Protein 9T3P (pdb70)

Foldseek 3Di:
DDKDKDKDKDKDKDLCDKAWPDFDPVPWKKWWKKKKAWALPWPDWWWKWWDAVDIDIDIHDHGDMDMDTGIRTGTMMTHNDDPDNNGIIIMMMIIIIMTDDDCPPPD/DDKDKDKDKDKDKDLCDKAWPDFDPVPWKKWWKKKKAWALPWPAWWWKWWDAVDIDIDIHDHGDMDMDTGIRTGTMMTHNDDPDNNGIIIMMMIIIIMTDDDCPPPD/DDKDKDKDKDKDKDLCDKAWPDFDPVPWKKWWKKKKAWALPWPAWWWKWWDAVDIDIDIHDHGDMDMDTGIRTGTMMTHNDDPDNNGIIIMMMIIIIMTDDDCPPPD/DDKDKDKDKDKDKDLCDKAWPDFDPVPWKKWWKKKKAWALPWPAWWWKWWDAVDIDIDIHDHGDMDMDTGIRTGTMMTHNDDPDNNGIIIMMMIIIIMTDDDCPPPD/DDKDKDKDKDKDKDLCDKAWPDFDPVPWKKWWKKKKAWALPWPAWWWKWWDAVDIDIDIHDHGDMDMDTGIRTGTMMTHNDDPDNNGIIIMMMIIIIMTDDDCPPPD/DDKDKDKDKDKDKDLCDKAWPDFDPVPWKKWWKKKKAWALPWPAWWWKWWDAVDIDIDIHDHGDMDMDTGIRTGTMMTHNDDPDNNGIIIMMMIIIIMTDDDCPPPD/DDKDKDKDKDKDKDLCDKAWPDFDPVPWKKWWKKKKAWALPWPAWWWKWWDAVDIDIDIHDHGDMDMDTGIRTGTMMTHNDDPDNNGIIIMMMIIIIMTDDDCPPPD/DDKDKDKDKDKDKDLCDKAWPDFDPVPWKKWWKKKKAWALPWPAWWWKWWDAVDIDIDIHDHGDMDMDTGIRTGTMMTHNDDPDNNGIIIMMMIIIIMTDDDCPPPD/DDKDKDKDKDKDKDLLDKAWPDFDPVPWKKWWKKKKAWALPWPAWWWKWWDAVDIDIDIHDHGDMDMDTGIRTGTMMTHNDDPDNNGIIIMMMIIIIMTDDDCPPPD

InterPro domains:
  IPR025055 Endospore appendages core [PF13157] (61-148)

Solvent-accessible surface area: 39518 Å² total; per-residue (Å²): 54,73,29,16,75,5,98,21,42,3,51,3,35,25,108,147,85,90,55,59,8,1,63,14,31,70,101,8,56,1,2,1,5,1,9,0,56,0,31,143,78,11,81,41,36,0,22,0,46,2,56,8,78,81,81,31,78,21,76,0,95,40,3,13,10,14,4,5,2,2,30,63,0,77,16,0,10,1,23,80,17,48,116,57,145,82,21,59,2,53,4,118,1,51,0,23,0,1,2,10,11,34,56,223,140,27,104,48,72,31,16,74,3,103,21,43,4,48,2,34,24,106,146,86,90,47,59,5,0,64,15,33,68,95,9,55,1,2,1,3,1,10,0,61,0,31,161,77,10,83,41,36,0,21,0,45,2,56,7,76,79,82,26,81,25,77,0,107,39,6,23,11,16,3,2,2,2,24,62,0,78,16,0,10,2,22,81,16,48,113,57,144,83,21,60,2,46,4,120,1,52,0,28,1,1,3,14,14,30,49,220,138,22,94,48,61,31,13,78,2,96,19,40,3,48,5,35,25,106,148,87,90,67,60,10,0,67,16,35,69,100,7,56,0,1,1,4,1,10,0,60,0,30,164,77,10,81,42,36,0,22,0,46,2,56,7,70,74,83,24,79,24,77,0,104,40,6,24,12,16,3,2,1,2,23,62,1,76,16,0,9,2,21,82,16,48,114,58,144,83,20,59,2,53,4,116,2,52,0,28,0,1,3,11,13,30,54,222,143,27,106,48,68,34,12,78,3,96,19,39,3,47,4,37,24,107,146,84,91,65,60,11,1,66,14,27,68,101,7,57,0,1,1,4,1,11,0,62,0,31,159,78,10,83,40,35,1,22,0,46,2,56,7,74,77,82,25,80,24,76,0,104,41,6,19,12,15,3,1,1,2,24,64,1,78,17,0,9,2,22,82,17,49,115,56,144,81,21,61,2,53,4,118,1,51,0,30,0,2,3,13,14,27,52,222,139,26,109,53,70,32,15,76,4,98,19,40,3,49,3,33,26,107,150,85,90,59,58,10,1,65,15,32,69,100,7,53,0,1,0,3,1,9,1,58,0,31,154,78,10,82,40,36,0,22,0,46,2,56,7,72,71,83,25,77,19,78,0,95,38,4,14,10,12,2,2,1,1,22,63,0,76,16,0,9,2,22,81,17,48,116,57,142,81,22,59,2,54,5,116,1,52,0,27,0,1,2,12,13,32,59,222,144,29,110,49,69,33,12,76,3,99,19,42,3,48,3,32,25,107,149,87,90,52,57,7,0,62,16,24,70,96,7,58,0,2,1,4,1,12,0,61,0,30,159,77,11,81,41,36,1,22,0,45,2,56,7,72,77,83,27,79,23,78,0,102,41,5,21,10,14,3,2,2,2,23,62,0,76,16,0,9,1,22,82,17,49,114,58,143,83,22,60,2,50,5,117,1,52,0,29,0,1,3,13,12,27,53,221,140,26,102,52,71,32,15,77,4,98,19,42,4,52,3,31,25,107,146,85,90,57,56,9,0,62,15,30,69,99,8,56,1,1,1,4,1,10,0,57,0,30,143,79,10,82,39,36,0,22,0,46,2,57,8,77,80,82,28,78,21,76,0,96,40,4,13,10,13,3,2,2,2,28,62,0,77,16,0,9,2,21,80,17,48,116,56,143,82,21,60,2,55,4,119,1,53,0,27,0,1,2,13,14,31,54,224,142,28,108,45,69,31,15,72,3,100,21,40,3,49,2,29,25,107,148,86,90,49,58,6,1,64,15,36,69,101,8,60,1,2,1,3,1,8,0,60,0,31,155,80,10,83,41,36,0,22,0,46,1,56,7,74,80,83,26,80,22,78,0,106,38,5,19,9,13,3,3,2,2,23,61,0,78,17,0,8,2,23,81,17,47,114,57,143,80,21,56,2,49,5,116,1,52,0,23,0,0,3,14,13,25,54,222,140,27,106,53,69,33,12,78,2,98,19,42,4,50,4,29,24,108,147,86,90,58,54,8,0,63,16,31,69,100,7,54,1,1,1,5,1,12,1,60,0,30,152,77,10,83,40,37,1,22,0,46,2,55,7,76,76,83,27,79,21,78,0,100,40,5,18,11,14,3,2,2,2,24,62,0,75,16,0,9,2,23,82,16,49,112,57,144,80,22,56,2,54,4,118,2,52,0,30,0,2,2,12,12,32,53,220,142,27,111

Structure (mmCIF, N/CA/C/O backbone):
data_9T3P
#
_entry.id   9T3P
#
_cell.length_a   1.00
_cell.length_b   1.00
_cell.length_c   1.00
_cell.angle_alpha   90.00
_cell.angle_beta   90.00
_cell.angle_gamma   90.00
#
_symmetry.space_group_name_H-M   'P 1'
#
loop_
_atom_site.group_PDB
_atom_site.id
_atom_site.type_symbol
_atom_site.label_atom_id
_atom_site.label_alt_id
_atom_site.label_comp_id
_atom_site.label_asym_id
_atom_site.label_entity_id
_atom_site.label_seq_id
_atom_site.pdbx_PDB_ins_code
_atom_site.Cartn_x
_atom_site.Cartn_y
_atom_site.Cartn_z
_atom_site.occupancy
_atom_site.B_iso_or_equiv
_atom_site.auth_seq_id
_atom_site.auth_comp_id
_atom_site.auth_asym_id
_atom_site.auth_atom_id
_atom_site.pdbx_PDB_model_num
ATOM 1 N N . ALA A 1 51 ? 85.563 65.481 43.374 1.00 41.73 4 ALA A N 1
ATOM 2 C CA . ALA A 1 51 ? 86.174 65.704 44.670 1.00 91.00 4 ALA A CA 1
ATOM 3 C C . ALA A 1 51 ? 85.259 66.500 45.607 1.00 92.24 4 ALA A C 1
ATOM 4 O O . ALA A 1 51 ? 84.381 67.253 45.181 1.00 90.03 4 ALA A O 1
ATOM 6 N N . GLU A 1 52 ? 85.491 66.355 46.892 1.00 93.71 5 GLU A N 1
ATOM 7 C CA . GLU A 1 52 ? 84.894 67.186 47.939 1.00 94.29 5 GLU A CA 1
ATOM 8 C C . GLU A 1 52 ? 85.960 67.584 48.959 1.00 95.10 5 GLU A C 1
ATOM 9 O O . GLU A 1 52 ? 86.964 66.888 49.142 1.00 94.36 5 GLU A O 1
ATOM 15 N N . LEU A 1 53 ? 85.726 68.724 49.611 1.00 95.89 6 LEU A N 1
ATOM 16 C CA . LEU A 1 53 ? 86.520 69.149 50.752 1.00 96.36 6 LEU A CA 1
ATOM 17 C C . LEU A 1 53 ? 86.038 68.425 52.012 1.00 96.52 6 LEU A C 1
ATOM 18 O O . LEU A 1 53 ? 84.832 68.230 52.196 1.00 95.88 6 LEU A O 1
ATOM 23 N N . VAL A 1 54 ? 86.979 68.078 52.867 1.00 97.16 7 VAL A N 1
ATOM 24 C CA . VAL A 1 54 ? 86.725 67.503 54.190 1.00 97.49 7 VAL A CA 1
ATOM 25 C C . VAL A 1 54 ? 87.383 68.418 55.216 1.00 97.63 7 VAL A C 1
ATOM 26 O O . VAL A 1 54 ? 88.536 68.799 55.044 1.00 97.33 7 VAL A O 1
ATOM 30 N N . THR A 1 55 ? 86.658 68.769 56.267 1.00 97.84 8 THR A N 1
ATOM 31 C CA . THR A 1 55 ? 87.198 69.523 57.399 1.00 98.05 8 THR A CA 1
ATOM 32 C C . THR A 1 55 ? 87.248 68.622 58.627 1.00 98.17 8 THR A C 1
ATOM 33 O O . THR A 1 55 ? 86.262 67.972 58.941 1.00 97.70 8 THR A O 1
ATOM 37 N N . ASN A 1 56 ? 88.401 68.603 59.288 1.00 98.10 9 ASN A N 1
ATOM 38 C CA . ASN A 1 56 ? 88.575 67.980 60.591 1.00 98.27 9 ASN A CA 1
ATOM 39 C C . ASN A 1 56 ? 88.772 69.082 61.622 1.00 98.30 9 ASN A C 1
ATOM 40 O O . ASN A 1 56 ? 89.571 69.998 61.422 1.00 97.74 9 ASN A O 1
ATOM 45 N N . GLU A 1 57 ? 88.058 68.979 62.732 1.00 98.47 10 GLU A N 1
ATOM 46 C CA . GLU A 1 57 ? 88.200 69.852 63.885 1.00 98.59 10 GLU A CA 1
ATOM 47 C C . GLU A 1 57 ? 88.603 69.006 65.092 1.00 98.51 10 GLU A C 1
ATOM 48 O O . GLU A 1 57 ? 87.949 68.018 65.417 1.00 97.76 10 GLU A O 1
ATOM 54 N N . PHE A 1 58 ? 89.698 69.376 65.738 1.00 98.43 11 PHE A N 1
ATOM 55 C CA . PHE A 1 58 ? 90.193 68.645 66.902 1.00 98.44 11 PHE A CA 1
ATOM 56 C C . PHE A 1 58 ? 90.932 69.565 67.863 1.00 98.43 11 PHE A C 1
ATOM 57 O O . PHE A 1 58 ? 91.435 70.623 67.487 1.00 97.91 11 PHE A O 1
ATOM 65 N N . ALA A 1 59 ? 91.006 69.150 69.115 1.00 98.43 12 ALA A N 1
ATOM 66 C CA . ALA A 1 59 ? 91.724 69.834 70.172 1.00 98.48 12 ALA A CA 1
ATOM 67 C C . ALA A 1 59 ? 92.588 68.854 70.961 1.00 98.34 12 ALA A C 1
ATOM 68 O O . ALA A 1 59 ? 92.403 67.638 70.887 1.00 97.43 12 ALA A O 1
ATOM 70 N N . GLY A 1 60 ? 93.530 69.386 71.717 1.00 98.28 13 GLY A N 1
ATOM 71 C CA . GLY A 1 60 ? 94.386 68.573 72.563 1.00 98.39 13 GLY A CA 1
ATOM 72 C C . GLY A 1 60 ? 95.073 69.397 73.635 1.00 98.45 13 GLY A C 1
ATOM 73 O O . GLY A 1 60 ? 95.065 70.625 73.598 1.00 97.76 13 GLY A O 1
ATOM 74 N N . ASP A 1 61 ? 95.678 68.695 74.590 1.00 97.94 14 ASP A N 1
ATOM 75 C CA . ASP A 1 61 ? 96.339 69.293 75.734 1.00 97.99 14 ASP A CA 1
ATOM 76 C C . ASP A 1 61 ? 97.866 69.252 75.582 1.00 97.93 14 ASP A C 1
ATOM 77 O O . ASP A 1 61 ? 98.431 68.379 74.930 1.00 96.96 14 ASP A O 1
ATOM 82 N N . ILE A 1 62 ? 98.535 70.230 76.190 1.00 97.31 15 ILE A N 1
ATOM 83 C CA . ILE A 1 62 ? 99.993 70.347 76.276 1.00 97.15 15 ILE A CA 1
ATOM 84 C C . ILE A 1 62 ? 100.341 70.450 77.761 1.00 96.75 15 ILE A C 1
ATOM 85 O O . ILE A 1 62 ? 99.789 71.294 78.463 1.00 95.60 15 ILE A O 1
ATOM 90 N N . LEU A 1 63 ? 101.256 69.623 78.228 1.00 96.12 16 LEU A N 1
ATOM 91 C CA . LEU A 1 63 ? 101.776 69.689 79.593 1.00 95.51 16 LEU A CA 1
ATOM 92 C C . LEU A 1 63 ? 103.281 69.422 79.603 1.00 95.05 16 LEU A C 1
ATOM 93 O O . LEU A 1 63 ? 103.735 68.347 79.224 1.00 93.65 16 LEU A O 1
ATOM 98 N N . ILE A 1 64 ? 104.040 70.411 80.067 1.00 94.56 17 ILE A N 1
ATOM 99 C CA . ILE A 1 64 ? 105.491 70.348 80.219 1.00 93.73 17 ILE A CA 1
ATOM 100 C C . ILE A 1 64 ? 105.805 70.619 81.682 1.00 93.16 17 ILE A C 1
ATOM 101 O O . ILE A 1 64 ? 105.651 71.743 82.162 1.00 91.26 17 ILE A O 1
ATOM 106 N N . SER A 1 65 ? 106.206 69.579 82.404 1.00 91.35 18 SER A N 1
ATOM 107 C CA . SER A 1 65 ? 106.549 69.692 83.823 1.00 89.59 18 SER A CA 1
ATOM 108 C C . SER A 1 65 ? 107.575 68.625 84.189 1.00 87.26 18 SER A C 1
ATOM 109 O O . SER A 1 65 ? 107.411 67.454 83.847 1.00 79.21 18 SER A O 1
ATOM 112 N N . ASN A 1 80 ? 117.659 72.388 75.173 1.00 54.12 33 ASN A N 1
ATOM 113 C CA . ASN A 1 80 ? 116.468 72.860 74.460 1.00 53.86 33 ASN A CA 1
ATOM 114 C C . ASN A 1 80 ? 115.837 71.680 73.708 1.00 57.36 33 ASN A C 1
ATOM 115 O O . ASN A 1 80 ? 116.430 71.151 72.768 1.00 52.68 33 ASN A O 1
ATOM 120 N N . THR A 1 81 ? 114.661 71.244 74.160 1.00 74.85 34 THR A N 1
ATOM 121 C CA . THR A 1 81 ? 113.952 70.112 73.575 1.00 78.44 34 THR A CA 1
ATOM 122 C C . THR A 1 81 ? 112.849 70.604 72.646 1.00 84.01 34 THR A C 1
ATOM 123 O O . THR A 1 81 ? 112.283 71.682 72.828 1.00 80.67 34 THR A O 1
ATOM 127 N N . THR A 1 82 ? 112.564 69.805 71.638 1.00 84.84 35 THR A N 1
ATOM 128 C CA . THR A 1 82 ? 111.443 70.007 70.717 1.00 86.97 35 THR A CA 1
ATOM 129 C C . THR A 1 82 ? 110.444 68.880 70.920 1.00 88.64 35 THR A C 1
ATOM 130 O O . THR A 1 82 ? 110.824 67.710 70.924 1.00 86.11 35 THR A O 1
ATOM 134 N N . VAL A 1 83 ? 109.164 69.213 71.067 1.00 90.83 36 VAL A N 1
ATOM 135 C CA . VAL A 1 83 ? 108.072 68.236 71.181 1.00 91.47 36 VAL A CA 1
ATOM 136 C C . VAL A 1 83 ? 107.104 68.471 70.025 1.00 93.46 36 VAL A C 1
ATOM 137 O O . VAL A 1 83 ? 106.452 69.509 69.957 1.00 92.78 36 VAL A O 1
ATOM 141 N N . ASN A 1 84 ? 107.006 67.512 69.109 1.00 92.69 37 ASN A N 1
ATOM 142 C CA . ASN A 1 84 ? 106.020 67.568 68.034 1.00 93.75 37 ASN A CA 1
ATOM 143 C C . ASN A 1 84 ? 104.633 67.214 68.592 1.00 94.57 37 ASN A C 1
ATOM 144 O O . ASN A 1 84 ? 104.461 66.132 69.140 1.00 93.41 37 ASN A O 1
ATOM 149 N N . ILE A 1 85 ? 103.658 68.120 68.448 1.00 96.02 38 ILE A N 1
ATOM 150 C CA . ILE A 1 85 ? 102.294 67.919 68.950 1.00 96.33 38 ILE A CA 1
ATOM 151 C C . ILE A 1 85 ? 101.320 67.491 67.848 1.00 97.39 38 ILE A C 1
ATOM 152 O O . ILE A 1 85 ? 100.371 66.769 68.104 1.00 96.48 38 ILE A O 1
ATOM 157 N N . TRP A 1 86 ? 101.580 67.915 66.593 1.00 97.71 39 TRP A N 1
ATOM 158 C CA . TRP A 1 86 ? 100.825 67.494 65.417 1.00 98.13 39 TRP A CA 1
ATOM 159 C C . TRP A 1 86 ? 101.743 67.439 64.202 1.00 97.98 39 TRP A C 1
ATOM 160 O O . TRP A 1 86 ? 102.648 68.268 64.052 1.00 97.25 39 TRP A O 1
ATOM 171 N N . LYS A 1 87 ? 101.504 66.480 63.316 1.00 97.59 40 LYS A N 1
ATOM 172 C CA . LYS A 1 87 ? 102.060 66.480 61.972 1.00 97.26 40 LYS A CA 1
ATOM 173 C C . LYS A 1 87 ? 101.109 65.807 60.986 1.00 97.60 40 LYS A C 1
ATOM 174 O O . LYS A 1 87 ? 100.276 64.988 61.379 1.00 96.45 40 LYS A O 1
ATOM 180 N N . ASN A 1 88 ? 101.258 66.142 59.702 1.00 97.16 41 ASN A N 1
ATOM 181 C CA . ASN A 1 88 ? 100.620 65.410 58.610 1.00 97.10 41 ASN A CA 1
ATOM 182 C C . ASN A 1 88 ? 101.491 64.216 58.155 1.00 97.28 41 ASN A C 1
ATOM 183 O O . ASN A 1 88 ? 102.522 63.912 58.755 1.00 94.59 41 ASN A O 1
ATOM 188 N N . ASP A 1 89 ? 101.060 63.554 57.077 1.00 96.46 42 ASP A N 1
ATOM 189 C CA . ASP A 1 89 ? 101.766 62.416 56.475 1.00 95.80 42 ASP A CA 1
ATOM 190 C C . ASP A 1 89 ? 102.785 62.801 55.381 1.00 95.63 42 ASP A C 1
ATOM 191 O O . ASP A 1 89 ? 103.396 61.926 54.774 1.00 90.87 42 ASP A O 1
ATOM 196 N N . GLY A 1 90 ? 102.961 64.099 55.123 1.00 94.67 43 GLY A N 1
ATOM 197 C CA . GLY A 1 90 ? 103.795 64.612 54.029 1.00 94.02 43 GLY A CA 1
ATOM 198 C C . GLY A 1 90 ? 103.132 64.562 52.643 1.00 94.35 43 GLY A C 1
ATOM 199 O O . GLY A 1 90 ? 103.752 65.007 51.681 1.00 90.59 43 GLY A O 1
ATOM 200 N N . ILE A 1 91 ? 101.904 64.047 52.522 1.00 94.39 44 ILE A N 1
ATOM 201 C CA . ILE A 1 91 ? 101.167 63.902 51.256 1.00 93.79 44 ILE A CA 1
ATOM 202 C C . ILE A 1 91 ? 99.941 64.824 51.232 1.00 93.66 44 ILE A C 1
ATOM 203 O O . ILE A 1 91 ? 99.719 65.541 50.264 1.00 90.33 44 ILE A O 1
ATOM 208 N N . VAL A 1 92 ? 99.143 64.811 52.299 1.00 93.24 45 VAL A N 1
ATOM 209 C CA . VAL A 1 92 ? 97.908 65.589 52.386 1.00 93.36 45 VAL A CA 1
ATOM 210 C C . VAL A 1 92 ? 98.204 67.093 52.391 1.00 93.87 45 VAL A C 1
ATOM 211 O O . VAL A 1 92 ? 98.971 67.591 53.216 1.00 93.33 45 VAL A O 1
ATOM 215 N N . SER A 1 93 ? 97.558 67.842 51.488 1.00 94.53 46 SER A N 1
ATOM 216 C CA . SER A 1 93 ? 97.597 69.302 51.485 1.00 94.50 46 SER A CA 1
ATOM 217 C C . SER A 1 93 ? 96.508 69.848 52.415 1.00 95.25 46 SER A C 1
ATOM 218 O O . SER A 1 93 ? 95.316 69.794 52.105 1.00 93.81 46 SER A O 1
ATOM 221 N N . LEU A 1 94 ? 96.925 70.364 53.566 1.00 96.58 47 LEU A N 1
ATOM 222 C CA . LEU A 1 94 ? 96.049 70.855 54.619 1.00 97.05 47 LEU A CA 1
ATOM 223 C C . LEU A 1 94 ? 96.096 72.377 54.711 1.00 97.13 47 LEU A C 1
ATOM 224 O O . LEU A 1 94 ? 97.157 72.967 54.877 1.00 96.34 47 LEU A O 1
ATOM 229 N N . SER A 1 95 ? 94.946 73.005 54.654 1.00 97.33 48 SER A N 1
ATOM 230 C CA . SER A 1 95 ? 94.768 74.423 54.941 1.00 97.46 48 SER A CA 1
ATOM 231 C C . SER A 1 95 ? 93.883 74.599 56.168 1.00 97.70 48 SER A C 1
ATOM 232 O O . SER A 1 95 ? 93.008 73.769 56.423 1.00 97.17 48 SER A O 1
ATOM 235 N N . GLY A 1 96 ? 94.043 75.687 56.890 1.00 97.91 49 GLY A N 1
ATOM 236 C CA . GLY A 1 96 ? 93.158 75.978 57.999 1.00 98.15 49 GLY A CA 1
ATOM 237 C C . GLY A 1 96 ? 93.763 76.871 59.058 1.00 98.34 49 GLY A C 1
ATOM 238 O O . GLY A 1 96 ? 94.682 77.639 58.801 1.00 97.71 49 GLY A O 1
ATOM 239 N N . THR A 1 97 ? 93.211 76.763 60.274 1.00 98.30 50 THR A N 1
ATOM 240 C CA . THR A 1 97 ? 93.628 77.570 61.419 1.00 98.54 50 THR A CA 1
ATOM 241 C C . THR A 1 97 ? 94.125 76.682 62.554 1.00 98.50 50 THR A C 1
ATOM 242 O O . THR A 1 97 ? 93.524 75.663 62.881 1.00 98.12 50 THR A O 1
ATOM 246 N N . ILE A 1 98 ? 95.221 77.132 63.157 1.00 98.67 51 ILE A N 1
ATOM 247 C CA . ILE A 1 98 ? 95.826 76.563 64.358 1.00 98.52 51 ILE A CA 1
ATOM 248 C C . ILE A 1 98 ? 95.741 77.622 65.459 1.00 98.50 51 ILE A C 1
ATOM 249 O O . ILE A 1 98 ? 96.162 78.756 65.245 1.00 98.10 51 ILE A O 1
ATOM 254 N N . SER A 1 99 ? 95.229 77.246 66.632 1.00 98.53 52 SER A N 1
ATOM 255 C CA . SER A 1 99 ? 95.225 78.096 67.827 1.00 98.60 52 SER A CA 1
ATOM 256 C C . SER A 1 99 ? 95.939 77.370 68.960 1.00 98.53 52 SER A C 1
ATOM 257 O O . SER A 1 99 ? 95.673 76.199 69.207 1.00 98.04 52 SER A O 1
ATOM 260 N N . ILE A 1 100 ? 96.861 78.060 69.647 1.00 98.47 53 ILE A N 1
ATOM 261 C CA . ILE A 1 100 ? 97.613 77.513 70.779 1.00 98.34 53 ILE A CA 1
ATOM 262 C C . ILE A 1 100 ? 97.431 78.446 71.979 1.00 98.34 53 ILE A C 1
ATOM 263 O O . ILE A 1 100 ? 97.828 79.608 71.932 1.00 97.82 53 ILE A O 1
ATOM 268 N N . TYR A 1 101 ? 96.854 77.925 73.046 1.00 98.05 54 TYR A N 1
ATOM 269 C CA . TYR A 1 101 ? 96.672 78.612 74.315 1.00 98.07 54 TYR A CA 1
ATOM 270 C C . TYR A 1 101 ? 97.746 78.178 75.313 1.00 97.99 54 TYR A C 1
ATOM 271 O O . TYR A 1 101 ? 98.008 76.985 75.457 1.00 97.44 54 TYR A O 1
ATOM 280 N N . ASN A 1 102 ? 98.342 79.127 76.018 1.00 97.35 55 ASN A N 1
ATOM 281 C CA . ASN A 1 102 ? 99.208 78.903 77.170 1.00 97.16 55 ASN A CA 1
ATOM 282 C C . ASN A 1 102 ? 98.465 79.353 78.432 1.00 96.95 55 ASN A C 1
ATOM 283 O O . ASN A 1 102 ? 98.116 80.527 78.548 1.00 96.04 55 ASN A O 1
ATOM 288 N N . ASN A 1 103 ? 98.206 78.443 79.363 1.00 97.09 56 ASN A N 1
ATOM 289 C CA . ASN A 1 103 ? 97.415 78.722 80.553 1.00 96.76 56 ASN A CA 1
ATOM 290 C C . ASN A 1 103 ? 98.078 79.796 81.432 1.00 96.43 56 ASN A C 1
ATOM 291 O O . ASN A 1 103 ? 99.297 79.868 81.542 1.00 95.27 56 ASN A O 1
ATOM 296 N N . ARG A 1 104 ? 97.278 80.598 82.099 1.00 96.13 57 ARG A N 1
ATOM 297 C CA . ARG A 1 104 ? 97.736 81.676 82.998 1.00 95.31 57 ARG A CA 1
ATOM 298 C C . ARG A 1 104 ? 98.544 81.193 84.214 1.00 95.01 57 ARG A C 1
ATOM 299 O O . ARG A 1 104 ? 99.215 82.000 84.856 1.00 91.62 57 ARG A O 1
ATOM 307 N N . ASN A 1 105 ? 98.461 79.908 84.532 1.00 94.83 58 ASN A N 1
ATOM 308 C CA . ASN A 1 105 ? 99.222 79.279 85.617 1.00 94.14 58 ASN A CA 1
ATOM 309 C C . ASN A 1 105 ? 100.605 78.753 85.173 1.00 94.59 58 ASN A C 1
ATOM 310 O O . ASN A 1 105 ? 101.339 78.238 86.016 1.00 91.64 58 ASN A O 1
ATOM 315 N N . SER A 1 106 ? 100.946 78.882 83.898 1.00 94.78 59 SER A N 1
ATOM 316 C CA . SER A 1 106 ? 102.259 78.498 83.392 1.00 94.94 59 SER A CA 1
ATOM 317 C C . SER A 1 106 ? 103.356 79.418 83.938 1.00 94.33 59 SER A C 1
ATOM 318 O O . SER A 1 106 ? 103.160 80.624 84.075 1.00 93.06 59 SER A O 1
ATOM 321 N N . THR A 1 107 ? 104.540 78.854 84.205 1.00 93.49 60 THR A N 1
ATOM 322 C CA . THR A 1 107 ? 105.714 79.605 84.690 1.00 92.38 60 THR A CA 1
ATOM 323 C C . THR A 1 107 ? 106.473 80.320 83.577 1.00 91.87 60 THR A C 1
ATOM 324 O O . THR A 1 107 ? 107.216 81.261 83.847 1.00 89.38 60 THR A O 1
ATOM 328 N N . ASN A 1 108 ? 106.326 79.866 82.340 1.00 92.01 61 ASN A N 1
ATOM 329 C CA . ASN A 1 108 ? 107.121 80.310 81.198 1.00 92.49 61 ASN A CA 1
ATOM 330 C C . ASN A 1 108 ? 106.240 80.550 79.966 1.00 93.58 61 ASN A C 1
ATOM 331 O O . ASN A 1 108 ? 105.114 80.058 79.873 1.00 92.35 61 ASN A O 1
ATOM 336 N N . ALA A 1 109 ? 106.789 81.293 79.005 1.00 93.30 62 ALA A N 1
ATOM 337 C CA . ALA A 1 109 ? 106.209 81.424 77.684 1.00 93.31 62 ALA A CA 1
ATOM 338 C C . ALA A 1 109 ? 106.254 80.080 76.933 1.00 93.76 62 ALA A C 1
ATOM 339 O O . ALA A 1 109 ? 107.168 79.280 77.122 1.00 92.37 62 ALA A O 1
ATOM 341 N N . LEU A 1 110 ? 105.284 79.867 76.054 1.00 94.49 63 LEU A N 1
ATOM 342 C CA . LEU A 1 110 ? 105.221 78.702 75.175 1.00 94.80 63 LEU A CA 1
ATOM 343 C C . LEU A 1 110 ? 105.679 79.128 73.770 1.00 95.24 63 LEU A C 1
ATOM 344 O O . LEU A 1 110 ? 104.995 79.912 73.112 1.00 94.02 63 LEU A O 1
ATOM 349 N N . SER A 1 111 ? 106.814 78.614 73.334 1.00 95.46 64 SER A N 1
ATOM 350 C CA . SER A 1 111 ? 107.331 78.858 71.985 1.00 95.53 64 SER A CA 1
ATOM 351 C C . SER A 1 111 ? 106.858 77.755 71.041 1.00 96.16 64 SER A C 1
ATOM 352 O O . SER A 1 111 ? 107.053 76.567 71.309 1.00 95.32 64 SER A O 1
ATOM 355 N N . ILE A 1 112 ? 106.218 78.144 69.931 1.00 97.07 65 ILE A N 1
ATOM 356 C CA . ILE A 1 112 ? 105.612 77.231 68.966 1.00 97.28 65 ILE A CA 1
ATOM 357 C C . ILE A 1 112 ? 106.214 77.468 67.584 1.00 97.57 65 ILE A C 1
ATOM 358 O O . ILE A 1 112 ? 106.252 78.596 67.100 1.00 96.91 65 ILE A O 1
ATOM 363 N N . GLN A 1 113 ? 106.651 76.397 66.943 1.00 97.59 66 GLN A N 1
ATOM 364 C CA . GLN A 1 113 ? 107.040 76.386 65.538 1.00 97.71 66 GLN A CA 1
ATOM 365 C C . GLN A 1 113 ? 105.937 75.733 64.710 1.00 97.93 66 GLN A C 1
ATOM 366 O O . GLN A 1 113 ? 105.611 74.567 64.920 1.00 97.42 66 GLN A O 1
ATOM 372 N N . ILE A 1 114 ? 105.389 76.492 63.746 1.00 98.09 67 ILE A N 1
ATOM 373 C CA . ILE A 1 114 ? 104.441 75.988 62.750 1.00 98.16 67 ILE A CA 1
ATOM 374 C C . ILE A 1 114 ? 105.191 75.893 61.419 1.00 97.90 67 ILE A C 1
ATOM 375 O O . ILE A 1 114 ? 105.675 76.902 60.905 1.00 97.17 67 ILE A O 1
ATOM 380 N N . ILE A 1 115 ? 105.289 74.684 60.873 1.00 98.01 68 ILE A N 1
ATOM 381 C CA . ILE A 1 115 ? 105.869 74.437 59.557 1.00 97.90 68 ILE A CA 1
ATOM 382 C C . ILE A 1 115 ? 104.739 74.284 58.545 1.00 97.84 68 ILE A C 1
ATOM 383 O O . ILE A 1 115 ? 103.857 73.445 58.698 1.00 97.12 68 ILE A O 1
ATOM 388 N N . SER A 1 116 ? 104.777 75.115 57.498 1.00 97.00 69 SER A N 1
ATOM 389 C CA . SER A 1 116 ? 103.963 75.043 56.288 1.00 96.34 69 SER A CA 1
ATOM 390 C C . SER A 1 116 ? 104.901 75.164 55.077 1.00 96.08 69 SER A C 1
ATOM 391 O O . SER A 1 116 ? 106.010 74.605 55.102 1.00 92.52 69 SER A O 1
ATOM 394 N N . SER A 1 117 ? 104.529 75.894 54.027 1.00 94.84 70 SER A N 1
ATOM 395 C CA . SER A 1 117 ? 105.458 76.327 52.972 1.00 93.49 70 SER A CA 1
ATOM 396 C C . SER A 1 117 ? 106.570 77.244 53.525 1.00 93.47 70 SER A C 1
ATOM 397 O O . SER A 1 117 ? 107.638 77.361 52.937 1.00 89.42 70 SER A O 1
ATOM 400 N N . THR A 1 118 ? 106.323 77.849 54.679 1.00 94.75 71 THR A N 1
ATOM 401 C CA . THR A 1 118 ? 107.299 78.613 55.462 1.00 94.54 71 THR A CA 1
ATOM 402 C C . THR A 1 118 ? 107.352 78.085 56.894 1.00 95.79 71 THR A C 1
ATOM 403 O O . THR A 1 118 ? 106.411 77.458 57.382 1.00 93.99 71 THR A O 1
ATOM 407 N N . THR A 1 119 ? 108.450 78.363 57.592 1.00 96.33 72 THR A N 1
ATOM 408 C CA . THR A 1 119 ? 108.551 78.107 59.033 1.00 96.50 72 THR A CA 1
ATOM 409 C C . THR A 1 119 ? 108.259 79.398 59.785 1.00 96.38 72 THR A C 1
ATOM 410 O O . THR A 1 119 ? 108.940 80.404 59.587 1.00 94.48 72 THR A O 1
ATOM 414 N N . ASN A 1 120 ? 107.247 79.382 60.647 1.00 96.50 73 ASN A N 1
ATOM 415 C CA . ASN A 1 120 ? 106.898 80.498 61.514 1.00 96.47 73 ASN A CA 1
ATOM 416 C C . ASN A 1 120 ? 107.071 80.086 62.975 1.00 96.97 73 ASN A C 1
ATOM 417 O O . ASN A 1 120 ? 106.656 78.997 63.378 1.00 95.81 73 ASN A O 1
ATOM 422 N N . THR A 1 121 ? 107.655 80.971 63.771 1.00 96.42 74 THR A N 1
ATOM 423 C CA . THR A 1 121 ? 107.762 80.800 65.223 1.00 96.29 74 THR A CA 1
ATOM 424 C C . THR A 1 121 ? 106.917 81.859 65.920 1.00 96.09 74 THR A C 1
ATOM 425 O O . THR A 1 121 ? 106.938 83.034 65.542 1.00 94.02 74 THR A O 1
ATOM 429 N N . PHE A 1 122 ? 106.167 81.433 66.928 1.00 96.09 75 PHE A N 1
ATOM 430 C CA . PHE A 1 122 ? 105.303 82.276 67.747 1.00 95.66 75 PHE A CA 1
ATOM 431 C C . PHE A 1 122 ? 105.618 82.039 69.219 1.00 95.53 75 PHE A C 1
ATOM 432 O O . PHE A 1 122 ? 106.090 80.972 69.604 1.00 94.41 75 PHE A O 1
ATOM 440 N N . THR A 1 123 ? 105.327 83.037 70.041 1.00 95.20 76 THR A N 1
ATOM 441 C CA . THR A 1 123 ? 105.45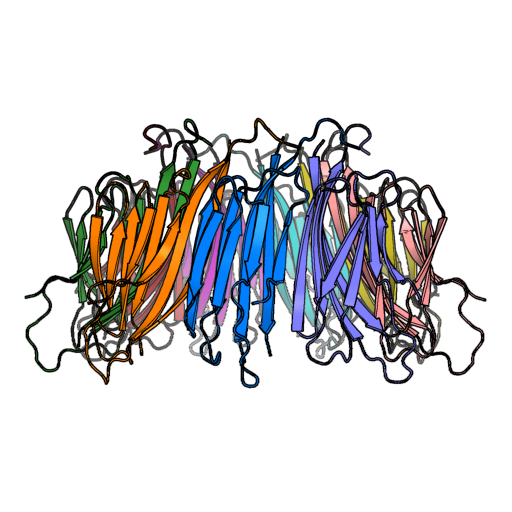9 82.943 71.495 1.00 94.78 76 THR A CA 1
ATOM 442 C C . THR A 1 123 ? 104.129 83.314 72.137 1.00 95.07 76 THR A C 1
ATOM 443 O O . THR A 1 123 ? 103.647 84.430 71.952 1.00 93.84 76 THR A O 1
ATOM 447 N N . ALA A 1 124 ? 103.549 82.394 72.892 1.00 95.48 77 ALA A N 1
ATOM 448 C CA . ALA A 1 124 ? 102.375 82.646 73.712 1.00 95.87 77 ALA A CA 1
ATOM 449 C C . ALA A 1 124 ? 102.806 82.844 75.164 1.00 95.63 77 ALA A C 1
ATOM 450 O O . ALA A 1 124 ? 103.282 81.904 75.812 1.00 94.81 77 ALA A O 1
ATOM 452 N N . LEU A 1 125 ? 102.636 84.058 75.682 1.00 94.68 78 LEU A N 1
ATOM 453 C CA . LEU A 1 125 ? 102.826 84.336 77.102 1.00 94.32 78 LEU A CA 1
ATOM 454 C C . LEU A 1 125 ? 101.713 83.665 77.919 1.00 95.02 78 LEU A C 1
ATOM 455 O O . LEU A 1 125 ? 100.630 83.422 77.383 1.00 94.56 78 LEU A O 1
ATOM 460 N N . PRO A 1 126 ? 101.934 83.385 79.234 1.00 94.71 79 PRO A N 1
ATOM 461 C CA . PRO A 1 126 ? 100.899 82.819 80.088 1.00 95.02 79 PRO A CA 1
ATOM 462 C C . PRO A 1 126 ? 99.580 83.604 79.995 1.00 95.27 79 PRO A C 1
ATOM 463 O O . PRO A 1 126 ? 99.568 84.829 80.073 1.00 94.55 79 PRO A O 1
ATOM 467 N N . GLY A 1 127 ? 98.470 82.892 79.797 1.00 96.01 80 GLY A N 1
ATOM 468 C CA . GLY A 1 127 ? 97.132 83.462 79.628 1.00 96.29 80 GLY A CA 1
ATOM 469 C C . GLY A 1 127 ? 96.781 83.918 78.210 1.00 96.73 80 GLY A C 1
ATOM 470 O O . GLY A 1 127 ? 95.702 84.478 78.019 1.00 96.09 80 GLY A O 1
ATOM 471 N N . ASN A 1 128 ? 97.638 83.704 77.210 1.00 96.33 81 ASN A N 1
ATOM 472 C CA . ASN A 1 128 ? 97.412 84.149 75.833 1.00 96.79 81 ASN A CA 1
ATOM 473 C C . ASN A 1 128 ? 97.217 82.983 74.876 1.00 97.28 81 ASN A C 1
ATOM 474 O O . ASN A 1 128 ? 97.880 81.950 74.978 1.00 96.58 81 ASN A O 1
ATOM 479 N N . THR A 1 129 ? 96.355 83.187 73.878 1.00 97.67 82 THR A N 1
ATOM 480 C CA . THR A 1 129 ? 96.222 82.320 72.709 1.00 97.93 82 THR A CA 1
ATOM 481 C C . THR A 1 129 ? 96.823 83.002 71.495 1.00 97.72 82 THR A C 1
ATOM 482 O O . THR A 1 129 ? 96.473 84.134 71.180 1.00 97.07 82 THR A O 1
ATOM 486 N N . ILE A 1 130 ? 97.708 82.311 70.772 1.00 97.96 83 ILE A N 1
ATOM 487 C CA . ILE A 1 130 ? 98.144 82.694 69.433 1.00 97.61 83 ILE A CA 1
ATOM 488 C C . ILE A 1 130 ? 97.348 81.897 68.394 1.00 98.10 83 ILE A C 1
ATOM 489 O O . ILE A 1 130 ? 97.051 80.719 68.602 1.00 97.78 83 ILE A O 1
ATOM 494 N N . SER A 1 131 ? 97.040 82.522 67.259 1.00 98.33 84 SER A N 1
ATOM 495 C CA . SER A 1 131 ? 96.377 81.854 66.143 1.00 98.46 84 SER A CA 1
ATOM 496 C C . SER A 1 131 ? 97.081 82.138 64.821 1.00 98.28 84 SER A C 1
ATOM 497 O O . SER A 1 131 ? 97.612 83.222 64.594 1.00 97.70 84 SER A O 1
ATOM 500 N N . TYR A 1 132 ? 97.089 81.144 63.920 1.00 98.31 85 TYR A N 1
ATOM 501 C CA . TYR A 1 132 ? 97.674 81.210 62.585 1.00 98.45 85 TYR A CA 1
ATOM 502 C C . TYR A 1 132 ? 96.729 80.554 61.579 1.00 98.42 85 TYR A C 1
ATOM 503 O O . TYR A 1 132 ? 96.184 79.493 61.854 1.00 97.91 85 TYR A O 1
ATOM 512 N N . THR A 1 133 ? 96.559 81.167 60.411 1.00 98.21 86 THR A N 1
ATOM 513 C CA . THR A 1 133 ? 95.764 80.601 59.311 1.00 98.24 86 THR A CA 1
ATOM 514 C C . THR A 1 133 ? 96.603 80.571 58.045 1.00 97.95 86 THR A C 1
ATOM 515 O O . THR A 1 133 ? 97.170 81.593 57.662 1.00 97.00 86 THR A O 1
ATOM 519 N N . GLY A 1 134 ? 96.669 79.405 57.375 1.00 97.65 87 GLY A N 1
ATOM 520 C CA . GLY A 1 134 ? 97.467 79.262 56.168 1.00 97.53 87 GLY A CA 1
ATOM 521 C C . GLY A 1 134 ? 97.200 77.988 55.378 1.00 97.74 87 GLY A C 1
ATOM 522 O O . GLY A 1 134 ? 96.400 77.131 55.770 1.00 96.90 87 GLY A O 1
ATOM 523 N N . PHE A 1 135 ? 97.901 77.874 54.232 1.00 96.60 88 PHE A N 1
ATOM 524 C CA . PHE A 1 135 ? 97.924 76.681 53.381 1.00 96.21 88 PHE A CA 1
ATOM 525 C C . PHE A 1 135 ? 99.127 75.778 53.702 1.00 96.14 88 PHE A C 1
ATOM 526 O O . PHE A 1 135 ? 100.061 76.200 54.382 1.00 93.99 88 PHE A O 1
ATOM 534 N N . ASP A 1 136 ? 99.100 74.552 53.191 1.00 96.11 89 ASP A N 1
ATOM 535 C CA . ASP A 1 136 ? 100.202 73.584 53.242 1.00 96.29 89 ASP A CA 1
ATOM 536 C C . ASP A 1 136 ? 100.788 73.357 54.649 1.00 96.93 89 ASP A C 1
ATOM 537 O O . ASP A 1 136 ? 101.994 73.211 54.841 1.00 95.67 89 ASP A O 1
ATOM 542 N N . LEU A 1 137 ? 99.898 73.315 55.645 1.00 97.58 90 LEU A N 1
ATOM 543 C CA . LEU A 1 137 ? 100.276 73.040 57.025 1.00 97.93 90 LEU A CA 1
ATOM 544 C C . LEU A 1 137 ? 100.855 71.626 57.140 1.00 97.83 90 LEU A C 1
ATOM 545 O O . LEU A 1 137 ? 100.220 70.653 56.715 1.00 97.32 90 LEU A O 1
ATOM 550 N N . GLN A 1 138 ? 102.050 71.502 57.725 1.00 97.92 91 GLN A N 1
ATOM 551 C CA . GLN A 1 138 ? 102.792 70.241 57.790 1.00 97.81 91 GLN A CA 1
ATOM 552 C C . GLN A 1 138 ? 103.035 69.741 59.214 1.00 97.93 91 GLN A C 1
ATOM 553 O O . GLN A 1 138 ? 102.883 68.548 59.475 1.00 96.28 91 GLN A O 1
ATOM 559 N N . SER A 1 139 ? 103.429 70.609 60.133 1.00 98.11 92 SER A N 1
ATOM 560 C CA . SER A 1 139 ? 103.648 70.217 61.526 1.00 98.16 92 SER A CA 1
ATOM 561 C C . SER A 1 139 ? 103.556 71.391 62.488 1.00 98.36 92 SER A C 1
ATOM 562 O O . SER A 1 139 ? 103.809 72.540 62.120 1.00 97.46 92 SER A O 1
ATOM 565 N N . VAL A 1 140 ? 103.256 71.082 63.740 1.00 98.17 93 VAL A N 1
ATOM 566 C CA . VAL A 1 140 ? 103.336 72.025 64.864 1.00 98.23 93 VAL A CA 1
ATOM 567 C C . VAL A 1 140 ? 104.153 71.379 65.971 1.00 97.91 93 VAL A C 1
ATOM 568 O O . VAL A 1 140 ? 103.890 70.240 66.369 1.00 97.20 93 VAL A O 1
ATOM 572 N N . SER A 1 141 ? 105.153 72.099 66.477 1.00 97.50 94 SER A N 1
ATOM 573 C CA . SER A 1 141 ? 106.024 71.645 67.557 1.00 97.25 94 SER A CA 1
ATOM 574 C C . SER A 1 141 ? 106.168 72.720 68.629 1.00 97.39 94 SER A C 1
ATOM 575 O O . SER A 1 141 ? 106.238 73.909 68.322 1.00 96.35 94 SER A O 1
ATOM 578 N N . VAL A 1 142 ? 106.261 72.293 69.890 1.00 96.69 95 VAL A N 1
ATOM 579 C CA . VAL A 1 142 ? 106.790 73.140 70.966 1.00 96.28 95 VAL A CA 1
ATOM 580 C C . VAL A 1 142 ? 108.316 73.110 70.859 1.00 95.83 95 VAL A C 1
ATOM 581 O O . VAL A 1 142 ? 108.906 72.037 70.761 1.00 94.71 95 VAL A O 1
ATOM 585 N N . ILE A 1 143 ? 108.946 74.280 70.845 1.00 95.59 96 ILE A N 1
ATOM 586 C CA . ILE A 1 143 ? 110.396 74.455 70.728 1.00 95.16 96 ILE A CA 1
ATOM 587 C C . ILE A 1 143 ? 110.936 75.290 71.890 1.00 94.41 96 ILE A C 1
ATOM 588 O O . ILE A 1 143 ? 110.171 75.882 72.645 1.00 91.96 96 ILE A O 1
ATOM 593 N N . ASP A 1 144 ? 112.266 75.357 72.025 1.00 92.30 97 ASP A N 1
ATOM 594 C CA . ASP A 1 144 ? 112.970 76.203 72.996 1.00 91.21 97 ASP A CA 1
ATOM 595 C C . ASP A 1 144 ? 112.485 76.026 74.448 1.00 90.50 97 ASP A C 1
ATOM 596 O O . ASP A 1 144 ? 112.401 76.983 75.227 1.00 86.63 97 ASP A O 1
ATOM 601 N N . ILE A 1 145 ? 112.151 74.774 74.830 1.00 90.64 98 ILE A N 1
ATOM 602 C CA . ILE A 1 145 ? 111.728 74.446 76.198 1.00 89.67 98 ILE A CA 1
ATOM 603 C C . ILE A 1 145 ? 112.919 74.672 77.132 1.00 88.51 98 ILE A C 1
ATOM 604 O O . ILE A 1 145 ? 113.944 73.995 76.981 1.00 85.55 98 ILE A O 1
ATOM 609 N N . PRO A 1 146 ? 112.831 75.604 78.106 1.00 87.92 99 PRO A N 1
ATOM 610 C CA . PRO A 1 146 ? 113.949 75.917 78.987 1.00 86.69 99 PRO A CA 1
ATOM 611 C C . PRO A 1 146 ? 114.276 74.771 79.948 1.00 86.40 99 PRO A C 1
ATOM 612 O O . PRO A 1 146 ? 113.402 74.035 80.407 1.00 82.26 99 PRO A O 1
ATOM 616 N N . SER A 1 147 ? 115.545 74.669 80.326 1.00 84.24 100 SER A N 1
ATOM 617 C CA . SER A 1 147 ? 116.077 73.666 81.256 1.00 83.15 100 SER A CA 1
ATOM 618 C C . SER A 1 147 ? 115.883 74.037 82.733 1.00 83.12 100 SER A C 1
ATOM 619 O O . SER A 1 147 ? 116.820 73.944 83.530 1.00 77.03 100 SER A O 1
ATOM 622 N N . ASP A 1 148 ? 114.687 74.500 83.114 1.00 82.10 101 ASP A N 1
ATOM 623 C CA . ASP A 1 148 ? 114.381 74.907 84.490 1.00 83.04 101 ASP A CA 1
ATOM 624 C C . ASP A 1 148 ? 113.749 73.729 85.257 1.00 84.46 101 ASP A C 1
ATOM 625 O O . ASP A 1 148 ? 112.709 73.211 84.845 1.00 80.92 101 ASP A O 1
ATOM 630 N N . PRO A 1 149 ? 114.317 73.308 86.404 1.00 84.68 102 PRO A N 1
ATOM 631 C CA . PRO A 1 149 ? 113.738 72.219 87.192 1.00 84.71 102 PRO A CA 1
ATOM 632 C C . PRO A 1 149 ? 112.347 72.535 87.771 1.00 85.51 102 PRO A C 1
ATOM 633 O O . PRO A 1 149 ? 111.611 71.614 88.105 1.00 81.30 102 PRO A O 1
ATOM 637 N N . SER A 1 150 ? 111.975 73.825 87.874 1.00 87.23 103 SER A N 1
ATOM 638 C CA . SER A 1 150 ? 110.663 74.280 88.336 1.00 88.42 103 SER A CA 1
ATOM 639 C C . SER A 1 150 ? 109.697 74.656 87.201 1.00 89.34 103 SER A C 1
ATOM 640 O O . SER A 1 150 ? 108.650 75.255 87.455 1.00 86.38 103 SER A O 1
ATOM 643 N N . ILE A 1 151 ? 110.006 74.318 85.953 1.00 89.87 104 ILE A N 1
ATOM 644 C CA . ILE A 1 151 ? 109.143 74.589 84.808 1.00 90.63 104 ILE A CA 1
ATOM 645 C C . ILE A 1 151 ? 107.771 73.936 84.975 1.00 91.31 104 ILE A C 1
ATOM 646 O O . ILE A 1 151 ? 107.656 72.761 85.333 1.00 89.70 104 ILE A O 1
ATOM 651 N N . TYR A 1 152 ? 106.716 74.702 84.676 1.00 92.49 105 TYR A N 1
ATOM 652 C CA . TYR A 1 152 ? 105.351 74.210 84.544 1.00 93.29 105 TYR A CA 1
ATOM 653 C C . TYR A 1 152 ? 104.665 74.971 83.410 1.00 93.61 105 TYR A C 1
ATOM 654 O O . TYR A 1 152 ? 104.387 76.162 83.535 1.00 92.56 105 TYR A O 1
ATOM 663 N N . ILE A 1 153 ? 104.392 74.300 82.301 1.00 94.19 106 ILE A N 1
ATOM 664 C CA . ILE A 1 153 ? 103.624 74.842 81.188 1.00 94.49 106 ILE A CA 1
ATOM 665 C C . ILE A 1 153 ? 102.427 73.931 80.952 1.00 94.85 106 ILE A C 1
ATOM 666 O O . ILE A 1 153 ? 102.582 72.763 80.593 1.00 94.13 106 ILE A O 1
ATOM 671 N N . GLU A 1 154 ? 101.236 74.469 81.158 1.00 96.21 107 GLU A N 1
ATOM 672 C CA . GLU A 1 154 ? 99.967 73.853 80.800 1.00 96.51 107 GLU A CA 1
ATOM 673 C C . GLU A 1 154 ? 99.378 74.641 79.629 1.00 96.90 107 GLU A C 1
ATOM 674 O O . GLU A 1 154 ? 99.282 75.866 79.683 1.00 96.09 107 GLU A O 1
ATOM 680 N N . GLY A 1 155 ? 98.995 73.958 78.555 1.00 97.20 108 GLY A N 1
ATOM 681 C CA . GLY A 1 155 ? 98.443 74.593 77.376 1.00 97.55 108 GLY A CA 1
ATOM 682 C C . GLY A 1 155 ? 97.356 73.759 76.724 1.00 97.92 108 GLY A C 1
ATOM 683 O O . GLY A 1 155 ? 97.113 72.603 77.080 1.00 97.28 108 GLY A O 1
ATOM 684 N N . ARG A 1 156 ? 96.695 74.349 75.735 1.00 98.15 109 ARG A N 1
ATOM 685 C CA . ARG A 1 156 ? 95.708 73.663 74.916 1.00 98.21 109 ARG A CA 1
ATOM 686 C C . ARG A 1 156 ? 95.843 74.121 73.470 1.00 98.48 109 ARG A C 1
ATOM 687 O O . ARG A 1 156 ? 96.150 75.279 73.215 1.00 97.86 109 ARG A O 1
ATOM 695 N N . TYR A 1 157 ? 95.612 73.230 72.521 1.00 98.25 110 TYR A N 1
ATOM 696 C CA . TYR A 1 157 ? 95.546 73.570 71.113 1.00 98.37 110 TYR A CA 1
ATOM 697 C C . TYR A 1 157 ? 94.175 73.238 70.522 1.00 98.40 110 TYR A C 1
ATOM 698 O O . TYR A 1 157 ? 93.488 72.331 70.988 1.00 97.73 110 TYR A O 1
ATOM 707 N N . CYS A 1 158 ? 93.810 73.963 69.474 1.00 98.59 111 CYS A N 1
ATOM 708 C CA . CYS A 1 158 ? 92.642 73.703 68.647 1.00 98.59 111 CYS A CA 1
ATOM 709 C C . CYS A 1 158 ? 93.036 73.842 67.172 1.00 98.69 111 CYS A C 1
ATOM 710 O O . CYS A 1 158 ? 93.760 74.771 66.812 1.00 98.06 111 CYS A O 1
ATOM 713 N N . PHE A 1 159 ? 92.585 72.914 66.316 1.00 98.60 112 PHE A N 1
ATOM 714 C CA . PHE A 1 159 ? 92.858 72.889 64.888 1.00 98.74 112 PHE A CA 1
ATOM 715 C C . PHE A 1 159 ? 91.556 72.770 64.112 1.00 98.69 112 PHE A C 1
ATOM 716 O O . PHE A 1 159 ? 90.707 71.943 64.441 1.00 98.13 112 PHE A O 1
ATOM 724 N N . GLN A 1 160 ? 91.422 73.551 63.030 1.00 98.57 113 GLN A N 1
ATOM 725 C CA . GLN A 1 160 ? 90.402 73.390 61.998 1.00 98.54 113 GLN A CA 1
ATOM 726 C C . GLN A 1 160 ? 91.131 73.228 60.660 1.00 98.43 113 GLN A C 1
ATOM 727 O O . GLN A 1 160 ? 91.570 74.216 60.069 1.00 97.77 113 GLN A O 1
ATOM 733 N N . LEU A 1 161 ? 91.289 71.991 60.200 1.00 98.59 114 LEU A N 1
ATOM 734 C CA . LEU A 1 161 ? 92.057 71.661 59.001 1.00 98.53 114 LEU A CA 1
ATOM 735 C C . LEU A 1 161 ? 91.133 71.172 57.887 1.00 98.49 114 LEU A C 1
ATOM 736 O O . LEU A 1 161 ? 90.306 70.285 58.105 1.00 97.76 114 LEU A O 1
ATOM 741 N N . THR A 1 162 ? 91.315 71.697 56.678 1.00 97.88 115 THR A N 1
ATOM 742 C CA . THR A 1 162 ? 90.575 71.253 55.495 1.00 97.73 115 THR A CA 1
ATOM 743 C C . THR A 1 162 ? 91.528 70.708 54.449 1.00 97.47 115 THR A C 1
ATOM 744 O O . THR A 1 162 ? 92.516 71.350 54.107 1.00 96.85 115 THR A O 1
ATOM 748 N N . TYR A 1 163 ? 91.188 69.542 53.885 1.00 97.19 116 TYR A N 1
ATOM 749 C CA . TYR A 1 163 ? 91.860 68.937 52.746 1.00 96.94 116 TYR A CA 1
ATOM 750 C C . TYR A 1 163 ? 90.843 68.579 51.654 1.00 96.73 116 TYR A C 1
ATOM 751 O O . TYR A 1 163 ? 89.631 68.699 51.851 1.00 96.00 116 TYR A O 1
ATOM 760 N N . CYS A 1 164 ? 91.332 68.144 50.505 1.00 96.10 117 CYS A N 1
ATOM 761 C CA . CYS A 1 164 ? 90.509 67.719 49.388 1.00 95.66 117 CYS A CA 1
ATOM 762 C C . CYS A 1 164 ? 90.612 66.205 49.218 1.00 95.46 117 CYS A C 1
ATOM 763 O O . CYS A 1 164 ? 91.711 65.655 49.256 1.00 93.63 117 CYS A O 1
ATOM 766 N N . LYS A 1 165 ? 89.476 65.518 49.018 1.00 95.11 118 LYS A N 1
ATOM 767 C CA . LYS A 1 165 ? 89.431 64.062 48.829 1.00 95.07 118 LYS A CA 1
ATOM 768 C C . LYS A 1 165 ? 88.698 63.705 47.543 1.00 94.76 118 LYS A C 1
ATOM 769 O O . LYS A 1 165 ? 87.557 64.123 47.330 1.00 93.06 118 LYS A O 1
ATOM 775 N N . SER A 1 166 ? 89.342 62.888 46.706 1.00 92.84 119 SER A N 1
ATOM 776 C CA . SER A 1 166 ? 88.744 62.357 45.483 1.00 92.05 119 SER A CA 1
ATOM 777 C C . SER A 1 166 ? 87.606 61.369 45.789 1.00 92.28 119 SER A C 1
ATOM 778 O O . SER A 1 166 ? 87.597 60.693 46.814 1.00 89.82 119 SER A O 1
ATOM 781 N N . LYS A 1 167 ? 86.656 61.264 44.850 1.00 91.37 120 LYS A N 1
ATOM 782 C CA . LYS A 1 167 ? 85.577 60.270 44.846 1.00 90.40 120 LYS A CA 1
ATOM 783 C C . LYS A 1 167 ? 85.647 59.346 43.629 1.00 88.36 120 LYS A C 1
ATOM 784 O O . LYS A 1 167 ? 84.656 58.706 43.303 1.00 82.63 120 LYS A O 1
ATOM 790 N N . ARG A 1 168 ? 86.788 59.285 42.935 1.00 84.98 121 ARG A N 1
ATOM 791 C CA . ARG A 1 168 ? 86.943 58.460 41.729 1.00 81.89 121 ARG A CA 1
ATOM 792 C C . ARG A 1 168 ? 87.089 56.983 42.074 1.00 79.79 121 ARG A C 1
ATOM 793 O O . ARG A 1 168 ? 86.366 56.161 41.526 1.00 70.20 121 ARG A O 1
ATOM 801 N N . ASP A 1 169 ? 87.980 56.674 43.004 1.00 78.03 122 ASP A N 1
ATOM 802 C CA . ASP A 1 169 ? 88.287 55.306 43.440 1.00 74.87 122 ASP A CA 1
ATOM 803 C C . ASP A 1 169 ? 87.425 54.918 44.642 1.00 74.80 122 ASP A C 1
ATOM 804 O O . ASP A 1 169 ? 87.903 54.665 45.750 1.00 66.01 122 ASP A O 1
ATOM 809 N N . CYS A 1 170 ? 86.111 54.943 44.414 1.00 80.98 123 CYS A N 1
ATOM 810 C CA . CYS A 1 170 ? 85.124 54.742 45.463 1.00 79.32 123 CYS A CA 1
ATOM 811 C C . CYS A 1 170 ? 84.662 53.286 45.488 1.00 77.46 123 CYS A C 1
ATOM 812 O O . CYS A 1 170 ? 84.285 52.740 44.452 1.00 68.56 123 CYS A O 1
ATOM 815 N N . LEU A 1 171 ? 84.635 52.701 46.665 1.00 72.85 124 LEU A N 1
ATOM 816 C CA . LEU A 1 171 ? 84.057 51.381 46.919 1.00 70.85 124 LEU A CA 1
ATOM 817 C C . LEU A 1 171 ? 82.606 51.513 47.391 1.00 67.07 124 LEU A C 1
ATOM 818 O O . LEU A 1 171 ? 82.285 52.459 48.142 1.00 59.34 124 LEU A O 1
ATOM 824 N N . ALA B 1 51 ? 85.223 75.247 43.776 1.00 89.03 4 ALA B N 1
ATOM 825 C CA . ALA B 1 51 ? 85.590 75.822 45.054 1.00 90.94 4 ALA B CA 1
ATOM 826 C C . ALA B 1 51 ? 84.408 75.833 46.038 1.00 92.11 4 ALA B C 1
ATOM 827 O O . ALA B 1 51 ? 83.237 75.833 45.649 1.00 89.82 4 ALA B O 1
ATOM 829 N N . GLU B 1 52 ? 84.732 75.874 47.304 1.00 93.54 5 GLU B N 1
ATOM 830 C CA . GLU B 1 52 ? 83.778 76.115 48.381 1.00 94.15 5 GLU B CA 1
ATOM 831 C C . GLU B 1 52 ? 84.365 77.109 49.381 1.00 95.13 5 GLU B C 1
ATOM 832 O O . GLU B 1 52 ? 85.579 77.232 49.522 1.00 94.29 5 GLU B O 1
ATOM 838 N N . LEU B 1 53 ? 83.472 77.825 50.061 1.00 95.86 6 LEU B N 1
ATOM 839 C CA . LEU B 1 53 ? 83.844 78.665 51.190 1.00 96.38 6 LEU B CA 1
ATOM 840 C C . LEU B 1 53 ? 83.993 77.801 52.447 1.00 96.50 6 LEU B C 1
ATOM 841 O O . LEU B 1 53 ? 83.211 76.865 52.661 1.00 95.86 6 LEU B O 1
ATOM 846 N N . VAL B 1 54 ? 84.965 78.148 53.264 1.00 97.18 7 VAL B N 1
ATOM 847 C CA . VAL B 1 54 ? 85.199 77.553 54.581 1.00 97.47 7 VAL B CA 1
ATOM 848 C C . VAL B 1 54 ? 85.137 78.679 55.608 1.00 97.61 7 VAL B C 1
ATOM 849 O O . VAL B 1 54 ? 85.756 79.720 55.406 1.00 97.34 7 VAL B O 1
ATOM 853 N N . THR B 1 55 ? 84.396 78.475 56.684 1.00 97.92 8 THR B N 1
ATOM 854 C CA . THR B 1 55 ? 84.353 79.401 57.818 1.00 98.06 8 THR B CA 1
ATOM 855 C C . THR B 1 55 ? 85.022 78.753 59.019 1.00 98.15 8 THR B C 1
ATOM 856 O O . THR B 1 55 ? 84.704 77.617 59.357 1.00 97.70 8 THR B O 1
ATOM 860 N N . ASN B 1 56 ? 85.935 79.485 59.647 1.00 98.04 9 ASN B N 1
ATOM 861 C CA . ASN B 1 56 ? 86.515 79.130 60.933 1.00 98.29 9 ASN B CA 1
ATOM 862 C C . ASN B 1 56 ? 85.983 80.097 61.984 1.00 98.34 9 ASN B C 1
ATOM 863 O O . ASN B 1 56 ? 85.984 81.314 61.779 1.00 97.64 9 ASN B O 1
ATOM 868 N N . GLU B 1 57 ? 85.557 79.549 63.111 1.00 98.47 10 GLU B N 1
ATOM 869 C CA . GLU B 1 57 ? 85.136 80.309 64.281 1.00 98.45 10 GLU B CA 1
ATOM 870 C C . GLU B 1 57 ? 86.037 79.934 65.449 1.00 98.50 10 GLU B C 1
ATOM 871 O O . GLU B 1 57 ? 86.196 78.759 65.771 1.00 97.69 10 GLU B O 1
ATOM 877 N N . PHE B 1 58 ? 86.650 80.928 66.074 1.00 98.41 11 PHE B N 1
ATOM 878 C CA . PHE B 1 58 ? 87.552 80.699 67.197 1.00 98.41 11 PHE B CA 1
ATOM 879 C C . PHE B 1 58 ? 87.544 81.883 68.162 1.00 98.41 11 PHE B C 1
ATOM 880 O O . PHE B 1 58 ? 87.220 83.011 67.805 1.00 97.79 11 PHE B O 1
ATOM 888 N N . ALA B 1 59 ? 87.915 81.606 69.400 1.00 98.34 12 ALA B N 1
ATOM 889 C CA . ALA B 1 59 ? 88.047 82.592 70.457 1.00 98.36 12 ALA B CA 1
ATOM 890 C C . ALA B 1 59 ? 89.373 82.410 71.198 1.00 98.31 12 ALA B C 1
ATOM 891 O O . ALA B 1 59 ? 90.025 81.371 71.098 1.00 97.45 12 ALA B O 1
ATOM 893 N N . GLY B 1 60 ? 89.768 83.423 71.936 1.00 98.35 13 GLY B N 1
ATOM 894 C CA . GLY B 1 60 ? 90.978 83.367 72.741 1.00 98.39 13 GLY B CA 1
ATOM 895 C C . GLY B 1 60 ? 91.000 84.443 73.805 1.00 98.49 13 GLY B C 1
ATOM 896 O O . GLY B 1 60 ? 90.200 85.370 73.799 1.00 97.72 13 GLY B O 1
ATOM 897 N N . ASP B 1 61 ? 91.947 84.297 74.729 1.00 97.92 14 ASP B N 1
ATOM 898 C CA . ASP B 1 61 ? 92.096 85.192 75.869 1.00 97.95 14 ASP B CA 1
ATOM 899 C C . ASP B 1 61 ? 93.277 86.152 75.667 1.00 97.93 14 ASP B C 1
ATOM 900 O O . ASP B 1 61 ? 94.252 85.854 74.973 1.00 97.01 14 ASP B O 1
ATOM 905 N N . ILE B 1 62 ? 93.171 87.333 76.279 1.00 97.32 15 ILE B N 1
ATOM 906 C CA . ILE B 1 62 ? 94.203 88.372 76.330 1.00 97.15 15 ILE B CA 1
ATOM 907 C C . ILE B 1 62 ? 94.452 88.676 77.803 1.00 96.77 15 ILE B C 1
ATOM 908 O O . ILE B 1 62 ? 93.513 88.959 78.542 1.00 95.60 15 ILE B O 1
ATOM 913 N N . LEU B 1 63 ? 95.707 88.639 78.225 1.00 96.12 16 LEU B N 1
ATOM 914 C CA . LEU B 1 63 ? 96.109 89.026 79.576 1.00 95.62 16 LEU B CA 1
ATOM 915 C C . LEU B 1 63 ? 97.421 89.804 79.537 1.00 95.17 16 LEU B C 1
ATOM 916 O O . LEU B 1 63 ? 98.454 89.284 79.126 1.00 93.74 16 LEU B O 1
ATOM 921 N N . ILE B 1 64 ? 97.368 91.046 80.006 1.00 94.68 17 ILE B N 1
ATOM 922 C CA . ILE B 1 64 ? 98.516 91.946 80.119 1.00 93.84 17 ILE B CA 1
ATOM 923 C C . ILE B 1 64 ? 98.620 92.350 81.581 1.00 93.17 17 ILE B C 1
ATOM 924 O O . ILE B 1 64 ? 97.794 93.100 82.091 1.00 91.25 17 ILE B O 1
ATOM 929 N N . SER B 1 65 ? 99.629 91.820 82.271 1.00 91.39 18 SER B N 1
ATOM 930 C CA . SER B 1 65 ? 99.863 92.114 83.683 1.00 89.47 18 SER B CA 1
ATOM 931 C C . SER B 1 65 ? 101.344 91.960 84.003 1.00 87.26 18 SER B C 1
ATOM 932 O O . SER B 1 65 ? 101.961 90.962 83.631 1.00 79.10 18 SER B O 1
ATOM 935 N N . ASN B 1 80 ? 106.299 101.289 74.883 1.00 53.63 33 ASN B N 1
ATOM 936 C CA . ASN B 1 80 ? 105.055 100.904 74.212 1.00 53.38 33 ASN B CA 1
ATOM 937 C C . ASN B 1 80 ? 105.298 99.611 73.425 1.00 57.15 33 ASN B C 1
ATOM 938 O O . ASN B 1 80 ? 106.059 99.598 72.457 1.00 52.44 33 ASN B O 1
ATOM 943 N N . THR B 1 81 ? 104.688 98.518 73.875 1.00 74.75 34 THR B N 1
ATOM 944 C CA . THR B 1 81 ? 104.860 97.203 73.269 1.00 78.32 34 THR B CA 1
ATOM 945 C C . THR B 1 81 ? 103.668 96.878 72.383 1.00 83.94 34 THR B C 1
ATOM 946 O O . THR B 1 81 ? 102.548 97.337 72.609 1.00 80.40 34 THR B O 1
ATOM 950 N N . THR B 1 82 ? 103.923 96.094 71.357 1.00 84.73 35 THR B N 1
ATOM 951 C CA . THR B 1 82 ? 102.906 95.531 70.467 1.00 87.06 35 THR B CA 1
ATOM 952 C C . THR B 1 82 ? 102.884 94.020 70.664 1.00 88.60 35 THR B C 1
ATOM 953 O O . THR B 1 82 ? 103.936 93.382 70.630 1.00 86.06 35 THR B O 1
ATOM 957 N N . VAL B 1 83 ? 101.701 93.451 70.855 1.00 90.81 36 VAL B N 1
ATOM 958 C CA . VAL B 1 83 ? 101.510 91.999 70.967 1.00 91.55 36 VAL B CA 1
ATOM 959 C C . VAL B 1 83 ? 100.585 91.545 69.840 1.00 93.55 36 VAL B C 1
ATOM 960 O O . VAL B 1 83 ? 99.416 91.913 69.814 1.00 92.74 36 VAL B O 1
ATOM 964 N N . ASN B 1 84 ? 101.101 90.751 68.905 1.00 92.75 37 ASN B N 1
ATOM 965 C CA . ASN B 1 84 ? 100.281 90.157 67.851 1.00 93.88 37 ASN B CA 1
ATOM 966 C C . ASN B 1 84 ? 99.478 88.985 68.439 1.00 94.66 37 ASN B C 1
ATOM 967 O O . ASN B 1 84 ? 100.066 88.046 68.963 1.00 93.46 37 ASN B O 1
ATOM 972 N N . ILE B 1 85 ? 98.140 89.041 68.342 1.00 95.90 38 ILE B N 1
ATOM 973 C CA . ILE B 1 85 ? 97.259 88.008 68.879 1.00 96.20 38 ILE B CA 1
ATOM 974 C C . ILE B 1 85 ? 96.758 87.047 67.789 1.00 97.36 38 ILE B C 1
ATOM 975 O O . ILE B 1 85 ? 96.514 85.877 68.057 1.00 96.46 38 ILE B O 1
ATOM 980 N N . TRP B 1 86 ? 96.633 87.545 66.547 1.00 97.71 39 TRP B N 1
ATOM 981 C CA . TRP B 1 86 ? 96.288 86.733 65.381 1.00 98.11 39 TRP B CA 1
ATOM 982 C C . TRP B 1 86 ? 96.976 87.291 64.135 1.00 97.95 39 TRP B C 1
ATOM 983 O O . TRP B 1 86 ? 97.114 88.504 63.985 1.00 97.27 39 TRP B O 1
ATOM 994 N N . LYS B 1 87 ? 97.384 86.413 63.233 1.00 97.46 40 LYS B N 1
ATOM 995 C CA . LYS B 1 87 ? 97.754 86.773 61.872 1.00 97.17 40 LYS B CA 1
ATOM 996 C C . LYS B 1 87 ? 97.434 85.638 60.900 1.00 97.60 40 LYS B C 1
ATOM 997 O O . LYS B 1 87 ? 97.356 84.480 61.291 1.00 96.45 40 LYS B O 1
ATOM 1003 N N . ASN B 1 88 ? 97.272 85.990 59.622 1.00 97.26 41 ASN B N 1
ATOM 1004 C CA . ASN B 1 88 ? 97.228 85.020 58.530 1.00 97.22 41 ASN B CA 1
ATOM 1005 C C . ASN B 1 88 ? 98.652 84.683 58.027 1.00 97.35 41 ASN B C 1
ATOM 1006 O O . ASN B 1 88 ? 99.657 85.121 58.593 1.00 94.80 41 ASN B O 1
ATOM 1011 N N . ASP B 1 89 ? 98.719 83.898 56.945 1.00 96.46 42 ASP B N 1
ATOM 1012 C CA . ASP B 1 89 ? 99.979 83.490 56.303 1.00 96.04 42 ASP B CA 1
ATOM 1013 C C . ASP B 1 89 ? 100.457 84.445 55.192 1.00 95.82 42 ASP B C 1
ATOM 1014 O O . ASP B 1 89 ? 101.468 84.187 54.550 1.00 91.26 42 ASP B O 1
ATOM 1019 N N . GLY B 1 90 ? 99.736 85.535 54.954 1.00 94.67 43 GLY B N 1
ATOM 1020 C CA . GLY B 1 90 ? 99.995 86.466 53.849 1.00 94.02 43 GLY B CA 1
ATOM 1021 C C . GLY B 1 90 ? 99.466 86.003 52.478 1.00 94.48 43 GLY B C 1
ATOM 1022 O O . GLY B 1 90 ? 99.606 86.744 51.513 1.00 90.78 43 GLY B O 1
ATOM 1023 N N . ILE B 1 91 ? 98.871 84.812 52.387 1.00 94.59 44 ILE B N 1
ATOM 1024 C CA . ILE B 1 91 ? 98.363 84.221 51.139 1.00 93.85 44 ILE B CA 1
ATOM 1025 C C . ILE B 1 91 ? 96.831 84.115 51.170 1.00 93.79 44 ILE B C 1
ATOM 1026 O O . ILE B 1 91 ? 96.160 84.516 50.228 1.00 90.36 44 ILE B O 1
ATOM 1031 N N . VAL B 1 92 ? 96.277 83.591 52.254 1.00 93.20 45 VAL B N 1
ATOM 1032 C CA . VAL B 1 92 ? 94.839 83.375 52.402 1.00 93.45 45 VAL B CA 1
ATOM 1033 C C . VAL B 1 92 ? 94.082 84.709 52.434 1.00 93.88 45 VAL B C 1
ATOM 1034 O O . VAL B 1 92 ? 94.371 85.587 53.248 1.00 93.38 45 VAL B O 1
ATOM 1038 N N . SER B 1 93 ? 93.077 84.858 51.565 1.00 94.53 46 SER B N 1
ATOM 1039 C CA . SER B 1 93 ? 92.154 85.990 51.595 1.00 94.63 46 SER B CA 1
ATOM 1040 C C . SER B 1 93 ? 91.012 85.703 52.571 1.00 95.27 46 SER B C 1
ATOM 1041 O O . SER B 1 93 ? 90.122 84.886 52.291 1.00 93.81 46 SER B O 1
ATOM 1044 N N . LEU B 1 94 ? 91.036 86.358 53.723 1.00 96.59 47 LEU B N 1
ATOM 1045 C CA . LEU B 1 94 ? 90.087 86.166 54.818 1.00 97.09 47 LEU B CA 1
ATOM 1046 C C . LEU B 1 94 ? 89.144 87.353 54.939 1.00 97.10 47 LEU B C 1
ATOM 1047 O O . LEU B 1 94 ? 89.570 88.495 55.085 1.00 96.32 47 LEU B O 1
ATOM 1052 N N . SER B 1 95 ? 87.852 87.080 54.934 1.00 97.33 48 SER B N 1
ATOM 1053 C CA . SER B 1 95 ? 86.810 88.043 55.259 1.00 97.48 48 SER B CA 1
ATOM 1054 C C . SER B 1 95 ? 86.072 87.605 56.519 1.00 97.71 48 SER B C 1
ATOM 1055 O O . SER B 1 95 ? 85.955 86.409 56.777 1.00 97.17 48 SER B O 1
ATOM 1058 N N . GLY B 1 96 ? 85.509 88.534 57.255 1.00 97.91 49 GLY B N 1
ATOM 1059 C CA . GLY B 1 96 ? 84.689 88.176 58.395 1.00 98.18 49 GLY B CA 1
ATOM 1060 C C . GLY B 1 96 ? 84.606 89.249 59.460 1.00 98.33 49 GLY B C 1
ATOM 1061 O O . GLY B 1 96 ? 84.800 90.435 59.194 1.00 97.70 49 GLY B O 1
ATOM 1062 N N . THR B 1 97 ? 84.293 88.811 60.680 1.00 98.31 50 THR B N 1
ATOM 1063 C CA . THR B 1 97 ? 84.131 89.693 61.835 1.00 98.50 50 THR B CA 1
ATOM 1064 C C . THR B 1 97 ? 85.124 89.347 62.933 1.00 98.52 50 THR B C 1
ATOM 1065 O O . THR B 1 97 ? 85.342 88.180 63.253 1.00 98.11 50 THR B O 1
ATOM 1069 N N . ILE B 1 98 ? 85.693 90.400 63.519 1.00 98.59 51 ILE B N 1
ATOM 1070 C CA . ILE B 1 98 ? 86.567 90.358 64.687 1.00 98.50 51 ILE B CA 1
ATOM 1071 C C . ILE B 1 98 ? 85.851 91.106 65.808 1.00 98.54 51 ILE B C 1
ATOM 1072 O O . ILE B 1 98 ? 85.426 92.247 65.619 1.00 98.03 51 ILE B O 1
ATOM 1077 N N . SER B 1 99 ? 85.736 90.498 66.990 1.00 98.51 52 SER B N 1
ATOM 1078 C CA . SER B 1 99 ? 85.230 91.136 68.204 1.00 98.61 52 SER B CA 1
ATOM 1079 C C . SER B 1 99 ? 86.287 91.050 69.298 1.00 98.50 52 SER B C 1
ATOM 1080 O O . SER B 1 99 ? 86.851 89.981 69.525 1.00 98.05 52 SER B O 1
ATOM 1083 N N . ILE B 1 100 ? 86.564 92.160 69.978 1.00 98.46 53 ILE B N 1
ATOM 1084 C CA . ILE B 1 100 ? 87.529 92.240 71.079 1.00 98.34 53 ILE B CA 1
ATOM 1085 C C . ILE B 1 100 ? 86.835 92.825 72.301 1.00 98.32 53 ILE B C 1
ATOM 1086 O O . ILE B 1 100 ? 86.375 93.963 72.267 1.00 97.80 53 ILE B O 1
ATOM 1091 N N . TYR B 1 101 ? 86.767 92.055 73.375 1.00 98.05 54 TYR B N 1
ATOM 1092 C CA . TYR B 1 101 ? 86.228 92.460 74.664 1.00 98.08 54 TYR B CA 1
ATOM 1093 C C . TYR B 1 101 ? 87.360 92.826 75.622 1.00 97.97 54 TYR B C 1
ATOM 1094 O O . TYR B 1 101 ? 88.341 92.086 75.726 1.00 97.51 54 TYR B O 1
ATOM 1103 N N . ASN B 1 102 ? 87.225 93.933 76.328 1.00 97.38 55 ASN B N 1
ATOM 1104 C CA . ASN B 1 102 ? 88.072 94.322 77.447 1.00 97.17 55 ASN B CA 1
ATOM 1105 C C . ASN B 1 102 ? 87.262 94.185 78.733 1.00 96.95 55 ASN B C 1
ATOM 1106 O O . ASN B 1 102 ? 86.241 94.850 78.896 1.00 95.99 55 ASN B O 1
ATOM 1111 N N . ASN B 1 103 ? 87.690 93.326 79.652 1.00 97.06 56 ASN B N 1
ATOM 1112 C CA . ASN B 1 103 ? 86.953 93.026 80.869 1.00 96.87 56 ASN B CA 1
ATOM 1113 C C . ASN B 1 103 ? 86.792 94.264 81.754 1.00 96.50 56 ASN B C 1
ATOM 1114 O O . ASN B 1 103 ? 87.671 95.121 81.837 1.00 95.35 56 ASN B O 1
ATOM 1119 N N . ARG B 1 104 ? 85.679 94.356 82.467 1.00 96.11 57 ARG B N 1
ATOM 1120 C CA . ARG B 1 104 ? 85.359 95.471 83.375 1.00 95.43 57 ARG B CA 1
ATOM 1121 C C . ARG B 1 104 ? 86.325 95.634 84.556 1.00 95.11 57 ARG B C 1
ATOM 1122 O O . ARG B 1 104 ? 86.330 96.677 85.197 1.00 91.66 57 ARG B O 1
ATOM 1130 N N . ASN B 1 105 ? 87.117 94.595 84.841 1.00 94.83 58 ASN B N 1
ATOM 1131 C CA . ASN B 1 105 ? 88.140 94.613 85.891 1.00 94.24 58 ASN B CA 1
ATOM 1132 C C . ASN B 1 105 ? 89.513 95.117 85.397 1.00 94.57 58 ASN B C 1
ATOM 1133 O O . ASN B 1 105 ? 90.433 95.205 86.203 1.00 91.54 58 ASN B O 1
ATOM 1138 N N . SER B 1 106 ? 89.646 95.441 84.121 1.00 94.68 59 SER B N 1
ATOM 1139 C CA . SER B 1 106 ? 90.876 96.006 83.571 1.00 94.94 59 SER B CA 1
ATOM 1140 C C . SER B 1 106 ? 91.125 97.417 84.108 1.00 94.32 59 SER B C 1
ATOM 1141 O O . SER B 1 106 ? 90.192 98.204 84.279 1.00 93.12 59 SER B O 1
ATOM 1144 N N . THR B 1 107 ? 92.394 97.748 84.321 1.00 93.59 60 THR B N 1
ATOM 1145 C CA . THR B 1 107 ? 92.810 99.078 84.793 1.00 92.49 60 THR B CA 1
ATOM 1146 C C . THR B 1 107 ? 92.894 100.117 83.673 1.00 91.95 60 THR B C 1
ATOM 1147 O O . THR B 1 107 ? 92.855 101.317 83.954 1.00 89.55 60 THR B O 1
ATOM 1151 N N . ASN B 1 108 ? 93.027 99.680 82.432 1.00 92.04 61 ASN B N 1
ATOM 1152 C CA . ASN B 1 108 ? 93.309 100.536 81.284 1.00 92.46 61 ASN B CA 1
ATOM 1153 C C . ASN B 1 108 ? 92.445 100.145 80.078 1.00 93.55 61 ASN B C 1
ATOM 1154 O O . ASN B 1 108 ? 91.904 99.041 80.005 1.00 92.28 61 ASN B O 1
ATOM 1159 N N . ALA B 1 109 ? 92.347 101.063 79.121 1.00 93.40 62 ALA B N 1
ATOM 1160 C CA . ALA B 1 109 ? 91.768 100.792 77.816 1.00 93.42 62 ALA B CA 1
ATOM 1161 C C . ALA B 1 109 ? 92.654 99.798 77.035 1.00 93.75 62 ALA B C 1
ATOM 1162 O O . ALA B 1 109 ? 93.875 99.787 77.180 1.00 92.36 62 ALA B O 1
ATOM 1164 N N . LEU B 1 110 ? 92.022 98.999 76.176 1.00 94.45 63 LEU B N 1
ATOM 1165 C CA . LEU B 1 110 ? 92.696 98.078 75.275 1.00 94.94 63 LEU B CA 1
ATOM 1166 C C . LEU B 1 110 ? 92.720 98.698 73.877 1.00 95.21 63 LEU B C 1
ATOM 1167 O O . LEU B 1 110 ? 91.667 98.856 73.255 1.00 93.98 63 LEU B O 1
ATOM 1172 N N . SER B 1 111 ? 93.900 99.058 73.390 1.00 95.49 64 SER B N 1
ATOM 1173 C CA . SER B 1 111 ? 94.088 99.575 72.034 1.00 95.52 64 SER B CA 1
ATOM 1174 C C . SER B 1 111 ? 94.412 98.427 71.078 1.00 96.19 64 SER B C 1
ATOM 1175 O O . SER B 1 111 ? 95.336 97.656 71.311 1.00 95.28 64 SER B O 1
ATOM 1178 N N . ILE B 1 112 ? 93.625 98.316 70.002 1.00 96.99 65 ILE B N 1
ATOM 1179 C CA . ILE B 1 112 ? 93.724 97.224 69.031 1.00 97.17 65 ILE B CA 1
ATOM 1180 C C . ILE B 1 112 ? 93.974 97.797 67.641 1.00 97.56 65 ILE B C 1
ATOM 1181 O O . ILE B 1 112 ? 93.246 98.677 67.185 1.00 96.87 65 ILE B O 1
ATOM 1186 N N . GLN B 1 113 ? 94.974 97.266 66.956 1.00 97.58 66 GLN B N 1
ATOM 1187 C CA . GLN B 1 113 ? 95.228 97.520 65.542 1.00 97.71 66 GLN B CA 1
ATOM 1188 C C . GLN B 1 113 ? 94.786 96.302 64.725 1.00 97.80 66 GLN B C 1
ATOM 1189 O O . GLN B 1 113 ? 95.307 95.201 64.917 1.00 97.41 66 GLN B O 1
ATOM 1195 N N . ILE B 1 114 ? 93.842 96.522 63.800 1.00 97.96 67 ILE B N 1
ATOM 1196 C CA . ILE B 1 114 ? 93.415 95.525 62.817 1.00 98.09 67 ILE B CA 1
ATOM 1197 C C . ILE B 1 114 ? 93.998 95.942 61.469 1.00 97.82 67 ILE B C 1
ATOM 1198 O O . ILE B 1 114 ? 93.691 97.021 60.967 1.00 97.12 67 ILE B O 1
ATOM 1203 N N . ILE B 1 115 ? 94.826 95.087 60.890 1.00 97.94 68 ILE B N 1
ATOM 1204 C CA . ILE B 1 115 ? 95.392 95.280 59.553 1.00 97.90 68 ILE B CA 1
ATOM 1205 C C . ILE B 1 115 ? 94.593 94.430 58.570 1.00 97.84 68 ILE B C 1
ATOM 1206 O O . ILE B 1 115 ? 94.480 93.217 58.724 1.00 97.03 68 ILE B O 1
ATOM 1211 N N . SER B 1 116 ? 94.041 95.088 57.538 1.00 97.02 69 SER B N 1
ATOM 1212 C CA . SER B 1 116 ? 93.432 94.501 56.348 1.00 96.30 69 SER B CA 1
ATOM 1213 C C . SER B 1 116 ? 94.023 95.196 55.114 1.00 95.98 69 SER B C 1
ATOM 1214 O O . SER B 1 116 ? 95.224 95.490 55.097 1.00 92.30 69 SER B O 1
ATOM 1217 N N . SER B 1 117 ? 93.243 95.507 54.090 1.00 94.94 70 SER B N 1
ATOM 1218 C CA . SER B 1 117 ? 93.621 96.444 53.030 1.00 93.59 70 SER B CA 1
ATOM 1219 C C . SER B 1 117 ? 93.882 97.862 53.572 1.00 93.47 70 SER B C 1
ATOM 1220 O O . SER B 1 117 ? 94.591 98.649 52.956 1.00 89.35 70 SER B O 1
ATOM 1223 N N . THR B 1 118 ? 93.342 98.162 54.743 1.00 94.85 71 THR B N 1
ATOM 1224 C CA . THR B 1 118 ? 93.608 99.377 55.517 1.00 94.50 71 THR B CA 1
ATOM 1225 C C . THR B 1 118 ? 94.046 99.014 56.935 1.00 95.89 71 THR B C 1
ATOM 1226 O O . THR B 1 118 ? 93.755 97.928 57.435 1.00 94.06 71 THR B O 1
ATOM 1230 N N . THR B 1 119 ? 94.723 99.933 57.601 1.00 96.22 72 THR B N 1
ATOM 1231 C CA . THR B 1 119 ? 95.022 99.809 59.033 1.00 96.52 72 THR B CA 1
ATOM 1232 C C . THR B 1 119 ? 93.986 100.600 59.821 1.00 96.38 72 THR B C 1
ATOM 1233 O O . THR B 1 119 ? 93.842 101.806 59.628 1.00 94.35 72 THR B O 1
ATOM 1237 N N . ASN B 1 120 ? 93.257 99.931 60.723 1.00 96.53 73 ASN B N 1
ATOM 1238 C CA . ASN B 1 120 ? 92.301 100.546 61.624 1.00 96.37 73 ASN B CA 1
ATOM 1239 C C . ASN B 1 120 ? 92.755 100.353 63.064 1.00 96.99 73 ASN B C 1
ATOM 1240 O O . ASN B 1 120 ? 93.162 99.253 63.453 1.00 95.72 73 ASN B O 1
ATOM 1245 N N . THR B 1 121 ? 92.649 101.397 63.872 1.00 96.44 74 THR B N 1
ATOM 1246 C CA . THR B 1 121 ? 92.896 101.339 65.313 1.00 96.25 74 THR B CA 1
ATOM 1247 C C . THR B 1 121 ? 91.596 101.589 66.061 1.00 95.99 74 THR B C 1
ATOM 1248 O O . THR B 1 121 ? 90.832 102.494 65.720 1.00 93.94 74 THR B O 1
ATOM 1252 N N . PHE B 1 122 ? 91.338 100.776 67.080 1.00 95.99 75 PHE B N 1
ATOM 1253 C CA . PHE B 1 122 ? 90.169 100.849 67.943 1.00 95.67 75 PHE B CA 1
ATOM 1254 C C . PHE B 1 122 ? 90.617 100.880 69.400 1.00 95.53 75 PHE B C 1
ATOM 1255 O O . PHE B 1 122 ? 91.684 100.379 69.736 1.00 94.38 75 PHE B O 1
ATOM 1263 N N . THR B 1 123 ? 89.781 101.440 70.248 1.00 95.20 76 THR B N 1
ATOM 1264 C CA . THR B 1 123 ? 89.996 101.458 71.696 1.00 94.79 76 THR B CA 1
ATOM 1265 C C . THR B 1 123 ? 88.771 100.877 72.386 1.00 95.18 76 THR B C 1
ATOM 1266 O O . THR B 1 123 ? 87.675 101.411 72.238 1.00 93.87 76 THR B O 1
ATOM 1270 N N . ALA B 1 124 ? 88.953 99.799 73.134 1.00 95.47 77 ALA B N 1
ATOM 1271 C CA . ALA B 1 124 ? 87.926 99.225 73.991 1.00 95.87 77 ALA B CA 1
ATOM 1272 C C . ALA B 1 124 ? 88.176 99.659 75.433 1.00 95.61 77 ALA B C 1
ATOM 1273 O O . ALA B 1 124 ? 89.168 99.263 76.050 1.00 94.84 77 ALA B O 1
ATOM 1275 N N . LEU B 1 125 ? 87.277 100.469 75.985 1.00 94.75 78 LEU B N 1
ATOM 1276 C CA . LEU B 1 125 ? 87.297 100.804 77.402 1.00 94.43 78 LEU B CA 1
ATOM 1277 C C . LEU B 1 125 ? 86.915 99.568 78.245 1.00 95.14 78 LEU B C 1
ATOM 1278 O O . LEU B 1 125 ? 86.223 98.676 77.726 1.00 94.63 78 LEU B O 1
ATOM 1283 N N . PRO B 1 126 ? 87.307 99.502 79.532 1.00 94.73 79 PRO B N 1
ATOM 1284 C CA . PRO B 1 126 ? 86.913 98.400 80.404 1.00 95.01 79 PRO B CA 1
ATOM 1285 C C . PRO B 1 126 ? 85.406 98.138 80.366 1.00 95.39 79 PRO B C 1
ATOM 1286 O O . PRO B 1 126 ? 84.603 99.065 80.472 1.00 94.53 79 PRO B O 1
ATOM 1290 N N . GLY B 1 127 ? 85.004 96.877 80.182 1.00 96.04 80 GLY B N 1
ATOM 1291 C CA . GLY B 1 127 ? 83.615 96.444 80.062 1.00 96.26 80 GLY B CA 1
ATOM 1292 C C . GLY B 1 127 ? 83.000 96.571 78.663 1.00 96.82 80 GLY B C 1
ATOM 1293 O O . GLY B 1 127 ? 81.810 96.293 78.516 1.00 96.11 80 GLY B O 1
ATOM 1294 N N . ASN B 1 128 ? 83.759 96.967 77.641 1.00 96.31 81 ASN B N 1
ATOM 1295 C CA . ASN B 1 128 ? 83.249 97.154 76.283 1.00 96.79 81 ASN B CA 1
ATOM 1296 C C . ASN B 1 128 ? 83.828 96.138 75.302 1.00 97.28 81 ASN B C 1
ATOM 1297 O O . ASN B 1 128 ? 85.005 95.782 75.372 1.00 96.58 81 ASN B O 1
ATOM 1302 N N . THR B 1 129 ? 82.998 95.728 74.335 1.00 97.65 82 THR B N 1
ATOM 1303 C CA . THR B 1 129 ? 83.427 94.985 73.150 1.00 97.82 82 THR B CA 1
ATOM 1304 C C . THR B 1 129 ? 83.396 95.900 71.933 1.00 97.61 82 THR B C 1
ATOM 1305 O O . THR B 1 129 ? 82.380 96.528 71.657 1.00 97.05 82 THR B O 1
ATOM 1309 N N . ILE B 1 130 ? 84.489 95.948 71.178 1.00 97.98 83 ILE B N 1
ATOM 1310 C CA . ILE B 1 130 ? 84.535 96.522 69.835 1.00 97.63 83 ILE B CA 1
ATOM 1311 C C . ILE B 1 130 ? 84.401 95.394 68.800 1.00 98.14 83 ILE B C 1
ATOM 1312 O O . ILE B 1 130 ? 84.945 94.309 68.990 1.00 97.78 83 ILE B O 1
ATOM 1317 N N . SER B 1 131 ? 83.723 95.682 67.687 1.00 98.34 84 SER B N 1
ATOM 1318 C CA . SER B 1 131 ? 83.617 94.740 66.574 1.00 98.47 84 SER B CA 1
ATOM 1319 C C . SER B 1 131 ? 83.922 95.410 65.238 1.00 98.26 84 SER B C 1
ATOM 1320 O O . SER B 1 131 ? 83.620 96.586 65.020 1.00 97.68 84 SER B O 1
ATOM 1323 N N . TYR B 1 132 ? 84.543 94.664 64.318 1.00 98.32 85 TYR B N 1
ATOM 1324 C CA . TYR B 1 132 ? 84.891 95.093 62.966 1.00 98.47 85 TYR B CA 1
ATOM 1325 C C . TYR B 1 132 ? 84.567 93.980 61.975 1.00 98.40 85 TYR B C 1
ATOM 1326 O O . TYR B 1 132 ? 84.851 92.817 62.244 1.00 97.90 85 TYR B O 1
ATOM 1335 N N . THR B 1 133 ? 83.993 94.334 60.828 1.00 98.24 86 THR B N 1
ATOM 1336 C CA . THR B 1 133 ? 83.720 93.384 59.737 1.00 98.24 86 THR B CA 1
ATOM 1337 C C . THR B 1 133 ? 84.328 93.900 58.445 1.00 97.97 86 THR B C 1
ATOM 1338 O O . THR B 1 133 ? 84.082 95.046 58.074 1.00 97.01 86 THR B O 1
ATOM 1342 N N . GLY B 1 134 ? 85.104 93.063 57.744 1.00 97.67 87 GLY B N 1
ATOM 1343 C CA . GLY B 1 134 ? 85.757 93.465 56.513 1.00 97.52 87 GLY B CA 1
ATOM 1344 C C . GLY B 1 134 ? 86.355 92.323 55.703 1.00 97.73 87 GLY B C 1
ATOM 1345 O O . GLY B 1 134 ? 86.324 91.157 56.097 1.00 96.92 87 GLY B O 1
ATOM 1346 N N . PHE B 1 135 ? 86.925 92.696 54.541 1.00 96.70 88 PHE B N 1
ATOM 1347 C CA . PHE B 1 135 ? 87.684 91.809 53.660 1.00 96.30 88 PHE B CA 1
ATOM 1348 C C . PHE B 1 135 ? 89.195 91.906 53.923 1.00 96.11 88 PHE B C 1
ATOM 1349 O O . PHE B 1 135 ? 89.654 92.832 54.591 1.00 94.11 88 PHE B O 1
ATOM 1357 N N . ASP B 1 136 ? 89.951 90.955 53.379 1.00 96.11 89 ASP B N 1
ATOM 1358 C CA . ASP B 1 136 ? 91.418 90.937 53.383 1.00 96.29 89 ASP B CA 1
ATOM 1359 C C . ASP B 1 136 ? 92.057 91.147 54.770 1.00 96.90 89 ASP B C 1
ATOM 1360 O O . ASP B 1 136 ? 93.076 91.823 54.918 1.00 95.71 89 ASP B O 1
ATOM 1365 N N . LEU B 1 137 ? 91.444 90.540 55.788 1.00 97.59 90 LEU B N 1
ATOM 1366 C CA . LEU B 1 137 ? 91.958 90.579 57.155 1.00 97.94 90 LEU B CA 1
ATOM 1367 C C . LEU B 1 137 ? 93.326 89.881 57.214 1.00 97.84 90 LEU B C 1
ATOM 1368 O O . LEU B 1 137 ? 93.457 88.734 56.788 1.00 97.32 90 LEU B O 1
ATOM 1373 N N . GLN B 1 138 ? 94.335 90.566 57.759 1.00 97.93 91 GLN B N 1
ATOM 1374 C CA . GLN B 1 138 ? 95.726 90.090 57.779 1.00 97.83 91 GLN B CA 1
ATOM 1375 C C . GLN B 1 138 ? 96.286 89.864 59.183 1.00 97.92 91 GLN B C 1
ATOM 1376 O O . GLN B 1 138 ? 96.954 88.865 59.419 1.00 96.36 91 GLN B O 1
ATOM 1382 N N . SER B 1 139 ? 96.043 90.786 60.109 1.00 98.11 92 SER B N 1
ATOM 1383 C CA . SER B 1 139 ? 96.515 90.627 61.481 1.00 98.18 92 SER B CA 1
ATOM 1384 C C . SER B 1 139 ? 95.714 91.459 62.477 1.00 98.35 92 SER B C 1
ATOM 1385 O O . SER B 1 139 ? 95.142 92.492 62.129 1.00 97.44 92 SER B O 1
ATOM 1388 N N . VAL B 1 140 ? 95.745 91.035 63.731 1.00 98.17 93 VAL B N 1
ATOM 1389 C CA . VAL B 1 140 ? 95.238 91.801 64.868 1.00 98.24 93 VAL B CA 1
ATOM 1390 C C . VAL B 1 140 ? 96.319 91.840 65.943 1.00 97.91 93 VAL B C 1
ATOM 1391 O O . VAL B 1 140 ? 96.869 90.804 66.314 1.00 97.15 93 VAL B O 1
ATOM 1395 N N . SER B 1 141 ? 96.619 93.037 66.431 1.00 97.42 94 SER B N 1
ATOM 1396 C CA . SER B 1 141 ? 97.613 93.257 67.477 1.00 97.25 94 SER B CA 1
ATOM 1397 C C . SER B 1 141 ? 97.064 94.166 68.573 1.00 97.29 94 SER B C 1
ATOM 1398 O O . SER B 1 141 ? 96.328 95.116 68.288 1.00 96.26 94 SER B O 1
ATOM 1401 N N . VAL B 1 142 ? 97.459 93.899 69.816 1.00 96.65 95 VAL B N 1
ATOM 1402 C CA . VAL B 1 142 ? 97.350 94.886 70.896 1.00 96.25 95 VAL B CA 1
ATOM 1403 C C . VAL B 1 142 ? 98.520 95.852 70.742 1.00 95.92 95 VAL B C 1
ATOM 1404 O O . VAL B 1 142 ? 99.662 95.420 70.608 1.00 94.71 95 VAL B O 1
ATOM 1408 N N . ILE B 1 143 ? 98.239 97.150 70.744 1.00 95.57 96 ILE B N 1
ATOM 1409 C CA . ILE B 1 143 ? 99.219 98.228 70.592 1.00 95.18 96 ILE B CA 1
ATOM 1410 C C . ILE B 1 143 ? 99.129 99.215 71.758 1.00 94.41 96 ILE B C 1
ATOM 1411 O O . ILE B 1 143 ? 98.192 99.160 72.544 1.00 91.87 96 ILE B O 1
ATOM 1416 N N . ASP B 1 144 ? 100.104 100.128 71.863 1.00 92.21 97 ASP B N 1
ATOM 1417 C CA . ASP B 1 144 ? 100.119 101.224 72.834 1.00 91.21 97 ASP B CA 1
ATOM 1418 C C . ASP B 1 144 ? 99.915 100.770 74.292 1.00 90.61 97 ASP B C 1
ATOM 1419 O O . ASP B 1 144 ? 99.262 101.439 75.093 1.00 86.90 97 ASP B O 1
ATOM 1424 N N . ILE B 1 145 ? 100.493 99.605 74.651 1.00 90.60 98 ILE B N 1
ATOM 1425 C CA . ILE B 1 145 ? 100.432 99.083 76.018 1.00 89.78 98 ILE B CA 1
ATOM 1426 C C . ILE B 1 145 ? 101.226 100.029 76.929 1.00 88.64 98 ILE B C 1
ATOM 1427 O O . ILE B 1 145 ? 102.440 100.173 76.729 1.00 85.63 98 ILE B O 1
ATOM 1432 N N . PRO B 1 146 ? 100.588 100.676 77.935 1.00 87.93 99 PRO B N 1
ATOM 1433 C CA . PRO B 1 146 ? 101.270 101.637 78.787 1.00 86.67 99 PRO B CA 1
ATOM 1434 C C . PRO B 1 146 ? 102.293 100.974 79.713 1.00 86.43 99 PRO B C 1
ATOM 1435 O O . PRO B 1 146 ? 102.119 99.849 80.169 1.00 82.41 99 PRO B O 1
ATOM 1439 N N . SER B 1 147 ? 103.349 101.714 80.044 1.00 84.42 100 SER B N 1
ATOM 1440 C CA . SER B 1 147 ? 104.434 101.291 80.938 1.00 83.37 100 SER B CA 1
ATOM 1441 C C . SER B 1 147 ? 104.091 101.461 82.423 1.00 83.30 100 SER B C 1
ATOM 1442 O O . SER B 1 147 ? 104.883 102.017 83.195 1.00 77.25 100 SER B O 1
ATOM 1445 N N . ASP B 1 148 ? 102.903 101.030 82.860 1.00 82.04 101 ASP B N 1
ATOM 1446 C CA . ASP B 1 148 ? 102.449 101.141 84.246 1.00 82.81 101 ASP B CA 1
ATOM 1447 C C . ASP B 1 148 ? 102.759 99.841 85.009 1.00 84.27 101 ASP B C 1
ATOM 1448 O O . ASP B 1 148 ? 102.291 98.768 84.612 1.00 80.59 101 ASP B O 1
ATOM 1453 N N . PRO B 1 149 ? 103.513 99.885 86.134 1.00 84.68 102 PRO B N 1
ATOM 1454 C CA . PRO B 1 149 ? 103.808 98.684 86.916 1.00 84.80 102 PRO B CA 1
ATOM 1455 C C . PRO B 1 149 ? 102.562 98.023 87.535 1.00 85.51 102 PRO B C 1
ATOM 1456 O O . PRO B 1 149 ? 102.614 96.838 87.859 1.00 81.12 102 PRO B O 1
ATOM 1460 N N . SER B 1 150 ? 101.447 98.761 87.671 1.00 87.13 103 SER B N 1
ATOM 1461 C CA . SER B 1 150 ? 100.167 98.253 88.183 1.00 88.20 103 SER B CA 1
ATOM 1462 C C . SER B 1 150 ? 99.147 97.918 87.090 1.00 89.33 103 SER B C 1
ATOM 1463 O O . SER B 1 150 ? 97.978 97.693 87.385 1.00 86.27 103 SER B O 1
ATOM 1466 N N . ILE B 1 151 ? 99.559 97.865 85.819 1.00 89.85 104 ILE B N 1
ATOM 1467 C CA . ILE B 1 151 ? 98.679 97.511 84.709 1.00 90.70 104 ILE B CA 1
ATOM 1468 C C . ILE B 1 151 ? 98.069 96.119 84.899 1.00 91.43 104 ILE B C 1
ATOM 1469 O O . ILE B 1 151 ? 98.754 95.150 85.230 1.00 89.71 104 ILE B O 1
ATOM 1474 N N . TYR B 1 152 ? 96.767 96.027 84.646 1.00 92.47 105 TYR B N 1
ATOM 1475 C CA . TYR B 1 152 ? 96.038 94.762 84.538 1.00 93.28 105 TYR B CA 1
ATOM 1476 C C . TYR B 1 152 ? 94.987 94.895 83.444 1.00 93.74 105 TYR B C 1
ATOM 1477 O O . TYR B 1 152 ? 93.996 95.619 83.604 1.00 92.60 105 TYR B O 1
ATOM 1486 N N . ILE B 1 153 ? 95.179 94.212 82.326 1.00 94.29 106 ILE B N 1
ATOM 1487 C CA . ILE B 1 153 ? 94.202 94.128 81.244 1.00 94.57 106 ILE B CA 1
ATOM 1488 C C . ILE B 1 153 ? 93.883 92.651 81.021 1.00 94.85 106 ILE B C 1
ATOM 1489 O O . ILE B 1 153 ? 94.747 91.874 80.626 1.00 94.15 106 ILE B O 1
ATOM 1494 N N . GLU B 1 154 ? 92.627 92.290 81.275 1.00 96.23 107 GLU B N 1
ATOM 1495 C CA . GLU B 1 154 ? 92.059 90.993 80.933 1.00 96.50 107 GLU B CA 1
ATOM 1496 C C . GLU B 1 154 ? 91.051 91.211 79.803 1.00 96.92 107 GLU B C 1
ATOM 1497 O O . GLU B 1 154 ? 90.180 92.071 79.890 1.00 96.05 107 GLU B O 1
ATOM 1503 N N . GLY B 1 155 ? 91.174 90.445 78.724 1.00 97.21 108 GLY B N 1
ATOM 1504 C CA . GLY B 1 155 ? 90.290 90.563 77.578 1.00 97.55 108 GLY B CA 1
ATOM 1505 C C . GLY B 1 155 ? 89.991 89.221 76.937 1.00 97.91 108 GLY B C 1
ATOM 1506 O O . GLY B 1 155 ? 90.571 88.186 77.271 1.00 97.25 108 GLY B O 1
ATOM 1507 N N . ARG B 1 156 ? 89.072 89.250 75.982 1.00 98.19 109 ARG B N 1
ATOM 1508 C CA . ARG B 1 156 ? 88.741 88.086 75.173 1.00 98.21 109 ARG B CA 1
ATOM 1509 C C . ARG B 1 156 ? 88.491 88.523 73.737 1.00 98.47 109 ARG B C 1
ATOM 1510 O O . ARG B 1 156 ? 87.958 89.606 73.508 1.00 97.85 109 ARG B O 1
ATOM 1518 N N . TYR B 1 157 ? 88.864 87.698 72.777 1.00 98.29 110 TYR B N 1
ATOM 1519 C CA . TYR B 1 157 ? 88.534 87.916 71.377 1.00 98.39 110 TYR B CA 1
ATOM 1520 C C . TYR B 1 157 ? 87.699 86.771 70.816 1.00 98.34 110 TYR B C 1
ATOM 1521 O O . TYR B 1 157 ? 87.775 85.634 71.280 1.00 97.71 110 TYR B O 1
ATOM 1530 N N . CYS B 1 158 ? 86.906 87.081 69.796 1.00 98.57 111 CYS B N 1
ATOM 1531 C CA . CYS B 1 158 ? 86.156 86.128 68.999 1.00 98.58 111 CYS B CA 1
ATOM 1532 C C . CYS B 1 158 ? 86.313 86.489 67.518 1.00 98.67 111 CYS B C 1
ATOM 1533 O O . CYS B 1 158 ? 86.242 87.666 67.160 1.00 98.08 111 CYS B O 1
ATOM 1536 N N . PHE B 1 159 ? 86.546 85.497 66.657 1.00 98.60 112 PHE B N 1
ATOM 1537 C CA . PHE B 1 159 ? 86.718 85.657 65.216 1.00 98.70 112 PHE B CA 1
ATOM 1538 C C . PHE B 1 159 ? 85.782 84.715 64.479 1.00 98.65 112 PHE B C 1
ATOM 1539 O O . PHE B 1 159 ? 85.691 83.533 64.805 1.00 98.08 112 PHE B O 1
ATOM 1547 N N . GLN B 1 160 ? 85.125 85.223 63.417 1.00 98.58 113 GLN B N 1
ATOM 1548 C CA . GLN B 1 160 ? 84.421 84.434 62.405 1.00 98.51 113 GLN B CA 1
ATOM 1549 C C . GLN B 1 160 ? 85.029 84.782 61.047 1.00 98.42 113 GLN B C 1
ATOM 1550 O O . GLN B 1 160 ? 84.701 85.817 60.466 1.00 97.81 113 GLN B O 1
ATOM 1556 N N . LEU B 1 161 ? 85.941 83.939 60.561 1.00 98.59 114 LEU B N 1
ATOM 1557 C CA . LEU B 1 161 ? 86.693 84.189 59.331 1.00 98.50 114 LEU B CA 1
ATOM 1558 C C . LEU B 1 161 ? 86.277 83.210 58.241 1.00 98.49 114 LEU B C 1
ATOM 1559 O O . LEU B 1 161 ? 86.230 82.003 58.453 1.00 97.78 114 LEU B O 1
ATOM 1564 N N . THR B 1 162 ? 86.027 83.727 57.033 1.00 97.85 115 THR B N 1
ATOM 1565 C CA . THR B 1 162 ? 85.713 82.915 55.863 1.00 97.70 115 THR B CA 1
ATOM 1566 C C . THR B 1 162 ? 86.753 83.112 54.777 1.00 97.58 115 THR B C 1
ATOM 1567 O O . THR B 1 162 ? 87.077 84.238 54.420 1.00 96.93 115 THR B O 1
ATOM 1571 N N . TYR B 1 163 ? 87.237 82.003 54.199 1.00 97.19 116 TYR B N 1
ATOM 1572 C CA . TYR B 1 163 ? 88.100 81.979 53.028 1.00 96.91 116 TYR B CA 1
ATOM 1573 C C . TYR B 1 163 ? 87.518 81.054 51.959 1.00 96.80 116 TYR B C 1
ATOM 1574 O O . TYR B 1 163 ? 86.525 80.360 52.184 1.00 95.98 116 TYR B O 1
ATOM 1583 N N . CYS B 1 164 ? 88.132 81.037 50.783 1.00 96.21 117 CYS B N 1
ATOM 1584 C CA . CYS B 1 164 ? 87.741 80.176 49.680 1.00 95.65 117 CYS B CA 1
ATOM 1585 C C . CYS B 1 164 ? 88.800 79.093 49.470 1.00 95.59 117 CYS B C 1
ATOM 1586 O O . CYS B 1 164 ? 89.993 79.387 49.471 1.00 93.64 117 CYS B O 1
ATOM 1589 N N . LYS B 1 165 ? 88.378 77.835 49.291 1.00 95.12 118 LYS B N 1
ATOM 1590 C CA . LYS B 1 165 ? 89.276 76.700 49.071 1.00 95.18 118 LYS B CA 1
ATOM 1591 C C . LYS B 1 165 ? 88.902 75.936 47.805 1.00 94.77 118 LYS B C 1
ATOM 1592 O O . LYS B 1 165 ? 87.760 75.518 47.640 1.00 93.03 118 LYS B O 1
ATOM 1598 N N . SER B 1 166 ? 89.888 75.727 46.934 1.00 92.83 119 SER B N 1
ATOM 1599 C CA . SER B 1 166 ? 89.731 74.933 45.722 1.00 92.08 119 SER B CA 1
ATOM 1600 C C . SER B 1 166 ? 89.523 73.443 46.041 1.00 92.18 119 SER B C 1
ATOM 1601 O O . SER B 1 166 ? 89.984 72.931 47.056 1.00 89.76 119 SER B O 1
ATOM 1604 N N . LYS B 1 167 ? 88.844 72.743 45.124 1.00 91.49 120 LYS B N 1
ATOM 1605 C CA . LYS B 1 167 ? 88.671 71.285 45.136 1.00 90.53 120 LYS B CA 1
ATOM 1606 C C . LYS B 1 167 ? 89.279 70.620 43.905 1.00 88.47 120 LYS B C 1
ATOM 1607 O O . LYS B 1 167 ? 88.928 69.487 43.596 1.00 82.76 120 LYS B O 1
ATOM 1613 N N . ARG B 1 168 ? 90.152 71.314 43.176 1.00 85.07 121 ARG B N 1
ATOM 1614 C CA . ARG B 1 168 ? 90.765 70.779 41.952 1.00 81.88 121 ARG B CA 1
ATOM 1615 C C . ARG B 1 168 ? 91.853 69.761 42.263 1.00 79.68 121 ARG B C 1
ATOM 1616 O O . ARG B 1 168 ? 91.821 68.665 41.724 1.00 69.89 121 ARG B O 1
ATOM 1624 N N . ASP B 1 169 ? 92.760 70.104 43.162 1.00 77.72 122 ASP B N 1
ATOM 1625 C CA . ASP B 1 169 ? 93.901 69.276 43.564 1.00 74.67 122 ASP B CA 1
ATOM 1626 C C . ASP B 1 169 ? 93.540 68.429 44.792 1.00 74.72 122 ASP B C 1
ATOM 1627 O O . ASP B 1 169 ? 94.084 68.571 45.884 1.00 65.96 122 ASP B O 1
ATOM 1632 N N . CYS B 1 170 ? 92.541 67.570 44.588 1.00 80.97 123 CYS B N 1
ATOM 1633 C CA . CYS B 1 170 ? 91.960 66.775 45.659 1.00 79.31 123 CYS B CA 1
ATOM 1634 C C . CYS B 1 170 ? 92.573 65.379 45.683 1.00 77.37 123 CYS B C 1
ATOM 1635 O O . CYS B 1 170 ? 92.638 64.711 44.650 1.00 68.24 123 CYS B O 1
ATOM 1638 N N . LEU B 1 171 ? 92.964 64.929 46.855 1.00 73.25 124 LEU B N 1
ATOM 1639 C CA . LEU B 1 171 ? 93.420 63.564 47.112 1.00 71.17 124 LEU B CA 1
ATOM 1640 C C . LEU B 1 171 ? 92.261 62.690 47.613 1.00 67.46 124 LEU B C 1
ATOM 1641 O O . LEU B 1 171 ? 91.409 63.189 48.374 1.00 59.59 124 LEU B O 1
ATOM 1647 N N . ALA C 1 51 ? 79.339 82.566 43.420 1.00 89.00 4 ALA C N 1
ATOM 1648 C CA . ALA C 1 51 ? 79.249 83.254 44.694 1.00 90.93 4 ALA C CA 1
ATOM 1649 C C . ALA C 1 51 ? 78.377 82.483 45.697 1.00 92.23 4 ALA C C 1
ATOM 1650 O O . ALA C 1 51 ? 77.494 81.695 45.327 1.00 89.98 4 ALA C O 1
ATOM 1652 N N . GLU C 1 52 ? 78.599 82.742 46.960 1.00 93.54 5 GLU C N 1
ATOM 1653 C CA . GLU C 1 52 ? 77.735 82.300 48.054 1.00 94.19 5 GLU C CA 1
ATOM 1654 C C . GLU C 1 52 ? 77.534 83.447 49.049 1.00 95.03 5 GLU C C 1
ATOM 1655 O O . GLU C 1 52 ? 78.372 84.344 49.171 1.00 94.32 5 GLU C O 1
ATOM 1661 N N . LEU C 1 53 ? 76.402 83.403 49.745 1.00 95.99 6 LEU C N 1
ATOM 1662 C CA . LEU C 1 53 ? 76.150 84.285 50.874 1.00 96.38 6 LEU C CA 1
ATOM 1663 C C . LEU C 1 53 ? 76.852 83.734 52.123 1.00 96.50 6 LEU C C 1
ATOM 1664 O O . LEU C 1 53 ? 76.883 82.521 52.342 1.00 95.92 6 LEU C O 1
ATOM 1669 N N . VAL C 1 54 ? 77.370 84.641 52.924 1.00 97.18 7 VAL C N 1
ATOM 1670 C CA . VAL C 1 54 ? 77.953 84.354 54.236 1.00 97.48 7 VAL C CA 1
ATOM 1671 C C . VAL C 1 54 ? 77.188 85.167 55.265 1.00 97.62 7 VAL C C 1
ATOM 1672 O O . VAL C 1 54 ? 76.971 86.364 55.063 1.00 97.32 7 VAL C O 1
ATOM 1676 N N . THR C 1 55 ? 76.784 84.538 56.351 1.00 97.80 8 THR C N 1
ATOM 1677 C CA . THR C 1 55 ? 76.159 85.214 57.493 1.00 98.06 8 THR C CA 1
ATOM 1678 C C . THR C 1 55 ? 77.110 85.168 58.677 1.00 98.16 8 THR C C 1
ATOM 1679 O O . THR C 1 55 ? 77.622 84.106 59.009 1.00 97.70 8 THR C O 1
ATOM 1683 N N . ASN C 1 56 ? 77.330 86.328 59.292 1.00 98.03 9 ASN C N 1
ATOM 1684 C CA . ASN C 1 56 ? 78.025 86.443 60.565 1.00 98.29 9 ASN C CA 1
ATOM 1685 C C . ASN C 1 56 ? 77.003 86.831 61.629 1.00 98.33 9 ASN C C 1
ATOM 1686 O O . ASN C 1 56 ? 76.209 87.753 61.434 1.00 97.68 9 ASN C O 1
ATOM 1691 N N . GLU C 1 57 ? 77.056 86.143 62.752 1.00 98.45 10 GLU C N 1
ATOM 1692 C CA . GLU C 1 57 ? 76.260 86.446 63.935 1.00 98.48 10 GLU C CA 1
ATOM 1693 C C . GLU C 1 57 ? 77.203 86.757 65.089 1.00 98.50 10 GLU C C 1
ATOM 1694 O O . GLU C 1 57 ? 78.097 85.973 65.401 1.00 97.72 10 GLU C O 1
ATOM 1700 N N . PHE C 1 58 ? 77.032 87.910 65.704 1.00 98.43 11 PHE C N 1
ATOM 1701 C CA . PHE C 1 58 ? 77.880 88.337 66.816 1.00 98.42 11 PHE C CA 1
ATOM 1702 C C . PHE C 1 58 ? 77.114 89.226 67.790 1.00 98.33 11 PHE C C 1
ATOM 1703 O O . PHE C 1 58 ? 76.124 89.866 67.442 1.00 97.75 11 PHE C O 1
ATOM 1711 N N . ALA C 1 59 ? 77.591 89.270 69.017 1.00 98.34 12 ALA C N 1
ATOM 1712 C CA . ALA C 1 59 ? 77.061 90.107 70.076 1.00 98.37 12 ALA C CA 1
ATOM 1713 C C . ALA C 1 59 ? 78.198 90.840 70.787 1.00 98.31 12 ALA C C 1
ATOM 1714 O O . ALA C 1 59 ? 79.365 90.483 70.671 1.00 97.35 12 ALA C O 1
ATOM 1716 N N . GLY C 1 60 ? 77.840 91.875 71.532 1.00 98.28 13 GLY C N 1
ATOM 1717 C CA . GLY C 1 60 ? 78.801 92.625 72.319 1.00 98.37 13 GLY C CA 1
ATOM 1718 C C . GLY C 1 60 ? 78.131 93.457 73.398 1.00 98.37 13 GLY C C 1
ATOM 1719 O O . GLY C 1 60 ? 76.914 93.629 73.409 1.00 97.65 13 GLY C O 1
ATOM 1720 N N . ASP C 1 61 ? 78.949 93.975 74.297 1.00 97.91 14 ASP C N 1
ATOM 1721 C CA . ASP C 1 61 ? 78.498 94.756 75.440 1.00 97.96 14 ASP C CA 1
ATOM 1722 C C . ASP C 1 61 ? 78.757 96.251 75.228 1.00 97.94 14 ASP C C 1
ATOM 1723 O O . ASP C 1 61 ? 79.684 96.659 74.517 1.00 96.99 14 ASP C O 1
ATOM 1728 N N . ILE C 1 62 ? 77.917 97.063 75.844 1.00 97.32 15 ILE C N 1
ATOM 1729 C CA . ILE C 1 62 ? 78.014 98.530 75.888 1.00 97.18 15 ILE C CA 1
ATOM 1730 C C . ILE C 1 62 ? 78.031 98.928 77.357 1.00 96.75 15 ILE C C 1
ATOM 1731 O O . ILE C 1 62 ? 77.144 98.535 78.113 1.00 95.56 15 ILE C O 1
ATOM 1736 N N . LEU C 1 63 ? 79.005 99.730 77.760 1.00 96.10 16 LEU C N 1
ATOM 1737 C CA . LEU C 1 63 ? 79.074 100.289 79.104 1.00 95.60 16 LEU C CA 1
ATOM 1738 C C . LEU C 1 63 ? 79.558 101.732 79.050 1.00 95.19 16 LEU C C 1
ATOM 1739 O O . LEU C 1 63 ? 80.671 102.015 78.620 1.00 93.84 16 LEU C O 1
ATOM 1744 N N . ILE C 1 64 ? 78.713 102.640 79.524 1.00 94.65 17 ILE C N 1
ATOM 1745 C CA . ILE C 1 64 ? 79.001 104.072 79.632 1.00 93.81 17 ILE C CA 1
ATOM 1746 C C . ILE C 1 64 ? 78.831 104.454 81.093 1.00 93.25 17 ILE C C 1
ATOM 1747 O O . ILE C 1 64 ? 77.716 104.485 81.620 1.00 91.25 17 ILE C O 1
ATOM 1752 N N . SER C 1 65 ? 79.951 104.710 81.777 1.00 91.29 18 SER C N 1
ATOM 1753 C CA . SER C 1 65 ? 79.955 105.092 83.182 1.00 89.47 18 SER C CA 1
ATOM 1754 C C . SER C 1 65 ? 81.188 105.935 83.489 1.00 87.35 18 SER C C 1
ATOM 1755 O O . SER C 1 65 ? 82.300 105.572 83.113 1.00 79.40 18 SER C O 1
ATOM 1758 N N . ASN C 1 80 ? 78.740 116.182 74.340 1.00 53.11 33 ASN C N 1
ATOM 1759 C CA . ASN C 1 80 ? 78.031 115.082 73.673 1.00 52.97 33 ASN C CA 1
ATOM 1760 C C . ASN C 1 80 ? 79.041 114.257 72.878 1.00 56.58 33 ASN C C 1
ATOM 1761 O O . ASN C 1 80 ? 79.616 114.738 71.900 1.00 52.03 33 ASN C O 1
ATOM 1766 N N . THR C 1 81 ? 79.299 113.042 73.339 1.00 74.69 34 THR C N 1
ATOM 1767 C CA . THR C 1 81 ? 80.270 112.148 72.718 1.00 78.23 34 THR C CA 1
ATOM 1768 C C . THR C 1 81 ? 79.558 111.126 71.845 1.00 83.82 34 THR C C 1
ATOM 1769 O O . THR C 1 81 ? 78.414 110.751 72.083 1.00 80.42 34 THR C O 1
ATOM 1773 N N . THR C 1 82 ? 80.249 110.709 70.800 1.00 84.82 35 THR C N 1
ATOM 1774 C CA . THR C 1 82 ? 79.837 109.615 69.924 1.00 86.95 35 THR C CA 1
ATOM 1775 C C . THR C 1 82 ? 80.806 108.455 70.113 1.00 88.53 35 THR C C 1
ATOM 1776 O O . THR C 1 82 ? 82.019 108.655 70.053 1.00 86.11 35 THR C O 1
ATOM 1780 N N . VAL C 1 83 ? 80.288 107.254 70.322 1.00 90.73 36 VAL C N 1
ATOM 1781 C CA . VAL C 1 83 ? 81.086 106.030 70.427 1.00 91.45 36 VAL C CA 1
ATOM 1782 C C . VAL C 1 83 ? 80.666 105.084 69.313 1.00 93.49 36 VAL C C 1
ATOM 1783 O O . VAL C 1 83 ? 79.538 104.593 69.307 1.00 92.65 36 VAL C O 1
ATOM 1787 N N . ASN C 1 84 ? 81.558 104.815 68.364 1.00 92.78 37 ASN C N 1
ATOM 1788 C CA . ASN C 1 84 ? 81.310 103.820 67.322 1.00 93.88 37 ASN C CA 1
ATOM 1789 C C . ASN C 1 84 ? 81.480 102.416 67.912 1.00 94.69 37 ASN C C 1
ATOM 1790 O O . ASN C 1 84 ? 82.550 102.096 68.425 1.00 93.53 37 ASN C O 1
ATOM 1795 N N . ILE C 1 85 ? 80.425 101.583 67.844 1.00 95.94 38 ILE C N 1
ATOM 1796 C CA . ILE C 1 85 ? 80.449 100.215 68.384 1.00 96.33 38 ILE C CA 1
ATOM 1797 C C . ILE C 1 85 ? 80.678 99.169 67.297 1.00 97.36 38 ILE C C 1
ATOM 1798 O O . ILE C 1 85 ? 81.262 98.122 67.558 1.00 96.48 38 ILE C O 1
ATOM 1803 N N . TRP C 1 86 ? 80.235 99.456 66.059 1.00 97.63 39 TRP C N 1
ATOM 1804 C CA . TRP C 1 86 ? 80.489 98.609 64.891 1.00 98.02 39 TRP C CA 1
ATOM 1805 C C . TRP C 1 86 ? 80.623 99.478 63.641 1.00 97.96 39 TRP C C 1
ATOM 1806 O O . TRP C 1 86 ? 79.931 100.483 63.493 1.00 97.26 39 TRP C O 1
ATOM 1817 N N . LYS C 1 87 ? 81.492 99.076 62.729 1.00 97.55 40 LYS C N 1
ATOM 1818 C CA . LYS C 1 87 ? 81.516 99.578 61.357 1.00 97.25 40 LYS C CA 1
ATOM 1819 C C . LYS C 1 87 ? 82.002 98.515 60.388 1.00 97.63 40 LYS C C 1
ATOM 1820 O O . LYS C 1 87 ? 82.718 97.588 60.770 1.00 96.56 40 LYS C O 1
ATOM 1826 N N . ASN C 1 88 ? 81.629 98.661 59.119 1.00 97.17 41 ASN C N 1
ATOM 1827 C CA . ASN C 1 88 ? 82.211 97.895 58.016 1.00 97.12 41 ASN C CA 1
ATOM 1828 C C . ASN C 1 88 ? 83.497 98.567 57.489 1.00 97.25 41 ASN C C 1
ATOM 1829 O O . ASN C 1 88 ? 83.976 99.561 58.043 1.00 94.52 41 ASN C O 1
ATOM 1834 N N . ASP C 1 89 ? 84.040 98.013 56.403 1.00 96.45 42 ASP C N 1
ATOM 1835 C CA . ASP C 1 89 ? 85.247 98.530 55.737 1.00 96.04 42 ASP C CA 1
ATOM 1836 C C . ASP C 1 89 ? 84.960 99.561 54.623 1.00 95.81 42 ASP C C 1
ATOM 1837 O O . ASP C 1 89 ? 85.887 100.025 53.966 1.00 90.89 42 ASP C O 1
ATOM 1842 N N . GLY C 1 90 ? 83.696 99.904 54.405 1.00 94.67 43 GLY C N 1
ATOM 1843 C CA . GLY C 1 90 ? 83.261 100.770 53.299 1.00 93.90 43 GLY C CA 1
ATOM 1844 C C . GLY C 1 90 ? 83.145 100.073 51.940 1.00 94.37 43 GLY C C 1
ATOM 1845 O O . GLY C 1 90 ? 82.749 100.719 50.973 1.00 90.65 43 GLY C O 1
ATOM 1846 N N . ILE C 1 91 ? 83.476 98.782 51.844 1.00 94.59 44 ILE C N 1
ATOM 1847 C CA . ILE C 1 91 ? 83.458 97.992 50.604 1.00 93.88 44 ILE C CA 1
ATOM 1848 C C . ILE C 1 91 ? 82.371 96.913 50.662 1.00 93.75 44 ILE C C 1
ATOM 1849 O O . ILE C 1 91 ? 81.580 96.769 49.731 1.00 90.53 44 ILE C O 1
ATOM 1854 N N . VAL C 1 92 ? 82.317 96.158 51.758 1.00 93.32 45 VAL C N 1
ATOM 1855 C CA . VAL C 1 92 ? 81.372 95.056 51.925 1.00 93.48 45 VAL C CA 1
ATOM 1856 C C . VAL C 1 92 ? 79.930 95.569 51.981 1.00 93.97 45 VAL C C 1
ATOM 1857 O O . VAL C 1 92 ? 79.585 96.423 52.796 1.00 93.38 45 VAL C O 1
ATOM 1861 N N . SER C 1 93 ? 79.049 95.006 51.131 1.00 94.50 46 SER C N 1
ATOM 1862 C CA . SER C 1 93 ? 77.612 95.262 51.187 1.00 94.51 46 SER C CA 1
ATOM 1863 C C . SER C 1 93 ? 76.958 94.296 52.179 1.00 95.28 46 SER C C 1
ATOM 1864 O O . SER C 1 93 ? 76.814 93.102 51.908 1.00 93.78 46 SER C O 1
ATOM 1867 N N . LEU C 1 94 ? 76.566 94.829 53.329 1.00 96.57 47 LEU C N 1
ATOM 1868 C CA . LEU C 1 94 ? 76.001 94.059 54.434 1.00 97.07 47 LEU C CA 1
ATOM 1869 C C . LEU C 1 94 ? 74.503 94.339 54.585 1.00 97.11 47 LEU C C 1
ATOM 1870 O O . LEU C 1 94 ? 74.086 95.484 54.731 1.00 96.35 47 LEU C O 1
ATOM 1875 N N . SER C 1 95 ? 73.708 93.292 54.600 1.00 97.33 48 SER C N 1
ATOM 1876 C CA . SER C 1 95 ? 72.294 93.332 54.950 1.00 97.47 48 SER C CA 1
ATOM 1877 C C . SER C 1 95 ? 72.050 92.525 56.215 1.00 97.71 48 SER C C 1
ATOM 1878 O O . SER C 1 95 ? 72.753 91.547 56.468 1.00 97.15 48 SER C O 1
ATOM 1881 N N . GLY C 1 96 ? 71.028 92.870 56.965 1.00 97.90 49 GLY C N 1
ATOM 1882 C CA . GLY C 1 96 ? 70.662 92.070 58.119 1.00 98.16 49 GLY C CA 1
ATOM 1883 C C . GLY C 1 96 ? 69.917 92.837 59.188 1.00 98.32 49 GLY C C 1
ATOM 1884 O O . GLY C 1 96 ? 69.280 93.859 58.922 1.00 97.69 49 GLY C O 1
ATOM 1885 N N . THR C 1 97 ? 69.987 92.308 60.412 1.00 98.30 50 THR C N 1
ATOM 1886 C CA . THR C 1 97 ? 69.303 92.874 61.571 1.00 98.53 50 THR C CA 1
ATOM 1887 C C . THR C 1 97 ? 70.299 93.271 62.653 1.00 98.52 50 THR C C 1
ATOM 1888 O O . THR C 1 97 ? 71.227 92.530 62.970 1.00 98.07 50 THR C O 1
ATOM 1892 N N . ILE C 1 98 ? 70.048 94.437 63.230 1.00 98.58 51 ILE C N 1
ATOM 1893 C CA . ILE C 1 98 ? 70.754 94.988 64.385 1.00 98.52 51 ILE C CA 1
ATOM 1894 C C . ILE C 1 98 ? 69.738 95.100 65.520 1.00 98.52 51 ILE C C 1
ATOM 1895 O O . ILE C 1 98 ? 68.675 95.684 65.338 1.00 97.99 51 ILE C O 1
ATOM 1900 N N . SER C 1 99 ? 70.069 94.570 66.706 1.00 98.54 52 SER C N 1
ATOM 1901 C CA . SER C 1 99 ? 69.287 94.731 67.928 1.00 98.50 52 SER C CA 1
ATOM 1902 C C . SER C 1 99 ? 70.156 95.362 69.005 1.00 98.52 52 SER C C 1
ATOM 1903 O O . SER C 1 99 ? 71.288 94.922 69.219 1.00 98.05 52 SER C O 1
ATOM 1906 N N . ILE C 1 100 ? 69.647 96.391 69.680 1.00 98.49 53 ILE C N 1
ATOM 1907 C CA . ILE C 1 100 ? 70.347 97.089 70.768 1.00 98.34 53 ILE C CA 1
ATOM 1908 C C . ILE C 1 100 ? 69.456 97.082 72.002 1.00 98.30 53 ILE C C 1
ATOM 1909 O O . ILE C 1 100 ? 68.361 97.643 71.986 1.00 97.77 53 ILE C O 1
ATOM 1914 N N . TYR C 1 101 ? 69.926 96.468 73.072 1.00 98.05 54 TYR C N 1
ATOM 1915 C CA . TYR C 1 101 ? 69.269 96.428 74.373 1.00 98.07 54 TYR C CA 1
ATOM 1916 C C . TYR C 1 101 ? 69.903 97.455 75.312 1.00 97.97 54 TYR C C 1
ATOM 1917 O O . TYR C 1 101 ? 71.127 97.537 75.402 1.00 97.44 54 TYR C O 1
ATOM 1926 N N . ASN C 1 102 ? 69.087 98.199 76.023 1.00 97.27 55 ASN C N 1
ATOM 1927 C CA . ASN C 1 102 ? 69.487 99.055 77.134 1.00 97.05 55 ASN C CA 1
ATOM 1928 C C . ASN C 1 102 ? 68.981 98.423 78.438 1.00 96.97 55 ASN C C 1
ATOM 1929 O O . ASN C 1 102 ? 67.775 98.261 78.613 1.00 95.99 55 ASN C O 1
ATOM 1934 N N . ASN C 1 103 ? 69.878 98.055 79.339 1.00 97.06 56 ASN C N 1
ATOM 1935 C CA . ASN C 1 103 ? 69.535 97.351 80.571 1.00 96.78 56 ASN C CA 1
ATOM 1936 C C . ASN C 1 103 ? 68.609 98.194 81.464 1.00 96.41 56 ASN C C 1
ATOM 1937 O O . ASN C 1 103 ? 68.726 99.413 81.535 1.00 95.34 56 ASN C O 1
ATOM 1942 N N . ARG C 1 104 ? 67.716 97.537 82.188 1.00 96.11 57 ARG C N 1
ATOM 1943 C CA . ARG C 1 104 ? 66.762 98.179 83.103 1.00 95.30 57 ARG C CA 1
ATOM 1944 C C . ARG C 1 104 ? 67.407 98.942 84.268 1.00 95.10 57 ARG C C 1
ATOM 1945 O O . ARG C 1 104 ? 66.738 99.740 84.917 1.00 91.70 57 ARG C O 1
ATOM 1953 N N . ASN C 1 105 ? 68.692 98.671 84.544 1.00 94.80 58 ASN C N 1
ATOM 1954 C CA . ASN C 1 105 ? 69.464 99.363 85.577 1.00 94.21 58 ASN C CA 1
ATOM 1955 C C . ASN C 1 105 ? 70.173 100.628 85.067 1.00 94.56 58 ASN C C 1
ATOM 1956 O O . ASN C 1 105 ? 70.828 101.307 85.857 1.00 91.72 58 ASN C O 1
ATOM 1961 N N . SER C 1 106 ? 70.044 100.961 83.789 1.00 94.67 59 SER C N 1
ATOM 1962 C CA . SER C 1 106 ? 70.604 102.185 83.226 1.00 94.94 59 SER C CA 1
ATOM 1963 C C . SER C 1 106 ? 69.878 103.420 83.760 1.00 94.30 59 SER C C 1
ATOM 1964 O O . SER C 1 106 ? 68.666 103.413 83.951 1.00 93.15 59 SER C O 1
ATOM 1967 N N . THR C 1 107 ? 70.629 104.502 83.958 1.00 93.57 60 THR C N 1
ATOM 1968 C CA . THR C 1 107 ? 70.086 105.779 84.425 1.00 92.49 60 THR C CA 1
ATOM 1969 C C . THR C 1 107 ? 69.445 106.610 83.317 1.00 91.98 60 THR C C 1
ATOM 1970 O O . THR C 1 107 ? 68.637 107.505 83.595 1.00 89.55 60 THR C O 1
ATOM 1974 N N . ASN C 1 108 ? 69.817 106.365 82.066 1.00 91.90 61 ASN C N 1
ATOM 1975 C CA . ASN C 1 108 ? 69.453 107.191 80.921 1.00 92.37 61 ASN C CA 1
ATOM 1976 C C . ASN C 1 108 ? 69.038 106.324 79.723 1.00 93.46 61 ASN C C 1
ATOM 1977 O O . ASN C 1 108 ? 69.345 105.131 79.652 1.00 92.25 61 ASN C O 1
ATOM 1982 N N . ALA C 1 109 ? 68.350 106.950 78.773 1.00 93.42 62 ALA C N 1
ATOM 1983 C CA . ALA C 1 109 ? 68.077 106.362 77.478 1.00 93.30 62 ALA C CA 1
ATOM 1984 C C . ALA C 1 109 ? 69.379 106.178 76.682 1.00 93.78 62 ALA C C 1
ATOM 1985 O O . ALA C 1 109 ? 70.314 106.970 76.805 1.00 92.34 62 ALA C O 1
ATOM 1987 N N . LEU C 1 110 ? 69.403 105.171 75.834 1.00 94.35 63 LEU C N 1
ATOM 1988 C CA . LEU C 1 110 ? 70.507 104.906 74.916 1.00 94.81 63 LEU C CA 1
ATOM 1989 C C . LEU C 1 110 ? 70.099 105.383 73.521 1.00 95.10 63 LEU C C 1
ATOM 1990 O O . LEU C 1 110 ? 69.196 104.809 72.918 1.00 93.94 63 LEU C O 1
ATOM 1995 N N . SER C 1 111 ? 70.750 106.414 73.009 1.00 95.45 64 SER C N 1
ATOM 1996 C CA . SER C 1 111 ? 70.536 106.918 71.656 1.00 95.54 64 SER C CA 1
ATOM 1997 C C . SER C 1 111 ? 71.513 106.254 70.686 1.00 96.17 64 SER C C 1
ATOM 1998 O O . SER C 1 111 ? 72.724 106.281 70.900 1.00 95.31 64 SER C O 1
ATOM 2001 N N . ILE C 1 112 ? 70.981 105.658 69.628 1.00 96.97 65 ILE C N 1
ATOM 2002 C CA . ILE C 1 112 ? 71.754 104.887 68.651 1.00 97.16 65 ILE C CA 1
ATOM 2003 C C . ILE C 1 112 ? 71.546 105.480 67.258 1.00 97.56 65 ILE C C 1
ATOM 2004 O O . ILE C 1 112 ? 70.417 105.665 66.820 1.00 96.84 65 ILE C O 1
ATOM 2009 N N . GLN C 1 113 ? 72.644 105.733 66.554 1.00 97.55 66 GLN C N 1
ATOM 2010 C CA . GLN C 1 113 ? 72.647 106.076 65.139 1.00 97.74 66 GLN C CA 1
ATOM 2011 C C . GLN C 1 113 ? 73.094 104.862 64.323 1.00 97.80 66 GLN C C 1
ATOM 2012 O O . GLN C 1 113 ? 74.206 104.371 64.496 1.00 97.42 66 GLN C O 1
ATOM 2018 N N . ILE C 1 114 ? 72.218 104.403 63.416 1.00 97.97 67 ILE C N 1
ATOM 2019 C CA . ILE C 1 114 ? 72.530 103.370 62.439 1.00 98.07 67 ILE C CA 1
ATOM 2020 C C . ILE C 1 114 ? 72.676 104.047 61.080 1.00 97.80 67 ILE C C 1
ATOM 2021 O O . ILE C 1 114 ? 71.727 104.658 60.591 1.00 97.11 67 ILE C O 1
ATOM 2026 N N . ILE C 1 115 ? 73.858 103.950 60.479 1.00 97.93 68 ILE C N 1
ATOM 2027 C CA . ILE C 1 115 ? 74.134 104.454 59.133 1.00 97.92 68 ILE C CA 1
ATOM 2028 C C . ILE C 1 115 ? 74.065 103.279 58.162 1.00 97.82 68 ILE C C 1
ATOM 2029 O O . ILE C 1 115 ? 74.777 102.286 58.309 1.00 97.05 68 ILE C O 1
ATOM 2034 N N . SER C 1 116 ? 73.200 103.414 57.149 1.00 97.00 69 SER C N 1
ATOM 2035 C CA . SER C 1 116 ? 73.099 102.564 55.966 1.00 96.21 69 SER C CA 1
ATOM 2036 C C . SER C 1 116 ? 73.068 103.466 54.730 1.00 95.95 69 SER C C 1
ATOM 2037 O O . SER C 1 116 ? 73.782 104.486 54.695 1.00 92.21 69 SER C O 1
ATOM 2040 N N . SER C 1 117 ? 72.255 103.180 53.719 1.00 94.84 70 SER C N 1
ATOM 2041 C CA . SER C 1 117 ? 71.910 104.131 52.656 1.00 93.36 70 SER C CA 1
ATOM 2042 C C . SER C 1 117 ? 71.193 105.383 53.201 1.00 93.25 70 SER C C 1
ATOM 2043 O O . SER C 1 117 ? 71.199 106.440 52.579 1.00 89.15 70 SER C O 1
ATOM 2046 N N . THR C 1 118 ? 70.614 105.263 54.385 1.00 94.89 71 THR C N 1
ATOM 2047 C CA . THR C 1 118 ? 70.034 106.364 55.158 1.00 94.44 71 THR C CA 1
ATOM 2048 C C . THR C 1 118 ? 70.629 106.384 56.563 1.00 95.76 71 THR C C 1
ATOM 2049 O O . THR C 1 118 ? 71.129 105.376 57.062 1.00 94.04 71 THR C O 1
ATOM 2053 N N . THR C 1 119 ? 70.551 107.528 57.230 1.00 96.22 72 THR C N 1
ATOM 2054 C CA . THR C 1 119 ? 70.886 107.635 58.655 1.00 96.40 72 THR C CA 1
ATOM 2055 C C . THR C 1 119 ? 69.603 107.560 59.463 1.00 96.25 72 THR C C 1
ATOM 2056 O O . THR C 1 119 ? 68.699 108.379 59.283 1.00 94.34 72 THR C O 1
ATOM 2060 N N . ASN C 1 120 ? 69.508 106.581 60.369 1.00 96.60 73 ASN C N 1
ATOM 2061 C CA . ASN C 1 120 ? 68.396 106.430 61.288 1.00 96.45 73 ASN C CA 1
ATOM 2062 C C . ASN C 1 120 ? 68.889 106.585 62.723 1.00 96.95 73 ASN C C 1
ATOM 2063 O O . ASN C 1 120 ? 69.918 106.021 63.095 1.00 95.81 73 ASN C O 1
ATOM 2068 N N . THR C 1 121 ? 68.142 107.322 63.532 1.00 96.40 74 THR C N 1
ATOM 2069 C CA . THR C 1 121 ? 68.389 107.439 64.973 1.00 96.27 74 THR C CA 1
ATOM 2070 C C . THR C 1 121 ? 67.247 106.784 65.740 1.00 95.98 74 THR C C 1
ATOM 2071 O O . THR C 1 121 ? 66.081 106.974 65.417 1.00 94.04 74 THR C O 1
ATOM 2075 N N . PHE C 1 122 ? 67.601 106.010 66.754 1.00 95.95 75 PHE C N 1
ATOM 2076 C CA . PHE C 1 122 ? 66.683 105.303 67.633 1.00 95.69 75 PHE C CA 1
ATOM 2077 C C . PHE C 1 122 ? 67.025 105.632 69.080 1.00 95.52 75 PHE C C 1
ATOM 2078 O O . PHE C 1 122 ? 68.165 105.942 69.402 1.00 94.45 75 PHE C O 1
ATOM 2086 N N . THR C 1 123 ? 66.037 105.520 69.955 1.00 95.22 76 THR C N 1
ATOM 2087 C CA . THR C 1 123 ? 66.211 105.674 71.394 1.00 94.76 76 THR C CA 1
ATOM 2088 C C . THR C 1 123 ? 65.670 104.447 72.101 1.00 95.09 76 THR C C 1
ATOM 2089 O O . THR C 1 123 ? 64.487 104.132 71.976 1.00 93.82 76 THR C O 1
ATOM 2093 N N . ALA C 1 124 ? 66.521 103.743 72.841 1.00 95.48 77 ALA C N 1
ATOM 2094 C CA . ALA C 1 124 ? 66.130 102.644 73.710 1.00 95.76 77 ALA C CA 1
ATOM 2095 C C . ALA C 1 124 ? 66.055 103.148 75.155 1.00 95.53 77 ALA C C 1
ATOM 2096 O O . ALA C 1 124 ? 67.081 103.492 75.748 1.00 94.80 77 ALA C O 1
ATOM 2098 N N . LEU C 1 125 ? 64.858 103.181 75.719 1.00 94.65 78 LEU C N 1
ATOM 2099 C CA . LEU C 1 125 ? 64.669 103.456 77.137 1.00 94.34 78 LEU C CA 1
ATOM 2100 C C . LEU C 1 125 ? 65.202 102.276 77.976 1.00 95.01 78 LEU C C 1
ATOM 2101 O O . LEU C 1 125 ? 65.252 101.156 77.464 1.00 94.58 78 LEU C O 1
ATOM 2106 N N . PRO C 1 126 ? 65.556 102.488 79.262 1.00 94.73 79 PRO C N 1
ATOM 2107 C CA . PRO C 1 126 ? 65.988 101.406 80.133 1.00 94.90 79 PRO C CA 1
ATOM 2108 C C . PRO C 1 126 ? 65.015 100.222 80.114 1.00 95.38 79 PRO C C 1
ATOM 2109 O O . PRO C 1 126 ? 63.801 100.403 80.240 1.00 94.55 79 PRO C O 1
ATOM 2113 N N . GLY C 1 127 ? 65.544 99.002 79.935 1.00 95.92 80 GLY C N 1
ATOM 2114 C CA . GLY C 1 127 ? 64.766 97.766 79.836 1.00 96.29 80 GLY C CA 1
ATOM 2115 C C . GLY C 1 127 ? 64.193 97.452 78.451 1.00 96.74 80 GLY C C 1
ATOM 2116 O O . GLY C 1 127 ? 63.467 96.468 78.323 1.00 96.13 80 GLY C O 1
ATOM 2117 N N . ASN C 1 128 ? 64.499 98.241 77.414 1.00 96.20 81 ASN C N 1
ATOM 2118 C CA . ASN C 1 128 ? 63.970 98.039 76.067 1.00 96.66 81 ASN C CA 1
ATOM 2119 C C . ASN C 1 128 ? 65.058 97.643 75.074 1.00 97.18 81 ASN C C 1
ATOM 2120 O O . ASN C 1 128 ? 66.178 98.146 75.121 1.00 96.54 81 ASN C O 1
ATOM 2125 N N . THR C 1 129 ? 64.681 96.793 74.117 1.00 97.57 82 THR C N 1
ATOM 2126 C CA . THR C 1 129 ? 65.477 96.502 72.921 1.00 97.81 82 THR C CA 1
ATOM 2127 C C . THR C 1 129 ? 64.835 97.164 71.708 1.00 97.60 82 THR C C 1
ATOM 2128 O O . THR C 1 129 ? 63.655 96.977 71.454 1.00 97.02 82 THR C O 1
ATOM 2132 N N . ILE C 1 130 ? 65.620 97.912 70.932 1.00 97.87 83 ILE C N 1
ATOM 2133 C CA . ILE C 1 130 ? 65.264 98.362 69.589 1.00 97.62 83 ILE C CA 1
ATOM 2134 C C . ILE C 1 130 ? 65.877 97.415 68.555 1.00 98.13 83 ILE C C 1
ATOM 2135 O O . ILE C 1 130 ? 67.005 96.946 68.731 1.00 97.76 83 ILE C O 1
ATOM 2140 N N . SER C 1 131 ? 65.164 97.178 67.459 1.00 98.21 84 SER C N 1
ATOM 2141 C CA . SER C 1 131 ? 65.673 96.395 66.347 1.00 98.36 84 SER C CA 1
ATOM 2142 C C . SER C 1 131 ? 65.447 97.095 65.003 1.00 98.25 84 SER C C 1
ATOM 2143 O O . SER C 1 131 ? 64.448 97.781 64.803 1.00 97.65 84 SER C O 1
ATOM 2146 N N . TYR C 1 132 ? 66.392 96.922 64.071 1.00 98.33 85 TYR C N 1
ATOM 2147 C CA . TYR C 1 132 ? 66.362 97.468 62.720 1.00 98.39 85 TYR C CA 1
ATOM 2148 C C . TYR C 1 132 ? 66.824 96.405 61.723 1.00 98.32 85 TYR C C 1
ATOM 2149 O O . TYR C 1 132 ? 67.801 95.713 61.978 1.00 97.89 85 TYR C O 1
ATOM 2158 N N . THR C 1 133 ? 66.143 96.299 60.590 1.00 98.24 86 THR C N 1
ATOM 2159 C CA . THR C 1 133 ? 66.531 95.395 59.498 1.00 98.14 86 THR C CA 1
ATOM 2160 C C . THR C 1 133 ? 66.635 96.173 58.201 1.00 97.86 86 THR C C 1
ATOM 2161 O O . THR C 1 133 ? 65.698 96.879 57.841 1.00 96.97 86 THR C O 1
ATOM 2165 N N . GLY C 1 134 ? 67.767 96.035 57.487 1.00 97.65 87 GLY C N 1
ATOM 2166 C CA . GLY C 1 134 ? 67.970 96.757 56.242 1.00 97.51 87 GLY C CA 1
ATOM 2167 C C . GLY C 1 134 ? 69.163 96.287 55.425 1.00 97.71 87 GLY C C 1
ATOM 2168 O O . GLY C 1 134 ? 69.909 95.382 55.816 1.00 96.94 87 GLY C O 1
ATOM 2169 N N . PHE C 1 135 ? 69.330 96.928 54.251 1.00 96.60 88 PHE C N 1
ATOM 2170 C CA . PHE C 1 135 ? 70.468 96.748 53.358 1.00 96.23 88 PHE C CA 1
ATOM 2171 C C . PHE C 1 135 ? 71.547 97.820 53.593 1.00 96.14 88 PHE C C 1
ATOM 2172 O O . PHE C 1 135 ? 71.301 98.822 54.258 1.00 93.83 88 PHE C O 1
ATOM 2180 N N . ASP C 1 136 ? 72.736 97.588 53.031 1.00 96.13 89 ASP C N 1
ATOM 2181 C CA . ASP C 1 136 ? 73.862 98.535 53.005 1.00 96.29 89 ASP C CA 1
ATOM 2182 C C . ASP C 1 136 ? 74.230 99.118 54.380 1.00 96.92 89 ASP C C 1
ATOM 2183 O O . ASP C 1 136 ? 74.555 100.298 54.516 1.00 95.72 89 ASP C O 1
ATOM 2188 N N . LEU C 1 137 ? 74.179 98.265 55.403 1.00 97.49 90 LEU C N 1
ATOM 2189 C CA . LEU C 1 137 ? 74.568 98.636 56.759 1.00 97.91 90 LEU C CA 1
ATOM 2190 C C . LEU C 1 137 ? 76.052 99.002 56.799 1.00 97.84 90 LEU C C 1
ATOM 2191 O O . LEU C 1 137 ? 76.897 98.222 56.358 1.00 97.39 90 LEU C O 1
ATOM 2196 N N . GLN C 1 138 ? 76.379 100.180 57.335 1.00 97.90 91 GLN C N 1
ATOM 2197 C CA . GLN C 1 138 ? 77.739 100.729 57.320 1.00 97.81 91 GLN C CA 1
ATOM 2198 C C . GLN C 1 138 ? 78.338 100.936 58.717 1.00 97.91 91 GLN C C 1
ATOM 2199 O O . GLN C 1 138 ? 79.502 100.617 58.938 1.00 96.30 91 GLN C O 1
ATOM 2205 N N . SER C 1 139 ? 77.562 101.482 59.653 1.00 98.13 92 SER C N 1
ATOM 2206 C CA . SER C 1 139 ? 78.052 101.684 61.015 1.00 98.15 92 SER C CA 1
ATOM 2207 C C . SER C 1 139 ? 76.916 101.800 62.027 1.00 98.27 92 SER C C 1
ATOM 2208 O O . SER C 1 139 ? 75.804 102.199 61.697 1.00 97.39 92 SER C O 1
ATOM 2211 N N . VAL C 1 140 ? 77.235 101.501 63.278 1.00 98.19 93 VAL C N 1
ATOM 2212 C CA . VAL C 1 140 ? 76.370 101.753 64.430 1.00 98.12 93 VAL C CA 1
ATOM 2213 C C . VAL C 1 140 ? 77.178 102.499 65.484 1.00 97.91 93 VAL C C 1
ATOM 2214 O O . VAL C 1 140 ? 78.283 102.078 65.839 1.00 97.11 93 VAL C O 1
ATOM 2218 N N . SER C 1 141 ? 76.639 103.596 65.975 1.00 97.40 94 SER C N 1
ATOM 2219 C CA . SER C 1 141 ? 77.262 104.422 67.010 1.00 97.27 94 SER C CA 1
ATOM 2220 C C . SER C 1 141 ? 76.269 104.756 68.117 1.00 97.25 94 SER C C 1
ATOM 2221 O O . SER C 1 141 ? 75.094 104.989 67.852 1.00 96.27 94 SER C O 1
ATOM 2224 N N . VAL C 1 142 ? 76.764 104.827 69.355 1.00 96.69 95 VAL C N 1
ATOM 2225 C CA . VAL C 1 142 ? 76.051 105.505 70.437 1.00 96.25 95 VAL C CA 1
ATOM 2226 C C . VAL C 1 142 ? 76.303 107.000 70.279 1.00 95.84 95 VAL C C 1
ATOM 2227 O O . VAL C 1 142 ? 77.451 107.418 70.123 1.00 94.58 95 VAL C O 1
ATOM 2231 N N . ILE C 1 143 ? 75.243 107.791 70.298 1.00 95.57 96 ILE C N 1
ATOM 2232 C CA . ILE C 1 143 ? 75.290 109.251 70.131 1.00 95.15 96 ILE C CA 1
ATOM 2233 C C . ILE C 1 143 ? 74.592 109.950 71.304 1.00 94.30 96 ILE C C 1
ATOM 2234 O O . ILE C 1 143 ? 73.930 109.306 72.112 1.00 91.72 96 ILE C O 1
ATOM 2239 N N . ASP C 1 144 ? 74.733 111.264 71.393 1.00 92.21 97 ASP C N 1
ATOM 2240 C CA . ASP C 1 144 ? 74.046 112.117 72.373 1.00 91.14 97 ASP C CA 1
ATOM 2241 C C . ASP C 1 144 ? 74.209 111.655 73.831 1.00 90.60 97 ASP C C 1
ATOM 2242 O O . ASP C 1 144 ? 73.290 111.742 74.645 1.00 86.96 97 ASP C O 1
ATOM 2247 N N . ILE C 1 145 ? 75.415 111.143 74.174 1.00 90.33 98 ILE C N 1
ATOM 2248 C CA . ILE C 1 145 ? 75.727 110.714 75.537 1.00 89.56 98 ILE C CA 1
ATOM 2249 C C . ILE C 1 145 ? 75.732 111.949 76.438 1.00 88.50 98 ILE C C 1
ATOM 2250 O O . ILE C 1 145 ? 76.556 112.855 76.228 1.00 85.66 98 ILE C O 1
ATOM 2255 N N . PRO C 1 146 ? 74.843 112.029 77.455 1.00 88.03 99 PRO C N 1
ATOM 2256 C CA . PRO C 1 146 ? 74.743 113.208 78.307 1.00 86.77 99 PRO C CA 1
ATOM 2257 C C . PRO C 1 146 ? 75.968 113.376 79.209 1.00 86.63 99 PRO C C 1
ATOM 2258 O O . PRO C 1 146 ? 76.581 112.403 79.657 1.00 82.59 99 PRO C O 1
ATOM 2262 N N . SER C 1 147 ? 76.291 114.617 79.533 1.00 84.20 100 SER C N 1
ATOM 2263 C CA . SER C 1 147 ? 77.399 115.009 80.411 1.00 83.19 100 SER C CA 1
ATOM 2264 C C . SER C 1 147 ? 77.063 114.914 81.905 1.00 83.22 100 SER C C 1
ATOM 2265 O O . SER C 1 147 ? 77.332 115.849 82.667 1.00 77.29 100 SER C O 1
ATOM 2268 N N . ASP C 1 148 ? 76.435 113.819 82.339 1.00 81.93 101 ASP C N 1
ATOM 2269 C CA . ASP C 1 148 ? 76.041 113.614 83.735 1.00 82.74 101 ASP C CA 1
ATOM 2270 C C . ASP C 1 148 ? 77.137 112.829 84.481 1.00 84.27 101 ASP C C 1
ATOM 2271 O O . ASP C 1 148 ? 77.476 111.714 84.089 1.00 80.76 101 ASP C O 1
ATOM 2276 N N . PRO C 1 149 ? 77.700 113.363 85.599 1.00 84.56 102 PRO C N 1
ATOM 2277 C CA . PRO C 1 149 ? 78.713 112.644 86.369 1.00 84.71 102 PRO C CA 1
ATOM 2278 C C . PRO C 1 149 ? 78.211 111.339 87.008 1.00 85.41 102 PRO C C 1
ATOM 2279 O O . PRO C 1 149 ? 79.021 110.474 87.324 1.00 81.04 102 PRO C O 1
ATOM 2283 N N . SER C 1 150 ? 76.888 111.175 87.172 1.00 87.11 103 SER C N 1
ATOM 2284 C CA . SER C 1 150 ? 76.254 109.964 87.700 1.00 88.23 103 SER C CA 1
ATOM 2285 C C . SER C 1 150 ? 75.681 109.038 86.614 1.00 89.34 103 SER C C 1
ATOM 2286 O O . SER C 1 150 ? 74.941 108.113 86.926 1.00 86.38 103 SER C O 1
ATOM 2289 N N . ILE C 1 151 ? 76.008 109.268 85.344 1.00 89.86 104 ILE C N 1
ATOM 2290 C CA . ILE C 1 151 ? 75.556 108.418 84.243 1.00 90.74 104 ILE C CA 1
ATOM 2291 C C . ILE C 1 151 ? 76.006 106.968 84.436 1.00 91.43 104 ILE C C 1
ATOM 2292 O O . ILE C 1 151 ? 77.158 106.685 84.751 1.00 89.81 104 ILE C O 1
ATOM 2297 N N . TYR C 1 152 ? 75.072 106.043 84.203 1.00 92.47 105 TYR C N 1
ATOM 2298 C CA . TYR C 1 152 ? 75.342 104.611 84.100 1.00 93.29 105 TYR C CA 1
ATOM 2299 C C . TYR C 1 152 ? 74.443 104.021 83.019 1.00 93.73 105 TYR C C 1
ATOM 2300 O O . TYR C 1 152 ? 73.228 103.917 83.202 1.00 92.65 105 TYR C O 1
ATOM 2309 N N . ILE C 1 153 ? 75.021 103.621 81.896 1.00 94.27 106 ILE C N 1
ATOM 2310 C CA . ILE C 1 153 ? 74.322 102.906 80.830 1.00 94.48 106 ILE C CA 1
ATOM 2311 C C . ILE C 1 153 ? 75.031 101.591 80.605 1.00 94.87 106 ILE C C 1
ATOM 2312 O O . ILE C 1 153 ? 76.192 101.561 80.192 1.00 94.18 106 ILE C O 1
ATOM 2317 N N . GLU C 1 154 ? 74.332 100.504 80.880 1.00 96.24 107 GLU C N 1
ATOM 2318 C CA . GLU C 1 154 ? 74.740 99.145 80.542 1.00 96.51 107 GLU C CA 1
ATOM 2319 C C . GLU C 1 154 ? 73.822 98.651 79.425 1.00 96.91 107 GLU C C 1
ATOM 2320 O O . GLU C 1 154 ? 72.597 98.732 79.529 1.00 96.03 107 GLU C O 1
ATOM 2326 N N . GLY C 1 155 ? 74.397 98.139 78.346 1.00 97.24 108 GLY C N 1
ATOM 2327 C CA . GLY C 1 155 ? 73.638 97.647 77.217 1.00 97.59 108 GLY C CA 1
ATOM 2328 C C . GLY C 1 155 ? 74.279 96.429 76.573 1.00 97.90 108 GLY C C 1
ATOM 2329 O O . GLY C 1 155 ? 75.398 96.029 76.890 1.00 97.26 108 GLY C O 1
ATOM 2330 N N . ARG C 1 156 ? 73.552 95.847 75.627 1.00 98.07 109 ARG C N 1
ATOM 2331 C CA . ARG C 1 156 ? 74.055 94.745 74.813 1.00 98.22 109 ARG C CA 1
ATOM 2332 C C . ARG C 1 156 ? 73.553 94.907 73.385 1.00 98.46 109 ARG C C 1
ATOM 2333 O O . ARG C 1 156 ? 72.442 95.371 73.167 1.00 97.84 109 ARG C O 1
ATOM 2341 N N . TYR C 1 157 ? 74.372 94.520 72.412 1.00 98.27 110 TYR C N 1
ATOM 2342 C CA . TYR C 1 157 ? 73.963 94.463 71.022 1.00 98.36 110 TYR C CA 1
ATOM 2343 C C . TYR C 1 157 ? 74.068 93.044 70.468 1.00 98.32 110 TYR C C 1
ATOM 2344 O O . TYR C 1 157 ? 74.878 92.243 70.922 1.00 97.74 110 TYR C O 1
ATOM 2353 N N . CYS C 1 158 ? 73.244 92.761 69.466 1.00 98.45 111 CYS C N 1
ATOM 2354 C CA . CYS C 1 158 ? 73.290 91.540 68.675 1.00 98.56 111 CYS C CA 1
ATOM 2355 C C . CYS C 1 158 ? 73.145 91.912 67.194 1.00 98.67 111 CYS C C 1
ATOM 2356 O O . CYS C 1 158 ? 72.317 92.750 66.844 1.00 98.07 111 CYS C O 1
ATOM 2359 N N . PHE C 1 159 ? 73.967 91.307 66.321 1.00 98.61 112 PHE C N 1
ATOM 2360 C CA . PHE C 1 159 ? 73.968 91.534 64.883 1.00 98.64 112 PHE C CA 1
ATOM 2361 C C . PHE C 1 159 ? 73.861 90.202 64.153 1.00 98.68 112 PHE C C 1
ATOM 2362 O O . PHE C 1 159 ? 74.577 89.254 64.475 1.00 98.03 112 PHE C O 1
ATOM 2370 N N . GLN C 1 160 ? 73.017 90.149 63.114 1.00 98.59 113 GLN C N 1
ATOM 2371 C CA . GLN C 1 160 ? 72.982 89.086 62.110 1.00 98.40 113 GLN C CA 1
ATOM 2372 C C . GLN C 1 160 ? 73.189 89.737 60.747 1.00 98.40 113 GLN C C 1
ATOM 2373 O O . GLN C 1 160 ? 72.254 90.299 60.175 1.00 97.77 113 GLN C O 1
ATOM 2379 N N . LEU C 1 161 ? 74.419 89.703 60.227 1.00 98.58 114 LEU C N 1
ATOM 2380 C CA . LEU C 1 161 ? 74.806 90.372 58.993 1.00 98.40 114 LEU C CA 1
ATOM 2381 C C . LEU C 1 161 ? 75.117 89.356 57.904 1.00 98.49 114 LEU C C 1
ATOM 2382 O O . LEU C 1 161 ? 75.875 88.408 58.112 1.00 97.77 114 LEU C O 1
ATOM 2387 N N . THR C 1 162 ? 74.569 89.576 56.703 1.00 97.88 115 THR C N 1
ATOM 2388 C CA . THR C 1 162 ? 74.849 88.744 55.536 1.00 97.71 115 THR C CA 1
ATOM 2389 C C . THR C 1 162 ? 75.484 89.570 54.434 1.00 97.58 115 THR C C 1
ATOM 2390 O O . THR C 1 162 ? 74.984 90.626 54.076 1.00 96.90 115 THR C O 1
ATOM 2394 N N . TYR C 1 163 ? 76.564 89.048 53.846 1.00 97.28 116 TYR C N 1
ATOM 2395 C CA . TYR C 1 163 ? 77.213 89.587 52.658 1.00 96.91 116 TYR C CA 1
ATOM 2396 C C . TYR C 1 163 ? 77.367 88.498 51.595 1.00 96.71 116 TYR C C 1
ATOM 2397 O O . TYR C 1 163 ? 77.072 87.323 51.830 1.00 95.93 116 TYR C O 1
ATOM 2406 N N . CYS C 1 164 ? 77.819 88.878 50.405 1.00 96.14 117 CYS C N 1
ATOM 2407 C CA . CYS C 1 164 ? 78.067 87.972 49.301 1.00 95.69 117 CYS C CA 1
ATOM 2408 C C . CYS C 1 164 ? 79.573 87.854 49.067 1.00 95.56 117 CYS C C 1
ATOM 2409 O O . CYS C 1 164 ? 80.278 88.854 49.043 1.00 93.69 117 CYS C O 1
ATOM 2412 N N . LYS C 1 165 ? 80.079 86.616 48.890 1.00 95.20 118 LYS C N 1
ATOM 2413 C CA . LYS C 1 165 ? 81.501 86.360 48.645 1.00 95.15 118 LYS C CA 1
ATOM 2414 C C . LYS C 1 165 ? 81.697 85.534 47.377 1.00 94.77 118 LYS C C 1
ATOM 2415 O O . LYS C 1 165 ? 81.109 84.470 47.228 1.00 93.02 118 LYS C O 1
ATOM 2421 N N . SER C 1 166 ? 82.565 86.025 46.489 1.00 92.74 119 SER C N 1
ATOM 2422 C CA . SER C 1 166 ? 82.947 85.314 45.268 1.00 91.96 119 SER C CA 1
ATOM 2423 C C . SER C 1 166 ? 83.773 84.056 45.586 1.00 92.19 119 SER C C 1
ATOM 2424 O O . SER C 1 166 ? 84.473 83.977 46.592 1.00 89.69 119 SER C O 1
ATOM 2427 N N . LYS C 1 167 ? 83.701 83.070 44.672 1.00 91.47 120 LYS C N 1
ATOM 2428 C CA . LYS C 1 167 ? 84.525 81.857 44.682 1.00 90.50 120 LYS C CA 1
ATOM 2429 C C . LYS C 1 167 ? 85.401 81.748 43.431 1.00 88.48 120 LYS C C 1
ATOM 2430 O O . LYS C 1 167 ? 85.874 80.662 43.120 1.00 82.63 120 LYS C O 1
ATOM 2436 N N . ARG C 1 168 ? 85.600 82.839 42.689 1.00 85.15 121 ARG C N 1
ATOM 2437 C CA . ARG C 1 168 ? 86.391 82.837 41.449 1.00 81.95 121 ARG C CA 1
ATOM 2438 C C . ARG C 1 168 ? 87.883 82.780 41.730 1.00 79.65 121 ARG C C 1
ATOM 2439 O O . ARG C 1 168 ? 88.574 81.925 41.191 1.00 69.92 121 ARG C O 1
ATOM 2447 N N . ASP C 1 169 ? 88.353 83.642 42.625 1.00 77.64 122 ASP C N 1
ATOM 2448 C CA . ASP C 1 169 ? 89.760 83.767 43.001 1.00 74.58 122 ASP C CA 1
ATOM 2449 C C . ASP C 1 169 ? 90.073 82.892 44.219 1.00 74.71 122 ASP C C 1
ATOM 2450 O O . ASP C 1 169 ? 90.426 83.364 45.302 1.00 66.20 122 ASP C O 1
ATOM 2455 N N . CYS C 1 170 ? 89.854 81.592 44.036 1.00 80.96 123 CYS C N 1
ATOM 2456 C CA . CYS C 1 170 ? 89.952 80.620 45.109 1.00 79.40 123 CYS C CA 1
ATOM 2457 C C . CYS C 1 170 ? 91.331 79.961 45.114 1.00 77.46 123 CYS C C 1
ATOM 2458 O O . CYS C 1 170 ? 91.789 79.486 44.079 1.00 68.44 123 CYS C O 1
ATOM 2461 N N . LEU C 1 171 ? 91.938 79.884 46.277 1.00 73.55 124 LEU C N 1
ATOM 2462 C CA . LEU C 1 171 ? 93.175 79.133 46.516 1.00 71.38 124 LEU C CA 1
ATOM 2463 C C . LEU C 1 171 ? 92.858 77.729 47.034 1.00 67.69 124 LEU C C 1
ATOM 2464 O O . LEU C 1 171 ? 91.894 77.555 47.804 1.00 59.71 124 LEU C O 1
ATOM 2470 N N . ALA D 1 51 ? 70.155 84.279 43.353 1.00 89.01 4 ALA D N 1
ATOM 2471 C CA . ALA D 1 51 ? 69.651 84.751 44.627 1.00 90.90 4 ALA D CA 1
ATOM 2472 C C . ALA D 1 51 ? 69.482 83.611 45.635 1.00 92.11 4 ALA D C 1
ATOM 2473 O O . ALA D 1 51 ? 69.315 82.443 45.282 1.00 90.01 4 ALA D O 1
ATOM 2475 N N . GLU D 1 52 ? 69.491 83.959 46.904 1.00 93.54 5 GLU D N 1
ATOM 2476 C CA . GLU D 1 52 ? 69.122 83.071 48.004 1.00 94.09 5 GLU D CA 1
ATOM 2477 C C . GLU D 1 52 ? 68.241 83.825 48.998 1.00 95.03 5 GLU D C 1
ATOM 2478 O O . GLU D 1 52 ? 68.302 85.049 49.115 1.00 94.27 5 GLU D O 1
ATOM 2484 N N . LEU D 1 53 ? 67.403 83.056 49.708 1.00 95.86 6 LEU D N 1
ATOM 2485 C CA . LEU D 1 53 ? 66.648 83.577 50.841 1.00 96.25 6 LEU D CA 1
ATOM 2486 C C . LEU D 1 53 ? 67.541 83.609 52.074 1.00 96.51 6 LEU D C 1
ATOM 2487 O O . LEU D 1 53 ? 68.351 82.705 52.298 1.00 95.90 6 LEU D O 1
ATOM 2492 N N . VAL D 1 54 ? 67.366 84.645 52.876 1.00 97.19 7 VAL D N 1
ATOM 2493 C CA . VAL D 1 54 ? 68.009 84.804 54.184 1.00 97.49 7 VAL D CA 1
ATOM 2494 C C . VAL D 1 54 ? 66.906 84.939 55.219 1.00 97.54 7 VAL D C 1
ATOM 2495 O O . VAL D 1 54 ? 65.971 85.715 55.018 1.00 97.29 7 VAL D O 1
ATOM 2499 N N . THR D 1 55 ? 67.003 84.195 56.311 1.00 97.72 8 THR D N 1
ATOM 2500 C CA . THR D 1 55 ? 66.097 84.322 57.456 1.00 97.95 8 THR D CA 1
ATOM 2501 C C . THR D 1 55 ? 66.864 84.902 58.634 1.00 98.06 8 THR D C 1
ATOM 2502 O O . THR D 1 55 ? 67.941 84.423 58.961 1.00 97.65 8 THR D O 1
ATOM 2506 N N . ASN D 1 56 ? 66.289 85.934 59.248 1.00 98.00 9 ASN D N 1
ATOM 2507 C CA . ASN D 1 56 ? 66.752 86.476 60.517 1.00 98.29 9 ASN D CA 1
ATOM 2508 C C . ASN D 1 56 ? 65.731 86.125 61.586 1.00 98.21 9 ASN D C 1
ATOM 2509 O O . ASN D 1 56 ? 64.529 86.311 61.395 1.00 97.62 9 ASN D O 1
ATOM 2514 N N . GLU D 1 57 ? 66.219 85.631 62.712 1.00 98.37 10 GLU D N 1
ATOM 2515 C CA . GLU D 1 57 ? 65.419 85.354 63.894 1.00 98.46 10 GLU D CA 1
ATOM 2516 C C . GLU D 1 57 ? 65.950 86.207 65.044 1.00 98.44 10 GLU D C 1
ATOM 2517 O O . GLU D 1 57 ? 67.143 86.188 65.348 1.00 97.61 10 GLU D O 1
ATOM 2523 N N . PHE D 1 58 ? 65.074 86.981 65.664 1.00 98.42 11 PHE D N 1
ATOM 2524 C CA . PHE D 1 58 ? 65.454 87.857 66.770 1.00 98.44 11 PHE D CA 1
ATOM 2525 C C . PHE D 1 58 ? 64.295 88.043 67.745 1.00 98.30 11 PHE D C 1
ATOM 2526 O O . PHE D 1 58 ? 63.128 87.900 67.400 1.00 97.80 11 PHE D O 1
ATOM 2534 N N . ALA D 1 59 ? 64.638 88.391 68.974 1.00 98.32 12 ALA D N 1
ATOM 2535 C CA . ALA D 1 59 ? 63.701 88.691 70.033 1.00 98.26 12 ALA D CA 1
ATOM 2536 C C . ALA D 1 59 ? 64.096 89.981 70.743 1.00 98.20 12 ALA D C 1
ATOM 2537 O O . ALA D 1 59 ? 65.225 90.458 70.621 1.00 97.27 12 ALA D O 1
ATOM 2539 N N . GLY D 1 60 ? 63.163 90.551 71.483 1.00 98.25 13 GLY D N 1
ATOM 2540 C CA . GLY D 1 60 ? 63.420 91.749 72.261 1.00 98.25 13 GLY D CA 1
ATOM 2541 C C . GLY D 1 60 ? 62.380 91.956 73.341 1.00 98.35 13 GLY D C 1
ATOM 2542 O O . GLY D 1 60 ? 61.335 91.305 73.363 1.00 97.65 13 GLY D O 1
ATOM 2543 N N . ASP D 1 61 ? 62.684 92.874 74.241 1.00 97.84 14 ASP D N 1
ATOM 2544 C CA . ASP D 1 61 ? 61.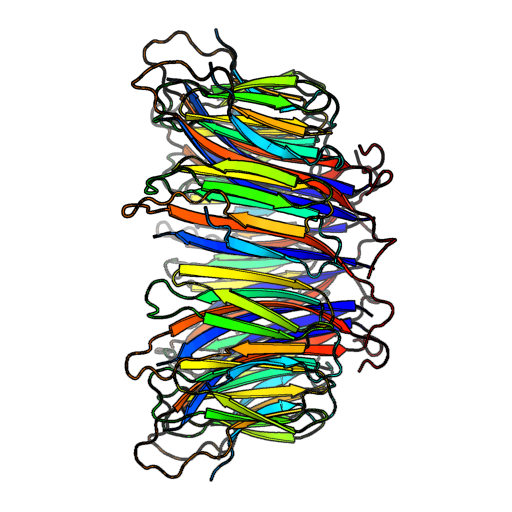845 93.187 75.389 1.00 97.86 14 ASP D CA 1
ATOM 2545 C C . ASP D 1 61 ? 61.079 94.497 75.177 1.00 97.81 14 ASP D C 1
ATOM 2546 O O . ASP D 1 61 ? 61.515 95.407 74.466 1.00 96.94 14 ASP D O 1
ATOM 2551 N N . ILE D 1 62 ? 59.905 94.586 75.809 1.00 97.24 15 ILE D N 1
ATOM 2552 C CA . ILE D 1 62 ? 59.041 95.766 75.852 1.00 97.19 15 ILE D CA 1
ATOM 2553 C C . ILE D 1 62 ? 58.811 96.089 77.322 1.00 96.68 15 ILE D C 1
ATOM 2554 O O . ILE D 1 62 ? 58.389 95.218 78.085 1.00 95.51 15 ILE D O 1
ATOM 2559 N N . LEU D 1 63 ? 59.045 97.323 77.714 1.00 96.01 16 LEU D N 1
ATOM 2560 C CA . LEU D 1 63 ? 58.753 97.801 79.062 1.00 95.51 16 LEU D CA 1
ATOM 2561 C C . LEU D 1 63 ? 58.185 99.216 79.007 1.00 95.05 16 LEU D C 1
ATOM 2562 O O . LEU D 1 63 ? 58.859 100.153 78.575 1.00 93.76 16 LEU D O 1
ATOM 2567 N N . ILE D 1 64 ? 56.952 99.373 79.488 1.00 94.67 17 ILE D N 1
ATOM 2568 C CA . ILE D 1 64 ? 56.245 100.654 79.587 1.00 93.72 17 ILE D CA 1
ATOM 2569 C C . ILE D 1 64 ? 55.885 100.843 81.057 1.00 93.18 17 ILE D C 1
ATOM 2570 O O . ILE D 1 64 ? 55.021 100.156 81.584 1.00 91.19 17 ILE D O 1
ATOM 2575 N N . SER D 1 65 ? 56.583 101.754 81.721 1.00 91.16 18 SER D N 1
ATOM 2576 C CA . SER D 1 65 ? 56.349 102.061 83.130 1.00 89.26 18 SER D CA 1
ATOM 2577 C C . SER D 1 65 ? 56.746 103.495 83.423 1.00 87.08 18 SER D C 1
ATOM 2578 O O . SER D 1 65 ? 57.826 103.938 83.031 1.00 79.17 18 SER D O 1
ATOM 2581 N N . ASN D 1 80 ? 48.168 109.666 74.256 1.00 53.20 33 ASN D N 1
ATOM 2582 C CA . ASN D 1 80 ? 48.344 108.369 73.592 1.00 53.28 33 ASN D CA 1
ATOM 2583 C C . ASN D 1 80 ? 49.647 108.402 72.795 1.00 56.78 33 ASN D C 1
ATOM 2584 O O . ASN D 1 80 ? 49.774 109.126 71.806 1.00 52.43 33 ASN D O 1
ATOM 2589 N N . THR D 1 81 ? 50.639 107.654 73.266 1.00 74.69 34 THR D N 1
ATOM 2590 C CA . THR D 1 81 ? 51.961 107.603 72.653 1.00 78.20 34 THR D CA 1
ATOM 2591 C C . THR D 1 81 ? 52.080 106.366 71.785 1.00 83.82 34 THR D C 1
ATOM 2592 O O . THR D 1 81 ? 51.465 105.330 72.035 1.00 80.84 34 THR D O 1
ATOM 2596 N N . THR D 1 82 ? 52.878 106.495 70.738 1.00 84.61 35 THR D N 1
ATOM 2597 C CA . THR D 1 82 ? 53.269 105.390 69.868 1.00 86.65 35 THR D CA 1
ATOM 2598 C C . THR D 1 82 ? 54.761 105.131 70.057 1.00 88.32 35 THR D C 1
ATOM 2599 O O . THR D 1 82 ? 55.554 106.071 69.989 1.00 85.96 35 THR D O 1
ATOM 2603 N N . VAL D 1 83 ? 55.142 103.876 70.278 1.00 90.81 36 VAL D N 1
ATOM 2604 C CA . VAL D 1 83 ? 56.542 103.460 70.376 1.00 91.35 36 VAL D CA 1
ATOM 2605 C C . VAL D 1 83 ? 56.827 102.459 69.263 1.00 93.36 36 VAL D C 1
ATOM 2606 O O . VAL D 1 83 ? 56.279 101.361 69.264 1.00 92.62 36 VAL D O 1
ATOM 2610 N N . ASN D 1 84 ? 57.675 102.827 68.306 1.00 92.65 37 ASN D N 1
ATOM 2611 C CA . ASN D 1 84 ? 58.116 101.903 67.262 1.00 93.76 37 ASN D CA 1
ATOM 2612 C C . ASN D 1 84 ? 59.158 100.938 67.850 1.00 94.59 37 ASN D C 1
ATOM 2613 O O . ASN D 1 84 ? 60.181 101.381 68.355 1.00 93.49 37 ASN D O 1
ATOM 2618 N N . ILE D 1 85 ? 58.878 99.628 67.786 1.00 95.92 38 ILE D N 1
ATOM 2619 C CA . ILE D 1 85 ? 59.777 98.597 68.327 1.00 96.24 38 ILE D CA 1
ATOM 2620 C C . ILE D 1 85 ? 60.623 97.935 67.236 1.00 97.39 38 ILE D C 1
ATOM 2621 O O . ILE D 1 85 ? 61.744 97.518 67.495 1.00 96.49 38 ILE D O 1
ATOM 2626 N N . TRP D 1 86 ? 60.096 97.869 66.009 1.00 97.61 39 TRP D N 1
ATOM 2627 C CA . TRP D 1 86 ? 60.828 97.382 64.831 1.00 98.03 39 TRP D CA 1
ATOM 2628 C C . TRP D 1 86 ? 60.362 98.125 63.586 1.00 97.99 39 TRP D C 1
ATOM 2629 O O . TRP D 1 86 ? 59.180 98.453 63.450 1.00 97.20 39 TRP D O 1
ATOM 2640 N N . LYS D 1 87 ? 61.281 98.374 62.666 1.00 97.55 40 LYS D N 1
ATOM 2641 C CA . LYS D 1 87 ? 60.962 98.776 61.300 1.00 97.17 40 LYS D CA 1
ATOM 2642 C C . LYS D 1 87 ? 62.009 98.265 60.320 1.00 97.63 40 LYS D C 1
ATOM 2643 O O . LYS D 1 87 ? 63.160 98.016 60.691 1.00 96.50 40 LYS D O 1
ATOM 2649 N N . ASN D 1 88 ? 61.620 98.135 59.052 1.00 97.15 41 ASN D N 1
ATOM 2650 C CA . ASN D 1 88 ? 62.550 97.921 57.947 1.00 97.02 41 ASN D CA 1
ATOM 2651 C C . ASN D 1 88 ? 63.098 99.262 57.413 1.00 97.29 41 ASN D C 1
ATOM 2652 O O . ASN D 1 88 ? 62.824 100.337 57.965 1.00 94.46 41 ASN D O 1
ATOM 2657 N N . ASP D 1 89 ? 63.870 99.193 56.328 1.00 96.49 42 ASP D N 1
ATOM 2658 C CA . ASP D 1 89 ? 64.451 100.360 55.651 1.00 95.82 42 ASP D CA 1
ATOM 2659 C C . ASP D 1 89 ? 63.563 100.960 54.545 1.00 95.61 42 ASP D C 1
ATOM 2660 O O . ASP D 1 89 ? 63.969 101.913 53.881 1.00 90.30 42 ASP D O 1
ATOM 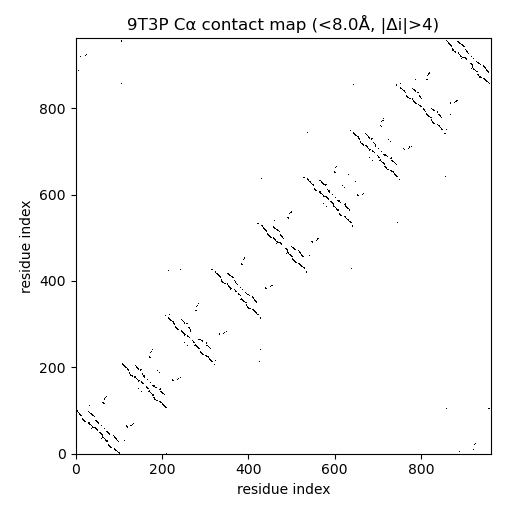2665 N N . GLY D 1 90 ? 62.368 100.412 54.335 1.00 94.55 43 GLY D N 1
ATOM 2666 C CA . GLY D 1 90 ? 61.471 100.786 53.232 1.00 93.83 43 GLY D CA 1
ATOM 2667 C C . GLY D 1 90 ? 61.826 100.173 51.869 1.00 94.28 43 GLY D C 1
ATOM 2668 O O . GLY D 1 90 ? 61.099 100.405 50.905 1.00 90.64 43 GLY D O 1
ATOM 2669 N N . ILE D 1 91 ? 62.910 99.394 51.774 1.00 94.46 44 ILE D N 1
ATOM 2670 C CA . ILE D 1 91 ? 63.393 98.775 50.530 1.00 93.69 44 ILE D CA 1
ATOM 2671 C C . ILE D 1 91 ? 63.257 97.254 50.593 1.00 93.58 44 ILE D C 1
ATOM 2672 O O . ILE D 1 91 ? 62.743 96.629 49.668 1.00 90.20 44 ILE D O 1
ATOM 2677 N N . VAL D 1 92 ? 63.706 96.642 51.693 1.00 93.13 45 VAL D N 1
ATOM 2678 C CA . VAL D 1 92 ? 63.693 95.187 51.866 1.00 93.28 45 VAL D CA 1
ATOM 2679 C C . VAL D 1 92 ? 62.264 94.652 51.930 1.00 93.78 45 VAL D C 1
ATOM 2680 O O . VAL D 1 92 ? 61.456 95.085 52.751 1.00 93.15 45 VAL D O 1
ATOM 2684 N N . SER D 1 93 ? 61.942 93.661 51.083 1.00 94.32 46 SER D N 1
ATOM 2685 C CA . SER D 1 93 ? 60.676 92.927 51.148 1.00 94.34 46 SER D CA 1
ATOM 2686 C C . SER D 1 93 ? 60.807 91.773 52.143 1.00 95.09 46 SER D C 1
ATOM 2687 O O . SER D 1 93 ? 61.463 90.763 51.873 1.00 93.64 46 SER D O 1
ATOM 2690 N N . LEU D 1 94 ? 60.176 91.928 53.303 1.00 96.46 47 LEU D N 1
ATOM 2691 C CA . LEU D 1 94 ? 60.241 90.980 54.411 1.00 96.97 47 LEU D CA 1
ATOM 2692 C C . LEU D 1 94 ? 58.922 90.237 54.571 1.00 97.00 47 LEU D C 1
ATOM 2693 O O . LEU D 1 94 ? 57.864 90.843 54.721 1.00 96.20 47 LEU D O 1
ATOM 2698 N N . SER D 1 95 ? 58.988 88.918 54.586 1.00 97.32 48 SER D N 1
ATOM 2699 C CA . SER D 1 95 ? 57.877 88.045 54.948 1.00 97.35 48 SER D CA 1
ATOM 2700 C C . SER D 1 95 ? 58.216 87.271 56.215 1.00 97.62 48 SER D C 1
ATOM 2701 O O . SER D 1 95 ? 59.387 86.979 56.461 1.00 97.04 48 SER D O 1
ATOM 2704 N N . GLY D 1 96 ? 57.218 86.879 56.979 1.00 97.94 49 GLY D N 1
ATOM 2705 C CA . GLY D 1 96 ? 57.461 86.038 58.136 1.00 98.07 49 GLY D CA 1
ATOM 2706 C C . GLY D 1 96 ? 56.404 86.142 59.211 1.00 98.23 49 GLY D C 1
ATOM 2707 O O . GLY D 1 96 ? 55.254 86.510 58.949 1.00 97.62 49 GLY D O 1
ATOM 2708 N N . THR D 1 97 ? 56.800 85.794 60.431 1.00 98.23 50 THR D N 1
ATOM 2709 C CA . THR D 1 97 ? 55.921 85.798 61.598 1.00 98.44 50 THR D CA 1
ATOM 2710 C C . THR D 1 97 ? 56.436 86.745 62.668 1.00 98.40 50 THR D C 1
ATOM 2711 O O . THR D 1 97 ? 57.628 86.775 62.978 1.00 98.00 50 THR D O 1
ATOM 2715 N N . ILE D 1 98 ? 55.496 87.475 63.250 1.00 98.56 51 ILE D N 1
ATOM 2716 C CA . ILE D 1 98 ? 55.692 88.355 64.403 1.00 98.40 51 ILE D CA 1
ATOM 2717 C C . ILE D 1 98 ? 54.854 87.787 65.547 1.00 98.43 51 ILE D C 1
ATOM 2718 O O . ILE D 1 98 ? 53.663 87.540 65.370 1.00 97.93 51 ILE D O 1
ATOM 2723 N N . SER D 1 99 ? 55.457 87.607 66.726 1.00 98.52 52 SER D N 1
ATOM 2724 C CA . SER D 1 99 ? 54.764 87.228 67.951 1.00 98.52 52 SER D CA 1
ATOM 2725 C C . SER D 1 99 ? 55.028 88.281 69.026 1.00 98.42 52 SER D C 1
ATOM 2726 O O . SER D 1 99 ? 56.174 88.675 69.225 1.00 98.01 52 SER D O 1
ATOM 2729 N N . ILE D 1 100 ? 53.975 88.736 69.706 1.00 98.49 53 ILE D N 1
ATOM 2730 C CA . ILE D 1 100 ? 54.071 89.725 70.789 1.00 98.32 53 ILE D CA 1
ATOM 2731 C C . ILE D 1 100 ? 53.396 89.151 72.029 1.00 98.33 53 ILE D C 1
ATOM 2732 O O . ILE D 1 100 ? 52.197 88.880 72.022 1.00 97.73 53 ILE D O 1
ATOM 2737 N N . TYR D 1 101 ? 54.160 88.985 73.094 1.00 98.09 54 TYR D N 1
ATOM 2738 C CA . TYR D 1 101 ? 53.692 88.538 74.398 1.00 97.98 54 TYR D CA 1
ATOM 2739 C C . TYR D 1 101 ? 53.521 89.741 75.335 1.00 97.97 54 TYR D C 1
ATOM 2740 O O . TYR D 1 101 ? 54.400 90.589 75.415 1.00 97.50 54 TYR D O 1
ATOM 2749 N N . ASN D 1 102 ? 52.414 89.784 76.053 1.00 97.28 55 ASN D N 1
ATOM 2750 C CA . ASN D 1 102 ? 52.177 90.702 77.166 1.00 97.05 55 ASN D CA 1
ATOM 2751 C C . ASN D 1 102 ? 52.201 89.895 78.466 1.00 96.99 55 ASN D C 1
ATOM 2752 O O . ASN D 1 102 ? 51.384 89.000 78.658 1.00 96.01 55 ASN D O 1
ATOM 2757 N N . ASN D 1 103 ? 53.128 90.200 79.365 1.00 96.96 56 ASN D N 1
ATOM 2758 C CA . ASN D 1 103 ? 53.325 89.449 80.601 1.00 96.78 56 ASN D CA 1
ATOM 2759 C C . ASN D 1 103 ? 52.081 89.502 81.498 1.00 96.34 56 ASN D C 1
ATOM 2760 O O . ASN D 1 103 ? 51.381 90.506 81.563 1.00 95.24 56 ASN D O 1
ATOM 2765 N N . ARG D 1 104 ? 51.819 88.428 82.234 1.00 96.04 57 ARG D N 1
ATOM 2766 C CA . ARG D 1 104 ? 50.673 88.312 83.157 1.00 95.23 57 ARG D CA 1
ATOM 2767 C C . ARG D 1 104 ? 50.685 89.309 84.323 1.00 95.00 57 ARG D C 1
ATOM 2768 O O . ARG D 1 104 ? 49.663 89.495 84.974 1.00 91.54 57 ARG D O 1
ATOM 2776 N N . ASN D 1 105 ? 51.841 89.922 84.581 1.00 94.70 58 ASN D N 1
ATOM 2777 C CA . ASN D 1 105 ? 52.004 90.951 85.605 1.00 94.03 58 ASN D CA 1
ATOM 2778 C C . ASN D 1 105 ? 51.727 92.380 85.094 1.00 94.45 58 ASN D C 1
ATOM 2779 O O . ASN D 1 105 ? 51.796 93.319 85.881 1.00 91.69 58 ASN D O 1
ATOM 2784 N N . SER D 1 106 ? 51.410 92.539 83.813 1.00 94.69 59 SER D N 1
ATOM 2785 C CA . SER D 1 106 ? 51.046 93.834 83.245 1.00 94.80 59 SER D CA 1
ATOM 2786 C C . SER D 1 106 ? 49.697 94.310 83.789 1.00 94.22 59 SER D C 1
ATOM 2787 O O . SER D 1 106 ? 48.775 93.527 83.991 1.00 93.03 59 SER D O 1
ATOM 2790 N N . THR D 1 107 ? 49.573 95.625 83.983 1.00 93.38 60 THR D N 1
ATOM 2791 C CA . THR D 1 107 ? 48.330 96.258 84.458 1.00 92.28 60 THR D CA 1
ATOM 2792 C C . THR D 1 107 ? 47.304 96.473 83.350 1.00 91.85 60 THR D C 1
ATOM 2793 O O . THR D 1 107 ? 46.114 96.631 83.636 1.00 89.59 60 THR D O 1
ATOM 2797 N N . ASN D 1 108 ? 47.744 96.517 82.094 1.00 91.92 61 ASN D N 1
ATOM 2798 C CA . ASN D 1 108 ? 46.929 96.914 80.950 1.00 92.25 61 ASN D CA 1
ATOM 2799 C C . ASN D 1 108 ? 47.164 95.974 79.754 1.00 93.36 61 ASN D C 1
ATOM 2800 O O . ASN D 1 108 ? 48.167 95.260 79.682 1.00 92.18 61 ASN D O 1
ATOM 2805 N N . ALA D 1 109 ? 46.224 96.019 78.815 1.00 93.33 62 ALA D N 1
ATOM 2806 C CA . ALA D 1 109 ? 46.390 95.379 77.519 1.00 93.24 62 ALA D CA 1
ATOM 2807 C C . ALA D 1 109 ? 47.496 96.073 76.710 1.00 93.69 62 ALA D C 1
ATOM 2808 O O . ALA D 1 109 ? 47.711 97.282 76.833 1.00 92.30 62 ALA D O 1
ATOM 2810 N N . LEU D 1 110 ? 48.161 95.314 75.864 1.00 94.35 63 LEU D N 1
ATOM 2811 C CA . LEU D 1 110 ? 49.171 95.820 74.935 1.00 94.80 63 LEU D CA 1
ATOM 2812 C C . LEU D 1 110 ? 48.551 95.913 73.540 1.00 95.13 63 LEU D C 1
ATOM 2813 O O . LEU D 1 110 ? 48.225 94.889 72.940 1.00 93.94 63 LEU D O 1
ATOM 2818 N N . SER D 1 111 ? 48.380 97.115 73.033 1.00 95.48 64 SER D N 1
ATOM 2819 C CA . SER D 1 111 ? 47.885 97.362 71.677 1.00 95.51 64 SER D CA 1
ATOM 2820 C C . SER D 1 111 ? 49.056 97.482 70.711 1.00 96.15 64 SER D C 1
ATOM 2821 O O . SER D 1 111 ? 49.966 98.280 70.918 1.00 95.37 64 SER D O 1
ATOM 2824 N N . ILE D 1 112 ? 49.030 96.676 69.646 1.00 96.97 65 ILE D N 1
ATOM 2825 C CA . ILE D 1 112 ? 50.110 96.578 68.664 1.00 97.16 65 ILE D CA 1
ATOM 2826 C C . ILE D 1 112 ? 49.569 96.886 67.275 1.00 97.49 65 ILE D C 1
ATOM 2827 O O . ILE D 1 112 ? 48.578 96.305 66.841 1.00 96.79 65 ILE D O 1
ATOM 2832 N N . GLN D 1 113 ? 50.240 97.782 66.562 1.00 97.45 66 GLN D N 1
ATOM 2833 C CA . GLN D 1 113 ? 50.011 98.040 65.144 1.00 97.62 66 GLN D CA 1
ATOM 2834 C C . GLN D 1 113 ? 51.128 97.399 64.325 1.00 97.83 66 GLN D C 1
ATOM 2835 O O . GLN D 1 113 ? 52.301 97.739 64.491 1.00 97.37 66 GLN D O 1
ATOM 2841 N N . ILE D 1 114 ? 50.752 96.480 63.430 1.00 97.89 67 ILE D N 1
ATOM 2842 C CA . ILE D 1 114 ? 51.650 95.887 62.447 1.00 98.08 67 ILE D CA 1
ATOM 2843 C C . ILE D 1 114 ? 51.313 96.497 61.087 1.00 97.72 67 ILE D C 1
ATOM 2844 O O . ILE D 1 114 ? 50.188 96.354 60.607 1.00 97.03 67 ILE D O 1
ATOM 2849 N N . ILE D 1 115 ? 52.270 97.186 60.475 1.00 97.81 68 ILE D N 1
ATOM 2850 C CA . ILE D 1 115 ? 52.156 97.735 59.127 1.00 97.83 68 ILE D CA 1
ATOM 2851 C C . ILE D 1 115 ? 52.847 96.794 58.152 1.00 97.70 68 ILE D C 1
ATOM 2852 O O . ILE D 1 115 ? 54.034 96.491 58.296 1.00 96.85 68 ILE D O 1
ATOM 2857 N N . SER D 1 116 ? 52.098 96.336 57.153 1.00 96.84 69 SER D N 1
ATOM 2858 C CA . SER D 1 116 ? 52.560 95.616 55.970 1.00 96.04 69 SER D CA 1
ATOM 2859 C C . SER D 1 116 ? 51.946 96.290 54.735 1.00 95.79 69 SER D C 1
ATOM 2860 O O . SER D 1 116 ? 51.837 97.523 54.693 1.00 92.13 69 SER D O 1
ATOM 2863 N N . SER D 1 117 ? 51.507 95.537 53.725 1.00 94.60 70 SER D N 1
ATOM 2864 C CA . SER D 1 117 ? 50.625 96.036 52.668 1.00 93.18 70 SER D CA 1
ATOM 2865 C C . SER D 1 117 ? 49.270 96.538 53.220 1.00 93.08 70 SER D C 1
ATOM 2866 O O . SER D 1 117 ? 48.598 97.349 52.601 1.00 89.01 70 SER D O 1
ATOM 2869 N N . THR D 1 118 ? 48.903 96.079 54.408 1.00 94.66 71 THR D N 1
ATOM 2870 C CA . THR D 1 118 ? 47.759 96.554 55.191 1.00 94.21 71 THR D CA 1
ATOM 2871 C C . THR D 1 118 ? 48.212 96.949 56.592 1.00 95.59 71 THR D C 1
ATOM 2872 O O . THR D 1 118 ? 49.248 96.503 57.083 1.00 93.93 71 THR D O 1
ATOM 2876 N N . THR D 1 119 ? 47.420 97.774 57.261 1.00 96.03 72 THR D N 1
ATOM 2877 C CA . THR D 1 119 ? 47.614 98.078 58.677 1.00 96.20 72 THR D CA 1
ATOM 2878 C C . THR D 1 119 ? 46.684 97.197 59.499 1.00 96.19 72 THR D C 1
ATOM 2879 O O . THR D 1 119 ? 45.468 97.243 59.323 1.00 94.24 72 THR D O 1
ATOM 2883 N N . ASN D 1 120 ? 47.248 96.393 60.402 1.00 96.52 73 ASN D N 1
ATOM 2884 C CA . ASN D 1 120 ? 46.499 95.567 61.334 1.00 96.26 73 ASN D CA 1
ATOM 2885 C C . ASN D 1 120 ? 46.788 96.014 62.764 1.00 96.88 73 ASN D C 1
ATOM 2886 O O . ASN D 1 120 ? 47.937 96.253 63.128 1.00 95.67 73 ASN D O 1
ATOM 2891 N N . THR D 1 121 ? 45.748 96.090 63.576 1.00 96.44 74 THR D N 1
ATOM 2892 C CA . THR D 1 121 ? 45.868 96.349 65.011 1.00 96.17 74 THR D CA 1
ATOM 2893 C C . THR D 1 121 ? 45.417 95.120 65.790 1.00 95.96 74 THR D C 1
ATOM 2894 O O . THR D 1 121 ? 44.400 94.511 65.478 1.00 94.02 74 THR D O 1
ATOM 2898 N N . PHE D 1 122 ? 46.198 94.752 66.803 1.00 95.99 75 PHE D N 1
ATOM 2899 C CA . PHE D 1 122 ? 45.951 93.630 67.687 1.00 95.56 75 PHE D CA 1
ATOM 2900 C C . PHE D 1 122 ? 46.010 94.105 69.133 1.00 95.42 75 PHE D C 1
ATOM 2901 O O . PHE D 1 122 ? 46.683 95.080 69.449 1.00 94.33 75 PHE D O 1
ATOM 2909 N N . THR D 1 123 ? 45.325 93.391 70.010 1.00 95.21 76 THR D N 1
ATOM 2910 C CA . THR D 1 123 ? 45.361 93.629 71.454 1.00 94.77 76 THR D CA 1
ATOM 2911 C C . THR D 1 123 ? 45.746 92.342 72.161 1.00 95.09 76 THR D C 1
ATOM 2912 O O . THR D 1 123 ? 45.037 91.340 72.046 1.00 93.80 76 THR D O 1
ATOM 2916 N N . ALA D 1 124 ? 46.852 92.357 72.894 1.00 95.46 77 ALA D N 1
ATOM 2917 C CA . ALA D 1 124 ? 47.262 91.272 73.770 1.00 95.78 77 ALA D CA 1
ATOM 2918 C C . ALA D 1 124 ? 46.896 91.621 75.212 1.00 95.53 77 ALA D C 1
ATOM 2919 O O . ALA D 1 124 ? 47.464 92.545 75.798 1.00 94.84 77 ALA D O 1
ATOM 2921 N N . LEU D 1 125 ? 45.954 90.872 75.786 1.00 94.57 78 LEU D N 1
ATOM 2922 C CA . LEU D 1 125 ? 45.640 90.969 77.209 1.00 94.20 78 LEU D CA 1
ATOM 2923 C C . LEU D 1 125 ? 46.806 90.411 78.042 1.00 94.93 78 LEU D C 1
ATOM 2924 O O . LEU D 1 125 ? 47.571 89.587 77.532 1.00 94.55 78 LEU D O 1
ATOM 2929 N N . PRO D 1 126 ? 46.958 90.810 79.322 1.00 94.64 79 PRO D N 1
ATOM 2930 C CA . PRO D 1 126 ? 47.989 90.264 80.193 1.00 94.93 79 PRO D CA 1
ATOM 2931 C C . PRO D 1 126 ? 48.009 88.731 80.182 1.00 95.25 79 PRO D C 1
ATOM 2932 O O . PRO D 1 126 ? 46.961 88.096 80.317 1.00 94.54 79 PRO D O 1
ATOM 2936 N N . GLY D 1 127 ? 49.191 88.143 79.996 1.00 95.90 80 GLY D N 1
ATOM 2937 C CA . GLY D 1 127 ? 49.392 86.698 79.904 1.00 96.17 80 GLY D CA 1
ATOM 2938 C C . GLY D 1 127 ? 49.149 86.082 78.522 1.00 96.73 80 GLY D C 1
ATOM 2939 O O . GLY D 1 127 ? 49.225 84.857 78.398 1.00 96.08 80 GLY D O 1
ATOM 2940 N N . ASN D 1 128 ? 48.862 86.871 77.480 1.00 96.12 81 ASN D N 1
ATOM 2941 C CA . ASN D 1 128 ? 48.585 86.369 76.142 1.00 96.57 81 ASN D CA 1
ATOM 2942 C C . ASN D 1 128 ? 49.667 86.768 75.138 1.00 97.05 81 ASN D C 1
ATOM 2943 O O . ASN D 1 128 ? 50.197 87.875 75.178 1.00 96.49 81 ASN D O 1
ATOM 2948 N N . THR D 1 129 ? 49.930 85.866 74.183 1.00 97.58 82 THR D N 1
ATOM 2949 C CA . THR D 1 129 ? 50.714 86.152 72.985 1.00 97.71 82 THR D CA 1
ATOM 2950 C C . THR D 1 129 ? 49.792 86.244 71.775 1.00 97.53 82 THR D C 1
ATOM 2951 O O . THR D 1 129 ? 49.005 85.334 71.533 1.00 96.96 82 THR D O 1
ATOM 2955 N N . ILE D 1 130 ? 49.909 87.310 70.995 1.00 97.87 83 ILE D N 1
ATOM 2956 C CA . ILE D 1 130 ? 49.334 87.420 69.655 1.00 97.64 83 ILE D CA 1
ATOM 2957 C C . ILE D 1 130 ? 50.408 87.084 68.613 1.00 98.03 83 ILE D C 1
ATOM 2958 O O . ILE D 1 130 ? 51.572 87.461 68.783 1.00 97.68 83 ILE D O 1
ATOM 2963 N N . SER D 1 131 ? 50.013 86.437 67.523 1.00 98.21 84 SER D N 1
ATOM 2964 C CA . SER D 1 131 ? 50.909 86.160 66.401 1.00 98.36 84 SER D CA 1
ATOM 2965 C C . SER D 1 131 ? 50.274 86.544 65.069 1.00 98.15 84 SER D C 1
ATOM 2966 O O . SER D 1 131 ? 49.068 86.420 64.870 1.00 97.63 84 SER D O 1
ATOM 2969 N N . TYR D 1 132 ? 51.104 87.019 64.127 1.00 98.20 85 TYR D N 1
ATOM 2970 C CA . TYR D 1 132 ? 50.719 87.407 62.772 1.00 98.27 85 TYR D CA 1
ATOM 2971 C C . TYR D 1 132 ? 51.753 86.892 61.773 1.00 98.34 85 TYR D C 1
ATOM 2972 O O . TYR D 1 132 ? 52.947 86.999 62.023 1.00 97.78 85 TYR D O 1
ATOM 2981 N N . THR D 1 133 ? 51.301 86.356 60.650 1.00 98.14 86 THR D N 1
ATOM 2982 C CA . THR D 1 133 ? 52.177 85.914 59.553 1.00 98.14 86 THR D CA 1
ATOM 2983 C C . THR D 1 133 ? 51.743 86.568 58.250 1.00 97.87 86 THR D C 1
ATOM 2984 O O . THR D 1 133 ? 50.566 86.498 57.901 1.00 96.87 86 THR D O 1
ATOM 2988 N N . GLY D 1 134 ? 52.687 87.189 57.530 1.00 97.57 87 GLY D N 1
ATOM 2989 C CA . GLY D 1 134 ? 52.368 87.873 56.285 1.00 97.42 87 GLY D CA 1
ATOM 2990 C C . GLY D 1 134 ? 53.582 88.274 55.451 1.00 97.60 87 GLY D C 1
ATOM 2991 O O . GLY D 1 134 ? 54.737 88.065 55.838 1.00 96.83 87 GLY D O 1
ATOM 2992 N N . PHE D 1 135 ? 53.290 88.868 54.284 1.00 96.51 88 PHE D N 1
ATOM 2993 C CA . PHE D 1 135 ? 54.274 89.460 53.381 1.00 96.00 88 PHE D CA 1
ATOM 2994 C C . PHE D 1 135 ? 54.414 90.971 53.609 1.00 95.94 88 PHE D C 1
ATOM 2995 O O . PHE D 1 135 ? 53.581 91.588 54.276 1.00 93.61 88 PHE D O 1
ATOM 3003 N N . ASP D 1 136 ? 55.466 91.561 53.035 1.00 96.02 89 ASP D N 1
ATOM 3004 C CA . ASP D 1 136 ? 55.714 93.009 53.000 1.00 96.16 89 ASP D CA 1
ATOM 3005 C C . ASP D 1 136 ? 55.627 93.700 54.374 1.00 96.83 89 ASP D C 1
ATOM 3006 O O . ASP D 1 136 ? 55.115 94.815 54.511 1.00 95.57 89 ASP D O 1
ATOM 3011 N N . LEU D 1 137 ? 56.146 93.021 55.405 1.00 97.39 90 LEU D N 1
ATOM 3012 C CA . LEU D 1 137 ? 56.213 93.562 56.749 1.00 97.82 90 LEU D CA 1
ATOM 3013 C C . LEU D 1 137 ? 57.107 94.802 56.780 1.00 97.70 90 LEU D C 1
ATOM 3014 O O . LEU D 1 137 ? 58.259 94.746 56.336 1.00 97.31 90 LEU D O 1
ATOM 3019 N N . GLN D 1 138 ? 56.605 95.911 57.312 1.00 97.94 91 GLN D N 1
ATOM 3020 C CA . GLN D 1 138 ? 57.297 97.212 57.290 1.00 97.80 91 GLN D CA 1
ATOM 3021 C C . GLN D 1 138 ? 57.626 97.765 58.675 1.00 97.84 91 GLN D C 1
ATOM 3022 O O . GLN D 1 138 ? 58.725 98.268 58.888 1.00 96.28 91 GLN D O 1
ATOM 3028 N N . SER D 1 139 ? 56.691 97.682 59.620 1.00 98.12 92 SER D N 1
ATOM 3029 C CA . SER D 1 139 ? 56.945 98.157 60.981 1.00 98.19 92 SER D CA 1
ATOM 3030 C C . SER D 1 139 ? 56.011 97.520 62.002 1.00 98.28 92 SER D C 1
ATOM 3031 O O . SER D 1 139 ? 54.894 97.114 61.684 1.00 97.35 92 SER D O 1
ATOM 3034 N N . VAL D 1 140 ? 56.456 97.500 63.249 1.00 98.15 93 VAL D N 1
ATOM 3035 C CA . VAL D 1 140 ? 55.640 97.136 64.413 1.00 98.12 93 VAL D CA 1
ATOM 3036 C C . VAL D 1 140 ? 55.790 98.232 65.460 1.00 97.84 93 VAL D C 1
ATOM 3037 O O . VAL D 1 140 ? 56.907 98.613 65.812 1.00 97.07 93 VAL D O 1
ATOM 3041 N N . SER D 1 141 ? 54.676 98.717 65.959 1.00 97.44 94 SER D N 1
ATOM 3042 C CA . SER D 1 141 ? 54.630 99.750 66.988 1.00 97.27 94 SER D CA 1
ATOM 3043 C C . SER D 1 141 ? 53.660 99.375 68.101 1.00 97.29 94 SER D C 1
ATOM 3044 O O . SER D 1 141 ? 52.603 98.794 67.841 1.00 96.31 94 SER D O 1
ATOM 3047 N N . VAL D 1 142 ? 53.995 99.746 69.336 1.00 96.58 95 VAL D N 1
ATOM 3048 C CA . VAL D 1 142 ? 53.018 99.809 70.427 1.00 96.17 95 VAL D CA 1
ATOM 3049 C C . VAL D 1 142 ? 52.248 101.118 70.263 1.00 95.70 95 VAL D C 1
ATOM 3050 O O . VAL D 1 142 ? 52.855 102.179 70.100 1.00 94.62 95 VAL D O 1
ATOM 3054 N N . ILE D 1 143 ? 50.926 101.044 70.292 1.00 95.57 96 ILE D N 1
ATOM 3055 C CA . ILE D 1 143 ? 50.017 102.182 70.127 1.00 95.17 96 ILE D CA 1
ATOM 3056 C C . ILE D 1 143 ? 49.046 102.278 71.309 1.00 94.33 96 ILE D C 1
ATOM 3057 O O . ILE D 1 143 ? 48.959 101.355 72.120 1.00 91.83 96 ILE D O 1
ATOM 3062 N N . ASP D 1 144 ? 48.314 103.371 71.393 1.00 92.04 97 ASP D N 1
ATOM 3063 C CA . ASP D 1 144 ? 47.241 103.584 72.377 1.00 90.93 97 ASP D CA 1
ATOM 3064 C C . ASP D 1 144 ? 47.675 103.341 73.834 1.00 90.40 97 ASP D C 1
ATOM 3065 O O . ASP D 1 144 ? 46.919 102.822 74.653 1.00 86.86 97 ASP D O 1
ATOM 3070 N N . ILE D 1 145 ? 48.921 103.732 74.172 1.00 90.30 98 ILE D N 1
ATOM 3071 C CA . ILE D 1 145 ? 49.447 103.613 75.530 1.00 89.47 98 ILE D CA 1
ATOM 3072 C C . ILE D 1 145 ? 48.656 104.567 76.432 1.00 88.52 98 IL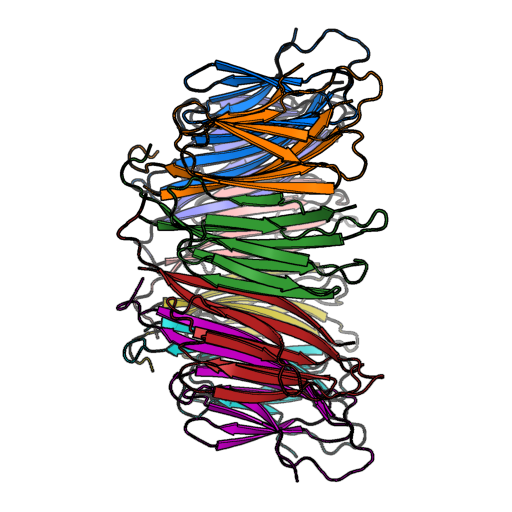E D C 1
ATOM 3073 O O . ILE D 1 145 ? 48.704 105.786 76.220 1.00 85.97 98 ILE D O 1
ATOM 3078 N N . PRO D 1 146 ? 47.930 104.059 77.451 1.00 87.93 99 PRO D N 1
ATOM 3079 C CA . PRO D 1 146 ? 47.104 104.893 78.306 1.00 86.68 99 PRO D CA 1
ATOM 3080 C C . PRO D 1 146 ? 47.940 105.818 79.202 1.00 86.40 99 PRO D C 1
ATOM 3081 O O . PRO D 1 146 ? 49.031 105.467 79.651 1.00 82.52 99 PRO D O 1
ATOM 3085 N N . SER D 1 147 ? 47.390 106.969 79.520 1.00 84.24 100 SER D N 1
ATOM 3086 C CA . SER D 1 147 ? 47.995 107.982 80.393 1.00 83.07 100 SER D CA 1
ATOM 3087 C C . SER D 1 147 ? 47.796 107.700 81.889 1.00 83.22 100 SER D C 1
ATOM 3088 O O . SER D 1 147 ? 47.393 108.587 82.647 1.00 77.64 100 SER D O 1
ATOM 3091 N N . ASP D 1 148 ? 48.021 106.459 82.328 1.00 81.80 101 ASP D N 1
ATOM 3092 C CA . ASP D 1 148 ? 47.865 106.063 83.727 1.00 82.54 101 ASP D CA 1
ATOM 3093 C C . ASP D 1 148 ? 49.209 106.167 84.465 1.00 84.06 101 ASP D C 1
ATOM 3094 O O . ASP D 1 148 ? 50.184 105.530 84.067 1.00 80.80 101 ASP D O 1
ATOM 3099 N N . PRO D 1 149 ? 49.297 106.949 85.579 1.00 84.59 102 PRO D N 1
ATOM 3100 C CA . PRO D 1 149 ? 50.539 107.056 86.344 1.00 84.74 102 PRO D CA 1
ATOM 3101 C C . PRO D 1 149 ? 51.004 105.739 86.985 1.00 85.41 102 PRO D C 1
ATOM 3102 O O . PRO D 1 149 ? 52.185 105.599 87.296 1.00 81.32 102 PRO D O 1
ATOM 3106 N N . SER D 1 150 ? 50.098 104.759 87.154 1.00 87.10 103 SER D N 1
ATOM 3107 C CA . SER D 1 150 ? 50.394 103.419 87.682 1.00 88.22 103 SER D CA 1
ATOM 3108 C C . SER D 1 150 ? 50.551 102.339 86.601 1.00 89.22 103 SER D C 1
ATOM 3109 O O . SER D 1 150 ? 50.587 101.153 86.916 1.00 86.43 103 SER D O 1
ATOM 3112 N N . ILE D 1 151 ? 50.652 102.716 85.324 1.00 89.77 104 ILE D N 1
ATOM 3113 C CA . ILE D 1 151 ? 50.843 101.778 84.225 1.00 90.54 104 ILE D CA 1
ATOM 3114 C C . ILE D 1 151 ? 52.123 100.957 84.410 1.00 91.21 104 ILE D C 1
ATOM 3115 O O . ILE D 1 151 ? 53.192 101.490 84.713 1.00 89.72 104 ILE D O 1
ATOM 3120 N N . TYR D 1 152 ? 52.004 99.650 84.187 1.00 92.39 105 TYR D N 1
ATOM 3121 C CA . TYR D 1 152 ? 53.133 98.733 84.078 1.00 93.19 105 TYR D CA 1
ATOM 3122 C C . TYR D 1 152 ? 52.817 97.693 83.006 1.00 93.62 105 TYR D C 1
ATOM 3123 O O . TYR D 1 152 ? 51.956 96.838 83.196 1.00 92.61 105 TYR D O 1
ATOM 3132 N N . ILE D 1 153 ? 53.505 97.762 81.887 1.00 94.28 106 ILE D N 1
ATOM 3133 C CA . ILE D 1 153 ? 53.420 96.764 80.820 1.00 94.46 106 ILE D CA 1
ATOM 3134 C C . ILE D 1 153 ? 54.818 96.208 80.597 1.00 94.86 106 ILE D C 1
ATOM 3135 O O . ILE D 1 153 ? 55.724 96.932 80.172 1.00 94.14 106 ILE D O 1
ATOM 3140 N N . GLU D 1 154 ? 54.988 94.927 80.872 1.00 96.10 107 GLU D N 1
ATOM 3141 C CA . GLU D 1 154 ? 56.172 94.145 80.529 1.00 96.43 107 GLU D CA 1
ATOM 3142 C C . GLU D 1 154 ? 55.783 93.173 79.417 1.00 96.82 107 GLU D C 1
ATOM 3143 O O . GLU D 1 154 ? 54.792 92.453 79.526 1.00 96.01 107 GLU D O 1
ATOM 3149 N N . GLY D 1 155 ? 56.536 93.156 78.332 1.00 97.21 108 GLY D N 1
ATOM 3150 C CA . GLY D 1 155 ? 56.263 92.291 77.204 1.00 97.48 108 GLY D CA 1
ATOM 3151 C C . GLY D 1 155 ? 57.534 91.771 76.550 1.00 97.93 108 GLY D C 1
ATOM 3152 O O . GLY D 1 155 ? 58.644 92.187 76.861 1.00 97.25 108 GLY D O 1
ATOM 3153 N N . ARG D 1 156 ? 57.343 90.854 75.621 1.00 98.07 109 ARG D N 1
ATOM 3154 C CA . ARG D 1 156 ? 58.437 90.328 74.798 1.00 98.23 109 ARG D CA 1
ATOM 3155 C C . ARG D 1 156 ? 57.938 90.126 73.377 1.00 98.49 109 ARG D C 1
ATOM 3156 O O . ARG D 1 156 ? 56.785 89.772 73.165 1.00 97.83 109 ARG D O 1
ATOM 3164 N N . TYR D 1 157 ? 58.805 90.354 72.394 1.00 98.19 110 TYR D N 1
ATOM 3165 C CA . TYR D 1 157 ? 58.525 90.040 71.003 1.00 98.39 110 TYR D CA 1
ATOM 3166 C C . TYR D 1 157 ? 59.517 89.026 70.453 1.00 98.34 110 TYR D C 1
ATOM 3167 O O . TYR D 1 157 ? 60.653 88.932 70.903 1.00 97.66 110 TYR D O 1
ATOM 3176 N N . CYS D 1 158 ? 59.065 88.275 69.456 1.00 98.48 111 CYS D N 1
ATOM 3177 C CA . CYS D 1 158 ? 59.877 87.371 68.663 1.00 98.45 111 CYS D CA 1
ATOM 3178 C C . CYS D 1 158 ? 59.527 87.556 67.184 1.00 98.55 111 CYS D C 1
ATOM 3179 O O . CYS D 1 158 ? 58.346 87.667 66.839 1.00 98.00 111 CYS D O 1
ATOM 3182 N N . PHE D 1 159 ? 60.537 87.618 66.305 1.00 98.51 112 PHE D N 1
ATOM 3183 C CA . PHE D 1 159 ? 60.382 87.785 64.870 1.00 98.64 112 PHE D CA 1
ATOM 3184 C C . PHE D 1 159 ? 61.160 86.695 64.140 1.00 98.65 112 PHE D C 1
ATOM 3185 O O . PHE D 1 159 ? 62.321 86.428 64.452 1.00 98.03 112 PHE D O 1
ATOM 3193 N N . GLN D 1 160 ? 60.541 86.110 63.104 1.00 98.55 113 GLN D N 1
ATOM 3194 C CA . GLN D 1 160 ? 61.193 85.271 62.103 1.00 98.40 113 GLN D CA 1
ATOM 3195 C C . GLN D 1 160 ? 60.921 85.897 60.736 1.00 98.42 113 GLN D C 1
ATOM 3196 O O . GLN D 1 160 ? 59.836 85.726 60.177 1.00 97.70 113 GLN D O 1
ATOM 3202 N N . LEU D 1 161 ? 61.885 86.657 60.209 1.00 98.45 114 LEU D N 1
ATOM 3203 C CA . LEU D 1 161 ? 61.742 87.412 58.972 1.00 98.41 114 LEU D CA 1
ATOM 3204 C C . LEU D 1 161 ? 62.624 86.829 57.879 1.00 98.37 114 LEU D C 1
ATOM 3205 O O . LEU D 1 161 ? 63.818 86.591 58.087 1.00 97.72 114 LEU D O 1
ATOM 3210 N N . THR D 1 162 ? 62.059 86.641 56.685 1.00 97.77 115 THR D N 1
ATOM 3211 C CA . THR D 1 162 ? 62.799 86.178 55.515 1.00 97.64 115 THR D CA 1
ATOM 3212 C C . THR D 1 162 ? 62.751 87.216 54.407 1.00 97.49 115 THR D C 1
ATOM 3213 O O . THR D 1 162 ? 61.681 87.709 54.057 1.00 96.82 115 THR D O 1
ATOM 3217 N N . TYR D 1 163 ? 63.909 87.510 53.813 1.00 97.16 116 TYR D N 1
ATOM 3218 C CA . TYR D 1 163 ? 64.055 88.331 52.618 1.00 96.93 116 TYR D CA 1
ATOM 3219 C C . TYR D 1 163 ? 64.868 87.591 51.553 1.00 96.74 116 TYR D C 1
ATOM 3220 O O . TYR D 1 163 ? 65.401 86.502 51.790 1.00 95.99 116 TYR D O 1
ATOM 3229 N N . CYS D 1 164 ? 64.954 88.173 50.358 1.00 96.13 117 CYS D N 1
ATOM 3230 C CA . CYS D 1 164 ? 65.729 87.634 49.253 1.00 95.55 117 CYS D CA 1
ATOM 3231 C C . CYS D 1 164 ? 66.958 88.508 49.005 1.00 95.47 117 CYS D C 1
ATOM 3232 O O . CYS D 1 164 ? 66.852 89.728 48.975 1.00 93.72 117 CYS D O 1
ATOM 3235 N N . LYS D 1 165 ? 68.138 87.890 48.826 1.00 95.12 118 LYS D N 1
ATOM 3236 C CA . LYS D 1 165 ? 69.396 88.610 48.569 1.00 95.16 118 LYS D CA 1
ATOM 3237 C C . LYS D 1 165 ? 70.069 88.099 47.298 1.00 94.77 118 LYS D C 1
ATOM 3238 O O . LYS D 1 165 ? 70.306 86.899 47.147 1.00 93.02 118 LYS D O 1
ATOM 3244 N N . SER D 1 166 ? 70.407 89.022 46.398 1.00 92.71 119 SER D N 1
ATOM 3245 C CA . SER D 1 166 ? 71.152 88.727 45.179 1.00 91.87 119 SER D CA 1
ATOM 3246 C C . SER D 1 166 ? 72.593 88.302 45.489 1.00 92.08 119 SER D C 1
ATOM 3247 O O . SER D 1 166 ? 73.187 88.699 46.485 1.00 89.73 119 SER D O 1
ATOM 3250 N N . LYS D 1 167 ? 73.172 87.503 44.579 1.00 91.45 120 LYS D N 1
ATOM 3251 C CA . LYS D 1 167 ? 74.587 87.110 44.576 1.00 90.54 120 LYS D CA 1
ATOM 3252 C C . LYS D 1 167 ? 75.315 87.590 43.317 1.00 88.39 120 LYS D C 1
ATOM 3253 O O . LYS D 1 167 ? 76.373 87.061 42.995 1.00 82.66 120 LYS D O 1
ATOM 3259 N N . ARG D 1 168 ? 74.744 88.549 42.573 1.00 85.08 121 ARG D N 1
ATOM 3260 C CA . ARG D 1 168 ? 75.344 89.046 41.325 1.00 81.77 121 ARG D CA 1
ATOM 3261 C C . ARG D 1 168 ? 76.528 89.972 41.592 1.00 79.55 121 ARG D C 1
ATOM 3262 O O . ARG D 1 168 ? 77.590 89.762 41.039 1.00 69.80 121 ARG D O 1
ATOM 3270 N N . ASP D 1 169 ? 76.333 90.936 42.482 1.00 77.31 122 ASP D N 1
ATOM 3271 C CA . ASP D 1 169 ? 77.338 91.949 42.840 1.00 74.47 122 ASP D CA 1
ATOM 3272 C C . ASP D 1 169 ? 78.148 91.492 44.056 1.00 74.62 122 ASP D C 1
ATOM 3273 O O . ASP D 1 169 ? 78.127 92.083 45.135 1.00 66.04 122 ASP D O 1
ATOM 3278 N N . CYS D 1 170 ? 78.823 90.358 43.873 1.00 80.98 123 CYS D N 1
ATOM 3279 C CA . CYS D 1 170 ? 79.535 89.685 44.936 1.00 79.42 123 CYS D CA 1
ATOM 3280 C C . CYS D 1 170 ? 81.013 90.070 44.922 1.00 77.45 123 CYS D C 1
ATOM 3281 O O . CYS D 1 170 ? 81.658 89.997 43.876 1.00 68.65 123 CYS D O 1
ATOM 3284 N N . LEU D 1 171 ? 81.535 90.415 46.074 1.00 73.05 124 LEU D N 1
ATOM 3285 C CA . LEU D 1 171 ? 82.961 90.653 46.294 1.00 70.98 124 LEU D CA 1
ATOM 3286 C C . LEU D 1 171 ? 83.651 89.379 46.807 1.00 67.39 124 LEU D C 1
ATOM 3287 O O . LEU D 1 171 ? 83.038 88.625 47.588 1.00 59.41 124 LEU D O 1
ATOM 3293 N N . ALA E 1 51 ? 61.656 79.376 43.129 1.00 88.80 4 ALA E N 1
ATOM 3294 C CA . ALA E 1 51 ? 61.007 79.429 44.422 1.00 90.71 4 ALA E CA 1
ATOM 3295 C C . ALA E 1 51 ? 61.633 78.447 45.422 1.00 92.01 4 ALA E C 1
ATOM 3296 O O . ALA E 1 51 ? 62.233 77.433 45.058 1.00 89.83 4 ALA E O 1
ATOM 3298 N N . GLU E 1 52 ? 61.459 78.735 46.685 1.00 93.40 5 GLU E N 1
ATOM 3299 C CA . GLU E 1 52 ? 61.767 77.831 47.789 1.00 93.96 5 GLU E CA 1
ATOM 3300 C C . GLU E 1 52 ? 60.631 77.856 48.810 1.00 94.90 5 GLU E C 1
ATOM 3301 O O . GLU E 1 52 ? 59.902 78.844 48.940 1.00 94.14 5 GLU E O 1
ATOM 3307 N N . LEU E 1 53 ? 60.488 76.742 49.538 1.00 95.76 6 LEU E N 1
ATOM 3308 C CA . LEU E 1 53 ? 59.600 76.672 50.689 1.00 96.16 6 LEU E CA 1
ATOM 3309 C C . LEU E 1 53 ? 60.295 77.279 51.908 1.00 96.44 6 LEU E C 1
ATOM 3310 O O . LEU E 1 53 ? 61.500 77.093 52.104 1.00 95.84 6 LEU E O 1
ATOM 3315 N N . VAL E 1 54 ? 59.518 77.964 52.718 1.00 97.09 7 VAL E N 1
ATOM 3316 C CA . VAL E 1 54 ? 59.940 78.504 54.012 1.00 97.36 7 VAL E CA 1
ATOM 3317 C C . VAL E 1 54 ? 59.024 77.917 55.076 1.00 97.52 7 VAL E C 1
ATOM 3318 O O . VAL E 1 54 ? 57.806 77.918 54.906 1.00 97.24 7 VAL E O 1
ATOM 3322 N N . THR E 1 55 ? 59.598 77.409 56.160 1.00 97.62 8 THR E N 1
ATOM 3323 C CA . THR E 1 55 ? 58.843 76.941 57.322 1.00 97.88 8 THR E CA 1
ATOM 3324 C C . THR E 1 55 ? 59.097 77.883 58.490 1.00 97.97 8 THR E C 1
ATOM 3325 O O . THR E 1 55 ? 60.243 78.200 58.786 1.00 97.53 8 THR E O 1
ATOM 3329 N N . ASN E 1 56 ? 58.010 78.320 59.125 1.00 97.90 9 ASN E N 1
ATOM 3330 C CA . ASN E 1 56 ? 58.053 79.042 60.386 1.00 98.15 9 ASN E CA 1
ATOM 3331 C C . ASN E 1 56 ? 57.516 78.121 61.481 1.00 98.21 9 ASN E C 1
ATOM 3332 O O . ASN E 1 56 ? 56.462 77.508 61.316 1.00 97.61 9 ASN E O 1
ATOM 3337 N N . GLU E 1 57 ? 58.226 78.067 62.594 1.00 98.35 10 GLU E N 1
ATOM 3338 C CA . GLU E 1 57 ? 57.810 77.358 63.793 1.00 98.37 10 GLU E CA 1
ATOM 3339 C C . GLU E 1 57 ? 57.704 78.361 64.941 1.00 98.44 10 GLU E C 1
ATOM 3340 O O . GLU E 1 57 ? 58.645 79.105 65.220 1.00 97.60 10 GLU E O 1
ATOM 3346 N N . PHE E 1 58 ? 56.554 78.404 65.584 1.00 98.41 11 PHE E N 1
ATOM 3347 C CA . PHE E 1 58 ? 56.311 79.327 66.688 1.00 98.34 11 PHE E CA 1
ATOM 3348 C C . PHE E 1 58 ? 55.321 78.751 67.693 1.00 98.34 11 PHE E C 1
ATOM 3349 O O . PHE E 1 58 ? 54.506 77.883 67.376 1.00 97.86 11 PHE E O 1
ATOM 3357 N N . ALA E 1 59 ? 55.393 79.242 68.917 1.00 98.22 12 ALA E N 1
ATOM 3358 C CA . ALA E 1 59 ? 54.500 78.884 69.999 1.00 98.27 12 ALA E CA 1
ATOM 3359 C C . ALA E 1 59 ? 53.993 80.139 70.713 1.00 98.23 12 ALA E C 1
ATOM 3360 O O . ALA E 1 59 ? 54.551 81.226 70.567 1.00 97.21 12 ALA E O 1
ATOM 3362 N N . GLY E 1 60 ? 52.938 79.985 71.480 1.00 98.17 13 GLY E N 1
ATOM 3363 C CA . GLY E 1 60 ? 52.387 81.076 72.266 1.00 98.15 13 GLY E CA 1
ATOM 3364 C C . GLY E 1 60 ? 51.479 80.580 73.372 1.00 98.38 13 GLY E C 1
ATOM 3365 O O . GLY E 1 60 ? 51.089 79.415 73.406 1.00 97.62 13 GLY E O 1
ATOM 3366 N N . ASP E 1 61 ? 51.141 81.492 74.269 1.00 97.81 14 ASP E N 1
ATOM 3367 C CA . ASP E 1 61 ? 50.324 81.204 75.437 1.00 97.89 14 ASP E CA 1
ATOM 3368 C C . ASP E 1 61 ? 48.895 81.722 75.251 1.00 97.83 14 ASP E C 1
ATOM 3369 O O . ASP E 1 61 ? 48.638 82.694 74.541 1.00 96.91 14 ASP E O 1
ATOM 3374 N N . ILE E 1 62 ? 47.946 81.055 75.913 1.00 97.24 15 ILE E N 1
ATOM 3375 C CA . ILE E 1 62 ? 46.528 81.417 75.987 1.00 97.06 15 ILE E CA 1
ATOM 3376 C C . ILE E 1 62 ? 46.175 81.528 77.463 1.00 96.66 15 ILE E C 1
ATOM 3377 O O . ILE E 1 62 ? 46.420 80.597 78.227 1.00 95.49 15 ILE E O 1
ATOM 3382 N N . LEU E 1 63 ? 45.568 82.632 77.862 1.00 96.00 16 LEU E N 1
ATOM 3383 C CA . LEU E 1 63 ? 45.068 82.819 79.219 1.00 95.51 16 LEU E CA 1
ATOM 3384 C C . LEU E 1 63 ? 43.734 83.555 79.188 1.00 95.07 16 LEU E C 1
ATOM 3385 O O . LEU E 1 63 ? 43.647 84.696 78.741 1.00 93.80 16 LEU E O 1
ATOM 3390 N N . ILE E 1 64 ? 42.694 82.890 79.701 1.00 94.46 17 ILE E N 1
ATOM 3391 C CA . ILE E 1 64 ? 41.341 83.428 79.823 1.00 93.64 17 ILE E CA 1
ATOM 3392 C C . ILE E 1 64 ? 40.965 83.366 81.296 1.00 93.09 17 ILE E C 1
ATOM 3393 O O . ILE E 1 64 ? 40.746 82.279 81.843 1.00 91.37 17 ILE E O 1
ATOM 3398 N N . SER E 1 65 ? 40.915 84.519 81.956 1.00 91.28 18 SER E N 1
ATOM 3399 C CA . SER E 1 65 ? 40.574 84.615 83.367 1.00 89.28 18 SER E CA 1
ATOM 3400 C C . SER E 1 65 ? 39.968 85.982 83.662 1.00 87.18 18 SER E C 1
ATOM 3401 O O . SER E 1 65 ? 40.508 87.003 83.249 1.00 79.31 18 SER E O 1
ATOM 3404 N N . ASN E 1 80 ? 29.191 85.238 74.672 1.00 52.82 33 ASN E N 1
ATOM 3405 C CA . ASN E 1 80 ? 30.148 84.338 74.016 1.00 52.99 33 ASN E CA 1
ATOM 3406 C C . ASN E 1 80 ? 31.136 85.179 73.207 1.00 56.16 33 ASN E C 1
ATOM 3407 O O . ASN E 1 80 ? 30.761 85.814 72.219 1.00 52.03 33 ASN E O 1
ATOM 3412 N N . THR E 1 81 ? 32.389 85.221 73.667 1.00 74.49 34 THR E N 1
ATOM 3413 C CA . THR E 1 81 ? 33.433 86.012 73.035 1.00 78.01 34 THR E CA 1
ATOM 3414 C C . THR E 1 81 ? 34.304 85.126 72.157 1.00 83.42 34 THR E C 1
ATOM 3415 O O . THR E 1 81 ? 34.470 83.935 72.403 1.00 80.76 34 THR E O 1
ATOM 3419 N N . THR E 1 82 ? 34.831 85.726 71.107 1.00 84.70 35 THR E N 1
ATOM 3420 C CA . THR E 1 82 ? 35.813 85.111 70.219 1.00 86.68 35 THR E CA 1
ATOM 3421 C C . THR E 1 82 ? 37.127 85.865 70.371 1.00 88.10 35 THR E C 1
ATOM 3422 O O . THR E 1 82 ? 37.143 87.089 70.297 1.00 85.97 35 THR E O 1
ATOM 3426 N N . VAL E 1 83 ? 38.222 85.135 70.566 1.00 90.82 36 VAL E N 1
ATOM 3427 C CA . VAL E 1 83 ? 39.571 85.705 70.637 1.00 91.27 36 VAL E CA 1
ATOM 3428 C C . VAL E 1 83 ? 40.404 85.110 69.513 1.00 93.29 36 VAL E C 1
ATOM 3429 O O . VAL E 1 83 ? 40.685 83.910 69.520 1.00 92.52 36 VAL E O 1
ATOM 3433 N N . ASN E 1 84 ? 40.807 85.928 68.548 1.00 92.65 37 ASN E N 1
ATOM 3434 C CA . ASN E 1 84 ? 41.716 85.491 67.486 1.00 93.55 37 ASN E CA 1
ATOM 3435 C C . ASN E 1 84 ? 43.146 85.404 68.041 1.00 94.47 37 ASN E C 1
ATOM 3436 O O . ASN E 1 84 ? 43.667 86.404 68.526 1.00 93.33 37 ASN E O 1
ATOM 3441 N N . ILE E 1 85 ? 43.758 84.223 67.971 1.00 95.80 38 ILE E N 1
ATOM 3442 C CA . ILE E 1 85 ? 45.124 83.995 68.481 1.00 96.12 38 ILE E CA 1
ATOM 3443 C C . ILE E 1 85 ? 46.173 84.019 67.368 1.00 97.25 38 ILE E C 1
ATOM 3444 O O . ILE E 1 85 ? 47.307 84.413 67.597 1.00 96.39 38 ILE E O 1
ATOM 3449 N N . TRP E 1 86 ? 45.785 83.625 66.143 1.00 97.52 39 TRP E N 1
ATOM 3450 C CA . TRP E 1 86 ? 46.628 83.703 64.952 1.00 97.91 39 TRP E CA 1
ATOM 3451 C C . TRP E 1 86 ? 45.777 83.980 63.719 1.00 97.85 39 TRP E C 1
ATOM 3452 O O . TRP E 1 86 ? 44.652 83.481 63.606 1.00 97.06 39 TRP E O 1
ATOM 3463 N N . LYS E 1 87 ? 46.305 84.750 62.785 1.00 97.49 40 LYS E N 1
ATOM 3464 C CA . LYS E 1 87 ? 45.778 84.856 61.429 1.00 97.05 40 LYS E CA 1
ATOM 3465 C C . LYS E 1 87 ? 46.894 85.115 60.425 1.00 97.50 40 LYS E C 1
ATOM 3466 O O . LYS E 1 87 ? 47.948 85.648 60.774 1.00 96.43 40 LYS E O 1
ATOM 3472 N N . ASN E 1 88 ? 46.639 84.760 59.165 1.00 96.97 41 ASN E N 1
ATOM 3473 C CA . ASN E 1 88 ? 47.473 85.180 58.039 1.00 96.81 41 ASN E CA 1
ATOM 3474 C C . ASN E 1 88 ? 47.033 86.558 57.500 1.00 97.06 41 ASN E C 1
ATOM 3475 O O . ASN E 1 88 ? 46.155 87.223 58.069 1.00 94.17 41 ASN E O 1
ATOM 3480 N N . ASP E 1 89 ? 47.649 86.983 56.397 1.00 96.26 42 ASP E N 1
ATOM 3481 C CA . ASP E 1 89 ? 47.344 88.254 55.718 1.00 95.63 42 ASP E CA 1
ATOM 3482 C C . ASP E 1 89 ? 46.249 88.147 54.642 1.00 95.33 42 ASP E C 1
ATOM 3483 O O . ASP E 1 89 ? 45.938 89.136 53.978 1.00 89.98 42 ASP E O 1
ATOM 3488 N N . GLY E 1 90 ? 45.673 86.963 54.445 1.00 94.19 43 GLY E N 1
ATOM 3489 C CA . GLY E 1 90 ? 44.717 86.680 53.370 1.00 93.43 43 GLY E CA 1
ATOM 3490 C C . GLY E 1 90 ? 45.349 86.426 51.995 1.00 93.96 43 GLY E C 1
ATOM 3491 O O . GLY E 1 90 ? 44.616 86.147 51.048 1.00 90.26 43 GLY E O 1
ATOM 3492 N N . ILE E 1 91 ? 46.682 86.510 51.869 1.00 94.08 44 ILE E N 1
ATOM 3493 C CA . ILE E 1 91 ? 47.421 86.335 50.610 1.00 93.29 44 ILE E CA 1
ATOM 3494 C C . ILE E 1 91 ? 48.285 85.071 50.662 1.00 93.26 44 ILE E C 1
ATOM 3495 O O . ILE E 1 91 ? 48.268 84.247 49.747 1.00 89.85 44 ILE E O 1
ATOM 3500 N N . VAL E 1 92 ? 49.047 84.891 51.738 1.00 92.81 45 VAL E N 1
ATOM 3501 C CA . VAL E 1 92 ? 49.959 83.761 51.900 1.00 92.85 45 VAL E CA 1
ATOM 3502 C C . VAL E 1 92 ? 49.199 82.440 51.990 1.00 93.35 45 VAL E C 1
ATOM 3503 O O . VAL E 1 92 ? 48.319 82.263 52.831 1.00 92.91 45 VAL E O 1
ATOM 3507 N N . SER E 1 93 ? 49.567 81.465 51.138 1.00 94.14 46 SER E N 1
ATOM 3508 C CA . SER E 1 93 ? 49.062 80.098 51.229 1.00 94.11 46 SER E CA 1
ATOM 3509 C C . SER E 1 93 ? 49.912 79.295 52.209 1.00 94.99 46 SER E C 1
ATOM 3510 O O . SER E 1 93 ? 51.059 78.936 51.916 1.00 93.52 46 SER E O 1
ATOM 3513 N N . LEU E 1 94 ? 49.361 79.011 53.382 1.00 96.36 47 LEU E N 1
ATOM 3514 C CA . LEU E 1 94 ? 50.036 78.334 54.476 1.00 96.96 47 LEU E CA 1
ATOM 3515 C C . LEU E 1 94 ? 49.504 76.915 54.668 1.00 97.02 47 LEU E C 1
ATOM 3516 O O . LEU E 1 94 ? 48.303 76.711 54.846 1.00 96.18 47 LEU E O 1
ATOM 3521 N N . SER E 1 95 ? 50.385 75.944 54.671 1.00 97.21 48 SER E N 1
ATOM 3522 C CA . SER E 1 95 ? 50.094 74.567 55.051 1.00 97.39 48 SER E CA 1
ATOM 3523 C C . SER E 1 95 ? 50.874 74.191 56.302 1.00 97.61 48 SER E C 1
ATOM 3524 O O . SER E 1 95 ? 51.970 74.711 56.524 1.00 97.03 48 SER E O 1
ATOM 3527 N N . GLY E 1 96 ? 50.369 73.255 57.077 1.00 97.84 49 GLY E N 1
ATOM 3528 C CA . GLY E 1 96 ? 51.117 72.770 58.225 1.00 97.95 49 GLY E CA 1
ATOM 3529 C C . GLY E 1 96 ? 50.259 72.195 59.330 1.00 98.20 49 GLY E C 1
ATOM 3530 O O . GLY E 1 96 ? 49.135 71.746 59.096 1.00 97.59 49 GLY E O 1
ATOM 3531 N N . THR E 1 97 ? 50.821 72.189 60.536 1.00 98.23 50 THR E N 1
ATOM 3532 C CA . THR E 1 97 ? 50.174 71.640 61.722 1.00 98.43 50 THR E CA 1
ATOM 3533 C C . THR E 1 97 ? 49.991 72.708 62.792 1.00 98.44 50 THR E C 1
ATOM 3534 O O . THR E 1 97 ? 50.891 73.499 63.065 1.00 97.97 50 THR E O 1
ATOM 3538 N N . ILE E 1 98 ? 48.809 72.677 63.401 1.00 98.49 51 ILE E N 1
ATOM 3539 C CA . ILE E 1 98 ? 48.426 73.483 64.558 1.00 98.44 51 ILE E CA 1
ATOM 3540 C C . ILE E 1 98 ? 48.164 72.525 65.720 1.00 98.44 51 ILE E C 1
ATOM 3541 O O . ILE E 1 98 ? 47.394 71.579 65.571 1.00 97.88 51 ILE E O 1
ATOM 3546 N N . SER E 1 99 ? 48.768 72.779 66.876 1.00 98.43 52 SER E N 1
ATOM 3547 C CA . SER E 1 99 ? 48.500 72.053 68.121 1.00 98.42 52 SER E CA 1
ATOM 3548 C C . SER E 1 99 ? 48.058 73.042 69.197 1.00 98.44 52 SER E C 1
ATOM 3549 O O . SER E 1 99 ? 48.695 74.078 69.379 1.00 97.98 52 SER E O 1
ATOM 3552 N N . ILE E 1 100 ? 46.977 72.730 69.904 1.00 98.39 53 ILE E N 1
ATOM 3553 C CA . ILE E 1 100 ? 46.444 73.558 70.989 1.00 98.24 53 ILE E CA 1
ATOM 3554 C C . ILE E 1 100 ? 46.324 72.695 72.246 1.00 98.24 53 ILE E C 1
ATOM 3555 O O . ILE E 1 100 ? 45.574 71.727 72.263 1.00 97.67 53 ILE E O 1
ATOM 3560 N N . TYR E 1 101 ? 47.037 73.066 73.287 1.00 97.97 54 TYR E N 1
ATOM 3561 C CA . TYR E 1 101 ? 46.991 72.438 74.602 1.00 97.96 54 TYR E CA 1
ATOM 3562 C C . TYR E 1 101 ? 46.119 73.258 75.550 1.00 97.85 54 TYR E C 1
ATOM 3563 O O . TYR E 1 101 ? 46.249 74.478 75.620 1.00 97.47 54 TYR E O 1
ATOM 3572 N N . ASN E 1 102 ? 45.255 72.590 76.297 1.00 97.18 55 ASN E N 1
ATOM 3573 C CA . ASN E 1 102 ? 44.508 73.153 77.415 1.00 96.99 55 ASN E CA 1
ATOM 3574 C C . ASN E 1 102 ? 45.069 72.563 78.712 1.00 96.88 55 ASN E C 1
ATOM 3575 O O . ASN E 1 102 ? 45.019 71.354 78.915 1.00 95.90 55 ASN E O 1
ATOM 3580 N N . ASN E 1 103 ? 45.611 73.402 79.592 1.00 96.95 56 ASN E N 1
ATOM 3581 C CA . ASN E 1 103 ? 46.270 72.954 80.817 1.00 96.67 56 ASN E CA 1
ATOM 3582 C C . ASN E 1 103 ? 45.301 72.214 81.744 1.00 96.23 56 ASN E C 1
ATOM 3583 O O . ASN E 1 103 ? 44.120 72.540 81.834 1.00 95.07 56 ASN E O 1
ATOM 3588 N N . ARG E 1 104 ? 45.797 71.226 82.479 1.00 96.00 57 ARG E N 1
ATOM 3589 C CA . ARG E 1 104 ? 45.015 70.419 83.421 1.00 95.22 57 ARG E CA 1
ATOM 3590 C C . ARG E 1 104 ? 44.408 71.201 84.594 1.00 94.94 57 ARG E C 1
ATOM 3591 O O . ARG E 1 104 ? 43.518 70.695 85.267 1.00 91.56 57 ARG E O 1
ATOM 3599 N N . ASN E 1 105 ? 44.905 72.409 84.829 1.00 94.73 58 ASN E N 1
ATOM 3600 C CA . ASN E 1 105 ? 44.387 73.314 85.859 1.00 94.02 58 ASN E CA 1
ATOM 3601 C C . ASN E 1 105 ? 43.254 74.232 85.366 1.00 94.38 58 ASN E C 1
ATOM 3602 O O . ASN E 1 105 ? 42.723 75.009 86.154 1.00 91.48 58 ASN E O 1
ATOM 3607 N N . SER E 1 106 ? 42.882 74.140 84.099 1.00 94.57 59 SER E N 1
ATOM 3608 C CA . SER E 1 106 ? 41.761 74.901 83.548 1.00 94.73 59 SER E CA 1
ATOM 3609 C C . SER E 1 106 ? 40.431 74.415 84.120 1.00 94.10 59 SER E C 1
ATOM 3610 O O . SER E 1 106 ? 40.225 73.222 84.340 1.00 92.95 59 SER E O 1
ATOM 3613 N N . THR E 1 107 ? 39.501 75.345 84.330 1.00 93.16 60 THR E N 1
ATOM 3614 C CA . THR E 1 107 ? 38.152 75.046 84.841 1.00 92.07 60 THR E CA 1
ATOM 3615 C C . THR E 1 107 ? 37.199 74.546 83.757 1.00 91.56 60 THR E C 1
ATOM 3616 O O . THR E 1 107 ? 36.192 73.909 84.074 1.00 89.37 60 THR E O 1
ATOM 3620 N N . ASN E 1 108 ? 37.481 74.854 82.501 1.00 91.73 61 ASN E N 1
ATOM 3621 C CA . ASN E 1 108 ? 36.581 74.618 81.374 1.00 92.16 61 ASN E CA 1
ATOM 3622 C C . ASN E 1 108 ? 37.329 74.034 80.170 1.00 93.16 61 ASN E C 1
ATOM 3623 O O . ASN E 1 108 ? 38.552 74.127 80.071 1.00 92.04 61 ASN E O 1
ATOM 3628 N N . ALA E 1 109 ? 36.556 73.457 79.244 1.00 93.23 62 ALA E N 1
ATOM 3629 C CA . ALA E 1 109 ? 37.065 73.065 77.941 1.00 93.14 62 ALA E CA 1
ATOM 3630 C C . ALA E 1 109 ? 37.459 74.296 77.114 1.00 93.59 62 ALA E C 1
ATOM 3631 O O . ALA E 1 109 ? 36.851 75.364 77.237 1.00 92.32 62 ALA E O 1
ATOM 3633 N N . LEU E 1 110 ? 38.437 74.137 76.249 1.00 94.25 63 LEU E N 1
ATOM 3634 C CA . LEU E 1 110 ? 38.870 75.163 75.301 1.00 94.61 63 LEU E CA 1
ATOM 3635 C C . LEU E 1 110 ? 38.302 74.819 73.921 1.00 95.04 63 LEU E C 1
ATOM 3636 O O . LEU E 1 110 ? 38.690 73.822 73.325 1.00 93.88 63 LEU E O 1
ATOM 3641 N N . SER E 1 111 ? 37.378 75.635 73.429 1.00 95.47 64 SER E N 1
ATOM 3642 C CA . SER E 1 111 ? 36.816 75.499 72.086 1.00 95.43 64 SER E CA 1
ATOM 3643 C C . SER E 1 111 ? 37.619 76.331 71.090 1.00 96.08 64 SER E C 1
ATOM 3644 O O . SER E 1 111 ? 37.814 77.528 71.285 1.00 95.36 64 SER E O 1
ATOM 3647 N N . ILE E 1 112 ? 38.090 75.686 70.022 1.00 96.96 65 ILE E N 1
ATOM 3648 C CA . ILE E 1 112 ? 38.962 76.299 69.015 1.00 97.19 65 ILE E CA 1
ATOM 3649 C C . ILE E 1 112 ? 38.310 76.172 67.640 1.00 97.47 65 ILE E C 1
ATOM 3650 O O . ILE E 1 112 ? 37.915 75.090 67.225 1.00 96.78 65 ILE E O 1
ATOM 3655 N N . GLN E 1 113 ? 38.252 77.289 66.918 1.00 97.46 66 GLN E N 1
ATOM 3656 C CA . GLN E 1 113 ? 37.881 77.327 65.512 1.00 97.64 66 GLN E CA 1
ATOM 3657 C C . GLN E 1 113 ? 39.139 77.539 64.662 1.00 97.84 66 GLN E C 1
ATOM 3658 O O . GLN E 1 113 ? 39.820 78.548 64.802 1.00 97.31 66 GLN E O 1
ATOM 3664 N N . ILE E 1 114 ? 39.400 76.587 63.769 1.00 97.87 67 ILE E N 1
ATOM 3665 C CA . ILE E 1 114 ? 40.453 76.700 62.755 1.00 97.98 67 ILE E CA 1
ATOM 3666 C C . ILE E 1 114 ? 39.777 76.942 61.411 1.00 97.70 67 ILE E C 1
ATOM 3667 O O . ILE E 1 114 ? 38.992 76.111 60.951 1.00 96.96 67 ILE E O 1
ATOM 3672 N N . ILE E 1 115 ? 40.069 78.078 60.785 1.00 97.82 68 ILE E N 1
ATOM 3673 C CA . ILE E 1 115 ? 39.595 78.419 59.447 1.00 97.72 68 ILE E CA 1
ATOM 3674 C C . ILE E 1 115 ? 40.710 78.120 58.449 1.00 97.63 68 ILE E C 1
ATOM 3675 O O . ILE E 1 115 ? 41.819 78.640 58.567 1.00 96.78 68 ILE E O 1
ATOM 3680 N N . SER E 1 116 ? 40.393 77.283 57.456 1.00 96.70 69 SER E N 1
ATOM 3681 C CA . SER E 1 116 ? 41.184 77.019 56.259 1.00 95.94 69 SER E CA 1
ATOM 3682 C C . SER E 1 116 ? 40.260 77.125 55.040 1.00 95.58 69 SER E C 1
ATOM 3683 O O . SER E 1 116 ? 39.389 78.014 55.010 1.00 91.92 69 SER E O 1
ATOM 3686 N N . SER E 1 117 ? 40.377 76.258 54.047 1.00 94.42 70 SER E N 1
ATOM 3687 C CA . SER E 1 117 ? 39.354 76.078 53.013 1.00 92.96 70 SER E CA 1
ATOM 3688 C C . SER E 1 117 ? 38.010 75.608 53.595 1.00 92.96 70 SER E C 1
ATOM 3689 O O . SER E 1 117 ? 36.955 75.804 52.996 1.00 89.10 70 SER E O 1
ATOM 3692 N N . THR E 1 118 ? 38.048 75.026 54.792 1.00 94.48 71 THR E N 1
ATOM 3693 C CA . THR E 1 118 ? 36.880 74.668 55.596 1.00 94.00 71 THR E CA 1
ATOM 3694 C C . THR E 1 118 ? 37.004 75.279 56.996 1.00 95.46 71 THR E C 1
ATOM 3695 O O . THR E 1 118 ? 38.098 75.588 57.462 1.00 93.92 71 THR E O 1
ATOM 3699 N N . THR E 1 119 ? 35.873 75.414 57.677 1.00 96.01 72 THR E N 1
ATOM 3700 C CA . THR E 1 119 ? 35.863 75.772 59.098 1.00 96.20 72 THR E CA 1
ATOM 3701 C C . THR E 1 119 ? 35.725 74.510 59.930 1.00 96.09 72 THR E C 1
ATOM 3702 O O . THR E 1 119 ? 34.754 73.772 59.784 1.00 94.27 72 THR E O 1
ATOM 3706 N N . ASN E 1 120 ? 36.696 74.260 60.815 1.00 96.40 73 ASN E N 1
ATOM 3707 C CA . ASN E 1 120 ? 36.667 73.152 61.759 1.00 96.17 73 ASN E CA 1
ATOM 3708 C C . ASN E 1 120 ? 36.637 73.689 63.184 1.00 96.75 73 ASN E C 1
ATOM 3709 O O . ASN E 1 120 ? 37.382 74.606 63.525 1.00 95.67 73 ASN E O 1
ATOM 3714 N N . THR E 1 121 ? 35.803 73.087 64.021 1.00 96.41 74 THR E N 1
ATOM 3715 C CA . THR E 1 121 ? 35.760 73.370 65.457 1.00 96.17 74 THR E CA 1
ATOM 3716 C C . THR E 1 121 ? 36.223 72.143 66.234 1.00 95.88 74 THR E C 1
ATOM 3717 O O . THR E 1 121 ? 35.820 71.019 65.939 1.00 94.05 74 THR E O 1
ATOM 3721 N N . PHE E 1 122 ? 37.073 72.368 67.228 1.00 95.97 75 PHE E N 1
ATOM 3722 C CA . PHE E 1 122 ? 37.620 71.352 68.108 1.00 95.48 75 PHE E CA 1
ATOM 3723 C C . PHE E 1 122 ? 37.399 71.771 69.563 1.00 95.34 75 PHE E C 1
ATOM 3724 O O . PHE E 1 122 ? 37.300 72.953 69.870 1.00 94.33 75 PHE E O 1
ATOM 3732 N N . THR E 1 123 ? 37.356 70.781 70.447 1.00 95.12 76 THR E N 1
ATOM 3733 C CA . THR E 1 123 ? 37.272 71.006 71.888 1.00 94.56 76 THR E CA 1
ATOM 3734 C C . THR E 1 123 ? 38.408 70.265 72.580 1.00 94.98 76 THR E C 1
ATOM 3735 O O . THR E 1 123 ? 38.503 69.044 72.469 1.00 93.74 76 THR E O 1
ATOM 3739 N N . ALA E 1 124 ? 39.259 70.995 73.287 1.00 95.38 77 ALA E N 1
ATOM 3740 C CA . ALA E 1 124 ? 40.287 70.426 74.140 1.00 95.68 77 ALA E CA 1
ATOM 3741 C C . ALA E 1 124 ? 39.815 70.471 75.601 1.00 95.50 77 ALA E C 1
ATOM 3742 O O . ALA E 1 124 ? 39.672 71.554 76.179 1.00 94.82 77 ALA E O 1
ATOM 3744 N N . LEU E 1 125 ? 39.585 69.305 76.190 1.00 94.49 78 LEU E N 1
ATOM 3745 C CA . LEU E 1 125 ? 39.319 69.190 77.622 1.00 94.10 78 LEU E CA 1
ATOM 3746 C C . LEU E 1 125 ? 40.597 69.519 78.417 1.00 94.92 78 LEU E C 1
ATOM 3747 O O . LEU E 1 125 ? 41.696 69.370 77.888 1.00 94.50 78 LEU E O 1
ATOM 3752 N N . PRO E 1 126 ? 40.473 69.928 79.709 1.00 94.53 79 PRO E N 1
ATOM 3753 C CA . PRO E 1 126 ? 41.639 70.178 80.546 1.00 94.83 79 PRO E CA 1
ATOM 3754 C C . PRO E 1 126 ? 42.633 69.015 80.521 1.00 95.27 79 PRO E C 1
ATOM 3755 O O . PRO E 1 126 ? 42.252 67.854 80.676 1.00 94.52 79 PRO E O 1
ATOM 3759 N N . GLY E 1 127 ? 43.911 69.316 80.308 1.00 95.92 80 GLY E N 1
ATOM 3760 C CA . GLY E 1 127 ? 44.997 68.339 80.199 1.00 96.18 80 GLY E CA 1
ATOM 3761 C C . GLY E 1 127 ? 45.171 67.703 78.816 1.00 96.71 80 GLY E C 1
ATOM 3762 O O . GLY E 1 127 ? 46.020 66.815 78.677 1.00 96.05 80 GLY E O 1
ATOM 3763 N N . ASN E 1 128 ? 44.425 68.117 77.791 1.00 96.10 81 ASN E N 1
ATOM 3764 C CA . ASN E 1 128 ? 44.501 67.537 76.448 1.00 96.46 81 ASN E CA 1
ATOM 3765 C C . ASN E 1 128 ? 45.057 68.526 75.425 1.00 97.08 81 ASN E C 1
ATOM 3766 O O . ASN E 1 128 ? 44.758 69.720 75.461 1.00 96.44 81 ASN E O 1
ATOM 3771 N N . THR E 1 129 ? 45.805 67.990 74.457 1.00 97.55 82 THR E N 1
ATOM 3772 C CA . THR E 1 129 ? 46.204 68.696 73.241 1.00 97.73 82 THR E CA 1
ATOM 3773 C C . THR E 1 129 ? 45.406 68.171 72.054 1.00 97.54 82 THR E C 1
ATOM 3774 O O . THR E 1 129 ? 45.368 66.968 71.825 1.00 96.96 82 THR E O 1
ATOM 3778 N N . ILE E 1 130 ? 44.796 69.064 71.279 1.00 97.87 83 ILE E N 1
ATOM 3779 C CA . ILE E 1 130 ? 44.248 68.762 69.954 1.00 97.50 83 ILE E CA 1
ATOM 3780 C C . ILE E 1 130 ? 45.268 69.182 68.890 1.00 98.01 83 ILE E C 1
ATOM 3781 O O . ILE E 1 130 ? 45.931 70.213 69.031 1.00 97.65 83 ILE E O 1
ATOM 3786 N N . SER E 1 131 ? 45.353 68.422 67.799 1.00 98.13 84 SER E N 1
ATOM 3787 C CA . SER E 1 131 ? 46.191 68.768 66.656 1.00 98.27 84 SER E CA 1
ATOM 3788 C C . SER E 1 131 ? 45.427 68.648 65.338 1.00 98.18 84 SER E C 1
ATOM 3789 O O . SER E 1 131 ? 44.565 67.785 65.169 1.00 97.58 84 SER E O 1
ATOM 3792 N N . TYR E 1 132 ? 45.740 69.535 64.386 1.00 98.23 85 TYR E N 1
ATOM 3793 C CA . TYR E 1 132 ? 45.162 69.572 63.041 1.00 98.27 85 TYR E CA 1
ATOM 3794 C C . TYR E 1 132 ? 46.267 69.823 62.019 1.00 98.22 85 TYR E C 1
ATOM 3795 O O . TYR E 1 132 ? 47.125 70.669 62.244 1.00 97.77 85 TYR E O 1
ATOM 3804 N N . THR E 1 133 ? 46.236 69.121 60.897 1.00 98.00 86 THR E N 1
ATOM 3805 C CA . THR E 1 133 ? 47.162 69.329 59.778 1.00 98.04 86 THR E CA 1
ATOM 3806 C C . THR E 1 133 ? 46.382 69.551 58.490 1.00 97.76 86 THR E C 1
ATOM 3807 O O . THR E 1 133 ? 45.507 68.751 58.168 1.00 96.82 86 THR E O 1
ATOM 3811 N N . GLY E 1 134 ? 46.696 70.620 57.752 1.00 97.47 87 GLY E N 1
ATOM 3812 C CA . GLY E 1 134 ? 45.988 70.937 56.524 1.00 97.34 87 GLY E CA 1
ATOM 3813 C C . GLY E 1 134 ? 46.651 72.009 55.664 1.00 97.53 87 GLY E C 1
ATOM 3814 O O . GLY E 1 134 ? 47.690 72.574 56.020 1.00 96.80 87 GLY E O 1
ATOM 3815 N N . PHE E 1 135 ? 46.018 72.279 54.504 1.00 96.42 88 PHE E N 1
ATOM 3816 C CA . PHE E 1 135 ? 46.378 73.352 53.580 1.00 95.91 88 PHE E CA 1
ATOM 3817 C C . PHE E 1 135 ? 45.531 74.609 53.822 1.00 95.84 88 PHE E C 1
ATOM 3818 O O . PHE E 1 135 ? 44.512 74.557 54.508 1.00 93.46 88 PHE E O 1
ATOM 3826 N N . ASP E 1 136 ? 45.944 75.724 53.223 1.00 95.82 89 ASP E N 1
ATOM 3827 C CA . ASP E 1 136 ? 45.214 76.999 53.203 1.00 95.99 89 ASP E CA 1
ATOM 3828 C C . ASP E 1 136 ? 44.741 77.488 54.582 1.00 96.71 89 ASP E C 1
ATOM 3829 O O . ASP E 1 136 ? 43.642 78.020 54.740 1.00 95.44 89 ASP E O 1
ATOM 3834 N N . LEU E 1 137 ? 45.596 77.302 55.587 1.00 97.29 90 LEU E N 1
ATOM 3835 C CA . LEU E 1 137 ? 45.330 77.770 56.944 1.00 97.70 90 LEU E CA 1
ATOM 3836 C C . LEU E 1 137 ? 45.241 79.301 56.959 1.00 97.71 90 LEU E C 1
ATOM 3837 O O . LEU E 1 137 ? 46.153 79.985 56.482 1.00 97.26 90 LEU E O 1
ATOM 3842 N N . GLN E 1 138 ? 44.156 79.840 57.513 1.00 97.83 91 GLN E N 1
ATOM 3843 C CA . GLN E 1 138 ? 43.861 81.279 57.489 1.00 97.72 91 GLN E CA 1
ATOM 3844 C C . GLN E 1 138 ? 43.796 81.920 58.873 1.00 97.73 91 GLN E C 1
ATOM 3845 O O . GLN E 1 138 ? 44.322 83.016 59.068 1.00 96.17 91 GLN E O 1
ATOM 3851 N N . SER E 1 139 ? 43.149 81.271 59.831 1.00 98.00 92 SER E N 1
ATOM 3852 C CA . SER E 1 139 ? 43.071 81.806 61.193 1.00 98.08 92 SER E CA 1
ATOM 3853 C C . SER E 1 139 ? 42.782 80.731 62.230 1.00 98.28 92 SER E C 1
ATOM 3854 O O . SER E 1 139 ? 42.174 79.698 61.932 1.00 97.35 92 SER E O 1
ATOM 3857 N N . VAL E 1 140 ? 43.157 81.006 63.467 1.00 98.08 93 VAL E N 1
ATOM 3858 C CA . VAL E 1 140 ? 42.781 80.216 64.642 1.00 98.11 93 VAL E CA 1
ATOM 3859 C C . VAL E 1 140 ? 42.221 81.161 65.696 1.00 97.81 93 VAL E C 1
ATOM 3860 O O . VAL E 1 140 ? 42.841 82.173 66.025 1.00 97.04 93 VAL E O 1
ATOM 3864 N N . SER E 1 141 ? 41.053 80.828 66.223 1.00 97.34 94 SER E N 1
ATOM 3865 C CA . SER E 1 141 ? 40.382 81.601 67.259 1.00 97.18 94 SER E CA 1
ATOM 3866 C C . SER E 1 141 ? 39.900 80.702 68.394 1.00 97.27 94 SER E C 1
ATOM 3867 O O . SER E 1 141 ? 39.452 79.580 68.152 1.00 96.26 94 SER E O 1
ATOM 3870 N N . VAL E 1 142 ? 39.947 81.217 69.622 1.00 96.47 95 VAL E N 1
ATOM 3871 C CA . VAL E 1 142 ? 39.180 80.653 70.729 1.00 96.15 95 VAL E CA 1
ATOM 3872 C C . VAL E 1 142 ? 37.747 81.168 70.601 1.00 95.70 95 VAL E C 1
ATOM 3873 O O . VAL E 1 142 ? 37.536 82.364 70.429 1.00 94.61 95 VAL E O 1
ATOM 3877 N N . ILE E 1 143 ? 36.777 80.264 70.658 1.00 95.56 96 ILE E N 1
ATOM 3878 C CA . ILE E 1 143 ? 35.345 80.563 70.523 1.00 95.05 96 ILE E CA 1
ATOM 3879 C C . ILE E 1 143 ? 34.563 80.017 71.715 1.00 94.22 96 ILE E C 1
ATOM 3880 O O . ILE E 1 143 ? 35.101 79.260 72.525 1.00 91.87 96 ILE E O 1
ATOM 3885 N N . ASP E 1 144 ? 33.305 80.387 71.831 1.00 91.82 97 ASP E N 1
ATOM 3886 C CA . ASP E 1 144 ? 32.371 79.878 72.841 1.00 90.71 97 ASP E CA 1
ATOM 3887 C C . ASP E 1 144 ? 32.888 79.979 74.284 1.00 90.23 97 ASP E C 1
ATOM 3888 O O . ASP E 1 144 ? 32.658 79.099 75.119 1.00 86.92 97 ASP E O 1
ATOM 3893 N N . ILE E 1 145 ? 33.605 81.072 74.598 1.00 90.33 98 ILE E N 1
ATOM 3894 C CA . ILE E 1 145 ? 34.111 81.330 75.947 1.00 89.38 98 ILE E CA 1
ATOM 3895 C C . ILE E 1 145 ? 32.911 81.560 76.873 1.00 88.41 98 ILE E C 1
ATOM 3896 O O . ILE E 1 145 ? 32.159 82.528 76.662 1.00 85.91 98 ILE E O 1
ATOM 3901 N N . PRO E 1 146 ? 32.696 80.716 77.902 1.00 87.81 99 PRO E N 1
ATOM 3902 C CA . PRO E 1 146 ? 31.543 80.838 78.780 1.00 86.55 99 PRO E CA 1
ATOM 3903 C C . PRO E 1 146 ? 31.618 82.087 79.662 1.00 86.30 99 PRO E C 1
ATOM 3904 O O . PRO E 1 146 ? 32.686 82.523 80.087 1.00 82.55 99 PRO E O 1
ATOM 3908 N N . SER E 1 147 ? 30.457 82.620 80.005 1.00 84.01 100 SER E N 1
ATOM 3909 C CA . SER E 1 147 ? 30.286 83.798 80.864 1.00 82.87 100 SER E CA 1
ATOM 3910 C C . SER E 1 147 ? 30.341 83.471 82.364 1.00 83.03 100 SER E C 1
ATOM 3911 O O . SER E 1 147 ? 29.478 83.900 83.130 1.00 77.53 100 SER E O 1
ATOM 3914 N N . ASP E 1 148 ? 31.326 82.671 82.791 1.00 81.61 101 ASP E N 1
ATOM 3915 C CA . ASP E 1 148 ? 31.489 82.274 84.189 1.00 82.40 101 ASP E CA 1
ATOM 3916 C C . ASP E 1 148 ? 32.468 83.224 84.901 1.00 84.09 101 ASP E C 1
ATOM 3917 O O . ASP E 1 148 ? 33.618 83.348 84.479 1.00 80.99 101 ASP E O 1
ATOM 3922 N N . PRO E 1 149 ? 32.072 83.875 86.011 1.00 84.59 102 PRO E N 1
ATOM 3923 C CA . PRO E 1 149 ? 32.970 84.756 86.754 1.00 84.63 102 PRO E CA 1
ATOM 3924 C C . PRO E 1 149 ? 34.184 84.039 87.373 1.00 85.32 102 PRO E C 1
ATOM 3925 O O . PRO E 1 149 ? 35.188 84.697 87.659 1.00 81.41 102 PRO E O 1
ATOM 3929 N N . SER E 1 150 ? 34.123 82.715 87.556 1.00 86.93 103 SER E N 1
ATOM 3930 C CA . SER E 1 150 ? 35.214 81.882 88.070 1.00 88.02 103 SER E CA 1
ATOM 3931 C C . SER E 1 150 ? 36.003 81.143 86.972 1.00 89.04 103 SER E C 1
ATOM 3932 O O . SER E 1 150 ? 36.799 80.258 87.281 1.00 86.26 103 SER E O 1
ATOM 3935 N N . ILE E 1 151 ? 35.814 81.493 85.700 1.00 89.45 104 ILE E N 1
ATOM 3936 C CA . ILE E 1 151 ? 36.543 80.890 84.589 1.00 90.32 104 ILE E CA 1
ATOM 3937 C C . ILE E 1 151 ? 38.057 81.078 84.747 1.00 91.03 104 ILE E C 1
ATOM 3938 O O . ILE E 1 151 ? 38.546 82.169 85.034 1.00 89.62 104 ILE E O 1
ATOM 3943 N N . TYR E 1 152 ? 38.797 79.998 84.515 1.00 92.28 105 TYR E N 1
ATOM 3944 C CA . TYR E 1 152 ? 40.244 80.004 84.377 1.00 93.09 105 TYR E CA 1
ATOM 3945 C C . TYR E 1 152 ? 40.648 78.999 83.304 1.00 93.52 105 TYR E C 1
ATOM 3946 O O . TYR E 1 152 ? 40.532 77.794 83.505 1.00 92.52 105 TYR E O 1
ATOM 3955 N N . ILE E 1 153 ? 41.110 79.477 82.168 1.00 94.18 106 ILE E N 1
ATOM 3956 C CA . ILE E 1 153 ? 41.665 78.648 81.098 1.00 94.38 106 ILE E CA 1
ATOM 3957 C C . ILE E 1 153 ? 43.088 79.114 80.833 1.00 94.79 106 ILE E C 1
ATOM 3958 O O . ILE E 1 153 ? 43.313 80.238 80.401 1.00 94.12 106 ILE E O 1
ATOM 3963 N N . GLU E 1 154 ? 44.039 78.228 81.092 1.00 96.02 107 GLU E N 1
ATOM 3964 C CA . GLU E 1 154 ? 45.438 78.380 80.721 1.00 96.40 107 GLU E CA 1
ATOM 3965 C C . GLU E 1 154 ? 45.742 77.374 79.610 1.00 96.84 107 GLU E C 1
ATOM 3966 O O . GLU E 1 154 ? 45.436 76.188 79.735 1.00 95.96 107 GLU E O 1
ATOM 3972 N N . GLY E 1 155 ? 46.316 77.839 78.502 1.00 97.13 108 GLY E N 1
ATOM 3973 C CA . GLY E 1 155 ? 46.635 76.984 77.377 1.00 97.46 108 GLY E CA 1
ATOM 3974 C C . GLY E 1 155 ? 47.927 77.392 76.690 1.00 97.84 108 GLY E C 1
ATOM 3975 O O . GLY E 1 155 ? 48.527 78.424 76.980 1.00 97.21 108 GLY E O 1
ATOM 3976 N N . ARG E 1 156 ? 48.350 76.557 75.755 1.00 98.06 109 ARG E N 1
ATOM 3977 C CA . ARG E 1 156 ? 49.502 76.840 74.902 1.00 98.11 109 ARG E CA 1
ATOM 3978 C C . ARG E 1 156 ? 49.221 76.357 73.495 1.00 98.47 109 ARG E C 1
ATOM 3979 O O . ARG E 1 156 ? 48.552 75.342 73.306 1.00 97.77 109 ARG E O 1
ATOM 3987 N N . TYR E 1 157 ? 49.725 77.068 72.494 1.00 98.18 110 TYR E N 1
ATOM 3988 C CA . TYR E 1 157 ? 49.679 76.631 71.109 1.00 98.25 110 TYR E CA 1
ATOM 3989 C C . TYR E 1 157 ? 51.077 76.482 70.524 1.00 98.23 110 TYR E C 1
ATOM 3990 O O . TYR E 1 157 ? 52.025 77.139 70.946 1.00 97.65 110 TYR E O 1
ATOM 3999 N N . CYS E 1 158 ? 51.182 75.613 69.531 1.00 98.37 111 CYS E N 1
ATOM 4000 C CA . CYS E 1 158 ? 52.369 75.428 68.711 1.00 98.46 111 CYS E CA 1
ATOM 4001 C C . CYS E 1 158 ? 51.948 75.338 67.240 1.00 98.59 111 CYS E C 1
ATOM 4002 O O . CYS E 1 158 ? 50.960 74.669 66.923 1.00 97.97 111 CYS E O 1
ATOM 4005 N N . PHE E 1 159 ? 52.671 76.017 66.340 1.00 98.50 112 PHE E N 1
ATOM 4006 C CA . PHE E 1 159 ? 52.410 76.039 64.906 1.00 98.60 112 PHE E CA 1
ATOM 4007 C C . PHE E 1 159 ? 53.689 75.688 64.145 1.00 98.55 112 PHE E C 1
ATOM 4008 O O . PHE E 1 159 ? 54.753 76.226 64.434 1.00 97.95 112 PHE E O 1
ATOM 4016 N N . GLN E 1 160 ? 53.563 74.835 63.123 1.00 98.58 113 GLN E N 1
ATOM 4017 C CA . GLN E 1 160 ? 54.579 74.596 62.104 1.00 98.43 113 GLN E CA 1
ATOM 4018 C C . GLN E 1 160 ? 53.938 74.896 60.745 1.00 98.42 113 GLN E C 1
ATOM 4019 O O . GLN E 1 160 ? 53.205 74.069 60.205 1.00 97.73 113 GLN E O 1
ATOM 4025 N N . LEU E 1 161 ? 54.184 76.087 60.202 1.00 98.46 114 LEU E N 1
ATOM 4026 C CA . LEU E 1 161 ? 53.562 76.571 58.975 1.00 98.41 114 LEU E CA 1
ATOM 4027 C C . LEU E 1 161 ? 54.585 76.670 57.853 1.00 98.38 114 LEU E C 1
ATOM 4028 O O . LEU E 1 161 ? 55.660 77.250 58.032 1.00 97.73 114 LEU E O 1
ATOM 4033 N N . THR E 1 162 ? 54.247 76.161 56.674 1.00 97.66 115 THR E N 1
ATOM 4034 C CA . THR E 1 162 ? 55.087 76.267 55.482 1.00 97.52 115 THR E CA 1
ATOM 4035 C C . THR E 1 162 ? 54.367 77.026 54.383 1.00 97.35 115 THR E C 1
ATOM 4036 O O . THR E 1 162 ? 53.219 76.716 54.063 1.00 96.77 115 THR E O 1
ATOM 4040 N N . TYR E 1 163 ? 55.058 77.985 53.759 1.00 97.05 116 TYR E N 1
ATOM 4041 C CA . TYR E 1 163 ? 54.611 78.704 52.570 1.00 96.84 116 TYR E CA 1
ATOM 4042 C C . TYR E 1 163 ? 55.688 78.641 51.481 1.00 96.61 116 TYR E C 1
ATOM 4043 O O . TYR E 1 163 ? 56.798 78.139 51.697 1.00 95.87 116 TYR E O 1
ATOM 4052 N N . CYS E 1 164 ? 55.357 79.136 50.293 1.00 96.04 117 CYS E N 1
ATOM 4053 C CA . CYS E 1 164 ? 56.269 79.207 49.165 1.00 95.49 117 CYS E CA 1
ATOM 4054 C C . CYS E 1 164 ? 56.663 80.658 48.905 1.00 95.39 117 CYS E C 1
ATOM 4055 O O . CYS E 1 164 ? 55.804 81.538 48.889 1.00 93.59 117 CYS E O 1
ATOM 4058 N N . LYS E 1 165 ? 57.964 80.930 48.689 1.00 95.00 118 LYS E N 1
ATOM 4059 C CA . LYS E 1 165 ? 58.474 82.281 48.413 1.00 95.08 118 LYS E CA 1
ATOM 4060 C C . LYS E 1 165 ? 59.287 82.302 47.121 1.00 94.66 118 LYS E C 1
ATOM 4061 O O . LYS E 1 165 ? 60.225 81.527 46.956 1.00 92.98 118 LYS E O 1
ATOM 4067 N N . SER E 1 166 ? 58.937 83.228 46.223 1.00 92.51 119 SER E N 1
ATOM 4068 C CA . SER E 1 166 ? 59.671 83.460 44.986 1.00 91.76 119 SER E CA 1
ATOM 4069 C C . SER E 1 166 ? 61.066 84.041 45.253 1.00 91.97 119 SER E C 1
ATOM 4070 O O . SER E 1 166 ? 61.296 84.735 46.240 1.00 89.68 119 SER E O 1
ATOM 4073 N N . LYS E 1 167 ? 61.995 83.784 44.320 1.00 91.37 120 LYS E N 1
ATOM 4074 C CA . LYS E 1 167 ? 63.334 84.377 44.282 1.00 90.41 120 LYS E CA 1
ATOM 4075 C C . LYS E 1 167 ? 63.569 85.201 43.012 1.00 88.26 120 LYS E C 1
ATOM 4076 O O . LYS E 1 167 ? 64.714 85.462 42.663 1.00 82.58 120 LYS E O 1
ATOM 4082 N N . ARG E 1 168 ? 62.506 85.578 42.301 1.00 84.99 121 ARG E N 1
ATOM 4083 C CA . ARG E 1 168 ? 62.617 86.342 41.049 1.00 81.67 121 ARG E CA 1
ATOM 4084 C C . ARG E 1 168 ? 62.953 87.803 41.306 1.00 79.57 121 ARG E C 1
ATOM 4085 O O . ARG E 1 168 ? 63.904 88.314 40.724 1.00 69.83 121 ARG E O 1
ATOM 4093 N N . ASP E 1 169 ? 62.222 88.433 42.202 1.00 77.33 122 ASP E N 1
ATOM 4094 C CA . ASP E 1 169 ? 62.372 89.843 42.557 1.00 74.29 122 ASP E CA 1
ATOM 4095 C C . ASP E 1 169 ? 63.316 90.004 43.745 1.00 74.43 122 ASP E C 1
ATOM 4096 O O . ASP E 1 169 ? 62.947 90.431 44.842 1.00 65.93 122 ASP E O 1
ATOM 4101 N N . CYS E 1 170 ? 64.555 89.569 43.525 1.00 80.69 123 CYS E N 1
ATOM 4102 C CA . CYS E 1 170 ? 65.563 89.503 44.566 1.00 79.11 123 CYS E CA 1
ATOM 4103 C C . CYS E 1 170 ? 66.452 90.744 44.527 1.00 77.39 123 CYS E C 1
ATOM 4104 O O . CYS E 1 170 ? 66.964 91.100 43.471 1.00 68.52 123 CYS E O 1
ATOM 4107 N N . LEU E 1 171 ? 66.671 91.347 45.680 1.00 72.66 124 LEU E N 1
ATOM 4108 C CA . LEU E 1 171 ? 67.621 92.431 45.873 1.00 70.48 124 LEU E CA 1
ATOM 4109 C C . LEU E 1 171 ? 68.965 91.896 46.371 1.00 66.79 124 LEU E C 1
ATOM 4110 O O . LEU E 1 171 ? 68.994 90.933 47.167 1.00 59.06 124 LEU E O 1
ATOM 4116 N N . ALA F 1 51 ? 58.124 70.364 43.524 1.00 88.62 4 ALA F N 1
ATOM 4117 C CA . ALA F 1 51 ? 57.616 70.002 44.833 1.00 90.53 4 ALA F CA 1
ATOM 4118 C C . ALA F 1 51 ? 58.744 69.641 45.807 1.00 91.81 4 ALA F C 1
ATOM 4119 O O . ALA F 1 51 ? 59.842 69.228 45.415 1.00 89.75 4 ALA F O 1
ATOM 4121 N N . GLU F 1 52 ? 58.462 69.763 47.088 1.00 93.41 5 GLU F N 1
ATOM 4122 C CA . GLU F 1 52 ? 59.303 69.269 48.173 1.00 93.99 5 GLU F CA 1
ATOM 4123 C C . GLU F 1 52 ? 58.434 68.572 49.220 1.00 94.84 5 GLU F C 1
ATOM 4124 O O . GLU F 1 52 ? 57.246 68.874 49.374 1.00 94.07 5 GLU F O 1
ATOM 4130 N N . LEU F 1 53 ? 59.047 67.625 49.941 1.00 95.76 6 LEU F N 1
ATOM 4131 C CA . LEU F 1 53 ? 58.434 67.011 51.111 1.00 96.15 6 LEU F CA 1
ATOM 4132 C C . LEU F 1 53 ? 58.618 67.934 52.321 1.00 96.42 6 LEU F C 1
ATOM 4133 O O . LEU F 1 53 ? 59.667 68.554 52.486 1.00 95.81 6 LEU F O 1
ATOM 4138 N N . VAL F 1 54 ? 57.599 67.968 53.160 1.00 97.06 7 VAL F N 1
ATOM 4139 C CA . VAL F 1 54 ? 57.616 68.663 54.450 1.00 97.36 7 VAL F CA 1
ATOM 4140 C C . VAL F 1 54 ? 57.309 67.635 55.530 1.00 97.51 7 VAL F C 1
ATOM 4141 O O . VAL F 1 54 ? 56.365 66.862 55.381 1.00 97.21 7 VAL F O 1
ATOM 4145 N N . THR F 1 55 ? 58.094 67.623 56.596 1.00 97.62 8 THR F N 1
ATOM 4146 C CA . THR F 1 55 ? 57.841 66.789 57.775 1.00 97.89 8 THR F CA 1
ATOM 4147 C C . THR F 1 55 ? 57.459 67.679 58.942 1.00 97.96 8 THR F C 1
ATOM 4148 O O . THR F 1 55 ? 58.148 68.656 59.219 1.00 97.50 8 THR F O 1
ATOM 4152 N N . ASN F 1 56 ? 56.360 67.328 59.605 1.00 97.93 9 ASN F N 1
ATOM 4153 C CA . ASN F 1 56 ? 55.961 67.916 60.870 1.00 98.19 9 ASN F CA 1
ATOM 4154 C C . ASN F 1 56 ? 56.155 66.877 61.972 1.00 98.24 9 ASN F C 1
ATOM 4155 O O . ASN F 1 56 ? 55.733 65.723 61.820 1.00 97.65 9 ASN F O 1
ATOM 4160 N N . GLU F 1 57 ? 56.765 67.302 63.063 1.00 98.37 10 GLU F N 1
ATOM 4161 C CA . GLU F 1 57 ? 56.927 66.488 64.265 1.00 98.37 10 GLU F CA 1
ATOM 4162 C C . GLU F 1 57 ? 56.235 67.203 65.427 1.00 98.44 10 GLU F C 1
ATOM 4163 O O . GLU F 1 57 ? 56.494 68.375 65.692 1.00 97.56 10 GLU F O 1
ATOM 4169 N N . PHE F 1 58 ? 55.327 66.507 66.098 1.00 98.33 11 PHE F N 1
ATOM 4170 C CA . PHE F 1 58 ? 54.584 67.074 67.210 1.00 98.30 11 PHE F CA 1
ATOM 4171 C C . PHE F 1 58 ? 54.212 66.004 68.237 1.00 98.34 11 PHE F C 1
ATOM 4172 O O . PHE F 1 58 ? 54.119 64.820 67.927 1.00 97.81 11 PHE F O 1
ATOM 4180 N N . ALA F 1 59 ? 53.982 66.439 69.459 1.00 98.24 12 ALA F N 1
ATOM 4181 C CA . ALA F 1 59 ? 53.550 65.608 70.560 1.00 98.27 12 ALA F CA 1
ATOM 4182 C C . ALA F 1 59 ? 52.380 66.258 71.299 1.00 98.13 12 ALA F C 1
ATOM 4183 O O . ALA F 1 59 ? 52.113 67.453 71.148 1.00 97.13 12 ALA F O 1
ATOM 4185 N N . GLY F 1 60 ? 51.677 65.470 72.098 1.00 98.16 13 GLY F N 1
ATOM 4186 C CA . GLY F 1 60 ? 50.579 65.971 72.903 1.00 98.18 13 GLY F CA 1
ATOM 4187 C C . GLY F 1 60 ? 50.217 65.018 74.023 1.00 98.36 13 GLY F C 1
ATOM 4188 O O . GLY F 1 60 ? 50.662 63.870 74.059 1.00 97.60 13 GLY F O 1
ATOM 4189 N N . ASP F 1 61 ? 49.400 65.512 74.933 1.00 97.73 14 ASP F N 1
ATOM 4190 C CA . ASP F 1 61 ? 48.975 64.782 76.115 1.00 97.76 14 ASP F CA 1
ATOM 4191 C C . ASP F 1 61 ? 47.535 64.271 75.973 1.00 97.70 14 ASP F C 1
ATOM 4192 O O . ASP F 1 61 ? 46.704 64.847 75.269 1.00 96.82 14 ASP F O 1
ATOM 4197 N N . ILE F 1 62 ? 47.252 63.154 76.644 1.00 97.23 15 ILE F N 1
ATOM 4198 C CA . ILE F 1 62 ? 45.928 62.533 76.751 1.00 97.08 15 ILE F CA 1
ATOM 4199 C C . ILE F 1 62 ? 45.624 62.399 78.245 1.00 96.65 15 ILE F C 1
ATOM 4200 O O . ILE F 1 62 ? 46.424 61.844 78.986 1.00 95.51 15 ILE F O 1
ATOM 4205 N N . LEU F 1 63 ? 44.458 62.872 78.671 1.00 96.00 16 LEU F N 1
ATOM 4206 C CA . LEU F 1 63 ? 43.986 62.709 80.042 1.00 95.50 16 LEU F CA 1
ATOM 4207 C C . LEU F 1 63 ? 42.486 62.425 80.051 1.00 95.06 16 LEU F C 1
ATOM 4208 O O . LEU F 1 63 ? 41.676 63.253 79.621 1.00 93.84 16 LEU F O 1
ATOM 4213 N N . ILE F 1 64 ? 42.124 61.258 80.573 1.00 94.48 17 ILE F N 1
ATOM 4214 C CA . ILE F 1 64 ? 40.737 60.818 80.740 1.00 93.60 17 ILE F CA 1
ATOM 4215 C C . ILE F 1 64 ? 40.533 60.538 82.222 1.00 93.09 17 ILE F C 1
ATOM 4216 O O . ILE F 1 64 ? 41.067 59.571 82.758 1.00 91.37 17 ILE F O 1
ATOM 4221 N N . SER F 1 65 ? 39.782 61.402 82.890 1.00 91.19 18 SER F N 1
ATOM 4222 C CA . SER F 1 65 ? 39.494 61.265 84.316 1.00 89.15 18 SER F CA 1
ATOM 4223 C C . SER F 1 65 ? 38.165 61.935 84.638 1.00 86.85 18 SER F C 1
ATOM 4224 O O . SER F 1 65 ? 37.916 63.062 84.223 1.00 78.72 18 SER F O 1
ATOM 4227 N N . ASN F 1 80 ? 30.094 54.466 75.931 1.00 53.24 33 ASN F N 1
ATOM 4228 C CA . ASN F 1 80 ? 31.389 54.379 75.254 1.00 53.25 33 ASN F CA 1
ATOM 4229 C C . ASN F 1 80 ? 31.593 55.644 74.416 1.00 56.16 33 ASN F C 1
ATOM 4230 O O . ASN F 1 80 ? 30.881 55.877 73.441 1.00 52.11 33 ASN F O 1
ATOM 4235 N N . THR F 1 81 ? 32.538 56.482 74.843 1.00 74.59 34 THR F N 1
ATOM 4236 C CA . THR F 1 81 ? 32.822 57.753 74.187 1.00 78.01 34 THR F CA 1
ATOM 4237 C C . THR F 1 81 ? 34.041 57.608 73.278 1.00 83.24 34 THR F C 1
ATOM 4238 O O . THR F 1 81 ? 34.942 56.804 73.519 1.00 80.58 34 THR F O 1
ATOM 4242 N N . THR F 1 82 ? 34.039 58.394 72.220 1.00 85.03 35 THR F N 1
ATOM 4243 C CA . THR F 1 82 ? 35.169 58.542 71.299 1.00 86.88 35 THR F CA 1
ATOM 4244 C C . THR F 1 82 ? 35.712 59.960 71.428 1.00 88.13 35 THR F C 1
ATOM 4245 O O . THR F 1 82 ? 34.939 60.919 71.366 1.00 86.00 35 THR F O 1
ATOM 4249 N N . VAL F 1 83 ? 37.020 60.102 71.586 1.00 90.81 36 VAL F N 1
ATOM 4250 C CA . VAL F 1 83 ? 37.704 61.405 71.627 1.00 91.26 36 VAL F CA 1
ATOM 4251 C C . VAL F 1 83 ? 38.694 61.466 70.471 1.00 93.17 36 VAL F C 1
ATOM 4252 O O . VAL F 1 83 ? 39.670 60.717 70.456 1.00 92.48 36 VAL F O 1
ATOM 4256 N N . ASN F 1 84 ? 38.465 62.344 69.505 1.00 92.57 37 ASN F N 1
ATOM 4257 C CA . ASN F 1 84 ? 39.414 62.572 68.422 1.00 93.45 37 ASN F CA 1
ATOM 4258 C C . ASN F 1 84 ? 40.582 63.427 68.938 1.00 94.26 37 ASN F C 1
ATOM 4259 O O . ASN F 1 84 ? 40.360 64.531 69.421 1.00 93.20 37 ASN F O 1
ATOM 4264 N N . ILE F 1 85 ? 41.815 62.904 68.840 1.00 95.82 38 ILE F N 1
ATOM 4265 C CA . ILE F 1 85 ? 43.024 63.599 69.320 1.00 96.12 38 ILE F CA 1
ATOM 4266 C C . ILE F 1 85 ? 43.787 64.279 68.181 1.00 97.15 38 ILE F C 1
ATOM 4267 O O . ILE F 1 85 ? 44.417 65.309 68.388 1.00 96.33 38 ILE F O 1
ATOM 4272 N N . TRP F 1 86 ? 43.705 63.723 66.961 1.00 97.51 39 TRP F N 1
ATOM 4273 C CA . TRP F 1 86 ? 44.278 64.316 65.751 1.00 97.92 39 TRP F CA 1
ATOM 4274 C C . TRP F 1 86 ? 43.412 63.975 64.541 1.00 97.76 39 TRP F C 1
ATOM 4275 O O . TRP F 1 86 ? 42.862 62.874 64.447 1.00 97.00 39 TRP F O 1
ATOM 4286 N N . LYS F 1 87 ? 43.314 64.904 63.598 1.00 97.48 40 LYS F N 1
ATOM 4287 C CA . LYS F 1 87 ? 42.811 64.639 62.257 1.00 96.96 40 LYS F CA 1
ATOM 4288 C C . LYS F 1 87 ? 43.481 65.545 61.229 1.00 97.43 40 LYS F C 1
ATOM 4289 O O . LYS F 1 87 ? 43.959 66.628 61.564 1.00 96.29 40 LYS F O 1
ATOM 4295 N N . ASN F 1 88 ? 43.480 65.099 59.970 1.00 96.87 41 ASN F N 1
ATOM 4296 C CA . ASN F 1 88 ? 43.833 65.947 58.831 1.00 96.71 41 ASN F CA 1
ATOM 4297 C C . ASN F 1 88 ? 42.601 66.726 58.322 1.00 96.95 41 ASN F C 1
ATOM 4298 O O . ASN F 1 88 ? 41.516 66.681 58.916 1.00 93.95 41 ASN F O 1
ATOM 4303 N N . ASP F 1 89 ? 42.779 67.443 57.205 1.00 96.06 42 ASP F N 1
ATOM 4304 C CA . ASP F 1 89 ? 41.720 68.225 56.544 1.00 95.30 42 ASP F CA 1
ATOM 4305 C C . ASP F 1 89 ? 40.917 67.435 55.493 1.00 95.11 42 ASP F C 1
ATOM 4306 O O . ASP F 1 89 ? 40.037 67.997 54.842 1.00 89.86 42 ASP F O 1
ATOM 4311 N N . GLY F 1 90 ? 41.219 66.152 55.301 1.00 93.86 43 GLY F N 1
ATOM 4312 C CA . GLY F 1 90 ? 40.637 65.315 54.244 1.00 93.13 43 GLY F CA 1
ATOM 4313 C C . GLY F 1 90 ? 41.253 65.508 52.850 1.00 93.66 43 GLY F C 1
ATOM 4314 O O . GLY F 1 90 ? 40.836 64.825 51.922 1.00 89.98 43 GLY F O 1
ATOM 4315 N N . ILE F 1 91 ? 42.230 66.426 52.693 1.00 93.78 44 ILE F N 1
ATOM 4316 C CA . ILE F 1 91 ? 42.880 66.750 51.422 1.00 92.98 44 ILE F CA 1
ATOM 4317 C C . ILE F 1 91 ? 44.351 66.327 51.433 1.00 92.99 44 ILE F C 1
ATOM 4318 O O . ILE F 1 91 ? 44.831 65.680 50.503 1.00 89.63 44 ILE F O 1
ATOM 4323 N N . VAL F 1 92 ? 45.071 66.671 52.489 1.00 92.61 45 VAL F N 1
ATOM 4324 C CA . VAL F 1 92 ? 46.501 66.391 52.618 1.00 92.69 45 VAL F CA 1
ATOM 4325 C C . VAL F 1 92 ? 46.765 64.880 52.711 1.00 93.18 45 VAL F C 1
ATOM 4326 O O . VAL F 1 92 ? 46.213 64.195 53.571 1.00 92.83 45 VAL F O 1
ATOM 4330 N N . SER F 1 93 ? 47.644 64.359 51.845 1.00 93.93 46 SER F N 1
ATOM 4331 C CA . SER F 1 93 ? 48.122 62.979 51.932 1.00 94.01 46 SER F CA 1
ATOM 4332 C C . SER F 1 93 ? 49.320 62.908 52.891 1.00 94.78 46 SER F C 1
ATOM 4333 O O . SER F 1 93 ? 50.425 63.351 52.569 1.00 93.32 46 SER F O 1
ATOM 4336 N N . LEU F 1 94 ? 49.095 62.347 54.066 1.00 96.26 47 LEU F N 1
ATOM 4337 C CA . LEU F 1 94 ? 50.075 62.252 55.142 1.00 96.77 47 LEU F CA 1
ATOM 4338 C C . LEU F 1 94 ? 50.568 60.823 55.324 1.00 96.93 47 LEU F C 1
ATOM 4339 O O . LEU F 1 94 ? 49.777 59.905 55.527 1.00 96.07 47 LEU F O 1
ATOM 4344 N N . SER F 1 95 ? 51.870 60.637 55.303 1.00 97.23 48 SER F N 1
ATOM 4345 C CA . SER F 1 95 ? 52.527 59.393 55.675 1.00 97.36 48 SER F CA 1
ATOM 4346 C C . SER F 1 95 ? 53.400 59.609 56.902 1.00 97.52 48 SER F C 1
ATOM 4347 O O . SER F 1 95 ? 53.918 60.709 57.102 1.00 96.99 48 SER F O 1
ATOM 4350 N N . GLY F 1 96 ? 53.622 58.570 57.685 1.00 97.81 49 GLY F N 1
ATOM 4351 C CA . GLY F 1 96 ? 54.537 58.680 58.807 1.00 97.95 49 GLY F CA 1
ATOM 4352 C C . GLY F 1 96 ? 54.279 57.693 59.920 1.00 98.20 49 GLY F C 1
ATOM 4353 O O . GLY F 1 96 ? 53.690 56.633 59.713 1.00 97.62 49 GLY F O 1
ATOM 4354 N N . THR F 1 97 ? 54.744 58.051 61.114 1.00 98.12 50 THR F N 1
ATOM 4355 C CA . THR F 1 97 ? 54.625 57.217 62.311 1.00 98.41 50 THR F CA 1
ATOM 4356 C C . THR F 1 97 ? 53.834 57.931 63.396 1.00 98.40 50 THR F C 1
ATOM 4357 O O . THR F 1 97 ? 54.036 59.113 63.664 1.00 97.94 50 THR F O 1
ATOM 4361 N N . ILE F 1 98 ? 52.958 57.163 64.028 1.00 98.47 51 ILE F N 1
ATOM 4362 C CA . ILE F 1 98 ? 52.176 57.550 65.200 1.00 98.43 51 ILE F CA 1
ATOM 4363 C C . ILE F 1 98 ? 52.614 56.648 66.358 1.00 98.42 51 ILE F C 1
ATOM 4364 O O . ILE F 1 98 ? 52.618 55.432 66.213 1.00 97.91 51 ILE F O 1
ATOM 4369 N N . SER F 1 99 ? 52.945 57.234 67.505 1.00 98.40 52 SER F N 1
ATOM 4370 C CA . SER F 1 99 ? 53.229 56.515 68.742 1.00 98.44 52 SER F CA 1
ATOM 4371 C C . SER F 1 99 ? 52.288 57.001 69.841 1.00 98.43 52 SER F C 1
ATOM 4372 O O . SER F 1 99 ? 52.125 58.205 70.020 1.00 97.95 52 SER F O 1
ATOM 4375 N N . ILE F 1 100 ? 51.659 56.075 70.571 1.00 98.35 53 ILE F N 1
ATOM 4376 C CA . ILE F 1 100 ? 50.750 56.381 71.671 1.00 98.31 53 ILE F CA 1
ATOM 4377 C C . ILE F 1 100 ? 51.233 55.646 72.916 1.00 98.24 53 ILE F C 1
ATOM 4378 O O . ILE F 1 100 ? 51.271 54.416 72.946 1.00 97.68 53 ILE F O 1
ATOM 4383 N N . TYR F 1 101 ? 51.582 56.393 73.960 1.00 97.95 54 TYR F N 1
ATOM 4384 C CA . TYR F 1 101 ? 51.974 55.886 75.259 1.00 97.87 54 TYR F CA 1
ATOM 4385 C C . TYR F 1 101 ? 50.803 55.966 76.244 1.00 97.85 54 TYR F C 1
ATOM 4386 O O . TYR F 1 101 ? 50.134 56.994 76.322 1.00 97.42 54 TYR F O 1
ATOM 4395 N N . ASN F 1 102 ? 50.573 54.904 76.993 1.00 97.18 55 ASN F N 1
ATOM 4396 C CA . ASN F 1 102 ? 49.669 54.868 78.140 1.00 96.96 55 ASN F CA 1
ATOM 4397 C C . ASN F 1 102 ? 50.506 54.778 79.414 1.00 96.85 55 ASN F C 1
ATOM 4398 O O . ASN F 1 102 ? 51.245 53.812 79.602 1.00 95.96 55 ASN F O 1
ATOM 4403 N N . ASN F 1 103 ? 50.420 55.770 80.294 1.00 96.96 56 ASN F N 1
ATOM 4404 C CA . ASN F 1 103 ? 51.243 55.857 81.493 1.00 96.67 56 ASN F CA 1
ATOM 4405 C C . ASN F 1 103 ? 50.992 54.670 82.437 1.00 96.23 56 ASN F C 1
ATOM 4406 O O . ASN F 1 103 ? 49.872 54.175 82.555 1.00 95.04 56 ASN F O 1
ATOM 4411 N N . ARG F 1 104 ? 52.022 54.231 83.143 1.00 96.01 57 ARG F N 1
ATOM 4412 C CA . ARG F 1 104 ? 51.952 53.117 84.103 1.00 95.20 57 ARG F CA 1
ATOM 4413 C C . ARG F 1 104 ? 51.017 53.344 85.293 1.00 94.93 57 ARG F C 1
ATOM 4414 O O . ARG F 1 104 ? 50.665 52.397 85.980 1.00 91.49 57 ARG F O 1
ATOM 4422 N N . ASN F 1 105 ? 50.639 54.598 85.540 1.00 94.64 58 ASN F N 1
ATOM 4423 C CA . ASN F 1 105 ? 49.695 54.972 86.592 1.00 93.93 58 ASN F CA 1
ATOM 4424 C C . ASN F 1 105 ? 48.221 54.960 86.132 1.00 94.29 58 ASN F C 1
ATOM 4425 O O . ASN F 1 105 ? 47.335 55.229 86.943 1.00 91.40 58 ASN F O 1
ATOM 4430 N N . SER F 1 106 ? 47.962 54.644 84.868 1.00 94.56 59 SER F N 1
ATOM 4431 C CA . SER F 1 106 ? 46.597 54.518 84.354 1.00 94.64 59 SER F CA 1
ATOM 4432 C C . SER F 1 106 ? 45.893 53.302 84.958 1.00 94.01 59 SER F C 1
ATOM 4433 O O . SER F 1 106 ? 46.503 52.252 85.160 1.00 92.93 59 SER F O 1
ATOM 4436 N N . THR F 1 107 ? 44.584 53.431 85.198 1.00 93.16 60 THR F N 1
ATOM 4437 C CA . THR F 1 107 ? 43.753 52.345 85.732 1.00 92.07 60 THR F CA 1
ATOM 4438 C C . THR F 1 107 ? 43.298 51.345 84.672 1.00 91.48 60 THR F C 1
ATOM 4439 O O . THR F 1 107 ? 42.930 50.220 85.006 1.00 89.26 60 THR F O 1
ATOM 4443 N N . ASN F 1 108 ? 43.297 51.751 83.406 1.00 91.72 61 ASN F N 1
ATOM 4444 C CA . ASN F 1 108 ? 42.714 50.989 82.301 1.00 92.08 61 ASN F CA 1
ATOM 4445 C C . ASN F 1 108 ? 43.638 51.013 81.071 1.00 93.18 61 ASN F C 1
ATOM 4446 O O . ASN F 1 108 ? 44.519 51.861 80.940 1.00 92.00 61 ASN F O 1
ATOM 4451 N N . ALA F 1 109 ? 43.391 50.078 80.153 1.00 93.33 62 ALA F N 1
ATOM 4452 C CA . ALA F 1 109 ? 44.000 50.087 78.837 1.00 93.20 62 ALA F CA 1
ATOM 4453 C C . ALA F 1 109 ? 43.495 51.282 78.017 1.00 93.68 62 ALA F C 1
ATOM 4454 O O . ALA F 1 109 ? 42.357 51.724 78.167 1.00 92.33 62 ALA F O 1
ATOM 4456 N N . LEU F 1 110 ? 44.328 51.774 77.125 1.00 94.16 63 LEU F N 1
ATOM 4457 C CA . LEU F 1 110 ? 43.989 52.833 76.182 1.00 94.64 63 LEU F CA 1
ATOM 4458 C C . LEU F 1 110 ? 43.729 52.204 74.809 1.00 94.90 63 LEU F C 1
ATOM 4459 O O . LEU F 1 110 ? 44.649 51.671 74.188 1.00 93.83 63 LEU F O 1
ATOM 4464 N N . SER F 1 111 ? 42.497 52.262 74.349 1.00 95.38 64 SER F N 1
ATOM 4465 C CA . SER F 1 111 ? 42.110 51.788 73.021 1.00 95.41 64 SER F CA 1
ATOM 4466 C C . SER F 1 111 ? 42.176 52.934 72.013 1.00 96.06 64 SER F C 1
ATOM 4467 O O . SER F 1 111 ? 41.574 53.984 72.217 1.00 95.32 64 SER F O 1
ATOM 4470 N N . ILE F 1 112 ? 42.919 52.726 70.929 1.00 96.96 65 ILE F N 1
ATOM 4471 C CA . ILE F 1 112 ? 43.179 53.738 69.909 1.00 97.19 65 ILE F CA 1
ATOM 4472 C C . ILE F 1 112 ? 42.717 53.230 68.548 1.00 97.46 65 ILE F C 1
ATOM 4473 O O . ILE F 1 112 ? 43.087 52.136 68.132 1.00 96.76 65 ILE F O 1
ATOM 4478 N N . GLN F 1 113 ? 41.940 54.045 67.841 1.00 97.48 66 GLN F N 1
ATOM 4479 C CA . GLN F 1 113 ? 41.596 53.830 66.445 1.00 97.60 66 GLN F CA 1
ATOM 4480 C C . GLN F 1 113 ? 42.411 54.788 65.564 1.00 97.73 66 GLN F C 1
ATOM 4481 O O . GLN F 1 113 ? 42.302 56.004 65.704 1.00 97.30 66 GLN F O 1
ATOM 4487 N N . ILE F 1 114 ? 43.200 54.217 64.649 1.00 97.89 67 ILE F N 1
ATOM 4488 C CA . ILE F 1 114 ? 43.916 54.968 63.617 1.00 97.95 67 ILE F CA 1
ATOM 4489 C C . ILE F 1 114 ? 43.205 54.716 62.289 1.00 97.72 67 ILE F C 1
ATOM 4490 O O . ILE F 1 114 ? 43.114 53.574 61.840 1.00 96.96 67 ILE F O 1
ATOM 4495 N N . ILE F 1 115 ? 42.700 55.776 61.668 1.00 97.72 68 ILE F N 1
ATOM 4496 C CA . ILE F 1 115 ? 42.081 55.729 60.345 1.00 97.61 68 ILE F CA 1
ATOM 4497 C C . ILE F 1 115 ? 43.104 56.210 59.318 1.00 97.51 68 ILE F C 1
ATOM 4498 O O . ILE F 1 115 ? 43.631 57.315 59.413 1.00 96.74 68 ILE F O 1
ATOM 4503 N N . SER F 1 116 ? 43.370 55.355 58.323 1.00 96.71 69 SER F N 1
ATOM 4504 C CA . SER F 1 116 ? 44.118 55.646 57.108 1.00 95.94 69 SER F CA 1
ATOM 4505 C C . SER F 1 116 ? 43.299 55.133 55.916 1.00 95.57 69 SER F C 1
ATOM 4506 O O . SER F 1 116 ? 42.068 55.261 55.920 1.00 92.04 69 SER F O 1
ATOM 4509 N N . SER F 1 117 ? 43.918 54.535 54.905 1.00 94.34 70 SER F N 1
ATOM 4510 C CA . SER F 1 117 ? 43.215 53.735 53.892 1.00 92.95 70 SER F CA 1
ATOM 4511 C C . SER F 1 117 ? 42.499 52.516 54.501 1.00 92.96 70 SER F C 1
ATOM 4512 O O . SER F 1 117 ? 41.543 51.999 53.933 1.00 89.16 70 SER F O 1
ATOM 4515 N N . THR F 1 118 ? 42.925 52.106 55.694 1.00 94.35 71 THR F N 1
ATOM 4516 C CA . THR F 1 118 ? 42.271 51.088 56.521 1.00 94.03 71 THR F CA 1
ATOM 4517 C C . THR F 1 118 ? 42.010 51.645 57.922 1.00 95.38 71 THR F C 1
ATOM 4518 O O . THR F 1 118 ? 42.665 52.589 58.373 1.00 93.68 71 THR F O 1
ATOM 4522 N N . THR F 1 119 ? 41.072 51.041 58.631 1.00 95.93 72 THR F N 1
ATOM 4523 C CA . THR F 1 119 ? 40.871 51.325 60.053 1.00 96.14 72 THR F CA 1
ATOM 4524 C C . THR F 1 119 ? 41.586 50.262 60.880 1.00 96.08 72 THR F C 1
ATOM 4525 O O . THR F 1 119 ? 41.301 49.076 60.746 1.00 94.26 72 THR F O 1
ATOM 4529 N N . ASN F 1 120 ? 42.522 50.688 61.741 1.00 96.43 73 ASN F N 1
ATOM 4530 C CA . ASN F 1 120 ? 43.227 49.820 62.667 1.00 96.19 73 ASN F CA 1
ATOM 4531 C C . ASN F 1 120 ? 42.895 50.221 64.101 1.00 96.78 73 ASN F C 1
ATOM 4532 O O . ASN F 1 120 ? 42.898 51.407 64.439 1.00 95.66 73 ASN F O 1
ATOM 4537 N N . THR F 1 121 ? 42.654 49.237 64.947 1.00 96.41 74 THR F N 1
ATOM 4538 C CA . THR F 1 121 ? 42.479 49.440 66.386 1.00 96.15 74 THR F CA 1
ATOM 4539 C C . THR F 1 121 ? 43.632 48.788 67.142 1.00 95.88 74 THR F C 1
ATOM 4540 O O . THR F 1 121 ? 44.028 47.664 66.836 1.00 94.01 74 THR F O 1
ATOM 4544 N N . PHE F 1 122 ? 44.167 49.504 68.119 1.00 95.95 75 PHE F N 1
ATOM 4545 C CA . PHE F 1 122 ? 45.259 49.073 68.977 1.00 95.46 75 PHE F CA 1
ATOM 4546 C C . PHE F 1 122 ? 44.861 49.257 70.435 1.00 95.32 75 PHE F C 1
ATOM 4547 O O . PHE F 1 122 ? 44.041 50.115 70.761 1.00 94.34 75 PHE F O 1
ATOM 4555 N N . THR F 1 123 ? 45.468 48.471 71.308 1.00 95.14 76 THR F N 1
ATOM 4556 C CA . THR F 1 123 ? 45.298 48.592 72.760 1.00 94.68 76 THR F CA 1
ATOM 4557 C C . THR F 1 123 ? 46.665 48.740 73.412 1.00 94.89 76 THR F C 1
ATOM 4558 O O . THR F 1 123 ? 47.507 47.861 73.287 1.00 93.69 76 THR F O 1
ATOM 4562 N N . ALA F 1 124 ? 46.879 49.850 74.106 1.00 95.35 77 ALA F N 1
ATOM 4563 C CA . ALA F 1 124 ? 48.056 50.072 74.932 1.00 95.68 77 ALA F CA 1
ATOM 4564 C C . ALA F 1 124 ? 47.702 49.813 76.399 1.00 95.51 77 ALA F C 1
ATOM 4565 O O . ALA F 1 124 ? 46.918 50.557 76.997 1.00 94.84 77 ALA F O 1
ATOM 4567 N N . LEU F 1 125 ? 48.280 48.765 76.980 1.00 94.45 78 LEU F N 1
ATOM 4568 C CA . LEU F 1 125 ? 48.180 48.516 78.416 1.00 94.13 78 LEU F CA 1
ATOM 4569 C C . LEU F 1 125 ? 48.981 49.575 79.191 1.00 94.91 78 LEU F C 1
ATOM 4570 O O . LEU F 1 125 ? 49.915 50.150 78.633 1.00 94.44 78 LEU F O 1
ATOM 4575 N N . PRO F 1 126 ? 48.660 49.828 80.487 1.00 94.64 79 PRO F N 1
ATOM 4576 C CA . PRO F 1 126 ? 49.423 50.762 81.300 1.00 94.84 79 PRO F CA 1
ATOM 4577 C C . PRO F 1 126 ? 50.936 50.490 81.244 1.00 95.28 79 PRO F C 1
ATOM 4578 O O . PRO F 1 126 ? 51.372 49.349 81.389 1.00 94.60 79 PRO F O 1
ATOM 4582 N N . GLY F 1 127 ? 51.727 51.528 80.997 1.00 95.93 80 GLY F N 1
ATOM 4583 C CA . GLY F 1 127 ? 53.186 51.459 80.854 1.00 96.17 80 GLY F CA 1
ATOM 4584 C C . GLY F 1 127 ? 53.695 51.079 79.461 1.00 96.71 80 GLY F C 1
ATOM 4585 O O . GLY F 1 127 ? 54.903 50.928 79.294 1.00 96.13 80 GLY F O 1
ATOM 4586 N N . ASN F 1 128 ? 52.826 50.925 78.453 1.00 96.13 81 ASN F N 1
ATOM 4587 C CA . ASN F 1 128 ? 53.219 50.522 77.107 1.00 96.55 81 ASN F CA 1
ATOM 4588 C C . ASN F 1 128 ? 52.999 51.636 76.081 1.00 97.09 81 ASN F C 1
ATOM 4589 O O . ASN F 1 128 ? 52.019 52.373 76.139 1.00 96.45 81 ASN F O 1
ATOM 4594 N N . THR F 1 129 ? 53.894 51.687 75.085 1.00 97.56 82 THR F N 1
ATOM 4595 C CA . THR F 1 129 ? 53.718 52.478 73.868 1.00 97.71 82 THR F CA 1
ATOM 4596 C C . THR F 1 129 ? 53.409 51.561 72.695 1.00 97.54 82 THR F C 1
ATOM 4597 O O . THR F 1 129 ? 54.137 50.604 72.450 1.00 96.97 82 THR F O 1
ATOM 4601 N N . ILE F 1 130 ? 52.349 51.861 71.949 1.00 97.87 83 ILE F N 1
ATOM 4602 C CA . ILE F 1 130 ? 52.086 51.273 70.635 1.00 97.50 83 ILE F CA 1
ATOM 4603 C C . ILE F 1 130 ? 52.573 52.238 69.548 1.00 98.01 83 ILE F C 1
ATOM 4604 O O . ILE F 1 130 ? 52.438 53.461 69.686 1.00 97.65 83 ILE F O 1
ATOM 4609 N N . SER F 1 131 ? 53.094 51.704 68.446 1.00 98.20 84 SER F N 1
ATOM 4610 C CA . SER F 1 131 ? 53.496 52.500 67.289 1.00 98.36 84 SER F CA 1
ATOM 4611 C C . SER F 1 131 ? 52.950 51.916 65.988 1.00 98.18 84 SER F C 1
ATOM 4612 O O . SER F 1 131 ? 52.830 50.704 65.825 1.00 97.56 84 SER F O 1
ATOM 4615 N N . TYR F 1 132 ? 52.611 52.797 65.038 1.00 98.20 85 TYR F N 1
ATOM 4616 C CA . TYR F 1 132 ? 52.103 52.459 63.714 1.00 98.25 85 TYR F CA 1
ATOM 4617 C C . TYR F 1 132 ? 52.766 53.347 62.666 1.00 98.20 85 TYR F C 1
ATOM 4618 O O . TYR F 1 132 ? 52.901 54.548 62.876 1.00 97.77 85 TYR F O 1
ATOM 4627 N N . THR F 1 133 ? 53.160 52.775 61.537 1.00 98.01 86 THR F N 1
ATOM 4628 C CA . THR F 1 133 ? 53.720 53.520 60.396 1.00 98.03 86 THR F CA 1
ATOM 4629 C C . THR F 1 133 ? 52.939 53.182 59.131 1.00 97.76 86 THR F C 1
ATOM 4630 O O . THR F 1 133 ? 52.763 52.009 58.818 1.00 96.80 86 THR F O 1
ATOM 4634 N N . GLY F 1 134 ? 52.480 54.203 58.402 1.00 97.48 87 GLY F N 1
ATOM 4635 C CA . GLY F 1 134 ? 51.699 53.991 57.191 1.00 97.34 87 GLY F CA 1
ATOM 4636 C C . GLY F 1 134 ? 51.507 55.237 56.329 1.00 97.51 87 GLY F C 1
ATOM 4637 O O . GLY F 1 134 ? 51.950 56.337 56.672 1.00 96.78 87 GLY F O 1
ATOM 4638 N N . PHE F 1 135 ? 50.819 55.039 55.186 1.00 96.40 88 PHE F N 1
ATOM 4639 C CA . PHE F 1 135 ? 50.394 56.091 54.269 1.00 95.92 88 PHE F CA 1
ATOM 4640 C C . PHE F 1 135 ? 48.944 56.523 54.545 1.00 95.84 88 PHE F C 1
ATOM 4641 O O . PHE F 1 135 ? 48.205 55.845 55.253 1.00 93.59 88 PHE F O 1
ATOM 4649 N N . ASP F 1 136 ? 48.545 57.649 53.950 1.00 95.80 89 ASP F N 1
ATOM 4650 C CA . ASP F 1 136 ? 47.168 58.170 53.957 1.00 95.99 89 ASP F CA 1
ATOM 4651 C C . ASP F 1 136 ? 46.527 58.248 55.351 1.00 96.70 89 ASP F C 1
ATOM 4652 O O . ASP F 1 136 ? 45.344 57.956 55.539 1.00 95.45 89 ASP F O 1
ATOM 4657 N N . LEU F 1 137 ? 47.320 58.649 56.343 1.00 97.25 90 LEU F N 1
ATOM 4658 C CA . LEU F 1 137 ? 46.850 58.854 57.707 1.00 97.74 90 LEU F CA 1
ATOM 4659 C C . LEU F 1 137 ? 45.810 59.973 57.746 1.00 97.63 90 LEU F C 1
ATOM 4660 O O . LEU F 1 137 ? 46.065 61.081 57.263 1.00 97.25 90 LEU F O 1
ATOM 4665 N N . GLN F 1 138 ? 44.644 59.708 58.328 1.00 97.83 91 GLN F N 1
ATOM 4666 C CA . GLN F 1 138 ? 43.507 60.629 58.324 1.00 97.62 91 GLN F CA 1
ATOM 4667 C C . GLN F 1 138 ? 43.079 61.102 59.717 1.00 97.72 91 GLN F C 1
ATOM 4668 O O . GLN F 1 138 ? 42.793 62.274 59.905 1.00 96.20 91 GLN F O 1
ATOM 4674 N N . SER F 1 139 ? 43.016 60.187 60.682 1.00 98.00 92 SER F N 1
ATOM 4675 C CA . SER F 1 139 ? 42.649 60.560 62.050 1.00 98.05 92 SER F CA 1
ATOM 4676 C C . SER F 1 139 ? 43.139 59.555 63.082 1.00 98.29 92 SER F C 1
ATOM 4677 O O . SER F 1 139 ? 43.311 58.372 62.787 1.00 97.31 92 SER F O 1
ATOM 4680 N N . VAL F 1 140 ? 43.282 60.013 64.310 1.00 98.07 93 VAL F N 1
ATOM 4681 C CA . VAL F 1 140 ? 43.526 59.171 65.489 1.00 98.02 93 VAL F CA 1
ATOM 4682 C C . VAL F 1 140 ? 42.521 59.551 66.572 1.00 97.80 93 VAL F C 1
ATOM 4683 O O . VAL F 1 140 ? 42.360 60.726 66.892 1.00 97.02 93 VAL F O 1
ATOM 4687 N N . SER F 1 141 ? 41.845 58.553 67.120 1.00 97.33 94 SER F N 1
ATOM 4688 C CA . SER F 1 141 ? 40.857 58.728 68.182 1.00 97.17 94 SER F CA 1
ATOM 4689 C C . SER F 1 141 ? 41.086 57.733 69.317 1.00 97.17 94 SER F C 1
ATOM 4690 O O . SER F 1 141 ? 41.446 56.586 69.076 1.00 96.26 94 SER F O 1
ATOM 4693 N N . VAL F 1 142 ? 40.822 58.170 70.549 1.00 96.47 95 VAL F N 1
ATOM 4694 C CA . VAL F 1 142 ? 40.610 57.251 71.673 1.00 96.06 95 VAL F CA 1
ATOM 4695 C C . VAL F 1 142 ? 39.181 56.741 71.575 1.00 95.63 95 VAL F C 1
ATOM 4696 O O . VAL F 1 142 ? 38.249 57.526 71.420 1.00 94.46 95 VAL F O 1
ATOM 4700 N N . ILE F 1 143 ? 39.006 55.429 71.638 1.00 95.47 96 ILE F N 1
ATOM 4701 C CA . ILE F 1 143 ? 37.710 54.746 71.539 1.00 94.99 96 ILE F CA 1
ATOM 4702 C C . ILE F 1 143 ? 37.483 53.841 72.752 1.00 94.23 96 ILE F C 1
ATOM 4703 O O . ILE F 1 143 ? 38.399 53.604 73.533 1.00 91.88 96 ILE F O 1
ATOM 4708 N N . ASP F 1 144 ? 36.262 53.321 72.896 1.00 91.84 97 ASP F N 1
ATOM 4709 C CA . ASP F 1 144 ? 35.886 52.336 73.919 1.00 90.74 97 ASP F CA 1
ATOM 4710 C C . ASP F 1 144 ? 36.267 52.752 75.359 1.00 90.13 97 ASP F C 1
ATOM 4711 O O . ASP F 1 144 ? 36.659 51.935 76.188 1.00 86.75 97 ASP F O 1
ATOM 4716 N N . ILE F 1 145 ? 36.130 54.059 75.666 1.00 90.24 98 ILE F N 1
ATOM 4717 C CA . ILE F 1 145 ? 36.392 54.585 77.001 1.00 89.26 98 ILE F CA 1
ATOM 4718 C C . ILE F 1 145 ? 35.338 54.014 77.958 1.00 88.32 98 ILE F C 1
ATOM 4719 O O . ILE F 1 145 ? 34.144 54.282 77.776 1.00 85.95 98 ILE F O 1
ATOM 4724 N N . PRO F 1 146 ? 35.735 53.232 78.985 1.00 87.72 99 PRO F N 1
ATOM 4725 C CA . PRO F 1 146 ? 34.788 52.596 79.892 1.00 86.48 99 PRO F CA 1
ATOM 4726 C C . PRO F 1 146 ? 34.073 53.617 80.790 1.00 86.21 99 PRO F C 1
ATOM 4727 O O . PRO F 1 146 ? 34.638 54.634 81.193 1.00 82.61 99 PRO F O 1
ATOM 4731 N N . SER F 1 147 ? 32.845 53.295 81.165 1.00 83.81 100 SER F N 1
ATOM 4732 C CA . SER F 1 147 ? 31.994 54.104 82.041 1.00 82.69 100 SER F CA 1
ATOM 4733 C C . SER F 1 147 ? 32.288 53.900 83.540 1.00 82.62 100 SER F C 1
ATOM 4734 O O . SER F 1 147 ? 31.367 53.711 84.338 1.00 77.08 100 SER F O 1
ATOM 4737 N N . ASP F 1 148 ? 33.562 53.895 83.932 1.00 81.72 101 ASP F N 1
ATOM 4738 C CA . ASP F 1 148 ? 33.977 53.702 85.320 1.00 82.44 101 ASP F CA 1
ATOM 4739 C C . ASP F 1 148 ? 34.155 55.064 86.017 1.00 83.77 101 ASP F C 1
ATOM 4740 O O . ASP F 1 148 ? 34.952 55.888 85.565 1.00 80.54 101 ASP F O 1
ATOM 4745 N N . PRO F 1 149 ? 33.459 55.322 87.144 1.00 84.28 102 PRO F N 1
ATOM 4746 C CA . PRO F 1 149 ? 33.612 56.582 87.871 1.00 84.34 102 PRO F CA 1
ATOM 4747 C C . PRO F 1 149 ? 35.020 56.806 88.448 1.00 85.00 102 PRO F C 1
ATOM 4748 O O . PRO F 1 149 ? 35.388 57.946 88.725 1.00 80.98 102 PRO F O 1
ATOM 4752 N N . SER F 1 150 ? 35.811 55.730 88.626 1.00 86.93 103 SER F N 1
ATOM 4753 C CA . SER F 1 150 ? 37.197 55.783 89.109 1.00 87.91 103 SER F CA 1
ATOM 4754 C C . SER F 1 150 ? 38.251 55.714 87.986 1.00 88.80 103 SER F C 1
ATOM 4755 O O . SER F 1 150 ? 39.433 55.539 88.267 1.00 86.02 103 SER F O 1
ATOM 4758 N N . ILE F 1 151 ? 37.852 55.852 86.724 1.00 89.38 104 ILE F N 1
ATOM 4759 C CA . ILE F 1 151 ? 38.775 55.831 85.589 1.00 90.12 104 ILE F CA 1
ATOM 4760 C C . ILE F 1 151 ? 39.827 56.945 85.713 1.00 90.92 104 ILE F C 1
ATOM 4761 O O . ILE F 1 151 ? 39.516 58.098 85.997 1.00 89.52 104 ILE F O 1
ATOM 4766 N N . TYR F 1 152 ? 41.075 56.572 85.453 1.00 92.16 105 TYR F N 1
ATOM 4767 C CA . TYR F 1 152 ? 42.187 57.507 85.279 1.00 92.99 105 TYR F CA 1
ATOM 4768 C C . TYR F 1 152 ? 43.114 56.972 84.193 1.00 93.44 105 TYR F C 1
ATOM 4769 O O . TYR F 1 152 ? 43.799 55.967 84.386 1.00 92.53 105 TYR F O 1
ATOM 4778 N N . ILE F 1 153 ? 43.141 57.632 83.048 1.00 94.19 106 ILE F N 1
ATOM 4779 C CA . ILE F 1 153 ? 44.070 57.332 81.953 1.00 94.27 106 ILE F CA 1
ATOM 4780 C C . ILE F 1 153 ? 44.871 58.594 81.656 1.00 94.65 106 ILE F C 1
ATOM 4781 O O . ILE F 1 153 ? 44.314 59.608 81.233 1.00 94.14 106 ILE F O 1
ATOM 4786 N N . GLU F 1 154 ? 46.164 58.517 81.887 1.00 96.03 107 GLU F N 1
ATOM 4787 C CA . GLU F 1 154 ? 47.139 59.520 81.481 1.00 96.32 107 GLU F CA 1
ATOM 4788 C C . GLU F 1 154 ? 47.981 58.933 80.352 1.00 96.73 107 GLU F C 1
ATOM 4789 O O . GLU F 1 154 ? 48.499 57.823 80.466 1.00 95.93 107 GLU F O 1
ATOM 4795 N N . GLY F 1 155 ? 48.110 59.650 79.236 1.00 97.13 108 GLY F N 1
ATOM 4796 C CA . GLY F 1 155 ? 48.867 59.188 78.091 1.00 97.37 108 GLY F CA 1
ATOM 4797 C C . GLY F 1 155 ? 49.594 60.322 77.379 1.00 97.83 108 GLY F C 1
ATOM 4798 O O . GLY F 1 155 ? 49.400 61.498 77.667 1.00 97.17 108 GLY F O 1
ATOM 4799 N N . ARG F 1 156 ? 50.427 59.934 76.419 1.00 98.07 109 ARG F N 1
ATOM 4800 C CA . ARG F 1 156 ? 51.117 60.889 75.552 1.00 98.11 109 ARG F CA 1
ATOM 4801 C C . ARG F 1 156 ? 51.170 60.330 74.135 1.00 98.48 109 ARG F C 1
ATOM 4802 O O . ARG F 1 156 ? 51.298 59.118 73.954 1.00 97.71 109 ARG F O 1
ATOM 4810 N N . TYR F 1 157 ? 51.085 61.195 73.143 1.00 98.17 110 TYR F N 1
ATOM 4811 C CA . TYR F 1 157 ? 51.292 60.818 71.752 1.00 98.25 110 TYR F CA 1
ATOM 4812 C C . TYR F 1 157 ? 52.456 61.582 71.138 1.00 98.20 110 TYR F C 1
ATOM 4813 O O . TYR F 1 157 ? 52.774 62.698 71.546 1.00 97.62 110 TYR F O 1
ATOM 4822 N N . CYS F 1 158 ? 53.068 60.980 70.132 1.00 98.36 111 CYS F N 1
ATOM 4823 C CA . CYS F 1 158 ? 54.079 61.583 69.282 1.00 98.48 111 CYS F CA 1
ATOM 4824 C C . CYS F 1 158 ? 53.780 61.239 67.822 1.00 98.59 111 CYS F C 1
ATOM 4825 O O . CYS F 1 158 ? 53.429 60.094 67.520 1.00 97.95 111 CYS F O 1
ATOM 4828 N N . PHE F 1 159 ? 53.880 62.211 66.909 1.00 98.50 112 PHE F N 1
ATOM 4829 C CA . PHE F 1 159 ? 53.638 62.056 65.484 1.00 98.63 112 PHE F CA 1
ATOM 4830 C C . PHE F 1 159 ? 54.826 62.589 64.695 1.00 98.59 112 PHE F C 1
ATOM 4831 O O . PHE F 1 159 ? 55.311 63.682 64.963 1.00 97.94 112 PHE F O 1
ATOM 4839 N N . GLN F 1 160 ? 55.246 61.841 63.660 1.00 98.58 113 GLN F N 1
ATOM 4840 C CA . GLN F 1 160 ? 56.155 62.292 62.613 1.00 98.42 113 GLN F CA 1
ATOM 4841 C C . GLN F 1 160 ? 55.437 62.112 61.278 1.00 98.40 113 GLN F C 1
ATOM 4842 O O . GLN F 1 160 ? 55.388 61.002 60.744 1.00 97.71 113 GLN F O 1
ATOM 4848 N N . LEU F 1 161 ? 54.857 63.185 60.742 1.00 98.48 114 LEU F N 1
ATOM 4849 C CA . LEU F 1 161 ? 54.040 63.158 59.535 1.00 98.40 114 LEU F CA 1
ATOM 4850 C C . LEU F 1 161 ? 54.741 63.881 58.392 1.00 98.35 114 LEU F C 1
ATOM 4851 O O . LEU F 1 161 ? 55.207 65.007 58.554 1.00 97.72 114 LEU F O 1
ATOM 4856 N N . THR F 1 162 ? 54.772 63.264 57.216 1.00 97.68 115 THR F N 1
ATOM 4857 C CA . THR F 1 162 ? 55.322 63.868 56.004 1.00 97.52 115 THR F CA 1
ATOM 4858 C C . THR F 1 162 ? 54.253 63.991 54.931 1.00 97.28 115 THR F C 1
ATOM 4859 O O . THR F 1 162 ? 53.557 63.030 54.633 1.00 96.73 115 THR F O 1
ATOM 4863 N N . TYR F 1 163 ? 54.171 65.175 54.302 1.00 97.06 116 TYR F N 1
ATOM 4864 C CA . TYR F 1 163 ? 53.342 65.438 53.135 1.00 96.72 116 TYR F CA 1
ATOM 4865 C C . TYR F 1 163 ? 54.181 66.067 52.017 1.00 96.63 116 TYR F C 1
ATOM 4866 O O . TYR F 1 163 ? 55.357 66.384 52.203 1.00 95.86 116 TYR F O 1
ATOM 4875 N N . CYS F 1 164 ? 53.576 66.234 50.842 1.00 95.94 117 CYS F N 1
ATOM 4876 C CA . CYS F 1 164 ? 54.212 66.859 49.695 1.00 95.35 117 CYS F CA 1
ATOM 4877 C C . CYS F 1 164 ? 53.586 68.231 49.434 1.00 95.26 117 CYS F C 1
ATOM 4878 O O . CYS F 1 164 ? 52.363 68.358 49.441 1.00 93.51 117 CYS F O 1
ATOM 4881 N N . LYS F 1 165 ? 54.406 69.258 49.190 1.00 94.91 118 LYS F N 1
ATOM 4882 C CA . LYS F 1 165 ? 53.941 70.627 48.915 1.00 94.88 118 LYS F CA 1
ATOM 4883 C C . LYS F 1 165 ? 54.523 71.149 47.609 1.00 94.58 118 LYS F C 1
ATOM 4884 O O . LYS F 1 165 ? 55.735 71.145 47.412 1.00 92.87 118 LYS F O 1
ATOM 4890 N N . SER F 1 166 ? 53.644 71.642 46.724 1.00 92.41 119 SER F N 1
ATOM 4891 C CA . SER F 1 166 ? 54.039 72.283 45.473 1.00 91.59 119 SER F CA 1
ATOM 4892 C C . SER F 1 166 ? 54.747 73.621 45.715 1.00 91.89 119 SER F C 1
ATOM 4893 O O . SER F 1 166 ? 54.514 74.305 46.709 1.00 89.59 119 SER F O 1
ATOM 4896 N N . LYS F 1 167 ? 55.608 74.008 44.762 1.00 91.18 120 LYS F N 1
ATOM 4897 C CA . LYS F 1 167 ? 56.271 75.319 44.701 1.00 90.20 120 LYS F CA 1
ATOM 4898 C C . LYS F 1 167 ? 55.893 76.101 43.442 1.00 88.18 120 LYS F C 1
ATOM 4899 O O . LYS F 1 167 ? 56.607 77.031 43.077 1.00 82.68 120 LYS F O 1
ATOM 4905 N N . ARG F 1 168 ? 54.811 75.710 42.754 1.00 84.77 121 ARG F N 1
ATOM 4906 C CA . ARG F 1 168 ? 54.391 76.371 41.508 1.00 81.38 121 ARG F CA 1
ATOM 4907 C C . ARG F 1 168 ? 53.724 77.712 41.775 1.00 79.38 121 ARG F C 1
ATOM 4908 O O . ARG F 1 168 ? 54.117 78.715 41.186 1.00 69.85 121 ARG F O 1
ATOM 4916 N N . ASP F 1 169 ? 52.776 77.731 42.699 1.00 77.11 122 ASP F N 1
ATOM 4917 C CA . ASP F 1 169 ? 52.001 78.920 43.067 1.00 74.08 122 ASP F CA 1
ATOM 4918 C C . ASP F 1 169 ? 52.662 79.649 44.240 1.00 74.34 122 ASP F C 1
ATOM 4919 O O . ASP F 1 169 ? 52.132 79.754 45.343 1.00 66.09 122 ASP F O 1
ATOM 4924 N N . CYS F 1 170 ? 53.896 80.088 43.987 1.00 80.48 123 CYS F N 1
ATOM 4925 C CA . CYS F 1 170 ? 54.744 80.680 45.007 1.00 78.90 123 CYS F CA 1
ATOM 4926 C C . CYS F 1 170 ? 54.654 82.206 44.952 1.00 77.25 123 CYS F C 1
ATOM 4927 O O . CYS F 1 170 ? 54.805 82.800 43.885 1.00 68.68 123 CYS F O 1
ATOM 4930 N N . LEU F 1 171 ? 54.472 82.819 46.099 1.00 72.47 124 LEU F N 1
ATOM 4931 C CA . LEU F 1 171 ? 54.526 84.264 46.276 1.00 70.36 124 LEU F CA 1
ATOM 4932 C C . LEU F 1 171 ? 55.928 84.709 46.722 1.00 66.47 124 LEU F C 1
ATOM 4933 O O . LEU F 1 171 ? 56.589 83.976 47.500 1.00 58.86 124 LEU F O 1
ATOM 4939 N N . ALA G 1 51 ? 61.336 61.354 43.540 1.00 88.61 4 ALA G N 1
ATOM 4940 C CA . ALA G 1 51 ? 61.218 60.753 44.854 1.00 90.53 4 ALA G CA 1
ATOM 4941 C C . ALA G 1 51 ? 62.347 61.194 45.796 1.00 91.70 4 ALA G C 1
ATOM 4942 O O . ALA G 1 51 ? 63.441 61.578 45.367 1.00 89.57 4 ALA G O 1
ATOM 4944 N N . GLU G 1 52 ? 62.087 61.101 47.077 1.00 93.42 5 GLU G N 1
ATOM 4945 C CA . GLU G 1 52 ? 63.085 61.254 48.132 1.00 93.99 5 GLU G CA 1
ATOM 4946 C C . GLU G 1 52 ? 62.883 60.168 49.190 1.00 94.90 5 GLU G C 1
ATOM 4947 O O . GLU G 1 52 ? 61.784 59.650 49.377 1.00 94.06 5 GLU G O 1
ATOM 4953 N N . LEU G 1 53 ? 63.972 59.835 49.878 1.00 95.75 6 LEU G N 1
ATOM 4954 C CA . LEU G 1 53 ? 63.925 58.980 51.053 1.00 96.27 6 LEU G CA 1
ATOM 4955 C C . LEU G 1 53 ? 63.518 59.810 52.274 1.00 96.40 6 LEU G C 1
ATOM 4956 O O . LEU G 1 53 ? 63.933 60.964 52.420 1.00 95.80 6 LEU G O 1
ATOM 4961 N N . VAL G 1 54 ? 62.725 59.195 53.138 1.00 97.07 7 VAL G N 1
ATOM 4962 C CA . VAL G 1 54 ? 62.332 59.746 54.432 1.00 97.35 7 VAL G CA 1
ATOM 4963 C C . VAL G 1 54 ? 62.780 58.762 55.505 1.00 97.53 7 VAL G C 1
ATOM 4964 O O . VAL G 1 54 ? 62.540 57.564 55.372 1.00 97.23 7 VAL G O 1
ATOM 4968 N N . THR G 1 55 ? 63.424 59.254 56.552 1.00 97.73 8 THR G N 1
ATOM 4969 C CA . THR G 1 55 ? 63.794 58.449 57.725 1.00 97.97 8 THR G CA 1
ATOM 4970 C C . THR G 1 55 ? 62.965 58.905 58.915 1.00 98.08 8 THR G C 1
ATOM 4971 O O . THR G 1 55 ? 62.883 60.093 59.191 1.00 97.53 8 THR G O 1
ATOM 4975 N N . ASN G 1 56 ? 62.359 57.937 59.600 1.00 97.91 9 ASN G N 1
ATOM 4976 C CA . ASN G 1 56 ? 61.709 58.144 60.885 1.00 98.18 9 ASN G CA 1
ATOM 4977 C C . ASN G 1 56 ? 62.551 57.467 61.960 1.00 98.23 9 ASN G C 1
ATOM 4978 O O . ASN G 1 56 ? 62.949 56.308 61.808 1.00 97.62 9 ASN G O 1
ATOM 4983 N N . GLU G 1 57 ? 62.793 58.182 63.045 1.00 98.35 10 GLU G N 1
ATOM 4984 C CA . GLU G 1 57 ? 63.463 57.665 64.232 1.00 98.48 10 GLU G CA 1
ATOM 4985 C C . GLU G 1 57 ? 62.513 57.778 65.425 1.00 98.41 10 GLU G C 1
ATOM 4986 O O . GLU G 1 57 ? 61.974 58.848 65.701 1.00 97.58 10 GLU G O 1
ATOM 4992 N N . PHE G 1 58 ? 62.272 56.668 66.098 1.00 98.33 11 PHE G N 1
ATOM 4993 C CA . PHE G 1 58 ? 61.365 56.639 67.244 1.00 98.34 11 PHE G CA 1
ATOM 4994 C C . PHE G 1 58 ? 61.784 55.577 68.253 1.00 98.33 11 PHE G C 1
ATOM 4995 O O . PHE G 1 58 ? 62.452 54.601 67.933 1.00 97.81 11 PHE G O 1
ATOM 5003 N N . ALA G 1 59 ? 61.362 55.776 69.498 1.00 98.23 12 ALA G N 1
ATOM 5004 C CA . ALA G 1 59 ? 61.588 54.854 70.598 1.00 98.26 12 ALA G CA 1
ATOM 5005 C C . ALA G 1 59 ? 60.290 54.626 71.368 1.00 98.10 12 ALA G C 1
ATOM 5006 O O . ALA G 1 59 ? 59.328 55.377 71.247 1.00 97.15 12 ALA G O 1
ATOM 5008 N N . GLY G 1 60 ? 60.270 53.574 72.164 1.00 98.16 13 GLY G N 1
ATOM 5009 C CA . GLY G 1 60 ? 59.124 53.266 73.003 1.00 98.19 13 GLY G CA 1
ATOM 5010 C C . GLY G 1 60 ? 59.476 52.301 74.121 1.00 98.39 13 GLY G C 1
ATOM 5011 O O . GLY G 1 60 ? 60.546 51.692 74.125 1.00 97.61 13 GLY G O 1
ATOM 5012 N N . ASP G 1 61 ? 58.559 52.167 75.062 1.00 97.82 14 ASP G N 1
ATOM 5013 C CA . ASP G 1 61 ? 58.732 51.336 76.242 1.00 97.85 14 ASP G CA 1
ATOM 5014 C C . ASP G 1 61 ? 57.944 50.025 76.123 1.00 97.74 14 ASP G C 1
ATOM 5015 O O . ASP G 1 61 ? 56.913 49.945 75.451 1.00 96.81 14 ASP G O 1
ATOM 5020 N N . ILE G 1 62 ? 58.444 48.983 76.787 1.00 97.32 15 ILE G N 1
ATOM 5021 C CA . ILE G 1 62 ? 57.829 47.666 76.914 1.00 97.08 15 ILE G CA 1
ATOM 5022 C C . ILE G 1 62 ? 57.711 47.372 78.409 1.00 96.67 15 ILE G C 1
ATOM 5023 O O . ILE G 1 62 ? 58.701 47.453 79.131 1.00 95.50 15 ILE G O 1
ATOM 5028 N N . LEU G 1 63 ? 56.526 47.008 78.865 1.00 96.01 16 LEU G N 1
ATOM 5029 C CA . LEU G 1 63 ? 56.300 46.578 80.242 1.00 95.51 16 LEU G CA 1
ATOM 5030 C C . LEU G 1 63 ? 55.322 45.409 80.280 1.00 95.07 16 LEU G C 1
ATOM 5031 O O . LEU G 1 63 ? 54.166 45.535 79.882 1.00 93.79 16 LEU G O 1
ATOM 5036 N N . ILE G 1 64 ? 55.798 44.278 80.797 1.00 94.58 17 ILE G N 1
ATOM 5037 C CA . ILE G 1 64 ? 55.010 43.059 80.982 1.00 93.64 17 ILE G CA 1
ATOM 5038 C C . ILE G 1 64 ? 55.067 42.710 82.466 1.00 93.08 17 ILE G C 1
ATOM 5039 O O . ILE G 1 64 ? 56.110 42.308 82.978 1.00 91.39 17 ILE G O 1
ATOM 5044 N N . SER G 1 65 ? 53.950 42.905 83.167 1.00 91.19 18 SER G N 1
ATOM 5045 C CA . SER G 1 65 ? 53.853 42.614 84.595 1.00 89.17 18 SER G CA 1
ATOM 5046 C C . SER G 1 65 ? 52.408 42.288 84.956 1.00 86.87 18 SER G C 1
ATOM 5047 O O . SER G 1 65 ? 51.488 43.004 84.563 1.00 78.65 18 SER G O 1
ATOM 5050 N N . ASN G 1 80 ? 50.680 31.362 76.293 1.00 53.33 33 ASN G N 1
ATOM 5051 C CA . ASN G 1 80 ? 51.720 32.120 75.591 1.00 53.28 33 ASN G CA 1
ATOM 5052 C C . ASN G 1 80 ? 51.052 33.229 74.777 1.00 56.37 33 ASN G C 1
ATOM 5053 O O . ASN G 1 80 ? 50.322 32.962 73.822 1.00 52.18 33 ASN G O 1
ATOM 5058 N N . THR G 1 81 ? 51.260 34.469 75.200 1.00 74.39 34 THR G N 1
ATOM 5059 C CA . THR G 1 81 ? 50.658 35.635 74.560 1.00 77.80 34 THR G CA 1
ATOM 5060 C C . THR G 1 81 ? 51.668 36.295 73.627 1.00 83.10 34 THR G C 1
ATOM 5061 O O . THR G 1 81 ? 52.876 36.245 73.840 1.00 80.48 34 THR G O 1
ATOM 5065 N N . THR G 1 82 ? 51.142 36.896 72.579 1.00 85.04 35 THR G N 1
ATOM 5066 C CA . THR G 1 82 ? 51.897 37.731 71.640 1.00 86.96 35 THR G CA 1
ATOM 5067 C C . THR G 1 82 ? 51.416 39.166 71.780 1.00 88.24 35 THR G C 1
ATOM 5068 O O . THR G 1 82 ? 50.208 39.418 71.748 1.00 85.95 35 THR G O 1
ATOM 5072 N N . VAL G 1 83 ? 52.347 40.110 71.905 1.00 90.73 36 VAL G N 1
ATOM 5073 C CA . VAL G 1 83 ? 52.047 41.551 71.955 1.00 91.17 36 VAL G CA 1
ATOM 5074 C C . VAL G 1 83 ? 52.748 42.223 70.780 1.00 93.06 36 VAL G C 1
ATOM 5075 O O . VAL G 1 83 ? 53.977 42.267 70.737 1.00 92.40 36 VAL G O 1
ATOM 5079 N N . ASN G 1 84 ? 51.987 42.754 69.833 1.00 92.59 37 ASN G N 1
ATOM 5080 C CA . ASN G 1 84 ? 52.545 43.533 68.728 1.00 93.47 37 ASN G CA 1
ATOM 5081 C C . ASN G 1 84 ? 52.918 44.929 69.234 1.00 94.26 37 ASN G C 1
ATOM 5082 O O . ASN G 1 84 ? 52.061 45.643 69.746 1.00 93.19 37 ASN G O 1
ATOM 5087 N N . ILE G 1 85 ? 54.199 45.308 69.103 1.00 95.80 38 ILE G N 1
ATOM 5088 C CA . ILE G 1 85 ? 54.694 46.614 69.561 1.00 96.14 38 ILE G CA 1
ATOM 5089 C C . ILE G 1 85 ? 54.827 47.627 68.416 1.00 97.16 38 ILE G C 1
ATOM 5090 O O . ILE G 1 85 ? 54.670 48.819 68.626 1.00 96.30 38 ILE G O 1
ATOM 5095 N N . TRP G 1 86 ? 55.085 47.135 67.193 1.00 97.54 39 TRP G N 1
ATOM 5096 C CA . TRP G 1 86 ? 55.118 47.951 65.977 1.00 97.92 39 TRP G CA 1
ATOM 5097 C C . TRP G 1 86 ? 54.634 47.129 64.782 1.00 97.77 39 TRP G C 1
ATOM 5098 O O . TRP G 1 86 ? 54.907 45.934 64.689 1.00 96.99 39 TRP G O 1
ATOM 5109 N N . LYS G 1 87 ? 53.946 47.783 63.854 1.00 97.47 40 LYS G N 1
ATOM 5110 C CA . LYS G 1 87 ? 53.688 47.250 62.523 1.00 96.96 40 LYS G CA 1
ATOM 5111 C C . LYS G 1 87 ? 53.602 48.371 61.494 1.00 97.40 40 LYS G C 1
ATOM 5112 O O . LYS G 1 87 ? 53.292 49.522 61.830 1.00 96.27 40 LYS G O 1
ATOM 5118 N N . ASN G 1 88 ? 53.846 48.028 60.225 1.00 96.85 41 ASN G N 1
ATOM 5119 C CA . ASN G 1 88 ? 53.540 48.897 59.090 1.00 96.73 41 ASN G CA 1
ATOM 5120 C C . ASN G 1 88 ? 52.085 48.711 58.619 1.00 96.96 41 ASN G C 1
ATOM 5121 O O . ASN G 1 88 ? 51.292 47.983 59.231 1.00 93.84 41 ASN G O 1
ATOM 5126 N N . ASP G 1 89 ? 51.741 49.369 57.508 1.00 96.05 42 ASP G N 1
ATOM 5127 C CA . ASP G 1 89 ? 50.410 49.301 56.890 1.00 95.30 42 ASP G CA 1
ATOM 5128 C C . ASP G 1 89 ? 50.264 48.185 55.835 1.00 95.10 42 ASP G C 1
ATOM 5129 O O . ASP G 1 89 ? 49.210 48.056 55.213 1.00 89.73 42 ASP G O 1
ATOM 5134 N N . GLY G 1 90 ? 51.305 47.397 55.618 1.00 93.97 43 GLY G N 1
ATOM 5135 C CA . GLY G 1 90 ? 51.360 46.375 54.562 1.00 93.20 43 GLY G CA 1
ATOM 5136 C C . GLY G 1 90 ? 51.678 46.917 53.159 1.00 93.66 43 GLY G C 1
ATOM 5137 O O . GLY G 1 90 ? 51.776 46.119 52.231 1.00 89.86 43 GLY G O 1
ATOM 5138 N N . ILE G 1 91 ? 51.834 48.229 52.991 1.00 93.79 44 ILE G N 1
ATOM 5139 C CA . ILE G 1 91 ? 52.100 48.895 51.709 1.00 92.95 44 ILE G CA 1
ATOM 5140 C C . ILE G 1 91 ? 53.511 49.496 51.691 1.00 92.99 44 ILE G C 1
ATOM 5141 O O . ILE G 1 91 ? 54.267 49.297 50.745 1.00 89.53 44 ILE G O 1
ATOM 5146 N N . VAL G 1 92 ? 53.869 50.229 52.741 1.00 92.44 45 VAL G N 1
ATOM 5147 C CA . VAL G 1 92 ? 55.160 50.921 52.830 1.00 92.67 45 VAL G CA 1
ATOM 5148 C C . VAL G 1 92 ? 56.323 49.924 52.899 1.00 93.15 45 VAL G C 1
ATOM 5149 O O . VAL G 1 92 ? 56.360 49.051 53.766 1.00 92.75 45 VAL G O 1
ATOM 5153 N N . SER G 1 93 ? 57.312 50.076 52.002 1.00 94.01 46 SER G N 1
ATOM 5154 C CA . SER G 1 93 ? 58.560 49.319 52.057 1.00 94.11 46 SER G CA 1
ATOM 5155 C C . SER G 1 93 ? 59.556 50.029 52.983 1.00 94.88 46 SER G C 1
ATOM 5156 O O . SER G 1 93 ? 60.114 51.076 52.639 1.00 93.26 46 SER G O 1
ATOM 5159 N N . LEU G 1 94 ? 59.768 49.456 54.158 1.00 96.26 47 LEU G N 1
ATOM 5160 C CA . LEU G 1 94 ? 60.609 50.011 55.208 1.00 96.85 47 LEU G CA 1
ATOM 5161 C C . LEU G 1 94 ? 61.906 49.216 55.360 1.00 96.94 47 LEU G C 1
ATOM 5162 O O . LEU G 1 94 ? 61.881 48.003 55.575 1.00 96.14 47 LEU G O 1
ATOM 5167 N N . SER G 1 95 ? 63.025 49.905 55.301 1.00 97.22 48 SER G N 1
ATOM 5168 C CA . SER G 1 95 ? 64.334 49.363 55.634 1.00 97.38 48 SER G CA 1
ATOM 5169 C C . SER G 1 95 ? 64.906 50.088 56.848 1.00 97.60 48 SER G C 1
ATOM 5170 O O . SER G 1 95 ? 64.616 51.268 57.051 1.00 97.04 48 SER G O 1
ATOM 5173 N N . GLY G 1 96 ? 65.756 49.431 57.605 1.00 97.80 49 GLY G N 1
ATOM 5174 C CA . GLY G 1 96 ? 66.423 50.102 58.709 1.00 98.07 49 GLY G CA 1
ATOM 5175 C C . GLY G 1 96 ? 66.883 49.176 59.809 1.00 98.22 49 GLY G C 1
ATOM 5176 O O . GLY G 1 96 ? 67.100 47.982 59.597 1.00 97.62 49 GLY G O 1
ATOM 5177 N N . THR G 1 97 ? 67.052 49.750 61.003 1.00 98.24 50 THR G N 1
ATOM 5178 C CA . THR G 1 97 ? 67.522 49.033 62.186 1.00 98.40 50 THR G CA 1
ATOM 5179 C C . THR G 1 97 ? 66.488 49.084 63.305 1.00 98.44 50 THR G C 1
ATOM 5180 O O . THR G 1 97 ? 65.902 50.126 63.585 1.00 98.00 50 THR G O 1
ATOM 5184 N N . ILE G 1 98 ? 66.320 47.930 63.944 1.00 98.47 51 ILE G N 1
ATOM 5185 C CA . ILE G 1 98 ? 65.499 47.742 65.139 1.00 98.41 51 ILE G CA 1
ATOM 5186 C C . ILE G 1 98 ? 66.436 47.325 66.271 1.00 98.43 51 ILE G C 1
ATOM 5187 O O . ILE G 1 98 ? 67.214 46.377 66.112 1.00 97.96 51 ILE G O 1
ATOM 5192 N N . SER G 1 99 ? 66.361 47.999 67.421 1.00 98.51 52 SER G N 1
ATOM 5193 C CA . SER G 1 99 ? 67.072 47.624 68.645 1.00 98.53 52 SER G CA 1
ATOM 5194 C C . SER G 1 99 ? 66.067 47.412 69.774 1.00 98.43 52 SER G C 1
ATOM 5195 O O . SER G 1 99 ? 65.188 48.236 69.974 1.00 97.99 52 SER G O 1
ATOM 5198 N N . ILE G 1 100 ? 66.193 46.291 70.500 1.00 98.49 53 ILE G N 1
ATOM 5199 C CA . ILE G 1 100 ? 65.322 45.959 71.635 1.00 98.30 53 ILE G CA 1
ATOM 5200 C C . ILE G 1 100 ? 66.200 45.697 72.860 1.00 98.24 53 ILE G C 1
ATOM 5201 O O . ILE G 1 100 ? 67.006 44.771 72.862 1.00 97.73 53 ILE G O 1
ATOM 5206 N N . TYR G 1 101 ? 66.018 46.500 73.897 1.00 97.98 54 TYR G N 1
ATOM 5207 C CA . TYR G 1 101 ? 66.678 46.359 75.186 1.00 97.97 54 TYR G CA 1
ATOM 5208 C C . TYR G 1 101 ? 65.750 45.687 76.189 1.00 97.86 54 TYR G C 1
ATOM 5209 O O . TYR G 1 101 ? 64.584 46.057 76.306 1.00 97.43 54 TYR G O 1
ATOM 5218 N N . ASN G 1 102 ? 66.268 44.721 76.940 1.00 97.16 55 ASN G N 1
ATOM 5219 C CA . ASN G 1 102 ? 65.620 44.125 78.100 1.00 97.05 55 ASN G CA 1
ATOM 5220 C C . ASN G 1 102 ? 66.361 44.587 79.360 1.00 96.97 55 ASN G C 1
ATOM 5221 O O . ASN G 1 102 ? 67.546 44.307 79.512 1.00 96.01 55 ASN G O 1
ATOM 5226 N N . ASN G 1 103 ? 65.684 45.297 80.254 1.00 96.95 56 ASN G N 1
ATOM 5227 C CA . ASN G 1 103 ? 66.303 45.883 81.436 1.00 96.65 56 ASN G CA 1
ATOM 5228 C C . ASN G 1 103 ? 66.883 44.809 82.370 1.00 96.32 56 ASN G C 1
ATOM 5229 O O . ASN G 1 103 ? 66.331 43.719 82.505 1.00 95.10 56 ASN G O 1
ATOM 5234 N N . ARG G 1 104 ? 67.977 45.130 83.044 1.00 96.03 57 ARG G N 1
ATOM 5235 C CA . ARG G 1 104 ? 68.663 44.225 83.985 1.00 95.30 57 ARG G CA 1
ATOM 5236 C C . ARG G 1 104 ? 67.824 43.807 85.199 1.00 95.02 57 ARG G C 1
ATOM 5237 O O . ARG G 1 104 ? 68.173 42.846 85.879 1.00 91.45 57 ARG G O 1
ATOM 5245 N N . ASN G 1 105 ? 66.743 44.537 85.471 1.00 94.71 58 ASN G N 1
ATOM 5246 C CA . ASN G 1 105 ? 65.801 44.235 86.552 1.00 94.03 58 ASN G CA 1
ATOM 5247 C C . ASN G 1 105 ? 64.659 43.288 86.124 1.00 94.39 58 ASN G C 1
ATOM 5248 O O . ASN G 1 105 ? 63.831 42.940 86.956 1.00 91.47 58 ASN G O 1
ATOM 5253 N N . SER G 1 106 ? 64.625 42.876 84.858 1.00 94.68 59 SER G N 1
ATOM 5254 C CA . SER G 1 106 ? 63.639 41.916 84.378 1.00 94.73 59 SER G CA 1
ATOM 5255 C C . SER G 1 106 ? 63.882 40.530 84.969 1.00 94.12 59 SER G C 1
ATOM 5256 O O . SER G 1 106 ? 65.021 40.105 85.146 1.00 92.97 59 SER G O 1
ATOM 5259 N N . THR G 1 107 ? 62.794 39.800 85.239 1.00 93.19 60 THR G N 1
ATOM 5260 C CA . THR G 1 107 ? 62.846 38.430 85.784 1.00 92.17 60 THR G CA 1
ATOM 5261 C C . THR G 1 107 ? 63.106 37.367 84.717 1.00 91.56 60 THR G C 1
ATOM 5262 O O . THR G 1 107 ? 63.545 36.261 85.043 1.00 89.33 60 THR G O 1
ATOM 5266 N N . ASN G 1 108 ? 62.803 37.676 83.455 1.00 91.83 61 ASN G N 1
ATOM 5267 C CA . ASN G 1 108 ? 62.815 36.711 82.355 1.00 92.17 61 ASN G CA 1
ATOM 5268 C C . ASN G 1 108 ? 63.481 37.312 81.104 1.00 93.17 61 ASN G C 1
ATOM 5269 O O . ASN G 1 108 ? 63.617 38.529 80.973 1.00 92.10 61 ASN G O 1
ATOM 5274 N N . ALA G 1 109 ? 63.860 36.430 80.180 1.00 93.34 62 ALA G N 1
ATOM 5275 C CA . ALA G 1 109 ? 64.289 36.817 78.851 1.00 93.21 62 ALA G CA 1
ATOM 5276 C C . ALA G 1 109 ? 63.119 37.424 78.057 1.00 93.59 62 ALA G C 1
ATOM 5277 O O . ALA G 1 109 ? 61.965 37.041 78.238 1.00 92.29 62 ALA G O 1
ATOM 5279 N N . LEU G 1 110 ? 63.429 38.326 77.154 1.00 94.27 63 LEU G N 1
ATOM 5280 C CA . LEU G 1 110 ? 62.463 38.931 76.239 1.00 94.63 63 LEU G CA 1
ATOM 5281 C C . LEU G 1 110 ? 62.627 38.274 74.861 1.00 94.92 63 LEU G C 1
ATOM 5282 O O . LEU G 1 110 ? 63.659 38.449 74.213 1.00 93.85 63 LEU G O 1
ATOM 5287 N N . SER G 1 111 ? 61.631 37.531 74.425 1.00 95.35 64 SER G N 1
ATOM 5288 C CA . SER G 1 111 ? 61.597 36.919 73.102 1.00 95.42 64 SER G CA 1
ATOM 5289 C C . SER G 1 111 ? 60.898 37.845 72.108 1.00 96.07 64 SER G C 1
ATOM 5290 O O . SER G 1 111 ? 59.770 38.275 72.343 1.00 95.30 64 SER G O 1
ATOM 5293 N N . ILE G 1 112 ? 61.570 38.151 71.007 1.00 96.98 65 ILE G N 1
ATOM 5294 C CA . ILE G 1 112 ? 61.101 39.097 69.994 1.00 97.19 65 ILE G CA 1
ATOM 5295 C C . ILE G 1 112 ? 61.032 38.401 68.639 1.00 97.47 65 ILE G C 1
ATOM 5296 O O . ILE G 1 112 ? 62.001 37.791 68.193 1.00 96.70 65 ILE G O 1
ATOM 5301 N N . GLN G 1 113 ? 59.895 38.541 67.960 1.00 97.45 66 GLN G N 1
ATOM 5302 C CA . GLN G 1 113 ? 59.723 38.155 66.571 1.00 97.63 66 GLN G CA 1
ATOM 5303 C C . GLN G 1 113 ? 59.720 39.405 65.693 1.00 97.71 66 GLN G C 1
ATOM 5304 O O . GLN G 1 113 ? 58.867 40.279 65.851 1.00 97.31 66 GLN G O 1
ATOM 5310 N N . ILE G 1 114 ? 60.668 39.460 64.748 1.00 97.86 67 ILE G N 1
ATOM 5311 C CA . ILE G 1 114 ? 60.715 40.492 63.712 1.00 97.99 67 ILE G CA 1
ATOM 5312 C C . ILE G 1 114 ? 60.291 39.853 62.394 1.00 97.74 67 ILE G C 1
ATOM 5313 O O . ILE G 1 114 ? 60.937 38.909 61.932 1.00 96.97 67 ILE G O 1
ATOM 5318 N N . ILE G 1 115 ? 59.201 40.348 61.804 1.00 97.82 68 ILE G N 1
ATOM 5319 C CA . ILE G 1 115 ? 58.719 39.917 60.490 1.00 97.70 68 ILE G CA 1
ATOM 5320 C C . ILE G 1 115 ? 59.181 40.936 59.453 1.00 97.64 68 ILE G C 1
ATOM 5321 O O . ILE G 1 115 ? 58.883 42.123 59.560 1.00 96.81 68 ILE G O 1
ATOM 5326 N N . SER G 1 116 ? 59.900 40.449 58.439 1.00 96.72 69 SER G N 1
ATOM 5327 C CA . SER G 1 116 ? 60.259 41.144 57.210 1.00 95.94 69 SER G CA 1
ATOM 5328 C C . SER G 1 116 ? 59.918 40.231 56.031 1.00 95.57 69 SER G C 1
ATOM 5329 O O . SER G 1 116 ? 58.885 39.543 56.060 1.00 91.86 69 SER G O 1
ATOM 5332 N N . SER G 1 117 ? 60.748 40.151 54.987 1.00 94.24 70 SER G N 1
ATOM 5333 C CA . SER G 1 117 ? 60.681 39.081 53.977 1.00 92.78 70 SER G CA 1
ATOM 5334 C C . SER G 1 117 ? 60.916 37.684 54.585 1.00 92.68 70 SER G C 1
ATOM 5335 O O . SER G 1 117 ? 60.500 36.678 54.027 1.00 88.75 70 SER G O 1
ATOM 5338 N N . THR G 1 118 ? 61.537 37.642 55.762 1.00 94.37 71 THR G N 1
ATOM 5339 C CA . THR G 1 118 ? 61.706 36.442 56.587 1.00 94.03 71 THR G CA 1
ATOM 5340 C C . THR G 1 118 ? 61.187 36.711 58.004 1.00 95.36 71 THR G C 1
ATOM 5341 O O . THR G 1 118 ? 61.097 37.856 58.452 1.00 93.70 71 THR G O 1
ATOM 5345 N N . THR G 1 119 ? 60.880 35.649 58.728 1.00 96.04 72 THR G N 1
ATOM 5346 C CA . THR G 1 119 ? 60.580 35.738 60.155 1.00 96.24 72 THR G CA 1
ATOM 5347 C C . THR G 1 119 ? 61.826 35.379 60.949 1.00 96.07 72 THR G C 1
ATOM 5348 O O . THR G 1 119 ? 62.358 34.276 60.805 1.00 94.18 72 THR G O 1
ATOM 5352 N N . ASN G 1 120 ? 62.296 36.298 61.794 1.00 96.43 73 ASN G N 1
ATOM 5353 C CA . ASN G 1 120 ? 63.420 36.076 62.693 1.00 96.19 73 ASN G CA 1
ATOM 5354 C C . ASN G 1 120 ? 62.947 36.186 64.144 1.00 96.79 73 ASN G C 1
ATOM 5355 O O . ASN G 1 120 ? 62.214 37.104 64.496 1.00 95.64 73 ASN G O 1
ATOM 5360 N N . THR G 1 121 ? 63.406 35.269 64.984 1.00 96.44 74 THR G N 1
ATOM 5361 C CA . THR G 1 121 ? 63.183 35.322 66.425 1.00 96.17 74 THR G CA 1
ATOM 5362 C C . THR G 1 121 ? 64.507 35.549 67.146 1.00 95.89 74 THR G C 1
ATOM 5363 O O . THR G 1 121 ? 65.517 34.929 66.815 1.00 93.93 74 THR G O 1
ATOM 5367 N N . PHE G 1 122 ? 64.503 36.456 68.118 1.00 95.97 75 PHE G N 1
ATOM 5368 C CA . PHE G 1 122 ? 65.646 36.814 68.940 1.00 95.59 75 PHE G CA 1
ATOM 5369 C C . PHE G 1 122 ? 65.260 36.713 70.412 1.00 95.31 75 PHE G C 1
ATOM 5370 O O . PHE G 1 122 ? 64.096 36.851 70.770 1.00 94.25 75 PHE G O 1
ATOM 5378 N N . THR G 1 123 ? 66.247 36.488 71.253 1.00 95.14 76 THR G N 1
ATOM 5379 C CA . THR G 1 123 ? 66.080 36.482 72.710 1.00 94.66 76 THR G CA 1
ATOM 5380 C C . THR G 1 123 ? 67.056 37.468 73.335 1.00 94.96 76 THR G C 1
ATOM 5381 O O . THR G 1 123 ? 68.265 37.325 73.171 1.00 93.75 76 THR G O 1
ATOM 5385 N N . ALA G 1 124 ? 66.545 38.465 74.046 1.00 95.36 77 ALA G N 1
ATOM 5386 C CA . ALA G 1 124 ? 67.332 39.388 74.843 1.00 95.77 77 ALA G CA 1
ATOM 5387 C C . ALA G 1 124 ? 67.263 38.966 76.317 1.00 95.53 77 ALA G C 1
ATOM 5388 O O . ALA G 1 124 ? 66.202 39.036 76.943 1.00 94.88 77 ALA G O 1
ATOM 5390 N N . LEU G 1 125 ? 68.389 38.520 76.874 1.00 94.56 78 LEU G N 1
ATOM 5391 C CA . LEU G 1 125 ? 68.516 38.264 78.306 1.00 94.14 78 LEU G CA 1
ATOM 5392 C C . LEU G 1 125 ? 68.474 39.592 79.080 1.00 94.80 78 LEU G C 1
ATOM 5393 O O . LEU G 1 125 ? 68.815 40.639 78.509 1.00 94.45 78 LEU G O 1
ATOM 5398 N N . PRO G 1 126 ? 68.105 39.595 80.378 1.00 94.60 79 PRO G N 1
ATOM 5399 C CA . PRO G 1 126 ? 68.125 40.804 81.194 1.00 94.91 79 PRO G CA 1
ATOM 5400 C C . PRO G 1 126 ? 69.465 41.549 81.093 1.00 95.28 79 PRO G C 1
ATOM 5401 O O . PRO G 1 126 ? 70.528 40.948 81.216 1.00 94.58 79 PRO G O 1
ATOM 5405 N N . GLY G 1 127 ? 69.409 42.855 80.851 1.00 95.90 80 GLY G N 1
ATOM 5406 C CA . GLY G 1 127 ? 70.577 43.722 80.669 1.00 96.28 80 GLY G CA 1
ATOM 5407 C C . GLY G 1 127 ? 71.177 43.744 79.260 1.00 96.74 80 GLY G C 1
ATOM 5408 O O . GLY G 1 127 ? 72.206 44.390 79.065 1.00 96.13 80 GLY G O 1
ATOM 5409 N N . ASN G 1 128 ? 70.573 43.069 78.271 1.00 96.24 81 ASN G N 1
ATOM 5410 C CA . ASN G 1 128 ? 71.097 42.995 76.911 1.00 96.65 81 ASN G CA 1
ATOM 5411 C C . ASN G 1 128 ? 70.196 43.718 75.910 1.00 97.16 81 ASN G C 1
ATOM 5412 O O . ASN G 1 128 ? 68.974 43.664 75.999 1.00 96.49 81 ASN G O 1
ATOM 5417 N N . THR G 1 129 ? 70.823 44.319 74.895 1.00 97.66 82 THR G N 1
ATOM 5418 C CA . THR G 1 129 ? 70.151 44.823 73.693 1.00 97.84 82 THR G CA 1
ATOM 5419 C C . THR G 1 129 ? 70.464 43.915 72.515 1.00 97.60 82 THR G C 1
ATOM 5420 O O . THR G 1 129 ? 71.621 43.637 72.229 1.00 96.98 82 THR G O 1
ATOM 5424 N N . ILE G 1 130 ? 69.430 43.470 71.794 1.00 97.88 83 ILE G N 1
ATOM 5425 C CA . ILE G 1 130 ? 69.560 42.848 70.477 1.00 97.50 83 ILE G CA 1
ATOM 5426 C C . ILE G 1 130 ? 69.301 43.896 69.395 1.00 98.04 83 ILE G C 1
ATOM 5427 O O . ILE G 1 130 ? 68.431 44.763 69.560 1.00 97.63 83 ILE G O 1
ATOM 5432 N N . SER G 1 131 ? 70.008 43.812 68.268 1.00 98.22 84 SER G N 1
ATOM 5433 C CA . SER G 1 131 ? 69.781 44.672 67.117 1.00 98.35 84 SER G CA 1
ATOM 5434 C C . SER G 1 131 ? 69.695 43.870 65.824 1.00 98.15 84 SER G C 1
ATOM 5435 O O . SER G 1 131 ? 70.363 42.856 65.647 1.00 97.59 84 SER G O 1
ATOM 5438 N N . TYR G 1 132 ? 68.842 44.335 64.898 1.00 98.23 85 TYR G N 1
ATOM 5439 C CA . TYR G 1 132 ? 68.633 43.740 63.578 1.00 98.27 85 TYR G CA 1
ATOM 5440 C C . TYR G 1 132 ? 68.551 44.843 62.524 1.00 98.22 85 TYR G C 1
ATOM 5441 O O . TYR G 1 132 ? 67.905 45.864 62.753 1.00 97.73 85 TYR G O 1
ATOM 5450 N N . THR G 1 133 ? 69.187 44.652 61.379 1.00 98.13 86 THR G N 1
ATOM 5451 C CA . THR G 1 133 ? 69.115 45.580 60.237 1.00 98.13 86 THR G CA 1
ATOM 5452 C C . THR G 1 133 ? 68.688 44.824 58.989 1.00 97.89 86 THR G C 1
ATOM 5453 O O . THR G 1 133 ? 69.291 43.799 58.659 1.00 96.88 86 THR G O 1
ATOM 5457 N N . GLY G 1 134 ? 67.663 45.320 58.277 1.00 97.59 87 GLY G N 1
ATOM 5458 C CA . GLY G 1 134 ? 67.163 44.658 57.086 1.00 97.32 87 GLY G CA 1
ATOM 5459 C C . GLY G 1 134 ? 66.200 45.497 56.253 1.00 97.52 87 GLY G C 1
ATOM 5460 O O . GLY G 1 134 ? 65.847 46.629 56.603 1.00 96.83 87 GLY G O 1
ATOM 5461 N N . PHE G 1 135 ? 65.766 44.905 55.123 1.00 96.44 88 PHE G N 1
ATOM 5462 C CA . PHE G 1 135 ? 64.738 45.449 54.229 1.00 96.03 88 PHE G CA 1
ATOM 5463 C C . PHE G 1 135 ? 63.356 44.866 54.548 1.00 95.84 88 PHE G C 1
ATOM 5464 O O . PHE G 1 135 ? 63.234 43.878 55.267 1.00 93.49 88 PHE G O 1
ATOM 5472 N N . ASP G 1 136 ? 62.319 45.486 53.977 1.00 95.90 89 ASP G N 1
ATOM 5473 C CA . ASP G 1 136 ? 60.923 45.016 54.029 1.00 96.06 89 ASP G CA 1
ATOM 5474 C C . ASP G 1 136 ? 60.419 44.671 55.435 1.00 96.83 89 ASP G C 1
ATOM 5475 O O . ASP G 1 136 ? 59.690 43.698 55.652 1.00 95.49 89 ASP G O 1
ATOM 5480 N N . LEU G 1 137 ? 60.799 45.493 56.413 1.00 97.39 90 LEU G N 1
ATOM 5481 C CA . LEU G 1 137 ? 60.351 45.357 57.790 1.00 97.82 90 LEU G CA 1
ATOM 5482 C C . LEU G 1 137 ? 58.832 45.562 57.871 1.00 97.70 90 LEU G C 1
ATOM 5483 O O . LEU G 1 137 ? 58.314 46.577 57.394 1.00 97.24 90 LEU G O 1
ATOM 5488 N N . GLN G 1 138 ? 58.126 44.619 58.475 1.00 97.83 91 GLN G N 1
ATOM 5489 C CA . GLN G 1 138 ? 56.654 44.611 58.514 1.00 97.74 91 GLN G CA 1
ATOM 5490 C C . GLN G 1 138 ? 56.074 44.700 59.923 1.00 97.72 91 GLN G C 1
ATOM 5491 O O . GLN G 1 138 ? 55.106 45.427 60.140 1.00 96.12 91 GLN G O 1
ATOM 5497 N N . SER G 1 139 ? 56.623 43.962 60.876 1.00 98.04 92 SER G N 1
ATOM 5498 C CA . SER G 1 139 ? 56.142 44.017 62.254 1.00 98.06 92 SER G CA 1
ATOM 5499 C C . SER G 1 139 ? 57.193 43.551 63.263 1.00 98.29 92 SER G C 1
ATOM 5500 O O . SER G 1 139 ? 58.069 42.751 62.942 1.00 97.34 92 SER G O 1
ATOM 5503 N N . VAL G 1 140 ? 57.040 44.005 64.503 1.00 98.05 93 VAL G N 1
ATOM 5504 C CA . VAL G 1 140 ? 57.795 43.508 65.657 1.00 98.01 93 VAL G CA 1
ATOM 5505 C C . VAL G 1 140 ? 56.803 43.166 66.762 1.00 97.83 93 VAL G C 1
ATOM 5506 O O . VAL G 1 140 ? 55.948 43.975 67.110 1.00 97.04 93 VAL G O 1
ATOM 5510 N N . SER G 1 141 ? 56.934 41.966 67.312 1.00 97.31 94 SER G N 1
ATOM 5511 C CA . SER G 1 141 ? 56.086 41.480 68.400 1.00 97.18 94 SER G CA 1
ATOM 5512 C C . SER G 1 141 ? 56.924 40.859 69.515 1.00 97.15 94 SER G C 1
ATOM 5513 O O . SER G 1 141 ? 57.923 40.197 69.253 1.00 96.24 94 SER G O 1
ATOM 5516 N N . VAL G 1 142 ? 56.482 41.036 70.756 1.00 96.59 95 VAL G N 1
ATOM 5517 C CA . VAL G 1 142 ? 56.929 40.196 71.871 1.00 96.06 95 VAL G CA 1
ATOM 5518 C C . VAL G 1 142 ? 56.144 38.893 71.800 1.00 95.63 95 VAL G C 1
ATOM 5519 O O . VAL G 1 142 ? 54.922 38.913 71.684 1.00 94.48 95 VAL G O 1
ATOM 5523 N N . ILE G 1 143 ? 56.853 37.763 71.857 1.00 95.45 96 ILE G N 1
ATOM 5524 C CA . ILE G 1 143 ? 56.283 36.413 71.772 1.00 94.95 96 ILE G CA 1
ATOM 5525 C C . ILE G 1 143 ? 56.715 35.565 72.971 1.00 94.10 96 ILE G C 1
ATOM 5526 O O . ILE G 1 143 ? 57.592 35.966 73.733 1.00 91.72 96 ILE G O 1
ATOM 5531 N N . ASP G 1 144 ? 56.107 34.406 73.134 1.00 91.91 97 ASP G N 1
ATOM 5532 C CA . ASP G 1 144 ? 56.467 33.406 74.153 1.00 90.82 97 ASP G CA 1
ATOM 5533 C C . ASP G 1 144 ? 56.532 33.969 75.583 1.00 90.04 97 ASP G C 1
ATOM 5534 O O . ASP G 1 144 ? 57.381 33.587 76.394 1.00 86.38 97 ASP G O 1
ATOM 5539 N N . ILE G 1 145 ? 55.612 34.898 75.913 1.00 90.42 98 ILE G N 1
ATOM 5540 C CA . ILE G 1 145 ? 55.516 35.474 77.252 1.00 89.47 98 ILE G CA 1
ATOM 5541 C C . ILE G 1 145 ? 55.095 34.365 78.223 1.00 88.40 98 ILE G C 1
ATOM 5542 O O . ILE G 1 145 ? 53.995 33.814 78.069 1.00 86.02 98 ILE G O 1
ATOM 5547 N N . PRO G 1 146 ? 55.929 34.014 79.227 1.00 87.74 99 PRO G N 1
ATOM 5548 C CA . PRO G 1 146 ? 55.623 32.924 80.144 1.00 86.45 99 PRO G CA 1
ATOM 5549 C C . PRO G 1 146 ? 54.448 33.253 81.072 1.00 86.10 99 PRO G C 1
ATOM 5550 O O . PRO G 1 146 ? 54.241 34.392 81.476 1.00 82.27 99 PRO G O 1
ATOM 5554 N N . SER G 1 147 ? 53.722 32.229 81.467 1.00 83.71 100 SER G N 1
ATOM 5555 C CA . SER G 1 147 ? 52.574 32.303 82.380 1.00 82.66 100 SER G CA 1
ATOM 5556 C C . SER G 1 147 ? 52.969 32.330 83.866 1.00 82.54 100 SER G C 1
ATOM 5557 O O . SER G 1 147 ? 52.422 31.576 84.674 1.00 76.86 100 SER G O 1
ATOM 5560 N N . ASP G 1 148 ? 53.958 33.153 84.226 1.00 81.73 101 ASP G N 1
ATOM 5561 C CA . ASP G 1 148 ? 54.440 33.277 85.604 1.00 82.52 101 ASP G CA 1
ATOM 5562 C C . ASP G 1 148 ? 53.721 34.442 86.314 1.00 83.97 101 ASP G C 1
ATOM 5563 O O . ASP G 1 148 ? 53.797 35.583 85.859 1.00 80.91 101 ASP G O 1
ATOM 5568 N N . PRO G 1 149 ? 53.046 34.196 87.469 1.00 84.25 102 PRO G N 1
ATOM 5569 C CA . PRO G 1 149 ? 52.377 35.270 88.204 1.00 84.24 102 PRO G CA 1
ATOM 5570 C C . PRO G 1 149 ? 53.335 36.337 88.757 1.00 84.92 102 PRO G C 1
ATOM 5571 O O . PRO G 1 149 ? 52.898 37.451 89.034 1.00 80.95 102 PRO G O 1
ATOM 5575 N N . SER G 1 150 ? 54.639 36.023 88.900 1.00 86.82 103 SER G N 1
ATOM 5576 C CA . SER G 1 150 ? 55.688 36.948 89.352 1.00 87.93 103 SER G CA 1
ATOM 5577 C C . SER G 1 150 ? 56.521 37.553 88.206 1.00 88.80 103 SER G C 1
ATOM 5578 O O . SER G 1 150 ? 57.553 38.164 88.457 1.00 85.92 103 SER G O 1
ATOM 5581 N N . ILE G 1 151 ? 56.086 37.404 86.954 1.00 89.47 104 ILE G N 1
ATOM 5582 C CA . ILE G 1 151 ? 56.783 37.972 85.802 1.00 90.23 104 ILE G CA 1
ATOM 5583 C C . ILE G 1 151 ? 56.893 39.498 85.917 1.00 90.93 104 ILE G C 1
ATOM 5584 O O . ILE G 1 151 ? 55.930 40.198 86.230 1.00 89.46 104 ILE G O 1
ATOM 5589 N N . TYR G 1 152 ? 58.091 40.001 85.623 1.00 92.17 105 TYR G N 1
ATOM 5590 C CA . TYR G 1 152 ? 58.354 41.429 85.442 1.00 92.96 105 TYR G CA 1
ATOM 5591 C C . TYR G 1 152 ? 59.377 41.601 84.321 1.00 93.43 105 TYR G C 1
ATOM 5592 O O . TYR G 1 152 ? 60.548 41.256 84.485 1.00 92.48 105 TYR G O 1
ATOM 5601 N N . ILE G 1 153 ? 58.947 42.128 83.184 1.00 94.19 106 ILE G N 1
ATOM 5602 C CA . ILE G 1 153 ? 59.826 42.478 82.069 1.00 94.25 106 ILE G CA 1
ATOM 5603 C C . ILE G 1 153 ? 59.637 43.964 81.775 1.00 94.66 106 ILE G C 1
ATOM 5604 O O . ILE G 1 153 ? 58.554 44.389 81.377 1.00 94.10 106 ILE G O 1
ATOM 5609 N N . GLU G 1 154 ? 60.694 44.727 81.979 1.00 96.03 107 GLU G N 1
ATOM 5610 C CA . GLU G 1 154 ? 60.797 46.122 81.567 1.00 96.33 107 GLU G CA 1
ATOM 5611 C C . GLU G 1 154 ? 61.800 46.198 80.410 1.00 96.82 107 GLU G C 1
ATOM 5612 O O . GLU G 1 154 ? 62.903 45.671 80.494 1.00 95.91 107 GLU G O 1
ATOM 5618 N N . GLY G 1 155 ? 61.410 46.825 79.303 1.00 97.13 108 GLY G N 1
ATOM 5619 C CA . GLY G 1 155 ? 62.261 46.952 78.132 1.00 97.35 108 GLY G CA 1
ATOM 5620 C C . GLY G 1 155 ? 62.082 48.279 77.424 1.00 97.80 108 GLY G C 1
ATOM 5621 O O . GLY G 1 155 ? 61.198 49.079 77.736 1.00 97.15 108 GLY G O 1
ATOM 5622 N N . ARG G 1 156 ? 62.938 48.517 76.434 1.00 98.06 109 ARG G N 1
ATOM 5623 C CA . ARG G 1 156 ? 62.845 49.682 75.561 1.00 98.12 109 ARG G CA 1
ATOM 5624 C C . ARG G 1 156 ? 63.206 49.277 74.142 1.00 98.45 109 ARG G C 1
ATOM 5625 O O . ARG G 1 156 ? 64.064 48.426 73.939 1.00 97.70 109 ARG G O 1
ATOM 5633 N N . TYR G 1 157 ? 62.558 49.898 73.161 1.00 98.18 110 TYR G N 1
ATOM 5634 C CA . TYR G 1 157 ? 62.920 49.730 71.763 1.00 98.29 110 TYR G CA 1
ATOM 5635 C C . TYR G 1 157 ? 63.316 51.061 71.132 1.00 98.34 110 TYR G C 1
ATOM 5636 O O . TYR G 1 157 ? 62.866 52.126 71.546 1.00 97.62 110 TYR G O 1
ATOM 5645 N N . CYS G 1 158 ? 64.148 50.971 70.101 1.00 98.46 111 CYS G N 1
ATOM 5646 C CA . CYS G 1 158 ? 64.526 52.081 69.240 1.00 98.46 111 CYS G CA 1
ATOM 5647 C C . CYS G 1 158 ? 64.472 51.613 67.780 1.00 98.57 111 CYS G C 1
ATOM 5648 O O . CYS G 1 158 ? 64.924 50.511 67.469 1.00 97.95 111 CYS G O 1
ATOM 5651 N N . PHE G 1 159 ? 63.909 52.439 66.887 1.00 98.51 112 PHE G N 1
ATOM 5652 C CA . PHE G 1 159 ? 63.773 52.155 65.463 1.00 98.60 112 PHE G CA 1
ATOM 5653 C C . PHE G 1 159 ? 64.333 53.319 64.653 1.00 98.69 112 PHE G C 1
ATOM 5654 O O . PHE G 1 159 ? 64.026 54.480 64.929 1.00 97.95 112 PHE G O 1
ATOM 5662 N N . GLN G 1 160 ? 65.096 53.006 63.598 1.00 98.56 113 GLN G N 1
ATOM 5663 C CA . GLN G 1 160 ? 65.485 53.928 62.535 1.00 98.41 113 GLN G CA 1
ATOM 5664 C C . GLN G 1 160 ? 65.011 53.331 61.213 1.00 98.42 113 GLN G C 1
ATOM 5665 O O . GLN G 1 160 ? 65.656 52.436 60.665 1.00 97.66 113 GLN G O 1
ATOM 5671 N N . LEU G 1 161 ? 63.858 53.785 60.711 1.00 98.47 114 LEU G N 1
ATOM 5672 C CA . LEU G 1 161 ? 63.217 53.246 59.518 1.00 98.41 114 LEU G CA 1
ATOM 5673 C C . LEU G 1 161 ? 63.264 54.244 58.376 1.00 98.37 114 LEU G C 1
ATOM 5674 O O . LEU G 1 161 ? 62.907 55.407 58.538 1.00 97.72 114 LEU G O 1
ATOM 5679 N N . THR G 1 162 ? 63.654 53.779 57.185 1.00 97.78 115 THR G N 1
ATOM 5680 C CA . THR G 1 162 ? 63.661 54.595 55.968 1.00 97.51 115 THR G CA 1
ATOM 5681 C C . THR G 1 162 ? 62.733 54.005 54.924 1.00 97.39 115 THR G C 1
ATOM 5682 O O . THR G 1 162 ? 62.794 52.818 54.628 1.00 96.78 115 THR G O 1
ATOM 5686 N N . TYR G 1 163 ? 61.898 54.853 54.314 1.00 97.06 116 TYR G N 1
ATOM 5687 C CA . TYR G 1 163 ? 61.053 54.525 53.166 1.00 96.81 116 TYR G CA 1
ATOM 5688 C C . TYR G 1 163 ? 61.269 55.542 52.042 1.00 96.63 116 TYR G C 1
ATOM 5689 O O . TYR G 1 163 ? 61.978 56.537 52.207 1.00 95.90 116 TYR G O 1
ATOM 5698 N N . CYS G 1 164 ? 60.674 55.287 50.888 1.00 95.94 117 CYS G N 1
ATOM 5699 C CA . CYS G 1 164 ? 60.729 56.172 49.737 1.00 95.35 117 CYS G CA 1
ATOM 5700 C C . CYS G 1 164 ? 59.367 56.825 49.516 1.00 95.29 117 CYS G C 1
ATOM 5701 O O . CYS G 1 164 ? 58.344 56.154 49.569 1.00 93.44 117 CYS G O 1
ATOM 5704 N N . LYS G 1 165 ? 59.341 58.145 49.259 1.00 94.93 118 LYS G N 1
ATOM 5705 C CA . LYS G 1 165 ? 58.103 58.898 49.016 1.00 94.87 118 LYS G CA 1
ATOM 5706 C C . LYS G 1 165 ? 58.181 59.668 47.704 1.00 94.46 118 LYS G C 1
ATOM 5707 O O . LYS G 1 165 ? 59.116 60.435 47.486 1.00 92.85 118 LYS G O 1
ATOM 5713 N N . SER G 1 166 ? 57.169 59.478 46.857 1.00 92.41 119 SER G N 1
ATOM 5714 C CA . SER G 1 166 ? 57.034 60.221 45.604 1.00 91.78 119 SER G CA 1
ATOM 5715 C C . SER G 1 166 ? 56.730 61.704 45.847 1.00 91.87 119 SER G C 1
ATOM 5716 O O . SER G 1 166 ? 56.129 62.083 46.849 1.00 89.50 119 SER G O 1
ATOM 5719 N N . LYS G 1 167 ? 57.115 62.548 44.874 1.00 91.16 120 LYS G N 1
ATOM 5720 C CA . LYS G 1 167 ? 56.791 63.977 44.809 1.00 90.23 120 LYS G CA 1
ATOM 5721 C C . LYS G 1 167 ? 55.973 64.328 43.567 1.00 88.08 120 LYS G C 1
ATOM 5722 O O . LYS G 1 167 ? 55.923 65.497 43.190 1.00 82.43 120 LYS G O 1
ATOM 5728 N N . ARG G 1 168 ? 55.367 63.342 42.903 1.00 84.56 121 ARG G N 1
ATOM 5729 C CA . ARG G 1 168 ? 54.595 63.576 41.667 1.00 81.26 121 ARG G CA 1
ATOM 5730 C C . ARG G 1 168 ? 53.231 64.188 41.964 1.00 79.25 121 ARG G C 1
ATOM 5731 O O . ARG G 1 168 ? 52.886 65.204 41.378 1.00 69.76 121 ARG G O 1
ATOM 5739 N N . ASP G 1 169 ? 52.506 63.600 42.893 1.00 76.92 122 ASP G N 1
ATOM 5740 C CA . ASP G 1 169 ? 51.162 64.022 43.294 1.00 73.96 122 ASP G CA 1
ATOM 5741 C C . ASP G 1 169 ? 51.237 65.013 44.465 1.00 74.24 122 ASP G C 1
ATOM 5742 O O . ASP G 1 169 ? 50.778 64.758 45.579 1.00 65.97 122 ASP G O 1
ATOM 5747 N N . CYS G 1 170 ? 51.897 66.128 44.193 1.00 80.39 123 CYS G N 1
ATOM 5748 C CA . CYS G 1 170 ? 52.193 67.133 45.207 1.00 78.91 123 CYS G CA 1
ATOM 5749 C C . CYS G 1 170 ? 51.150 68.250 45.166 1.00 77.18 123 CYS G C 1
ATOM 5750 O O . CYS G 1 170 ? 50.865 68.792 44.104 1.00 68.72 123 CYS G O 1
ATOM 5753 N N . LEU G 1 171 ? 50.640 68.612 46.329 1.00 71.97 124 LEU G N 1
ATOM 5754 C CA . LEU G 1 171 ? 49.769 69.762 46.519 1.00 69.86 124 LEU G CA 1
ATOM 5755 C C . LEU G 1 171 ? 50.578 70.993 46.952 1.00 65.85 124 LEU G C 1
ATOM 5756 O O . LEU G 1 171 ? 51.562 70.853 47.706 1.00 58.50 124 LEU G O 1
ATOM 5762 N N . ALA H 1 51 ? 70.007 56.417 43.780 1.00 88.81 4 ALA H N 1
ATOM 5763 C CA . ALA H 1 51 ? 70.295 55.869 45.093 1.00 90.70 4 ALA H CA 1
ATOM 5764 C C . ALA H 1 51 ? 70.871 56.928 46.041 1.00 91.90 4 ALA H C 1
ATOM 5765 O O . ALA H 1 51 ? 71.472 57.926 45.623 1.00 89.68 4 ALA H O 1
ATOM 5767 N N . GLU H 1 52 ? 70.725 56.692 47.320 1.00 93.54 5 GLU H N 1
ATOM 5768 C CA . GLU H 1 52 ? 71.386 57.453 48.380 1.00 94.08 5 GLU H CA 1
ATOM 5769 C C . GLU H 1 52 ? 71.940 56.491 49.441 1.00 94.90 5 GLU H C 1
ATOM 5770 O O . GLU H 1 52 ? 71.431 55.383 49.628 1.00 94.09 5 GLU H O 1
ATOM 5776 N N . LEU H 1 53 ? 72.995 56.934 50.117 1.00 95.88 6 LEU H N 1
ATOM 5777 C CA . LEU H 1 53 ? 73.514 56.243 51.295 1.00 96.28 6 LEU H CA 1
ATOM 5778 C C . LEU H 1 53 ? 72.670 56.619 52.518 1.00 96.51 6 LEU H C 1
ATOM 5779 O O . LEU H 1 53 ? 72.264 57.774 52.665 1.00 95.84 6 LEU H O 1
ATOM 5784 N N . VAL H 1 54 ? 72.459 55.646 53.381 1.00 97.08 7 VAL H N 1
ATOM 5785 C CA . VAL H 1 54 ? 71.814 55.819 54.676 1.00 97.46 7 VAL H CA 1
ATOM 5786 C C . VAL H 1 54 ? 72.792 55.353 55.747 1.00 97.50 7 VAL H C 1
ATOM 5787 O O . VAL H 1 54 ? 73.369 54.280 55.617 1.00 97.29 7 VAL H O 1
ATOM 5791 N N . THR H 1 55 ? 72.983 56.147 56.789 1.00 97.74 8 THR H N 1
ATOM 5792 C CA . THR H 1 55 ? 73.784 55.772 57.959 1.00 97.98 8 THR H CA 1
ATOM 5793 C C . THR H 1 55 ? 72.866 55.585 59.155 1.00 98.05 8 THR H C 1
ATOM 5794 O O . THR H 1 55 ? 72.035 56.452 59.434 1.00 97.61 8 THR H O 1
ATOM 5798 N N . ASN H 1 56 ? 73.025 54.465 59.843 1.00 98.01 9 ASN H N 1
ATOM 5799 C CA . ASN H 1 56 ? 72.402 54.208 61.131 1.00 98.26 9 ASN H CA 1
ATOM 5800 C C . ASN H 1 56 ? 73.485 54.228 62.200 1.00 98.30 9 ASN H C 1
ATOM 5801 O O . ASN H 1 56 ? 74.533 53.591 62.044 1.00 97.67 9 ASN H O 1
ATOM 5806 N N . GLU H 1 57 ? 73.220 54.930 63.287 1.00 98.46 10 GLU H N 1
ATOM 5807 C CA . GLU H 1 57 ? 74.071 54.964 64.466 1.00 98.49 10 GLU H CA 1
ATOM 5808 C C . GLU H 1 57 ? 73.273 54.447 65.659 1.00 98.44 10 GLU H C 1
ATOM 5809 O O . GLU H 1 57 ? 72.175 54.915 65.937 1.00 97.64 10 GLU H O 1
ATOM 5815 N N . PHE H 1 58 ? 73.807 53.440 66.338 1.00 98.44 11 PHE H N 1
ATOM 5816 C CA . PHE H 1 58 ? 73.137 52.840 67.488 1.00 98.43 11 PHE H CA 1
ATOM 5817 C C . PHE H 1 58 ? 74.144 52.293 68.491 1.00 98.31 11 PHE H C 1
ATOM 5818 O O . PHE H 1 58 ? 75.286 51.977 68.163 1.00 97.85 11 PHE H O 1
ATOM 5826 N N . ALA H 1 59 ? 73.703 52.170 69.737 1.00 98.20 12 ALA H N 1
ATOM 5827 C CA . ALA H 1 59 ? 74.471 51.612 70.829 1.00 98.27 12 ALA H CA 1
ATOM 5828 C C . ALA H 1 59 ? 73.627 50.604 71.605 1.00 98.23 12 ALA H C 1
ATOM 5829 O O . ALA H 1 59 ? 72.405 50.562 71.488 1.00 97.20 12 ALA H O 1
ATOM 5831 N N . GLY H 1 60 ? 74.292 49.787 72.405 1.00 98.28 13 GLY H N 1
ATOM 5832 C CA . GLY H 1 60 ? 73.616 48.813 73.251 1.00 98.29 13 GLY H CA 1
ATOM 5833 C C . GLY H 1 60 ? 74.508 48.307 74.363 1.00 98.38 13 GLY H C 1
ATOM 5834 O O . GLY H 1 60 ? 75.719 48.532 74.364 1.00 97.65 13 GLY H O 1
ATOM 5835 N N . ASP H 1 61 ? 73.891 47.612 75.306 1.00 97.84 14 ASP H N 1
ATOM 5836 C CA . ASP H 1 61 ? 74.563 47.089 76.487 1.00 97.87 14 ASP H CA 1
ATOM 5837 C C . ASP H 1 61 ? 74.800 45.574 76.369 1.00 97.80 14 ASP H C 1
ATOM 5838 O O . ASP H 1 61 ? 74.067 44.851 75.696 1.00 96.81 14 ASP H O 1
ATOM 5843 N N . ILE H 1 62 ? 75.860 45.109 77.027 1.00 97.30 15 ILE H N 1
ATOM 5844 C CA . ILE H 1 62 ? 76.233 43.699 77.157 1.00 97.18 15 ILE H CA 1
ATOM 5845 C C . ILE H 1 62 ? 76.337 43.405 78.647 1.00 96.79 15 ILE H C 1
ATOM 5846 O O . ILE H 1 62 ? 77.047 44.104 79.364 1.00 95.60 15 ILE H O 1
ATOM 5851 N N . LEU H 1 63 ? 75.670 42.361 79.113 1.00 96.10 16 LEU H N 1
ATOM 5852 C CA . LEU H 1 63 ? 75.773 41.889 80.487 1.00 95.53 16 LEU H CA 1
ATOM 5853 C C . LEU H 1 63 ? 75.777 40.372 80.535 1.00 95.05 16 LEU H C 1
ATOM 5854 O O . LEU H 1 63 ? 74.809 39.722 80.143 1.00 93.76 16 LEU H O 1
ATOM 5859 N N . ILE H 1 64 ? 76.872 39.807 81.047 1.00 94.57 17 ILE H N 1
ATOM 5860 C CA . ILE H 1 64 ? 77.059 38.368 81.240 1.00 93.71 17 ILE H CA 1
ATOM 5861 C C . ILE H 1 64 ? 77.335 38.145 82.716 1.00 93.08 17 ILE H C 1
ATOM 5862 O O . ILE H 1 64 ? 78.399 38.503 83.220 1.00 91.36 17 ILE H O 1
ATOM 5867 N N . SER H 1 65 ? 76.364 37.581 83.430 1.00 91.28 18 SER H N 1
ATOM 5868 C CA . SER H 1 65 ? 76.486 37.305 84.856 1.00 89.36 18 SER H CA 1
ATOM 5869 C C . SER H 1 65 ? 75.601 36.119 85.229 1.00 87.19 18 SER H C 1
ATOM 5870 O O . SER H 1 65 ? 74.436 36.069 84.852 1.00 79.27 18 SER H O 1
ATOM 5873 N N . ASN H 1 80 ? 81.218 26.626 76.553 1.00 53.64 33 ASN H N 1
ATOM 5874 C CA . ASN H 1 80 ? 81.530 27.872 75.843 1.00 53.45 33 ASN H CA 1
ATOM 5875 C C . ASN H 1 80 ? 80.298 28.286 75.033 1.00 56.69 33 ASN H C 1
ATOM 5876 O O . ASN H 1 80 ? 79.909 27.608 74.082 1.00 52.28 33 ASN H O 1
ATOM 5881 N N . THR H 1 81 ? 79.657 29.369 75.452 1.00 74.66 34 THR H N 1
ATOM 5882 C CA . THR H 1 81 ? 78.451 29.867 74.809 1.00 78.13 34 THR H CA 1
ATOM 5883 C C . THR H 1 81 ? 78.799 31.019 73.875 1.00 83.34 34 THR H C 1
ATOM 5884 O O . THR H 1 81 ? 79.757 31.759 74.080 1.00 80.49 34 THR H O 1
ATOM 5888 N N . THR H 1 82 ? 78.004 31.159 72.825 1.00 84.93 35 THR H N 1
ATOM 5889 C CA . THR H 1 82 ? 78.050 32.275 71.884 1.00 86.85 35 THR H CA 1
ATOM 5890 C C . THR H 1 82 ? 76.757 33.070 72.023 1.00 88.20 35 THR H C 1
ATOM 5891 O O . THR H 1 82 ? 75.674 32.482 71.997 1.00 86.04 35 THR H O 1
ATOM 5895 N N . VAL H 1 83 ? 76.868 34.374 72.156 1.00 90.81 36 VAL H N 1
ATOM 5896 C CA . VAL H 1 83 ? 75.714 35.287 72.204 1.00 91.29 36 VAL H CA 1
ATOM 5897 C C . VAL H 1 83 ? 75.812 36.249 71.030 1.00 93.18 36 VAL H C 1
ATOM 5898 O O . VAL H 1 83 ? 76.721 37.075 70.976 1.00 92.51 36 VAL H O 1
ATOM 5902 N N . ASN H 1 84 ? 74.884 36.171 70.078 1.00 92.56 37 ASN H N 1
ATOM 5903 C CA . ASN H 1 84 ? 74.809 37.121 68.975 1.00 93.56 37 ASN H CA 1
ATOM 5904 C C . ASN H 1 84 ? 74.196 38.436 69.485 1.00 94.36 37 ASN H C 1
ATOM 5905 O O . ASN H 1 84 ? 73.081 38.434 70.003 1.00 93.23 37 ASN H O 1
ATOM 5910 N N . ILE H 1 85 ? 74.934 39.546 69.350 1.00 95.82 38 ILE H N 1
ATOM 5911 C CA . ILE H 1 85 ? 74.479 40.868 69.811 1.00 96.10 38 ILE H CA 1
ATOM 5912 C C . ILE H 1 85 ? 73.924 41.723 68.664 1.00 97.16 38 ILE H C 1
ATOM 5913 O O . ILE H 1 85 ? 73.036 42.538 68.874 1.00 96.27 38 ILE H O 1
ATOM 5918 N N . TRP H 1 86 ? 74.433 41.517 67.444 1.00 97.52 39 TRP H N 1
ATOM 5919 C CA . TRP H 1 86 ? 73.933 42.164 66.230 1.00 97.94 39 TRP H CA 1
ATOM 5920 C C . TRP H 1 86 ? 74.087 41.224 65.037 1.00 97.88 39 TRP H C 1
ATOM 5921 O O . TRP H 1 86 ? 75.068 40.481 64.943 1.00 97.07 39 TRP H O 1
ATOM 5932 N N . LYS H 1 87 ? 73.135 41.276 64.111 1.00 97.45 40 LYS H N 1
ATOM 5933 C CA . LYS H 1 87 ? 73.276 40.705 62.779 1.00 97.07 40 LYS H CA 1
ATOM 5934 C C . LYS H 1 87 ? 72.483 41.499 61.750 1.00 97.44 40 LYS H C 1
ATOM 5935 O O . LYS H 1 87 ? 71.513 42.185 62.091 1.00 96.31 40 LYS H O 1
ATOM 5941 N N . ASN H 1 88 ? 72.883 41.392 60.485 1.00 96.96 41 ASN H N 1
ATOM 5942 C CA . ASN H 1 88 ? 72.094 41.869 59.347 1.00 96.84 41 ASN H CA 1
ATOM 5943 C C . ASN H 1 88 ? 71.088 40.791 58.885 1.00 97.06 41 ASN H C 1
ATOM 5944 O O . ASN H 1 88 ? 70.948 39.729 59.500 1.00 94.00 41 ASN H O 1
ATOM 5949 N N . ASP H 1 89 ? 70.394 41.077 57.775 1.00 96.19 42 ASP H N 1
ATOM 5950 C CA . ASP H 1 89 ? 69.418 40.169 57.156 1.00 95.54 42 ASP H CA 1
ATOM 5951 C C . ASP H 1 89 ? 70.016 39.214 56.105 1.00 95.12 42 ASP H C 1
ATOM 5952 O O . ASP H 1 89 ? 69.293 38.437 55.490 1.00 89.80 42 ASP H O 1
ATOM 5957 N N . GLY H 1 90 ? 71.329 39.271 55.874 1.00 94.15 43 GLY H N 1
ATOM 5958 C CA . GLY H 1 90 ? 72.022 38.525 54.819 1.00 93.54 43 GLY H CA 1
ATOM 5959 C C . GLY H 1 90 ? 71.912 39.138 53.418 1.00 93.85 43 GLY H C 1
ATOM 5960 O O . GLY H 1 90 ? 72.493 38.598 52.486 1.00 90.04 43 GLY H O 1
ATOM 5961 N N . ILE H 1 91 ? 71.189 40.255 53.252 1.00 93.97 44 ILE H N 1
ATOM 5962 C CA . ILE H 1 91 ? 70.962 40.932 51.971 1.00 93.17 44 ILE H CA 1
ATOM 5963 C C . ILE H 1 91 ? 71.645 42.304 51.949 1.00 93.09 44 ILE H C 1
ATOM 5964 O O . ILE H 1 91 ? 72.353 42.641 51.001 1.00 89.85 44 ILE H O 1
ATOM 5969 N N . VAL H 1 92 ? 71.456 43.100 52.992 1.00 92.60 45 VAL H N 1
ATOM 5970 C CA . VAL H 1 92 ? 72.000 44.458 53.080 1.00 92.87 45 VAL H CA 1
ATOM 5971 C C . VAL H 1 92 ? 73.530 44.432 53.141 1.00 93.25 45 VAL H C 1
ATOM 5972 O O . VAL H 1 92 ? 74.130 43.789 54.002 1.00 92.88 45 VAL H O 1
ATOM 5976 N N . SER H 1 93 ? 74.187 45.188 52.245 1.00 94.11 46 SER H N 1
ATOM 5977 C CA . SER H 1 93 ? 75.632 45.402 52.289 1.00 94.22 46 SER H CA 1
ATOM 5978 C C . SER H 1 93 ? 75.944 46.586 53.214 1.00 94.95 46 SER H C 1
ATOM 5979 O O . SER H 1 93 ? 75.699 47.749 52.867 1.00 93.40 46 SER H O 1
ATOM 5982 N N . LEU H 1 94 ? 76.479 46.284 54.385 1.00 96.47 47 LEU H N 1
ATOM 5983 C CA . LEU H 1 94 ? 76.770 47.256 55.439 1.00 96.96 47 LEU H CA 1
ATOM 5984 C C . LEU H 1 94 ? 78.276 47.471 55.578 1.00 97.02 47 LEU H C 1
ATOM 5985 O O . LEU H 1 94 ? 79.037 46.531 55.785 1.00 96.22 47 LEU H O 1
ATOM 5990 N N . SER H 1 95 ? 78.695 48.722 55.514 1.00 97.32 48 SER H N 1
ATOM 5991 C CA . SER H 1 95 ? 80.052 49.151 55.848 1.00 97.46 48 SER H CA 1
ATOM 5992 C C . SER H 1 95 ? 80.021 50.074 57.057 1.00 97.60 48 SER H C 1
ATOM 5993 O O . SER H 1 95 ? 79.042 50.778 57.277 1.00 97.14 48 SER H O 1
ATOM 5996 N N . GLY H 1 96 ? 81.100 50.118 57.815 1.00 97.84 49 GLY H N 1
ATOM 5997 C CA . GLY H 1 96 ? 81.184 51.065 58.914 1.00 98.07 49 GLY H CA 1
ATOM 5998 C C . GLY H 1 96 ? 82.137 50.651 60.014 1.00 98.22 49 GLY H C 1
ATOM 5999 O O . GLY H 1 96 ? 83.069 49.875 59.795 1.00 97.65 49 GLY H O 1
ATOM 6000 N N . THR H 1 97 ? 81.902 51.195 61.201 1.00 98.34 50 THR H N 1
ATOM 6001 C CA . THR H 1 97 ? 82.732 50.946 62.384 1.00 98.50 50 THR H CA 1
ATOM 6002 C C . THR H 1 97 ? 81.912 50.325 63.505 1.00 98.54 50 THR H C 1
ATOM 6003 O O . THR H 1 97 ? 80.795 50.746 63.791 1.00 98.04 50 THR H O 1
ATOM 6007 N N . ILE H 1 98 ? 82.526 49.327 64.148 1.00 98.57 51 ILE H N 1
ATOM 6008 C CA . ILE H 1 98 ? 82.025 48.656 65.343 1.00 98.54 51 ILE H CA 1
ATOM 6009 C C . ILE H 1 98 ? 83.019 48.944 66.474 1.00 98.52 51 ILE H C 1
ATOM 6010 O O . ILE H 1 98 ? 84.216 48.718 66.304 1.00 98.01 51 ILE H O 1
ATOM 6015 N N . SER H 1 99 ? 82.530 49.408 67.620 1.00 98.52 52 SER H N 1
ATOM 6016 C CA . SER H 1 99 ? 83.318 49.581 68.841 1.00 98.52 52 SER H CA 1
ATOM 6017 C C . SER H 1 99 ? 82.690 48.774 69.971 1.00 98.54 52 SER H C 1
ATOM 6018 O O . SER H 1 99 ? 81.483 48.839 70.177 1.00 98.01 52 SER H O 1
ATOM 6021 N N . ILE H 1 100 ? 83.506 48.001 70.701 1.00 98.48 53 ILE H N 1
ATOM 6022 C CA . ILE H 1 100 ? 83.063 47.186 71.836 1.00 98.30 53 ILE H CA 1
ATOM 6023 C C . ILE H 1 100 ? 83.906 47.552 73.055 1.00 98.30 53 ILE H C 1
ATOM 6024 O O . ILE H 1 100 ? 85.122 47.359 73.056 1.00 97.76 53 ILE H O 1
ATOM 6029 N N . TYR H 1 101 ? 83.258 48.053 74.093 1.00 97.98 54 TYR H N 1
ATOM 6030 C CA . TYR H 1 101 ? 83.864 48.375 75.375 1.00 97.96 54 TYR H CA 1
ATOM 6031 C C . TYR H 1 101 ? 83.589 47.263 76.388 1.00 97.88 54 TYR H C 1
ATOM 6032 O O . TYR H 1 101 ? 82.459 46.801 76.506 1.00 97.43 54 TYR H O 1
ATOM 6041 N N . ASN H 1 102 ? 84.607 46.851 77.131 1.00 97.29 55 ASN H N 1
ATOM 6042 C CA . ASN H 1 102 ? 84.502 45.981 78.297 1.00 97.09 55 ASN H CA 1
ATOM 6043 C C . ASN H 1 102 ? 84.776 46.814 79.548 1.00 96.99 55 ASN H C 1
ATOM 6044 O O . ASN H 1 102 ? 85.865 47.369 79.696 1.00 96.10 55 ASN H O 1
ATOM 6049 N N . ASN H 1 103 ? 83.807 46.923 80.447 1.00 96.99 56 ASN H N 1
ATOM 6050 C CA . ASN H 1 103 ? 83.912 47.776 81.626 1.00 96.77 56 ASN H CA 1
ATOM 6051 C C . ASN H 1 103 ? 85.050 47.326 82.552 1.00 96.32 56 ASN H C 1
ATOM 6052 O O . ASN H 1 103 ? 85.325 46.139 82.697 1.00 95.20 56 ASN H O 1
ATOM 6057 N N . ARG H 1 104 ? 85.681 48.276 83.223 1.00 96.02 57 ARG H N 1
ATOM 6058 C CA . ARG H 1 104 ? 86.787 48.018 84.167 1.00 95.31 57 ARG H CA 1
ATOM 6059 C C . ARG H 1 104 ? 86.416 47.167 85.384 1.00 95.00 57 ARG H C 1
ATOM 6060 O O . ARG H 1 104 ? 87.299 46.657 86.065 1.00 91.67 57 ARG H O 1
ATOM 6068 N N . ASN H 1 105 ? 85.117 47.037 85.661 1.00 94.81 58 ASN H N 1
ATOM 6069 C CA . ASN H 1 105 ? 84.597 46.203 86.742 1.00 94.13 58 ASN H CA 1
ATOM 6070 C C . ASN H 1 105 ? 84.325 44.741 86.323 1.00 94.38 58 ASN H C 1
ATOM 6071 O O . ASN H 1 105 ? 83.914 43.948 87.156 1.00 91.59 58 ASN H O 1
ATOM 6076 N N . SER H 1 106 ? 84.560 44.398 85.052 1.00 94.69 59 SER H N 1
ATOM 6077 C CA . SER H 1 106 ? 84.423 43.029 84.571 1.00 94.81 59 SER H CA 1
ATOM 6078 C C . SER H 1 106 ? 85.501 42.119 85.167 1.00 94.21 59 SER H C 1
ATOM 6079 O O . SER H 1 106 ? 86.649 42.521 85.343 1.00 93.04 59 SER H O 1
ATOM 6082 N N . THR H 1 107 ? 85.137 40.872 85.445 1.00 93.36 60 THR H N 1
ATOM 6083 C CA . THR H 1 107 ? 86.059 39.859 85.983 1.00 92.27 60 THR H CA 1
ATOM 6084 C C . THR H 1 107 ? 86.933 39.202 84.912 1.00 91.79 60 THR H C 1
ATOM 6085 O O . THR H 1 107 ? 87.971 38.637 85.238 1.00 89.40 60 THR H O 1
ATOM 6089 N N . ASN H 1 108 ? 86.498 39.247 83.659 1.00 91.91 61 ASN H N 1
ATOM 6090 C CA . ASN H 1 108 ? 87.115 38.513 82.557 1.00 92.29 61 ASN H CA 1
ATOM 6091 C C . ASN H 1 108 ? 87.241 39.393 81.304 1.00 93.35 61 ASN H C 1
ATOM 6092 O O . ASN H 1 108 ? 86.565 40.414 81.170 1.00 92.16 61 ASN H O 1
ATOM 6097 N N . ALA H 1 109 ? 88.094 38.967 80.377 1.00 93.30 62 ALA H N 1
ATOM 6098 C CA . ALA H 1 109 ? 88.172 39.536 79.048 1.00 93.34 62 ALA H CA 1
ATOM 6099 C C . ALA H 1 109 ? 86.880 39.241 78.260 1.00 93.65 62 ALA H C 1
ATOM 6100 O O . ALA H 1 109 ? 86.245 38.204 78.451 1.00 92.33 62 ALA H O 1
ATOM 6102 N N . LEU H 1 110 ? 86.536 40.139 77.349 1.00 94.27 63 LEU H N 1
ATOM 6103 C CA . LEU H 1 110 ? 85.405 39.979 76.440 1.00 94.71 63 LEU H CA 1
ATOM 6104 C C . LEU H 1 110 ? 85.948 39.571 75.065 1.00 95.03 63 LEU H C 1
ATOM 6105 O O . LEU H 1 110 ? 86.622 40.367 74.414 1.00 93.92 63 LEU H O 1
ATOM 6110 N N . SER H 1 111 ? 85.656 38.357 74.631 1.00 95.37 64 SER H N 1
ATOM 6111 C CA . SER H 1 111 ? 86.016 37.870 73.307 1.00 95.44 64 SER H CA 1
ATOM 6112 C C . SER H 1 111 ? 84.881 38.129 72.318 1.00 96.05 64 SER H C 1
ATOM 6113 O O . SER H 1 111 ? 83.739 37.735 72.563 1.00 95.28 64 SER H O 1
ATOM 6116 N N . ILE H 1 112 ? 85.198 38.793 71.209 1.00 96.99 65 ILE H N 1
ATOM 6117 C CA . ILE H 1 112 ? 84.222 39.218 70.202 1.00 97.17 65 ILE H CA 1
ATOM 6118 C C . ILE H 1 112 ? 84.611 38.643 68.848 1.00 97.49 65 ILE H C 1
ATOM 6119 O O . ILE H 1 112 ? 85.744 38.791 68.399 1.00 96.76 65 ILE H O 1
ATOM 6124 N N . GLN H 1 113 ? 83.647 38.017 68.177 1.00 97.59 66 GLN H N 1
ATOM 6125 C CA . GLN H 1 113 ? 83.760 37.610 66.781 1.00 97.62 66 GLN H CA 1
ATOM 6126 C C . GLN H 1 113 ? 82.954 38.561 65.905 1.00 97.81 66 GLN H C 1
ATOM 6127 O O . GLN H 1 113 ? 81.740 38.681 66.067 1.00 97.35 66 GLN H O 1
ATOM 6133 N N . ILE H 1 114 ? 83.638 39.211 64.958 1.00 97.95 67 ILE H N 1
ATOM 6134 C CA . ILE H 1 114 ? 83.019 40.036 63.923 1.00 98.09 67 ILE H CA 1
ATOM 6135 C C . ILE H 1 114 ? 83.095 39.266 62.611 1.00 97.71 67 ILE H C 1
ATOM 6136 O O . ILE H 1 114 ? 84.194 38.947 62.143 1.00 97.04 67 ILE H O 1
ATOM 6141 N N . ILE H 1 115 ? 81.949 38.945 62.025 1.00 97.84 68 ILE H N 1
ATOM 6142 C CA . ILE H 1 115 ? 81.848 38.303 60.715 1.00 97.84 68 ILE H CA 1
ATOM 6143 C C . ILE H 1 115 ? 81.544 39.372 59.671 1.00 97.62 68 ILE H C 1
ATOM 6144 O O . ILE H 1 115 ? 80.556 40.098 59.777 1.00 96.91 68 ILE H O 1
ATOM 6149 N N . SER H 1 116 ? 82.402 39.455 58.651 1.00 96.80 69 SER H N 1
ATOM 6150 C CA . SER H 1 116 ? 82.227 40.215 57.417 1.00 96.01 69 SER H CA 1
ATOM 6151 C C . SER H 1 116 ? 82.553 39.287 56.239 1.00 95.79 69 SER H C 1
ATOM 6152 O O . SER H 1 116 ? 82.202 38.100 56.275 1.00 92.21 69 SER H O 1
ATOM 6155 N N . SER H 1 117 ? 83.240 39.766 55.200 1.00 94.51 70 SER H N 1
ATOM 6156 C CA . SER H 1 117 ? 83.865 38.906 54.187 1.00 93.29 70 SER H CA 1
ATOM 6157 C C . SER H 1 117 ? 84.950 37.990 54.792 1.00 93.17 70 SER H C 1
ATOM 6158 O O . SER H 1 117 ? 85.273 36.946 54.235 1.00 89.33 70 SER H O 1
ATOM 6161 N N . THR H 1 118 ? 85.459 38.367 55.957 1.00 94.68 71 THR H N 1
ATOM 6162 C CA . THR H 1 118 ? 86.353 37.558 56.787 1.00 94.32 71 THR H CA 1
ATOM 6163 C C . THR H 1 118 ? 85.787 37.434 58.206 1.00 95.58 71 THR H C 1
ATOM 6164 O O . THR H 1 118 ? 84.993 38.266 58.650 1.00 93.95 71 THR H O 1
ATOM 6168 N N . THR H 1 119 ? 86.230 36.417 58.935 1.00 96.11 72 THR H N 1
ATOM 6169 C CA . THR H 1 119 ? 85.952 36.296 60.362 1.00 96.33 72 THR H CA 1
ATOM 6170 C C . THR H 1 119 ? 87.143 36.826 61.152 1.00 96.16 72 THR H C 1
ATOM 6171 O O . THR H 1 119 ? 88.252 36.321 61.003 1.00 94.39 72 THR H O 1
ATOM 6175 N N . ASN H 1 120 ? 86.913 37.840 61.991 1.00 96.50 73 ASN H N 1
ATOM 6176 C CA . ASN H 1 120 ? 87.917 38.392 62.884 1.00 96.38 73 ASN H CA 1
ATOM 6177 C C . ASN H 1 120 ? 87.489 38.175 64.335 1.00 96.89 73 ASN H C 1
ATOM 6178 O O . ASN H 1 120 ? 86.333 38.403 64.691 1.00 95.76 73 ASN H O 1
ATOM 6183 N N . THR H 1 121 ? 88.433 37.767 65.177 1.00 96.40 74 THR H N 1
ATOM 6184 C CA . THR H 1 121 ? 88.236 37.659 66.624 1.00 96.29 74 THR H CA 1
ATOM 6185 C C . THR H 1 121 ? 89.108 38.689 67.331 1.00 95.97 74 THR H C 1
ATOM 6186 O O . THR H 1 121 ? 90.280 38.862 66.997 1.00 94.01 74 THR H O 1
ATOM 6190 N N . PHE H 1 122 ? 88.528 39.374 68.306 1.00 95.96 75 PHE H N 1
ATOM 6191 C CA . PHE H 1 122 ? 89.173 40.386 69.128 1.00 95.45 75 PHE H CA 1
ATOM 6192 C C . PHE H 1 122 ? 88.949 40.056 70.600 1.00 95.30 75 PHE H C 1
ATOM 6193 O O . PHE H 1 122 ? 87.966 39.421 70.958 1.00 94.28 75 PHE H O 1
ATOM 6201 N N . THR H 1 123 ? 89.853 40.533 71.445 1.00 95.13 76 THR H N 1
ATOM 6202 C CA . THR H 1 123 ? 89.732 40.418 72.901 1.00 94.69 76 THR H CA 1
ATOM 6203 C C . THR H 1 123 ? 89.856 41.797 73.519 1.00 94.98 76 THR H C 1
ATOM 6204 O O . THR H 1 123 ? 90.875 42.462 73.354 1.00 93.78 76 THR H O 1
ATOM 6208 N N . ALA H 1 124 ? 88.822 42.224 74.235 1.00 95.47 77 ALA H N 1
ATOM 6209 C CA . ALA H 1 124 ? 88.842 43.444 75.037 1.00 95.87 77 ALA H CA 1
ATOM 6210 C C . ALA H 1 124 ? 89.068 43.073 76.504 1.00 95.64 77 ALA H C 1
ATOM 6211 O O . ALA H 1 124 ? 88.209 42.452 77.135 1.00 94.89 77 ALA H O 1
ATOM 6213 N N . LEU H 1 125 ? 90.217 43.458 77.052 1.00 94.56 78 LEU H N 1
ATOM 6214 C CA . LEU H 1 125 ? 90.485 43.348 78.486 1.00 94.23 78 LEU H CA 1
ATOM 6215 C C . LEU H 1 125 ? 89.599 44.347 79.261 1.00 94.93 78 LEU H C 1
ATOM 6216 O O . LEU H 1 125 ? 89.201 45.367 78.687 1.00 94.50 78 LEU H O 1
ATOM 6221 N N . PRO H 1 126 ? 89.323 44.109 80.564 1.00 94.71 79 PRO H N 1
ATOM 6222 C CA . PRO H 1 126 ? 88.563 45.045 81.378 1.00 94.92 79 PRO H CA 1
ATOM 6223 C C . PRO H 1 126 ? 89.116 46.479 81.277 1.00 95.39 79 PRO H C 1
ATOM 6224 O O . PRO H 1 126 ? 90.316 46.697 81.397 1.00 94.63 79 PRO H O 1
ATOM 6228 N N . GLY H 1 127 ? 88.236 47.450 81.025 1.00 95.94 80 GLY H N 1
ATOM 6229 C CA . GLY H 1 127 ? 88.572 48.863 80.837 1.00 96.27 80 GLY H CA 1
ATOM 6230 C C . GLY H 1 127 ? 89.015 49.261 79.430 1.00 96.70 80 GLY H C 1
ATOM 6231 O O . GLY H 1 127 ? 89.387 50.416 79.231 1.00 96.12 80 GLY H O 1
ATOM 6232 N N . ASN H 1 128 ? 88.980 48.357 78.445 1.00 96.34 81 ASN H N 1
ATOM 6233 C CA . ASN H 1 128 ? 89.418 48.635 77.079 1.00 96.69 81 ASN H CA 1
ATOM 6234 C C . ASN H 1 128 ? 88.266 48.604 76.079 1.00 97.17 81 ASN H C 1
ATOM 6235 O O . ASN H 1 128 ? 87.357 47.783 76.176 1.00 96.53 81 ASN H O 1
ATOM 6240 N N . THR H 1 129 ? 88.353 49.473 75.064 1.00 97.66 82 THR H N 1
ATOM 6241 C CA . THR H 1 129 ? 87.507 49.426 73.874 1.00 97.80 82 THR H CA 1
ATOM 6242 C C . THR H 1 129 ? 88.322 48.930 72.687 1.00 97.60 82 THR H C 1
ATOM 6243 O O . THR H 1 129 ? 89.387 49.466 72.399 1.00 96.99 82 THR H O 1
ATOM 6247 N N . ILE H 1 130 ? 87.817 47.923 71.973 1.00 97.88 83 ILE H N 1
ATOM 6248 C CA . ILE H 1 130 ? 88.305 47.528 70.646 1.00 97.50 83 ILE H CA 1
ATOM 6249 C C . ILE H 1 130 ? 87.426 48.166 69.577 1.00 98.00 83 ILE H C 1
ATOM 6250 O O . ILE H 1 130 ? 86.211 48.262 69.742 1.00 97.67 83 ILE H O 1
ATOM 6255 N N . SER H 1 131 ? 88.025 48.552 68.450 1.00 98.24 84 SER H N 1
ATOM 6256 C CA . SER H 1 131 ? 87.288 49.067 67.300 1.00 98.35 84 SER H CA 1
ATOM 6257 C C . SER H 1 131 ? 87.729 48.394 65.998 1.00 98.26 84 SER H C 1
ATOM 6258 O O . SER H 1 131 ? 88.895 48.048 65.818 1.00 97.64 84 SER H O 1
ATOM 6261 N N . TYR H 1 132 ? 86.777 48.197 65.077 1.00 98.21 85 TYR H N 1
ATOM 6262 C CA . TYR H 1 132 ? 86.993 47.611 63.758 1.00 98.35 85 TYR H CA 1
ATOM 6263 C C . TYR H 1 132 ? 86.214 48.405 62.709 1.00 98.33 85 TYR H C 1
ATOM 6264 O O . TYR H 1 132 ? 85.065 48.761 62.941 1.00 97.86 85 TYR H O 1
ATOM 6273 N N . THR H 1 133 ? 86.821 48.664 61.558 1.00 98.21 86 THR H N 1
ATOM 6274 C CA . THR H 1 133 ? 86.170 49.324 60.424 1.00 98.12 86 THR H CA 1
ATOM 6275 C C . THR H 1 133 ? 86.323 48.472 59.171 1.00 97.95 86 THR H C 1
ATOM 6276 O O . THR H 1 133 ? 87.441 48.081 58.839 1.00 96.93 86 THR H O 1
ATOM 6280 N N . GLY H 1 134 ? 85.217 48.198 58.471 1.00 97.55 87 GLY H N 1
ATOM 6281 C CA . GLY H 1 134 ? 85.255 47.369 57.278 1.00 97.44 87 GLY H CA 1
ATOM 6282 C C . GLY H 1 134 ? 83.972 47.391 56.446 1.00 97.62 87 GLY H C 1
ATOM 6283 O O . GLY H 1 134 ? 82.982 48.034 56.799 1.00 96.88 87 GLY H O 1
ATOM 6284 N N . PHE H 1 135 ? 84.021 46.659 55.317 1.00 96.50 88 PHE H N 1
ATOM 6285 C CA . PHE H 1 135 ? 82.881 46.409 54.430 1.00 96.13 88 PHE H CA 1
ATOM 6286 C C . PHE H 1 135 ? 82.197 45.075 54.750 1.00 95.92 88 PHE H C 1
ATOM 6287 O O . PHE H 1 135 ? 82.744 44.246 55.470 1.00 93.63 88 PHE H O 1
ATOM 6295 N N . ASP H 1 136 ? 80.997 44.885 54.191 1.00 96.03 89 ASP H N 1
ATOM 6296 C CA . ASP H 1 136 ? 80.234 43.627 54.249 1.00 96.16 89 ASP H CA 1
ATOM 6297 C C . ASP H 1 136 ? 80.073 43.040 55.659 1.00 96.84 89 ASP H C 1
ATOM 6298 O O . ASP H 1 136 ? 80.140 41.827 55.872 1.00 95.54 89 ASP H O 1
ATOM 6303 N N . LEU H 1 137 ? 79.843 43.921 56.636 1.00 97.49 90 LEU H N 1
ATOM 6304 C CA . LEU H 1 137 ? 79.588 43.527 58.017 1.00 97.81 90 LEU H CA 1
ATOM 6305 C C . LEU H 1 137 ? 78.296 42.706 58.093 1.00 97.73 90 LEU H C 1
ATOM 6306 O O . LEU H 1 137 ? 77.249 43.145 57.617 1.00 97.31 90 LEU H O 1
ATOM 6311 N N . GLN H 1 138 ? 78.362 41.528 58.707 1.00 97.83 91 GLN H N 1
ATOM 6312 C CA . GLN H 1 138 ? 77.247 40.572 58.750 1.00 97.72 91 GLN H CA 1
ATOM 6313 C C . GLN H 1 138 ? 76.744 40.272 60.159 1.00 97.82 91 GLN H C 1
ATOM 6314 O O . GLN H 1 138 ? 75.536 40.218 60.378 1.00 96.24 91 GLN H O 1
ATOM 6320 N N . SER H 1 139 ? 77.644 40.049 61.113 1.00 98.03 92 SER H N 1
ATOM 6321 C CA . SER H 1 139 ? 77.243 39.794 62.489 1.00 98.17 92 SER H CA 1
ATOM 6322 C C . SER H 1 139 ? 78.352 40.107 63.496 1.00 98.26 92 SER H C 1
ATOM 6323 O O . SER H 1 139 ? 79.535 40.056 63.170 1.00 97.42 92 SER H O 1
ATOM 6326 N N . VAL H 1 140 ? 77.948 40.370 64.731 1.00 98.06 93 VAL H N 1
ATOM 6327 C CA . VAL H 1 140 ? 78.846 40.473 65.884 1.00 98.13 93 VAL H CA 1
ATOM 6328 C C . VAL H 1 140 ? 78.313 39.580 66.994 1.00 97.81 93 VAL H C 1
ATOM 6329 O O . VAL H 1 140 ? 77.130 39.648 67.342 1.00 97.10 93 VAL H O 1
ATOM 6333 N N . SER H 1 141 ? 79.180 38.740 67.546 1.00 97.42 94 SER H N 1
ATOM 6334 C CA . SER H 1 141 ? 78.845 37.826 68.635 1.00 97.25 94 SER H CA 1
ATOM 6335 C C . SER H 1 141 ? 79.888 37.887 69.743 1.00 97.17 94 SER H C 1
ATOM 6336 O O . SER H 1 141 ? 81.079 38.017 69.474 1.00 96.27 94 SER H O 1
ATOM 6339 N N . VAL H 1 142 ? 79.440 37.738 70.985 1.00 96.57 95 VAL H N 1
ATOM 6340 C CA . VAL H 1 142 ? 80.326 37.393 72.099 1.00 96.18 95 VAL H CA 1
ATOM 6341 C C . VAL H 1 142 ? 80.566 35.886 72.026 1.00 95.63 95 VAL H C 1
ATOM 6342 O O . VAL H 1 142 ? 79.610 35.116 71.913 1.00 94.47 95 VAL H O 1
ATOM 6346 N N . ILE H 1 143 ? 81.833 35.469 72.078 1.00 95.46 96 ILE H N 1
ATOM 6347 C CA . ILE H 1 143 ? 82.258 34.072 71.994 1.00 95.05 96 ILE H CA 1
ATOM 6348 C C . ILE H 1 143 ? 83.138 33.702 73.202 1.00 94.13 96 ILE H C 1
ATOM 6349 O O . ILE H 1 143 ? 83.560 34.584 73.950 1.00 91.85 96 ILE H O 1
ATOM 6354 N N . ASP H 1 144 ? 83.420 32.416 73.367 1.00 92.10 97 ASP H N 1
ATOM 6355 C CA . ASP H 1 144 ? 84.341 31.895 74.383 1.00 90.90 97 ASP H CA 1
ATOM 6356 C C . ASP H 1 144 ? 84.037 32.372 75.812 1.00 90.22 97 ASP H C 1
ATOM 6357 O O . ASP H 1 144 ? 84.934 32.624 76.615 1.00 86.56 97 ASP H O 1
ATOM 6362 N N . ILE H 1 145 ? 82.732 32.489 76.152 1.00 90.40 98 ILE H N 1
ATOM 6363 C CA . ILE H 1 145 ? 82.294 32.874 77.490 1.00 89.47 98 ILE H CA 1
ATOM 6364 C C . ILE H 1 145 ? 82.688 31.751 78.464 1.00 88.33 98 ILE H C 1
ATOM 6365 O O . ILE H 1 145 ? 82.202 30.626 78.319 1.00 85.87 98 ILE H O 1
ATOM 6370 N N . PRO H 1 146 ? 83.551 32.034 79.463 1.00 87.81 99 PRO H N 1
ATOM 6371 C CA . PRO H 1 146 ? 84.025 31.005 80.382 1.00 86.56 99 PRO H CA 1
ATOM 6372 C C . PRO H 1 146 ? 82.917 30.505 81.318 1.00 86.33 99 PRO H C 1
ATOM 6373 O O . PRO H 1 146 ? 82.027 31.256 81.721 1.00 82.48 99 PRO H O 1
ATOM 6377 N N . SER H 1 147 ? 83.017 29.241 81.716 1.00 84.01 100 SER H N 1
ATOM 6378 C CA . SER H 1 147 ? 82.092 28.568 82.629 1.00 82.99 100 SER H CA 1
ATOM 6379 C C . SER H 1 147 ? 82.378 28.847 84.117 1.00 82.73 100 SER H C 1
ATOM 6380 O O . SER H 1 147 ? 82.414 27.920 84.928 1.00 76.91 100 SER H O 1
ATOM 6383 N N . ASP H 1 148 ? 82.634 30.107 84.470 1.00 82.00 101 ASP H N 1
ATOM 6384 C CA . ASP H 1 148 ? 82.931 30.508 85.846 1.00 82.84 101 ASP H CA 1
ATOM 6385 C C . ASP H 1 148 ? 81.642 30.946 86.569 1.00 84.28 101 ASP H C 1
ATOM 6386 O O . ASP H 1 148 ? 80.964 31.868 86.114 1.00 81.14 101 ASP H O 1
ATOM 6391 N N . PRO H 1 149 ? 81.284 30.340 87.720 1.00 84.45 102 PRO H N 1
ATOM 6392 C CA . PRO H 1 149 ? 80.085 30.739 88.467 1.00 84.60 102 PRO H CA 1
ATOM 6393 C C . PRO H 1 149 ? 80.149 32.168 89.016 1.00 85.24 102 PRO H C 1
ATOM 6394 O O . PRO H 1 149 ? 79.102 32.745 89.308 1.00 81.15 102 PRO H O 1
ATOM 6398 N N . SER H 1 150 ? 81.350 32.760 89.145 1.00 87.01 103 SER H N 1
ATOM 6399 C CA . SER H 1 150 ? 81.571 34.142 89.591 1.00 88.20 103 SER H CA 1
ATOM 6400 C C . SER H 1 150 ? 81.809 35.138 88.444 1.00 89.00 103 SER H C 1
ATOM 6401 O O . SER H 1 150 ? 82.204 36.278 88.690 1.00 86.19 103 SER H O 1
ATOM 6404 N N . ILE H 1 151 ? 81.568 34.739 87.192 1.00 89.65 104 ILE H N 1
ATOM 6405 C CA . ILE H 1 151 ? 81.721 35.622 86.033 1.00 90.40 104 ILE H CA 1
ATOM 6406 C C . ILE H 1 151 ? 80.828 36.861 86.150 1.00 91.12 104 ILE H C 1
ATOM 6407 O O . ILE H 1 151 ? 79.647 36.777 86.474 1.00 89.67 104 ILE H O 1
ATOM 6412 N N . TYR H 1 152 ? 81.409 38.015 85.851 1.00 92.28 105 TYR H N 1
ATOM 6413 C CA . TYR H 1 152 ? 80.700 39.277 85.669 1.00 93.06 105 TYR H CA 1
ATOM 6414 C C . TYR H 1 152 ? 81.367 40.060 84.540 1.00 93.52 105 TYR H C 1
ATOM 6415 O O . TYR H 1 152 ? 82.485 40.541 84.696 1.00 92.52 105 TYR H O 1
ATOM 6424 N N . ILE H 1 153 ? 80.695 40.186 83.410 1.00 94.18 106 ILE H N 1
ATOM 6425 C CA . ILE H 1 153 ? 81.132 41.014 82.295 1.00 94.35 106 ILE H CA 1
ATOM 6426 C C . ILE H 1 153 ? 80.034 42.032 82.001 1.00 94.79 106 ILE H C 1
ATOM 6427 O O . ILE H 1 153 ? 78.927 41.664 81.614 1.00 94.11 106 ILE H O 1
ATOM 6432 N N . GLU H 1 154 ? 80.354 43.303 82.195 1.00 96.00 107 GLU H N 1
ATOM 6433 C CA . GLU H 1 154 ? 79.534 44.435 81.787 1.00 96.44 107 GLU H CA 1
ATOM 6434 C C . GLU H 1 154 ? 80.244 45.131 80.625 1.00 96.83 107 GLU H C 1
ATOM 6435 O O . GLU H 1 154 ? 81.432 45.442 80.706 1.00 95.99 107 GLU H O 1
ATOM 6441 N N . GLY H 1 155 ? 79.538 45.362 79.527 1.00 97.10 108 GLY H N 1
ATOM 6442 C CA . GLY H 1 155 ? 80.101 46.000 78.350 1.00 97.48 108 GLY H CA 1
ATOM 6443 C C . GLY H 1 155 ? 79.112 46.903 77.645 1.00 97.83 108 GLY H C 1
ATOM 6444 O O . GLY H 1 155 ? 77.922 46.942 77.962 1.00 97.18 108 GLY H O 1
ATOM 6445 N N . ARG H 1 156 ? 79.605 47.634 76.654 1.00 98.07 109 ARG H N 1
ATOM 6446 C CA . ARG H 1 156 ? 78.785 48.467 75.790 1.00 98.13 109 ARG H CA 1
ATOM 6447 C C . ARG H 1 156 ? 79.310 48.387 74.368 1.00 98.47 109 ARG H C 1
ATOM 6448 O O . ARG H 1 156 ? 80.516 48.282 74.156 1.00 97.72 109 ARG H O 1
ATOM 6456 N N . TYR H 1 157 ? 78.417 48.439 73.387 1.00 98.15 110 TYR H N 1
ATOM 6457 C CA . TYR H 1 157 ? 78.794 48.537 71.991 1.00 98.35 110 TYR H CA 1
ATOM 6458 C C . TYR H 1 157 ? 78.246 49.809 71.357 1.00 98.34 110 TYR H C 1
ATOM 6459 O O . TYR H 1 157 ? 77.217 50.339 71.779 1.00 97.70 110 TYR H O 1
ATOM 6468 N N . CYS H 1 158 ? 78.932 50.278 70.322 1.00 98.48 111 CYS H N 1
ATOM 6469 C CA . CYS H 1 158 ? 78.504 51.368 69.459 1.00 98.46 111 CYS H CA 1
ATOM 6470 C C . CYS H 1 158 ? 78.758 50.972 67.999 1.00 98.58 111 CYS H C 1
ATOM 6471 O O . CYS H 1 158 ? 79.808 50.410 67.689 1.00 98.00 111 CYS H O 1
ATOM 6474 N N . PHE H 1 159 ? 77.792 51.238 67.107 1.00 98.52 112 PHE H N 1
ATOM 6475 C CA . PHE H 1 159 ? 77.868 50.938 65.687 1.00 98.61 112 PHE H CA 1
ATOM 6476 C C . PHE H 1 159 ? 77.540 52.182 64.876 1.00 98.65 112 PHE H C 1
ATOM 6477 O O . PHE H 1 159 ? 76.565 52.883 65.152 1.00 98.04 112 PHE H O 1
ATOM 6485 N N . GLN H 1 160 ? 78.326 52.431 63.816 1.00 98.55 113 GLN H N 1
ATOM 6486 C CA . GLN H 1 160 ? 78.025 53.391 62.752 1.00 98.40 113 GLN H CA 1
ATOM 6487 C C . GLN H 1 160 ? 78.039 52.620 61.429 1.00 98.42 113 GLN H C 1
ATOM 6488 O O . GLN H 1 160 ? 79.101 52.347 60.879 1.00 97.73 113 GLN H O 1
ATOM 6494 N N . LEU H 1 161 ? 76.855 52.239 60.935 1.00 98.48 114 LEU H N 1
ATOM 6495 C CA . LEU H 1 161 ? 76.707 51.406 59.746 1.00 98.43 114 LEU H CA 1
ATOM 6496 C C . LEU H 1 161 ? 76.092 52.199 58.601 1.00 98.46 114 LEU H C 1
ATOM 6497 O O . LEU H 1 161 ? 75.074 52.871 58.770 1.00 97.76 114 LEU H O 1
ATOM 6502 N N . THR H 1 162 ? 76.684 52.096 57.413 1.00 97.79 115 THR H N 1
ATOM 6503 C CA . THR H 1 162 ? 76.162 52.725 56.197 1.00 97.60 115 THR H CA 1
ATOM 6504 C C . THR H 1 162 ? 75.819 51.671 55.156 1.00 97.49 115 THR H C 1
ATOM 6505 O O . THR H 1 162 ? 76.629 50.800 54.856 1.00 96.81 115 THR H O 1
ATOM 6509 N N . TYR H 1 163 ? 74.631 51.787 54.555 1.00 97.18 116 TYR H N 1
ATOM 6510 C CA . TYR H 1 163 ? 74.186 50.998 53.407 1.00 96.81 116 TYR H CA 1
ATOM 6511 C C . TYR H 1 163 ? 73.696 51.915 52.281 1.00 96.71 116 TYR H C 1
ATOM 6512 O O . TYR H 1 163 ? 73.595 53.136 52.452 1.00 95.99 116 TYR H O 1
ATOM 6521 N N . CYS H 1 164 ? 73.400 51.332 51.137 1.00 96.04 117 CYS H N 1
ATOM 6522 C CA . CYS H 1 164 ? 72.872 52.052 49.982 1.00 95.48 117 CYS H CA 1
ATOM 6523 C C . CYS H 1 164 ? 71.411 51.674 49.769 1.00 95.35 117 CYS H C 1
ATOM 6524 O O . CYS H 1 164 ? 71.056 50.499 49.829 1.00 93.50 117 CYS H O 1
ATOM 6527 N N . LYS H 1 165 ? 70.534 52.668 49.518 1.00 94.90 118 LYS H N 1
ATOM 6528 C CA . LYS H 1 165 ? 69.103 52.452 49.279 1.00 94.95 118 LYS H CA 1
ATOM 6529 C C . LYS H 1 165 ? 68.666 53.086 47.968 1.00 94.57 118 LYS H C 1
ATOM 6530 O O . LYS H 1 165 ? 68.882 54.273 47.740 1.00 92.95 118 LYS H O 1
ATOM 6536 N N . SER H 1 166 ? 68.013 52.293 47.111 1.00 92.54 119 SER H N 1
ATOM 6537 C CA . SER H 1 166 ? 67.429 52.764 45.859 1.00 91.76 119 SER H CA 1
ATOM 6538 C C . SER H 1 166 ? 66.245 53.709 46.105 1.00 91.86 119 SER H C 1
ATOM 6539 O O . SER H 1 166 ? 65.544 53.614 47.113 1.00 89.46 119 SER H O 1
ATOM 6542 N N . LYS H 1 167 ? 65.994 54.603 45.133 1.00 91.17 120 LYS H N 1
ATOM 6543 C CA . LYS H 1 167 ? 64.823 55.484 45.077 1.00 90.21 120 LYS H CA 1
ATOM 6544 C C . LYS H 1 167 ? 63.971 55.229 43.826 1.00 88.07 120 LYS H C 1
ATOM 6545 O O . LYS H 1 167 ? 63.177 56.086 43.451 1.00 82.29 120 LYS H O 1
ATOM 6551 N N . ARG H 1 168 ? 64.153 54.086 43.157 1.00 84.55 121 ARG H N 1
ATOM 6552 C CA . ARG H 1 168 ? 63.414 53.771 41.924 1.00 81.35 121 ARG H CA 1
ATOM 6553 C C . ARG H 1 168 ? 61.977 53.350 42.225 1.00 79.28 121 ARG H C 1
ATOM 6554 O O . ARG H 1 168 ? 61.053 53.901 41.641 1.00 69.74 121 ARG H O 1
ATOM 6562 N N . ASP H 1 169 ? 61.812 52.441 43.173 1.00 77.02 122 ASP H N 1
ATOM 6563 C CA . ASP H 1 169 ? 60.512 51.887 43.571 1.00 73.95 122 ASP H CA 1
ATOM 6564 C C . ASP H 1 169 ? 59.930 52.684 44.741 1.00 74.10 122 ASP H C 1
ATOM 6565 O O . ASP H 1 169 ? 59.735 52.192 45.853 1.00 65.86 122 ASP H O 1
ATOM 6570 N N . CYS H 1 170 ? 59.707 53.966 44.472 1.00 80.29 123 CYS H N 1
ATOM 6571 C CA . CYS H 1 170 ? 59.286 54.920 45.484 1.00 78.74 123 CYS H CA 1
ATOM 6572 C C . CYS H 1 170 ? 57.770 55.106 45.450 1.00 76.98 123 CYS H C 1
ATOM 6573 O O . CYS H 1 170 ? 57.198 55.335 44.383 1.00 68.50 123 CYS H O 1
ATOM 6576 N N . LEU H 1 171 ? 57.145 55.063 46.607 1.00 71.97 124 LEU H N 1
ATOM 6577 C CA . LEU H 1 171 ? 55.737 55.379 46.797 1.00 69.77 124 LEU H CA 1
ATOM 6578 C C . LEU H 1 171 ? 55.554 56.851 47.208 1.00 65.75 124 LEU H C 1
ATOM 6579 O O . LEU H 1 171 ? 56.395 57.387 47.960 1.00 58.57 124 LEU H O 1
ATOM 6585 N N . ALA I 1 51 ? 79.078 57.985 43.533 1.00 88.91 4 ALA I N 1
ATOM 6586 C CA . ALA I 1 51 ? 79.680 57.774 44.840 1.00 90.83 4 ALA I CA 1
ATOM 6587 C C . ALA I 1 51 ? 79.459 58.969 45.772 1.00 92.03 4 ALA I C 1
ATOM 6588 O O . ALA I 1 51 ? 79.258 60.111 45.346 1.00 89.81 4 ALA I O 1
ATOM 6590 N N . GLU I 1 52 ? 79.533 58.706 47.060 1.00 93.63 5 GLU I N 1
ATOM 6591 C CA . GLU I 1 52 ? 79.577 59.729 48.103 1.00 94.15 5 GLU I CA 1
ATOM 6592 C C . GLU I 1 52 ? 80.639 59.359 49.144 1.00 95.01 5 GLU I C 1
ATOM 6593 O O . GLU I 1 52 ? 80.967 58.190 49.331 1.00 94.26 5 GLU I O 1
ATOM 6599 N N . LEU I 1 53 ? 81.175 60.396 49.803 1.00 95.95 6 LEU I N 1
ATOM 6600 C CA . LEU I 1 53 ? 82.039 60.215 50.960 1.00 96.36 6 LEU I CA 1
ATOM 6601 C C . LEU I 1 53 ? 81.187 59.967 52.204 1.00 96.52 6 LEU I C 1
ATOM 6602 O O . LEU I 1 53 ? 80.132 60.583 52.374 1.00 95.90 6 LEU I O 1
ATOM 6607 N N . VAL I 1 54 ? 81.678 59.097 53.065 1.00 97.18 7 VAL I N 1
ATOM 6608 C CA . VAL I 1 54 ? 81.104 58.818 54.382 1.00 97.45 7 VAL I CA 1
ATOM 6609 C C . VAL I 1 54 ? 82.173 59.101 55.422 1.00 97.50 7 VAL I C 1
ATOM 6610 O O . VAL I 1 54 ? 83.313 58.664 55.265 1.00 97.31 7 VAL I O 1
ATOM 6614 N N . THR I 1 55 ? 81.831 59.839 56.471 1.00 97.80 8 THR I N 1
ATOM 6615 C CA . THR I 1 55 ? 82.711 60.076 57.617 1.00 98.05 8 THR I CA 1
ATOM 6616 C C . THR I 1 55 ? 82.154 59.355 58.834 1.00 98.16 8 THR I C 1
ATOM 6617 O O . THR I 1 55 ? 80.976 59.482 59.135 1.00 97.67 8 THR I O 1
ATOM 6621 N N . ASN I 1 56 ? 83.018 58.604 59.506 1.00 98.04 9 ASN I N 1
ATOM 6622 C CA . ASN I 1 56 ? 82.736 58.016 60.811 1.00 98.27 9 ASN I CA 1
ATOM 6623 C C . ASN I 1 56 ? 83.574 58.747 61.855 1.00 98.22 9 ASN I C 1
ATOM 6624 O O . ASN I 1 56 ? 84.777 58.935 61.672 1.00 97.66 9 ASN I O 1
ATOM 6629 N N . GLU I 1 57 ? 82.940 59.114 62.954 1.00 98.46 10 GLU I N 1
ATOM 6630 C CA . GLU I 1 57 ? 83.589 59.698 64.114 1.00 98.47 10 GLU I CA 1
ATOM 6631 C C . GLU I 1 57 ? 83.343 58.795 65.322 1.00 98.42 10 GLU I C 1
ATOM 6632 O O . GLU I 1 57 ? 82.210 58.439 65.624 1.00 97.66 10 GLU I O 1
ATOM 6638 N N . PHE I 1 58 ? 84.423 58.381 65.982 1.00 98.43 11 PHE I N 1
ATOM 6639 C CA . PHE I 1 58 ? 84.321 57.494 67.137 1.00 98.43 11 PHE I CA 1
ATOM 6640 C C . PHE I 1 58 ? 85.465 57.737 68.121 1.00 98.44 11 PHE I C 1
ATOM 6641 O O . PHE I 1 58 ? 86.532 58.234 67.764 1.00 97.87 11 PHE I O 1
ATOM 6649 N N . ALA I 1 59 ? 85.227 57.373 69.369 1.00 98.33 12 ALA I N 1
ATOM 6650 C CA . ALA I 1 59 ? 86.199 57.450 70.445 1.00 98.39 12 ALA I CA 1
ATOM 6651 C C . ALA I 1 59 ? 86.226 56.141 71.234 1.00 98.21 12 ALA I C 1
ATOM 6652 O O . ALA I 1 59 ? 85.314 55.319 71.143 1.00 97.32 12 ALA I O 1
ATOM 6654 N N . GLY I 1 60 ? 87.277 55.956 72.012 1.00 98.27 13 GLY I N 1
ATOM 6655 C CA . GLY I 1 60 ? 87.403 54.788 72.863 1.00 98.29 13 GLY I CA 1
ATOM 6656 C C . GLY I 1 60 ? 88.440 54.990 73.957 1.00 98.38 13 GLY I C 1
ATOM 6657 O O . GLY I 1 60 ? 89.219 55.939 73.929 1.00 97.66 13 GLY I O 1
ATOM 6658 N N . ASP I 1 61 ? 88.450 54.064 74.907 1.00 97.82 14 ASP I N 1
ATOM 6659 C CA . ASP I 1 61 ? 89.325 54.110 76.067 1.00 97.88 14 ASP I CA 1
ATOM 6660 C C . ASP I 1 61 ? 90.477 53.107 75.935 1.00 97.82 14 ASP I C 1
ATOM 6661 O O . ASP I 1 61 ? 90.363 52.067 75.278 1.00 96.88 14 ASP I O 1
ATOM 6666 N N . ILE I 1 62 ? 91.602 53.433 76.562 1.00 97.34 15 ILE I N 1
ATOM 6667 C CA . ILE I 1 62 ? 92.797 52.596 76.673 1.00 97.15 15 ILE I CA 1
ATOM 6668 C C . ILE I 1 62 ? 93.102 52.457 78.160 1.00 96.69 15 ILE I C 1
ATOM 6669 O O . ILE I 1 62 ? 93.209 53.456 78.860 1.00 95.53 15 ILE I O 1
ATOM 6674 N N . LEU I 1 63 ? 93.279 51.235 78.631 1.00 96.00 16 LEU I N 1
ATOM 6675 C CA . LEU I 1 63 ? 93.692 50.957 80.004 1.00 95.52 16 LEU I CA 1
ATOM 6676 C C . LEU I 1 63 ? 94.687 49.799 80.037 1.00 95.08 16 LEU I C 1
ATOM 6677 O O . LEU I 1 63 ? 94.359 48.673 79.659 1.00 93.80 16 LEU I O 1
ATOM 6682 N N . ILE I 1 64 ? 95.894 50.077 80.519 1.00 94.59 17 ILE I N 1
ATOM 6683 C CA . ILE I 1 64 ? 96.967 49.098 80.692 1.00 93.70 17 ILE I CA 1
ATOM 6684 C C . ILE I 1 64 ? 97.355 49.126 82.167 1.00 93.17 17 ILE I C 1
ATOM 6685 O O . ILE I 1 64 ? 97.944 50.088 82.644 1.00 91.35 17 ILE I O 1
ATOM 6690 N N . SER I 1 65 ? 96.984 48.075 82.897 1.00 91.28 18 SER I N 1
ATOM 6691 C CA . SER I 1 65 ? 97.288 47.950 84.319 1.00 89.36 18 SER I CA 1
ATOM 6692 C C . SER I 1 65 ? 97.364 46.479 84.703 1.00 87.09 18 SER I C 1
ATOM 6693 O O . SER I 1 65 ? 96.486 45.695 84.354 1.00 79.06 18 SER I O 1
ATOM 6696 N N . ASN I 1 80 ? 107.556 42.803 75.966 1.00 53.71 33 ASN I N 1
ATOM 6697 C CA . ASN I 1 80 ? 107.007 43.935 75.216 1.00 53.35 33 ASN I CA 1
ATOM 6698 C C . ASN I 1 80 ? 105.795 43.451 74.412 1.00 56.77 33 ASN I C 1
ATOM 6699 O O . ASN I 1 80 ? 105.933 42.661 73.473 1.00 52.27 33 ASN I O 1
ATOM 6704 N N . THR I 1 81 ? 104.613 43.879 74.818 1.00 74.77 34 THR I N 1
ATOM 6705 C CA . THR I 1 81 ? 103.363 43.475 74.193 1.00 78.43 34 THR I CA 1
ATOM 6706 C C . THR I 1 81 ? 102.869 44.572 73.252 1.00 83.71 34 THR I C 1
ATOM 6707 O O . THR I 1 81 ? 103.121 45.755 73.452 1.00 80.71 34 THR I O 1
ATOM 6711 N N . THR I 1 82 ? 102.173 44.149 72.211 1.00 84.83 35 THR I N 1
ATOM 6712 C CA . THR I 1 82 ? 101.467 45.028 71.282 1.00 86.95 35 THR I CA 1
ATOM 6713 C C . THR I 1 82 ? 99.972 44.800 71.446 1.00 88.44 35 THR I C 1
ATOM 6714 O O . THR I 1 82 ? 99.513 43.656 71.440 1.00 86.15 35 THR I O 1
ATOM 6718 N N . VAL I 1 83 ? 99.209 45.873 71.592 1.00 90.81 36 VAL I N 1
ATOM 6719 C CA . VAL I 1 83 ? 97.745 45.827 71.670 1.00 91.39 36 VAL I CA 1
ATOM 6720 C C . VAL I 1 83 ? 97.172 46.612 70.503 1.00 93.27 36 VAL I C 1
ATOM 6721 O O . VAL I 1 83 ? 97.333 47.826 70.437 1.00 92.56 36 VAL I O 1
ATOM 6725 N N . ASN I 1 84 ? 96.495 45.941 69.567 1.00 92.49 37 ASN I N 1
ATOM 6726 C CA . ASN I 1 84 ? 95.795 46.611 68.474 1.00 93.57 37 ASN I CA 1
ATOM 6727 C C . ASN I 1 84 ? 94.492 47.227 69.007 1.00 94.37 37 ASN I C 1
ATOM 6728 O O . ASN I 1 84 ? 93.655 46.498 69.544 1.00 93.22 37 ASN I O 1
ATOM 6733 N N . ILE I 1 85 ? 94.336 48.540 68.862 1.00 95.82 38 ILE I N 1
ATOM 6734 C CA . ILE I 1 85 ? 93.142 49.248 69.343 1.00 96.12 38 ILE I CA 1
ATOM 6735 C C . ILE I 1 85 ? 92.145 49.539 68.218 1.00 97.25 38 ILE I C 1
ATOM 6736 O O . ILE I 1 85 ? 90.948 49.595 68.453 1.00 96.39 38 ILE I O 1
ATOM 6741 N N . TRP I 1 86 ? 92.633 49.698 66.981 1.00 97.63 39 TRP I N 1
ATOM 6742 C CA . TRP I 1 86 ? 91.809 49.860 65.785 1.00 98.00 39 TRP I CA 1
ATOM 6743 C C . TRP I 1 86 ? 92.506 49.234 64.582 1.00 97.89 39 TRP I C 1
ATOM 6744 O O . TRP I 1 86 ? 93.735 49.300 64.459 1.00 97.13 39 TRP I O 1
ATOM 6755 N N . LYS I 1 87 ? 91.727 48.643 63.679 1.00 97.46 40 LYS I N 1
ATOM 6756 C CA . LYS I 1 87 ? 92.175 48.293 62.339 1.00 97.16 40 LYS I CA 1
ATOM 6757 C C . LYS I 1 87 ? 91.030 48.380 61.336 1.00 97.54 40 LYS I C 1
ATOM 6758 O O . LYS I 1 87 ? 89.860 48.276 61.703 1.00 96.45 40 LYS I O 1
ATOM 6764 N N . ASN I 1 88 ? 91.381 48.545 60.058 1.00 97.08 41 ASN I N 1
ATOM 6765 C CA . ASN I 1 88 ? 90.445 48.386 58.940 1.00 97.00 41 ASN I CA 1
ATOM 6766 C C . ASN I 1 88 ? 90.368 46.906 58.495 1.00 97.15 41 ASN I C 1
ATOM 6767 O O . ASN I 1 88 ? 90.956 46.017 59.108 1.00 94.56 41 ASN I O 1
ATOM 6772 N N . ASP I 1 89 ? 89.630 46.668 57.402 1.00 96.18 42 ASP I N 1
ATOM 6773 C CA . ASP I 1 89 ? 89.460 45.340 56.802 1.00 95.60 42 ASP I CA 1
ATOM 6774 C C . ASP I 1 89 ? 90.515 44.986 55.731 1.00 95.40 42 ASP I C 1
ATOM 6775 O O . ASP I 1 89 ? 90.443 43.925 55.122 1.00 90.57 42 ASP I O 1
ATOM 6780 N N . GLY I 1 90 ? 91.477 45.874 55.477 1.00 94.38 43 GLY I N 1
ATOM 6781 C CA . GLY I 1 90 ? 92.465 45.749 54.401 1.00 93.84 43 GLY I CA 1
ATOM 6782 C C . GLY I 1 90 ? 91.952 46.135 53.006 1.00 94.15 43 GLY I C 1
ATOM 6783 O O . GLY I 1 90 ? 92.729 46.079 52.058 1.00 90.42 43 GLY I O 1
ATOM 6784 N N . ILE I 1 91 ? 90.678 46.521 52.864 1.00 94.29 44 ILE I N 1
ATOM 6785 C CA . ILE I 1 91 ? 90.037 46.878 51.587 1.00 93.46 44 ILE I CA 1
ATOM 6786 C C . ILE I 1 91 ? 89.671 48.367 51.559 1.00 93.48 44 ILE I C 1
ATOM 6787 O O . ILE I 1 91 ? 89.971 49.071 50.595 1.00 90.11 44 ILE I O 1
ATOM 6792 N N . VAL I 1 92 ? 89.034 48.855 52.615 1.00 92.80 45 VAL I N 1
ATOM 6793 C CA . VAL I 1 92 ? 88.570 50.246 52.696 1.00 93.06 45 VAL I CA 1
ATOM 6794 C C . VAL I 1 92 ? 89.750 51.220 52.726 1.00 93.46 45 VAL I C 1
ATOM 6795 O O . VAL I 1 92 ? 90.643 51.120 53.568 1.00 93.06 45 VAL I O 1
ATOM 6799 N N . SER I 1 93 ? 89.747 52.209 51.819 1.00 94.30 46 SER I N 1
ATOM 6800 C CA . SER I 1 93 ? 90.704 53.312 51.835 1.00 94.40 46 SER I CA 1
ATOM 6801 C C . SER I 1 93 ? 90.195 54.421 52.755 1.00 95.15 46 SER I C 1
ATOM 6802 O O . SER I 1 93 ? 89.247 55.146 52.424 1.00 93.62 46 SER I O 1
ATOM 6805 N N . LEU I 1 94 ? 90.821 54.554 53.919 1.00 96.48 47 LEU I N 1
ATOM 6806 C CA . LEU I 1 94 ? 90.441 55.492 54.966 1.00 97.07 47 LEU I CA 1
ATOM 6807 C C . LEU I 1 94 ? 91.446 56.635 55.069 1.00 97.12 47 LEU I C 1
ATOM 6808 O O . LEU I 1 94 ? 92.636 56.411 55.263 1.00 96.38 47 LEU I O 1
ATOM 6813 N N . SER I 1 95 ? 90.953 57.854 55.007 1.00 97.30 48 SER I N 1
ATOM 6814 C CA . SER I 1 95 ? 91.711 59.063 55.313 1.00 97.46 48 SER I CA 1
ATOM 6815 C C . SER I 1 95 ? 91.121 59.758 56.530 1.00 97.70 48 SER I C 1
ATOM 6816 O O . SER I 1 95 ? 89.916 59.669 56.764 1.00 97.15 48 SER I O 1
ATOM 6819 N N . GLY I 1 96 ? 91.933 60.495 57.261 1.00 97.92 49 GLY I N 1
ATOM 6820 C CA . GLY I 1 96 ? 91.408 61.272 58.362 1.00 98.09 49 GLY I CA 1
ATOM 6821 C C . GLY I 1 96 ? 92.428 61.581 59.443 1.00 98.30 49 GLY I C 1
ATOM 6822 O O . GLY I 1 96 ? 93.634 61.592 59.196 1.00 97.69 49 GLY I O 1
ATOM 6823 N N . THR I 1 97 ? 91.919 61.857 60.641 1.00 98.32 50 THR I N 1
ATOM 6824 C CA . THR I 1 97 ? 92.734 62.210 61.802 1.00 98.54 50 THR I CA 1
ATOM 6825 C C . THR I 1 97 ? 92.541 61.215 62.936 1.00 98.50 50 THR I C 1
ATOM 6826 O O . THR I 1 97 ? 91.419 60.816 63.247 1.00 98.07 50 THR I O 1
ATOM 6830 N N . ILE I 1 98 ? 93.669 60.859 63.561 1.00 98.58 51 ILE I N 1
ATOM 6831 C CA . ILE I 1 98 ? 93.747 60.033 64.763 1.00 98.50 51 ILE I CA 1
ATOM 6832 C C . ILE I 1 98 ? 94.343 60.904 65.865 1.00 98.53 51 ILE I C 1
ATOM 6833 O O . ILE I 1 98 ? 95.396 61.509 65.673 1.00 98.05 51 ILE I O 1
ATOM 6838 N N . SER I 1 99 ? 93.698 60.950 67.034 1.00 98.53 52 SER I N 1
ATOM 6839 C CA . SER I 1 99 ? 94.211 61.604 68.233 1.00 98.54 52 SER I CA 1
ATOM 6840 C C . SER I 1 99 ? 94.284 60.593 69.375 1.00 98.54 52 SER I C 1
ATOM 6841 O O . SER I 1 99 ? 93.325 59.863 69.606 1.00 98.03 52 SER I O 1
ATOM 6844 N N . ILE I 1 100 ? 95.420 60.538 70.073 1.00 98.45 53 ILE I N 1
ATOM 6845 C CA . ILE I 1 100 ? 95.636 59.643 71.216 1.00 98.33 53 ILE I CA 1
ATOM 6846 C C . ILE I 1 100 ? 96.066 60.473 72.416 1.00 98.34 53 ILE I C 1
ATOM 6847 O O . ILE I 1 100 ? 97.110 61.123 72.387 1.00 97.79 53 ILE I O 1
ATOM 6852 N N . TYR I 1 101 ? 95.277 60.444 73.479 1.00 98.09 54 TYR I N 1
ATOM 6853 C CA . TYR I 1 101 ? 95.551 61.088 74.745 1.00 97.96 54 TYR I CA 1
ATOM 6854 C C . TYR I 1 101 ? 96.090 60.072 75.756 1.00 97.86 54 TYR I C 1
ATOM 6855 O O . TYR I 1 101 ? 95.529 58.987 75.896 1.00 97.45 54 TYR I O 1
ATOM 6864 N N . ASN I 1 102 ? 97.146 60.427 76.474 1.00 97.29 55 ASN I N 1
ATOM 6865 C CA . ASN I 1 102 ? 97.653 59.704 77.637 1.00 97.05 55 ASN I CA 1
ATOM 6866 C C . ASN I 1 102 ? 97.352 60.534 78.884 1.00 96.97 55 ASN I C 1
ATOM 6867 O O . ASN I 1 102 ? 97.823 61.661 79.014 1.00 96.06 55 ASN I O 1
ATOM 6872 N N . ASN I 1 103 ? 96.555 59.994 79.811 1.00 96.96 56 ASN I N 1
ATOM 6873 C CA . ASN I 1 103 ? 96.107 60.718 80.994 1.00 96.68 56 ASN I CA 1
ATOM 6874 C C . ASN I 1 103 ? 97.288 61.116 81.892 1.00 96.31 56 ASN I C 1
ATOM 6875 O O . ASN I 1 103 ? 98.269 60.396 82.018 1.00 95.19 56 ASN I O 1
ATOM 6880 N N . ARG I 1 104 ? 97.179 62.257 82.559 1.00 96.04 57 ARG I N 1
ATOM 6881 C CA . ARG I 1 104 ? 98.212 62.788 83.464 1.00 95.30 57 ARG I CA 1
ATOM 6882 C C . ARG I 1 104 ? 98.505 61.912 84.688 1.00 95.04 57 ARG I C 1
ATOM 6883 O O . ARG I 1 104 ? 99.520 62.097 85.338 1.00 91.68 57 ARG I O 1
ATOM 6891 N N . ASN I 1 105 ? 97.610 60.968 84.995 1.00 94.71 58 ASN I N 1
ATOM 6892 C CA . ASN I 1 105 ? 97.784 60.009 86.079 1.00 94.11 58 ASN I CA 1
ATOM 6893 C C . ASN I 1 105 ? 98.512 58.715 85.647 1.00 94.45 58 ASN I C 1
ATOM 6894 O O . ASN I 1 105 ? 98.736 57.848 86.490 1.00 91.58 58 ASN I O 1
ATOM 6899 N N . SER I 1 106 ? 98.875 58.592 84.383 1.00 94.65 59 SER I N 1
ATOM 6900 C CA . SER I 1 106 ? 99.645 57.456 83.891 1.00 94.81 59 SER I CA 1
ATOM 6901 C C . SER I 1 106 ? 101.069 57.469 84.455 1.00 94.34 59 SER I C 1
ATOM 6902 O O . SER I 1 106 ? 101.686 58.526 84.608 1.00 93.07 59 SER I O 1
ATOM 6905 N N . THR I 1 107 ? 101.613 56.279 84.729 1.00 93.35 60 THR I N 1
ATOM 6906 C CA . THR I 1 107 ? 102.979 56.111 85.243 1.00 92.27 60 THR I CA 1
ATOM 6907 C C . THR I 1 107 ? 104.046 56.166 84.149 1.00 91.77 60 THR I C 1
ATOM 6908 O O . THR I 1 107 ? 105.215 56.420 84.443 1.00 89.32 60 THR I O 1
ATOM 6912 N N . ASN I 1 108 ? 103.663 55.916 82.902 1.00 91.90 61 ASN I N 1
ATOM 6913 C CA . ASN I 1 108 ? 104.584 55.750 81.777 1.00 92.25 61 ASN I CA 1
ATOM 6914 C C . ASN I 1 108 ? 104.077 56.492 80.536 1.00 93.36 61 ASN I C 1
ATOM 6915 O O . ASN I 1 108 ? 102.898 56.832 80.426 1.00 92.16 61 ASN I O 1
ATOM 6920 N N . ALA I 1 109 ? 104.987 56.711 79.589 1.00 93.34 62 ALA I N 1
ATOM 6921 C CA . ALA I 1 109 ? 104.640 57.187 78.260 1.00 93.24 62 ALA I CA 1
ATOM 6922 C C . ALA I 1 109 ? 103.833 56.124 77.501 1.00 93.66 62 ALA I C 1
ATOM 6923 O O . ALA I 1 109 ? 104.022 54.925 77.689 1.00 92.30 62 ALA I O 1
ATOM 6925 N N . LEU I 1 110 ? 102.958 56.571 76.613 1.00 94.39 63 LEU I N 1
ATOM 6926 C CA . LEU I 1 110 ? 102.181 55.712 75.724 1.00 94.70 63 LEU I CA 1
ATOM 6927 C C . LEU I 1 110 ? 102.829 55.742 74.334 1.00 95.00 63 LEU I C 1
ATOM 6928 O O . LEU I 1 110 ? 102.813 56.776 73.670 1.00 93.94 63 LEU I O 1
ATOM 6933 N N . SER I 1 111 ? 103.387 54.631 73.902 1.00 95.35 64 SER I N 1
ATOM 6934 C CA . SER I 1 111 ? 103.958 54.482 72.557 1.00 95.44 64 SER I CA 1
ATOM 6935 C C . SER I 1 111 ? 102.901 53.936 71.603 1.00 96.08 64 SER I C 1
ATOM 6936 O O . SER I 1 111 ? 102.291 52.899 71.864 1.00 95.27 64 SER I O 1
ATOM 6939 N N . ILE I 1 112 ? 102.675 54.637 70.489 1.00 96.96 65 ILE I N 1
ATOM 6940 C CA . ILE I 1 112 ? 101.639 54.317 69.508 1.00 97.17 65 ILE I CA 1
ATOM 6941 C C . ILE I 1 112 ? 102.275 54.117 68.136 1.00 97.56 65 ILE I C 1
ATOM 6942 O O . ILE I 1 112 ? 103.029 54.965 67.664 1.00 96.86 65 ILE I O 1
ATOM 6947 N N . GLN I 1 113 ? 101.938 53.014 67.484 1.00 97.59 66 GLN I N 1
ATOM 6948 C CA . GLN I 1 113 ? 102.261 52.765 66.084 1.00 97.71 66 GLN I CA 1
ATOM 6949 C C . GLN I 1 113 ? 101.006 52.966 65.236 1.00 97.82 66 GLN I C 1
ATOM 6950 O O . GLN I 1 113 ? 100.007 52.273 65.428 1.00 97.38 66 GLN I O 1
ATOM 6956 N N . ILE I 1 114 ? 101.082 53.894 64.277 1.00 97.96 67 ILE I N 1
ATOM 6957 C CA . ILE I 1 114 ? 100.053 54.107 63.266 1.00 98.05 67 ILE I CA 1
ATOM 6958 C C . ILE I 1 114 ? 100.592 53.558 61.946 1.00 97.82 67 ILE I C 1
ATOM 6959 O O . ILE I 1 114 ? 101.614 54.028 61.445 1.00 97.14 67 ILE I O 1
ATOM 6964 N N . ILE I 1 115 ? 99.902 52.572 61.382 1.00 97.93 68 ILE I N 1
ATOM 6965 C CA . ILE I 1 115 ? 100.216 52.003 60.073 1.00 97.83 68 ILE I CA 1
ATOM 6966 C C . ILE I 1 115 ? 99.268 52.614 59.042 1.00 97.74 68 ILE I C 1
ATOM 6967 O O . ILE I 1 115 ? 98.047 52.523 59.173 1.00 97.04 68 ILE I O 1
ATOM 6972 N N . SER I 1 116 ? 99.855 53.224 58.006 1.00 96.94 69 SER I N 1
ATOM 6973 C CA . SER I 1 116 ? 99.199 53.679 56.784 1.00 96.14 69 SER I CA 1
ATOM 6974 C C . SER I 1 116 ? 100.018 53.179 55.591 1.00 95.86 69 SER I C 1
ATOM 6975 O O . SER I 1 116 ? 100.522 52.049 55.621 1.00 92.30 69 SER I O 1
ATOM 6978 N N . SER I 1 117 ? 100.204 53.977 54.534 1.00 94.73 70 SER I N 1
ATOM 6979 C CA . SER I 1 117 ? 101.216 53.730 53.499 1.00 93.38 70 SER I CA 1
ATOM 6980 C C . SER I 1 117 ? 102.644 53.734 54.074 1.00 93.29 70 SER I C 1
ATOM 6981 O O . SER I 1 117 ? 103.562 53.148 53.499 1.00 89.44 70 SER I O 1
ATOM 6984 N N . THR I 1 118 ? 102.822 54.353 55.230 1.00 94.66 71 THR I N 1
ATOM 6985 C CA . THR I 1 118 ? 104.050 54.325 56.033 1.00 94.34 71 THR I CA 1
ATOM 6986 C C . THR I 1 118 ? 103.727 53.883 57.459 1.00 95.68 71 THR I C 1
ATOM 6987 O O . THR I 1 118 ? 102.598 53.997 57.927 1.00 93.83 71 THR I O 1
ATOM 6991 N N . THR I 1 119 ? 104.741 53.396 58.166 1.00 96.22 72 THR I N 1
ATOM 6992 C CA . THR I 1 119 ? 104.637 53.129 59.606 1.00 96.40 72 THR I CA 1
ATOM 6993 C C . THR I 1 119 ? 105.223 54.312 60.368 1.00 96.39 72 THR I C 1
ATOM 6994 O O . THR I 1 119 ? 106.391 54.649 60.191 1.00 94.47 72 THR I O 1
ATOM 6998 N N . ASN I 1 120 ? 104.406 54.948 61.230 1.00 96.53 73 ASN I N 1
ATOM 6999 C CA . ASN I 1 120 ? 104.834 56.027 62.103 1.00 96.36 73 ASN I CA 1
ATOM 7000 C C . ASN I 1 120 ? 104.678 55.593 63.560 1.00 96.97 73 ASN I C 1
ATOM 7001 O O . ASN I 1 120 ? 103.663 55.020 63.943 1.00 95.81 73 ASN I O 1
ATOM 7006 N N . THR I 1 121 ? 105.687 55.899 64.377 1.00 96.53 74 THR I N 1
ATOM 7007 C CA . THR I 1 121 ? 105.630 55.701 65.826 1.00 96.27 74 THR I CA 1
ATOM 7008 C C . THR I 1 121 ? 105.645 57.059 66.520 1.00 96.07 74 THR I C 1
ATOM 7009 O O . THR I 1 121 ? 106.417 57.940 66.166 1.00 94.06 74 THR I O 1
ATOM 7013 N N . PHE I 1 122 ? 104.775 57.212 67.515 1.00 95.97 75 PHE I N 1
ATOM 7014 C CA . PHE I 1 122 ? 104.631 58.404 68.328 1.00 95.56 75 PHE I CA 1
ATOM 7015 C C . PHE I 1 122 ? 104.709 58.023 69.803 1.00 95.40 75 PHE I C 1
ATOM 7016 O O . PHE I 1 122 ? 104.375 56.904 70.182 1.00 94.34 75 PHE I O 1
ATOM 7024 N N . THR I 1 123 ? 105.110 58.977 70.632 1.00 95.24 76 THR I N 1
ATOM 7025 C CA . THR I 1 123 ? 105.127 58.819 72.085 1.00 94.77 76 THR I CA 1
ATOM 7026 C C . THR I 1 123 ? 104.337 59.959 72.715 1.00 95.07 76 THR I C 1
ATOM 7027 O O . THR I 1 123 ? 104.678 61.120 72.534 1.00 93.87 76 THR I O 1
ATOM 7031 N N . ALA I 1 124 ? 103.281 59.616 73.456 1.00 95.45 77 ALA I N 1
ATOM 7032 C CA . ALA I 1 124 ? 102.525 60.562 74.261 1.00 95.85 77 ALA I CA 1
ATOM 7033 C C . ALA I 1 124 ? 102.964 60.441 75.723 1.00 95.61 77 ALA I C 1
ATOM 7034 O O . ALA I 1 124 ? 102.717 59.418 76.364 1.00 94.87 77 ALA I O 1
ATOM 7036 N N . LEU I 1 125 ? 103.608 61.484 76.244 1.00 94.69 78 LEU I N 1
ATOM 7037 C CA . LEU I 1 125 ? 103.916 61.580 77.667 1.00 94.33 78 LEU I CA 1
ATOM 7038 C C . LEU I 1 125 ? 102.612 61.776 78.470 1.00 95.01 78 LEU I C 1
ATOM 7039 O O . LEU I 1 125 ? 101.637 62.284 77.908 1.00 94.56 78 LEU I O 1
ATOM 7044 N N . PRO I 1 126 ? 102.582 61.426 79.782 1.00 94.82 79 PRO I N 1
ATOM 7045 C CA . PRO I 1 126 ? 101.413 61.657 80.618 1.00 95.01 79 PRO I CA 1
ATOM 7046 C C . PRO I 1 126 ? 100.898 63.100 80.509 1.00 95.37 79 PRO I C 1
ATOM 7047 O O . PRO I 1 126 ? 101.671 64.052 80.601 1.00 94.60 79 PRO I O 1
ATOM 7051 N N . GLY I 1 127 ? 99.594 63.266 80.288 1.00 96.04 80 GLY I N 1
ATOM 7052 C CA . GLY I 1 127 ? 98.936 64.558 80.105 1.00 96.27 80 GLY I CA 1
ATOM 7053 C C . GLY I 1 127 ? 98.984 65.129 78.685 1.00 96.83 80 GLY I C 1
ATOM 7054 O O . GLY I 1 127 ? 98.511 66.249 78.484 1.00 96.11 80 GLY I O 1
ATOM 7055 N N . ASN I 1 128 ? 99.519 64.412 77.694 1.00 96.34 81 ASN I N 1
ATOM 7056 C CA . ASN I 1 128 ? 99.642 64.896 76.325 1.00 96.67 81 ASN I CA 1
ATOM 7057 C C . ASN I 1 128 ? 98.757 64.117 75.348 1.00 97.17 81 ASN I C 1
ATOM 7058 O O . ASN I 1 128 ? 98.608 62.901 75.456 1.00 96.48 81 ASN I O 1
ATOM 7063 N N . THR I 1 129 ? 98.244 64.828 74.345 1.00 97.65 82 THR I N 1
ATOM 7064 C CA . THR I 1 129 ? 97.603 64.236 73.165 1.00 97.82 82 THR I CA 1
ATOM 7065 C C . THR I 1 129 ? 98.523 64.377 71.962 1.00 97.63 82 THR I C 1
ATOM 7066 O O . THR I 1 129 ? 98.978 65.472 71.655 1.00 97.07 82 THR I O 1
ATOM 7070 N N . ILE I 1 130 ? 98.768 63.278 71.248 1.00 97.86 83 ILE I N 1
ATOM 7071 C CA . ILE I 1 130 ? 99.374 63.286 69.917 1.00 97.53 83 ILE I CA 1
ATOM 7072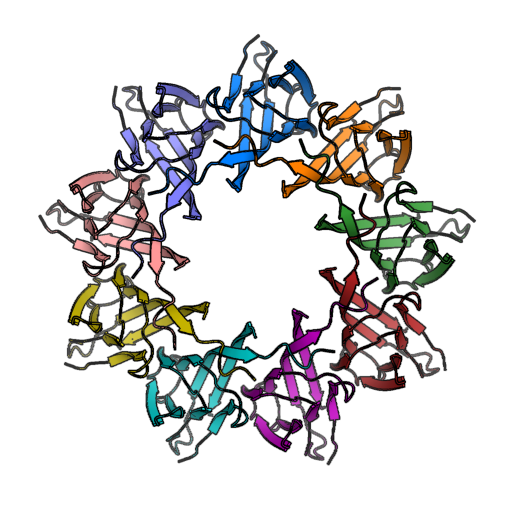 C C . ILE I 1 130 ? 98.265 63.187 68.865 1.00 98.00 83 ILE I C 1
ATOM 7073 O O . ILE I 1 130 ? 97.279 62.475 69.057 1.00 97.70 83 ILE I O 1
ATOM 7078 N N . SER I 1 131 ? 98.444 63.866 67.727 1.00 98.23 84 SER I N 1
ATOM 7079 C CA . SER I 1 131 ? 97.525 63.776 66.601 1.00 98.37 84 SER I CA 1
ATOM 7080 C C . SER I 1 131 ? 98.268 63.542 65.288 1.00 98.27 84 SER I C 1
ATOM 7081 O O . SER I 1 131 ? 99.376 64.042 65.075 1.00 97.68 84 SER I O 1
ATOM 7084 N N . TYR I 1 132 ? 97.649 62.767 64.382 1.00 98.31 85 TYR I N 1
ATOM 7085 C CA . TYR I 1 132 ? 98.166 62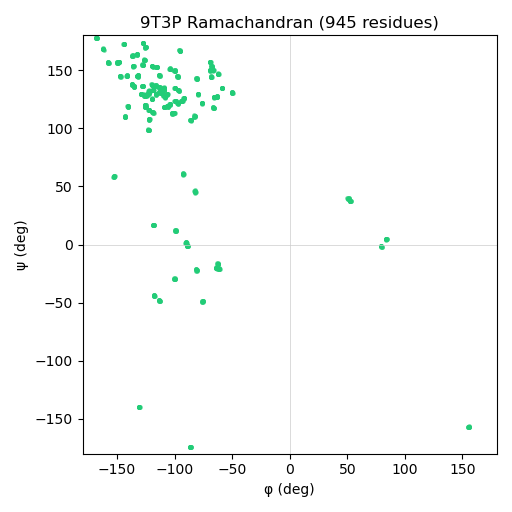.447 63.054 1.00 98.36 85 TYR I CA 1
ATOM 7086 C C . TYR I 1 132 ? 97.034 62.543 62.031 1.00 98.30 85 TYR I C 1
ATOM 7087 O O . TYR I 1 132 ? 95.936 62.069 62.293 1.00 97.90 85 TYR I O 1
ATOM 7096 N N . THR I 1 133 ? 97.306 63.118 60.868 1.00 98.24 86 THR I N 1
ATOM 7097 C CA . THR I 1 133 ? 96.353 63.185 59.754 1.00 98.21 86 THR I CA 1
ATOM 7098 C C . THR I 1 133 ? 96.995 62.633 58.494 1.00 97.96 86 THR I C 1
ATOM 7099 O O . THR I 1 133 ? 98.092 63.059 58.132 1.00 96.98 86 THR I O 1
ATOM 7103 N N . GLY I 1 134 ? 96.319 61.697 57.819 1.00 97.67 87 GLY I N 1
ATOM 7104 C CA . GLY I 1 134 ? 96.861 61.077 56.620 1.00 97.51 87 GLY I CA 1
ATOM 7105 C C . GLY I 1 134 ? 95.852 60.261 55.816 1.00 97.63 87 GLY I C 1
ATOM 7106 O O . GLY I 1 134 ? 94.686 60.113 56.192 1.00 96.89 87 GLY I O 1
ATOM 7107 N N . PHE I 1 135 ? 96.337 59.729 54.679 1.00 96.61 88 PHE I N 1
ATOM 7108 C CA . PHE I 1 135 ? 95.612 58.793 53.815 1.00 96.20 88 PHE I CA 1
ATOM 7109 C C . PHE I 1 135 ? 95.965 57.335 54.142 1.00 96.01 88 PHE I C 1
ATOM 7110 O O . PHE I 1 135 ? 96.938 57.063 54.837 1.00 93.64 88 PHE I O 1
ATOM 7118 N N . ASP I 1 136 ? 95.165 56.398 53.615 1.00 96.11 89 ASP I N 1
ATOM 7119 C CA . ASP I 1 136 ? 95.401 54.948 53.678 1.00 96.28 89 ASP I CA 1
ATOM 7120 C C . ASP I 1 136 ? 95.687 54.411 55.087 1.00 96.94 89 ASP I C 1
ATOM 7121 O O . ASP I 1 136 ? 96.525 53.533 55.291 1.00 95.55 89 ASP I O 1
ATOM 7126 N N . LEU I 1 137 ? 94.962 54.941 56.075 1.00 97.46 90 LEU I N 1
ATOM 7127 C CA . LEU I 1 137 ? 95.052 54.487 57.460 1.00 97.90 90 LEU I CA 1
ATOM 7128 C C . LEU I 1 137 ? 94.604 53.028 57.562 1.00 97.84 90 LEU I C 1
ATOM 7129 O O . LEU I 1 137 ? 93.509 52.684 57.121 1.00 97.35 90 LEU I O 1
ATOM 7134 N N . GLN I 1 138 ? 95.430 52.175 58.159 1.00 97.94 91 GLN I N 1
ATOM 7135 C CA . GLN I 1 138 ? 95.199 50.732 58.223 1.00 97.81 91 GLN I CA 1
ATOM 7136 C C . GLN I 1 138 ? 95.041 50.191 59.641 1.00 97.82 91 GLN I C 1
ATOM 7137 O O . GLN I 1 138 ? 94.163 49.368 59.887 1.00 96.29 91 GLN I O 1
ATOM 7143 N N . SER I 1 139 ? 95.891 50.616 60.576 1.00 98.13 92 SER I N 1
ATOM 7144 C CA . SER I 1 139 ? 95.782 50.167 61.961 1.00 98.18 92 SER I CA 1
ATOM 7145 C C . SER I 1 139 ? 96.440 51.134 62.946 1.00 98.25 92 SER I C 1
ATOM 7146 O O . SER I 1 139 ? 97.368 51.864 62.596 1.00 97.41 92 SER I O 1
ATOM 7149 N N . VAL I 1 140 ? 95.998 51.084 64.192 1.00 98.16 93 VAL I N 1
ATOM 7150 C CA . VAL I 1 140 ? 96.638 51.755 65.324 1.00 98.11 93 VAL I CA 1
ATOM 7151 C C . VAL I 1 140 ? 96.836 50.736 66.438 1.00 97.93 93 VAL I C 1
ATOM 7152 O O . VAL I 1 140 ? 95.901 50.031 66.812 1.00 97.14 93 VAL I O 1
ATOM 7156 N N . SER I 1 141 ? 98.055 50.662 66.968 1.00 97.42 94 SER I N 1
ATOM 7157 C CA . SER I 1 141 ? 98.418 49.756 68.051 1.00 97.25 94 SER I CA 1
ATOM 7158 C C . SER I 1 141 ? 99.196 50.495 69.137 1.00 97.29 94 SER I C 1
ATOM 7159 O O . SER I 1 141 ? 100.010 51.366 68.839 1.00 96.30 94 SER I O 1
ATOM 7162 N N . VAL I 1 142 ? 98.982 50.100 70.396 1.00 96.56 95 VAL I N 1
ATOM 7163 C CA . VAL I 1 142 ? 99.908 50.417 71.484 1.00 96.16 95 VAL I CA 1
ATOM 7164 C C . VAL I 1 142 ? 101.061 49.423 71.394 1.00 95.70 95 VAL I C 1
ATOM 7165 O O . VAL I 1 142 ? 100.833 48.217 71.294 1.00 94.59 95 VAL I O 1
ATOM 7169 N N . ILE I 1 143 ? 102.294 49.923 71.416 1.00 95.58 96 ILE I N 1
ATOM 7170 C CA . ILE I 1 143 ? 103.521 49.130 71.315 1.00 95.05 96 ILE I CA 1
ATOM 7171 C C . ILE I 1 143 ? 104.457 49.433 72.490 1.00 94.32 96 ILE I C 1
ATOM 7172 O O . ILE I 1 143 ? 104.235 50.372 73.242 1.00 91.94 96 ILE I O 1
ATOM 7177 N N . ASP I 1 144 ? 105.506 48.638 72.647 1.00 92.12 97 ASP I N 1
ATOM 7178 C CA . ASP I 1 144 ? 106.573 48.836 73.633 1.00 91.02 97 ASP I CA 1
ATOM 7179 C C . ASP I 1 144 ? 106.065 49.010 75.077 1.00 90.32 97 ASP I C 1
ATOM 7180 O O . ASP I 1 144 ? 106.603 49.792 75.861 1.00 86.62 97 ASP I O 1
ATOM 7185 N N . ILE I 1 145 ? 105.004 48.260 75.444 1.00 90.32 98 ILE I N 1
ATOM 7186 C CA . ILE I 1 145 ? 104.455 48.271 76.796 1.00 89.48 98 ILE I CA 1
ATOM 7187 C C . ILE I 1 145 ? 105.499 47.681 77.751 1.00 88.42 98 ILE I C 1
ATOM 7188 O O . ILE I 1 145 ? 105.851 46.512 77.608 1.00 85.77 98 ILE I O 1
ATOM 7193 N N . PRO I 1 146 ? 106.001 48.469 78.731 1.00 87.93 99 PRO I N 1
ATOM 7194 C CA . PRO I 1 146 ? 107.047 47.992 79.625 1.00 86.67 99 PRO I CA 1
ATOM 7195 C C . PRO I 1 146 ? 106.546 46.896 80.579 1.00 86.43 99 PRO I C 1
ATOM 7196 O O . PRO I 1 146 ? 105.394 46.897 81.014 1.00 82.55 99 PRO I O 1
ATOM 7200 N N . SER I 1 147 ? 107.434 46.006 80.968 1.00 84.24 100 SER I N 1
ATOM 7201 C CA . SER I 1 147 ? 107.181 44.895 81.901 1.00 83.16 100 SER I CA 1
ATOM 7202 C C . SER I 1 147 ? 107.258 45.312 83.380 1.00 83.03 100 SER I C 1
ATOM 7203 O O . SER I 1 147 ? 107.908 44.638 84.183 1.00 77.13 100 SER I O 1
ATOM 7206 N N . ASP I 1 148 ? 106.641 46.444 83.743 1.00 82.01 101 ASP I N 1
ATOM 7207 C CA . ASP I 1 148 ? 106.635 46.951 85.113 1.00 82.90 101 ASP I CA 1
ATOM 7208 C C . ASP I 1 148 ? 105.382 46.463 85.862 1.00 84.39 101 ASP I C 1
ATOM 7209 O O . ASP I 1 148 ? 104.264 46.724 85.425 1.00 81.02 101 ASP I O 1
ATOM 7214 N N . PRO I 1 149 ? 105.527 45.762 87.024 1.00 84.49 102 PRO I N 1
ATOM 7215 C CA . PRO I 1 149 ? 104.369 45.301 87.791 1.00 84.71 102 PRO I CA 1
ATOM 7216 C C . PRO I 1 149 ? 103.498 46.435 88.352 1.00 85.42 102 PRO I C 1
ATOM 7217 O O . PRO I 1 149 ? 102.334 46.198 88.668 1.00 81.26 102 PRO I O 1
ATOM 7221 N N . SER I 1 150 ? 104.038 47.663 88.462 1.00 87.12 103 SER I N 1
ATOM 7222 C CA . SER I 1 150 ? 103.318 48.861 88.914 1.00 88.34 103 SER I CA 1
ATOM 7223 C C . SER I 1 150 ? 102.836 49.767 87.770 1.00 89.13 103 SER I C 1
ATOM 7224 O O . SER I 1 150 ? 102.411 50.895 88.014 1.00 86.19 103 SER I O 1
ATOM 7227 N N . ILE I 1 151 ? 102.881 49.296 86.522 1.00 89.69 104 ILE I N 1
ATOM 7228 C CA . ILE I 1 151 ? 102.410 50.057 85.364 1.00 90.44 104 ILE I CA 1
ATOM 7229 C C . ILE I 1 151 ? 100.930 50.428 85.514 1.00 91.21 104 ILE I C 1
ATOM 7230 O O . ILE I 1 151 ? 100.088 49.605 85.864 1.00 89.67 104 ILE I O 1
ATOM 7235 N N . TYR I 1 152 ? 100.622 51.688 85.210 1.00 92.35 105 TYR I N 1
ATOM 7236 C CA . TYR I 1 152 ? 99.262 52.185 85.053 1.00 93.17 105 TYR I CA 1
ATOM 7237 C C . TYR I 1 152 ? 99.239 53.211 83.920 1.00 93.52 105 TYR I C 1
ATOM 7238 O O . TYR I 1 152 ? 99.784 54.304 84.058 1.00 92.52 105 TYR I O 1
ATOM 7247 N N . ILE I 1 153 ? 98.609 52.865 82.800 1.00 94.16 106 ILE I N 1
ATOM 7248 C CA . ILE I 1 153 ? 98.387 53.770 81.677 1.00 94.38 106 ILE I CA 1
ATOM 7249 C C . ILE I 1 153 ? 96.888 53.827 81.416 1.00 94.78 106 ILE I C 1
ATOM 7250 O O . ILE I 1 153 ? 96.275 52.832 81.046 1.00 94.09 106 ILE I O 1
ATOM 7255 N N . GLU I 1 154 ? 96.311 55.003 81.617 1.00 96.12 107 GLU I N 1
ATOM 7256 C CA . GLU I 1 154 ? 94.948 55.333 81.232 1.00 96.43 107 GLU I CA 1
ATOM 7257 C C . GLU I 1 154 ? 95.013 56.316 80.058 1.00 96.80 107 GLU I C 1
ATOM 7258 O O . GLU I 1 154 ? 95.717 57.322 80.119 1.00 95.95 107 GLU I O 1
ATOM 7264 N N . GLY I 1 155 ? 94.303 56.028 78.981 1.00 97.14 108 GLY I N 1
ATOM 7265 C CA . GLY I 1 155 ? 94.300 56.868 77.795 1.00 97.48 108 GLY I CA 1
ATOM 7266 C C . GLY I 1 155 ? 92.944 56.906 77.117 1.00 97.84 108 GLY I C 1
ATOM 7267 O O . GLY I 1 155 ? 92.020 56.176 77.457 1.00 97.17 108 GLY I O 1
ATOM 7268 N N . ARG I 1 156 ? 92.825 57.785 76.117 1.00 98.06 109 ARG I N 1
ATOM 7269 C CA . ARG I 1 156 ? 91.637 57.882 75.282 1.00 98.14 109 ARG I CA 1
ATOM 7270 C C . ARG I 1 156 ? 92.055 58.153 73.841 1.00 98.47 109 ARG I C 1
ATOM 7271 O O . ARG I 1 156 ? 93.037 58.843 73.604 1.00 97.76 109 ARG I O 1
ATOM 7279 N N . TYR I 1 157 ? 91.321 57.609 72.885 1.00 98.15 110 TYR I N 1
ATOM 7280 C CA . TYR I 1 157 ? 91.514 57.914 71.479 1.00 98.38 110 TYR I CA 1
ATOM 7281 C C . TYR I 1 157 ? 90.251 58.515 70.867 1.00 98.30 110 TYR I C 1
ATOM 7282 O O . TYR I 1 157 ? 89.134 58.259 71.312 1.00 97.68 110 TYR I O 1
ATOM 7291 N N . CYS I 1 158 ? 90.452 59.310 69.822 1.00 98.48 111 CYS I N 1
ATOM 7292 C CA . CYS I 1 158 ? 89.400 59.854 68.978 1.00 98.47 111 CYS I CA 1
ATOM 7293 C C . CY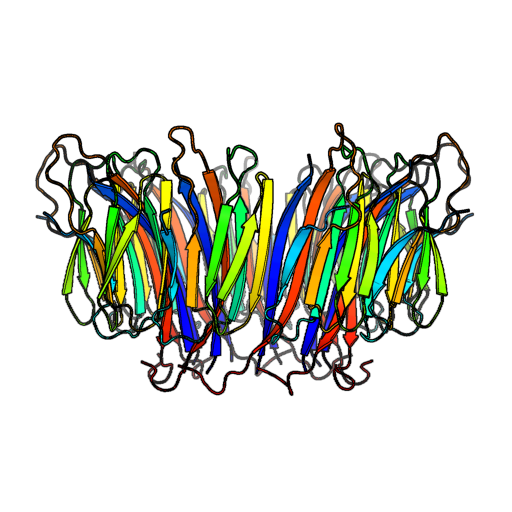S I 1 158 ? 89.817 59.711 67.508 1.00 98.55 111 CYS I C 1
ATOM 7294 O O . CYS I 1 158 ? 90.974 59.969 67.171 1.00 98.00 111 CYS I O 1
ATOM 7297 N N . PHE I 1 159 ? 88.892 59.279 66.636 1.00 98.61 112 PHE I N 1
ATOM 7298 C CA . PHE I 1 159 ? 89.115 59.085 65.213 1.00 98.70 112 PHE I CA 1
ATOM 7299 C C . PHE I 1 159 ? 88.042 59.821 64.418 1.00 98.66 112 PHE I C 1
ATOM 7300 O O . PHE I 1 159 ? 86.853 59.715 64.729 1.00 98.10 112 PHE I O 1
ATOM 7308 N N . GLN I 1 160 ? 88.450 60.507 63.344 1.00 98.58 113 GLN I N 1
ATOM 7309 C CA . GLN I 1 160 ? 87.577 61.028 62.294 1.00 98.51 113 GLN I CA 1
ATOM 7310 C C . GLN I 1 160 ? 88.058 60.442 60.969 1.00 98.40 113 GLN I C 1
ATOM 7311 O O . GLN I 1 160 ? 89.033 60.923 60.394 1.00 97.76 113 GLN I O 1
ATOM 7317 N N . LEU I 1 161 ? 87.396 59.387 60.497 1.00 98.47 114 LEU I N 1
ATOM 7318 C CA . LEU I 1 161 ? 87.795 58.647 59.305 1.00 98.42 114 LEU I CA 1
ATOM 7319 C C . LEU I 1 161 ? 86.792 58.845 58.180 1.00 98.46 114 LEU I C 1
ATOM 7320 O O . LEU I 1 161 ? 85.587 58.696 58.376 1.00 97.79 114 LEU I O 1
ATOM 7325 N N . THR I 1 162 ? 87.285 59.135 56.975 1.00 97.87 115 THR I N 1
ATOM 7326 C CA . THR I 1 162 ? 86.451 59.266 55.782 1.00 97.73 115 THR I CA 1
ATOM 7327 C C . THR I 1 162 ? 86.853 58.239 54.738 1.00 97.59 115 THR I C 1
ATOM 7328 O O . THR I 1 162 ? 88.029 58.098 54.412 1.00 96.89 115 THR I O 1
ATOM 7332 N N . TYR I 1 163 ? 85.859 57.546 54.159 1.00 97.29 116 TYR I N 1
ATOM 7333 C CA . TYR I 1 163 ? 86.010 56.653 53.018 1.00 96.94 116 TYR I CA 1
ATOM 7334 C C . TYR I 1 163 ? 85.020 57.024 51.918 1.00 96.82 116 TYR I C 1
ATOM 7335 O O . TYR I 1 163 ? 84.160 57.889 52.094 1.00 96.06 116 TYR I O 1
ATOM 7344 N N . CYS I 1 164 ? 85.140 56.376 50.763 1.00 96.11 117 CYS I N 1
ATOM 7345 C CA . CYS I 1 164 ? 84.251 56.572 49.632 1.00 95.59 117 CYS I CA 1
ATOM 7346 C C . CYS I 1 164 ? 83.374 55.344 49.443 1.00 95.37 117 CYS I C 1
ATOM 7347 O O . CYS I 1 164 ? 83.862 54.220 49.487 1.00 93.58 117 CYS I O 1
ATOM 7350 N N . LYS I 1 165 ? 82.061 55.531 49.228 1.00 95.02 118 LYS I N 1
ATOM 7351 C CA . LYS I 1 165 ? 81.105 54.440 49.020 1.00 95.05 118 LYS I CA 1
ATOM 7352 C C . LYS I 1 165 ? 80.331 54.629 47.721 1.00 94.65 118 LYS I C 1
ATOM 7353 O O . LYS I 1 165 ? 79.724 55.680 47.499 1.00 93.00 118 LYS I O 1
ATOM 7359 N N . SER I 1 166 ? 80.322 53.596 46.879 1.00 92.51 119 SER I N 1
ATOM 7360 C CA . SER I 1 166 ? 79.542 53.566 45.649 1.00 91.79 119 SER I CA 1
ATOM 7361 C C . SER I 1 166 ? 78.035 53.522 45.924 1.00 91.89 119 SER I C 1
ATOM 7362 O O . SER I 1 166 ? 77.581 53.004 46.946 1.00 89.47 119 SER I O 1
ATOM 7365 N N . LYS I 1 167 ? 77.245 54.038 44.971 1.00 91.05 120 LYS I N 1
ATOM 7366 C CA . LYS I 1 167 ? 75.780 53.952 44.944 1.00 90.14 120 LYS I CA 1
ATOM 7367 C C . LYS I 1 167 ? 75.270 53.191 43.716 1.00 87.96 120 LYS I C 1
ATOM 7368 O O . LYS I 1 167 ? 74.104 53.325 43.367 1.00 82.31 120 LYS I O 1
ATOM 7374 N N . ARG I 1 168 ? 76.137 52.430 43.037 1.00 84.68 121 ARG I N 1
ATOM 7375 C CA . ARG I 1 168 ? 75.754 51.692 41.823 1.00 81.48 121 ARG I CA 1
ATOM 7376 C C . ARG I 1 168 ? 74.926 50.452 42.152 1.00 79.15 121 ARG I C 1
ATOM 7377 O O . ARG I 1 168 ? 73.850 50.282 41.592 1.00 69.49 121 ARG I O 1
ATOM 7385 N N . ASP I 1 169 ? 75.392 49.654 43.095 1.00 77.30 122 ASP I N 1
ATOM 7386 C CA . ASP I 1 169 ? 74.760 48.404 43.525 1.00 74.27 122 ASP I CA 1
ATOM 7387 C C . ASP I 1 169 ? 73.823 48.653 44.709 1.00 74.31 122 ASP I C 1
ATOM 7388 O O . ASP I 1 169 ? 74.013 48.171 45.822 1.00 65.69 122 ASP I O 1
ATOM 7393 N N . CYS I 1 170 ? 72.824 49.501 44.453 1.00 80.29 123 CYS I N 1
ATOM 7394 C CA . CYS I 1 170 ? 71.916 49.972 45.479 1.00 78.72 123 CYS I CA 1
ATOM 7395 C C . CYS I 1 170 ? 70.630 49.145 45.489 1.00 76.99 123 CYS I C 1
ATOM 7396 O O . CYS I 1 170 ? 70.018 48.941 44.444 1.00 68.31 123 CYS I O 1
ATOM 7399 N N . LEU I 1 171 ? 70.208 48.726 46.660 1.00 72.31 124 LEU I N 1
ATOM 7400 C CA . LEU I 1 171 ? 68.932 48.060 46.897 1.00 70.12 124 LEU I CA 1
ATOM 7401 C C . LEU I 1 171 ? 67.869 49.076 47.335 1.00 66.17 124 LEU I C 1
ATOM 7402 O O . LEU I 1 171 ? 68.188 50.027 48.080 1.00 58.79 124 LEU I O 1
#

Sequence (963 aa):
AELVTNEFAGDILISNTTVNIWKNDGIVSLSGTISIYNNRNSTNALSIQIISSTTNTFTALPGNTISYTGFDLQSVSVIDIPSDPSIYIEGRYCFQLTYCKSKRDCLAELVTNEFAGDILISNTTVNIWKNDGIVSLSGTISIYNNRNSTNALSIQIISSTTNTFTALPGNTISYTGFDLQSVSVIDIPSDPSIYIEGRYCFQLTYCKSKRDCLAELVTNEFAGDILISNTTVNIWKNDGIVSLSGTISIYNNRNSTNALSIQIISSTTNTFTALPGNTISYTGFDLQSVSVIDIPSDPSIYIEGRYCFQLTYCKSKRDCLAELVTNEFAGDILISNTTVNIWKNDGIVSLSGTISIYNNRNSTNALSIQIISSTTNTFTALPGNTISYTGFDLQSVSVIDIPSDPSIYIEGRYCFQLTYCKSKRDCLAELVTNEFAGDILISNTTVNIWKNDGIVSLSGTISIYNNRNSTNALSIQIISSTTNTFTALPGNTISYTGFDLQSVSVIDIPSDPSIYIEGRYCFQLTYCKSKRDCLAELVTNEFAGDILISNTTVNIWKNDGIVSLSGTISIYNNRNSTNALSIQIISSTTNTFTALPGNTISYTGFDLQSVSVIDIPSDPSIYIEGRYCFQLTYCKSKRDCLAELVTNEFAGDILISNTTVNIWKNDGIVSLSGTISIYNNRNSTNALSIQIISSTTNTFTALPGNTISYTGFDLQSVSVIDIPSDPSIYIEGRYCFQLTYCKSKRDCLAELVTNEFAGDILISNTTVNIWKNDGIVSLSGTISIYNNRNSTNALSIQIISSTTNTFTALPGNTISYTGFDLQSVSVIDIPSDPSIYIEGRYCFQLTYCKSKRDCLAELVTNEFAGDILISNTTVNIWKNDGIVSLSGTISIYNNRNSTNALSIQIISSTTNTFTALPGNTISYTGFDLQSVSVIDIPSDPSIYIEGRYCFQLTYCKSKRDCL

Secondary structure (DSSP, 8-state):
-EEEEEEEEEEEEE--EEEEEEEE-SSS--EEEEEEEE-TT-SS-EEEEEESSSEEEEEE-TT-EEEEEESS--EEEEEEE---TT--EEEEEEEEEEEEE--SS--/-EEEEEEEEEEEEE--EEEEEEEE-SSS--EEEEEEEE-TT-SS-EEEEEESSSEEEEEE-TT-EEEEEESS--EEEEEEE---TT--EEEEEEEEEEEEE--SS--/-EEEEEEEEEEEEE--EEEEEEE--SSS--EEEEEEEE-TT-SS-EEEEEESSSEEEEEE-TT-EEEEEESS--EEEEEEE---TT--EEEEEEEEEEEEE--SS--/-EEEEEEEEEEEEE--EEEEEEE--SSS--EEEEEEEE-TT-SS-EEEEEESSSEEEEEE-TT-EEEEEESS--EEEEEEE---TT--EEEEEEEEEEEEE--SS--/-EEEEEEEEEEEEE--EEEEEEE--SSS--EEEEEEEE-TT-SS-EEEEEESSSEEEEEE-TT-EEEEEESS--EEEEEEE---TT--EEEEEEEEEEEEE--SS--/-EEEEEEEEEEEEE--EEEEEEEE-SSS--EEEEEEEE-TT-SS-EEEEEESSSEEEEEE-TT-EEEEEESS--EEEEEEE---TT--EEEEEEEEEEEEE--SS--/-EEEEEEEEEEEEE--EEEEEEE--SSS--EEEEEEEE-TT-SS-EEEEEESSSEEEEEE-TT-EEEEEESS--EEEEEEE---TT--EEEEEEEEEEEEE--SS--/-EE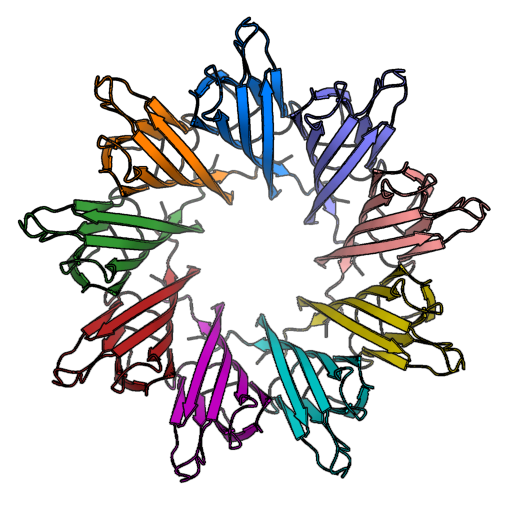EEEEEEEEEEE--EEEEEEEE-SSS--EEEEEEEE-TT-SS-EEEEEESSSEEEEEE-TT-EEEEEESS--EEEEEEE---TT--EEEEEEEEEEEEE--SS--/-EEEEEEEEEEEEE--EEEEEEE--SSS--EEEEEEEE-TT-SS-EEEEEESSSEEEEEE-TT-EEEEEESS--EEEEEEE---TT--EEEEEEEEEEEEE--SS--

B-factor: mean 90.75, std 10.0, range [36.89, 98.74]

Organism: NCBI:txid2026186

Radius of gyration: 31.73 Å; Cα contacts (8 Å, |Δi|>4): 2856; chains: 9; bounding box: 86×87×48 Å

Nearest PDB structures (foldseek):
  8pdz-assembly1_R  TM=7.803E-01  e=4.883E-07  Bacillus paranthracis
  7a02-assembly1_A  TM=8.208E-01  e=2.227E-05  Bacillus cereus
  3kt4-assembly1_A  TM=5.133E-01  e=4.838E-01  Saccharomyces cerevisiae
  4nhm-assembly1_A  TM=4.463E-01  e=6.018E-01  Saccharomyces cerevisiae S288C
  8iqe-assembly1_B  TM=2.560E-01  e=5.454E-02  Klebsiella phage VLC6